Protein AF-0000000074016621 (afdb_homodimer)

InterPro domains:
  IPR016024 Armadillo-type fold [SSF48371] (10-163)
  IPR046455 Sec7/BIG1-like, C-terminal domain [PF20252] (247-457)

Sequence (940 aa):
MNVPEEDRVWVRGWFPVLFELSCVINRCKLDVRTRGLTVMFEIMKTYGESFQPHWWRDLFRIIFRIFDNMKLPEQMSEKAEWMTTTCNHALYAIVDVFSQYYEVLNPVLLDDLYQMLKWCVQQDNEQLARSGTNCMENLVISNGTKFSSSVWDKTCSCMLGIFKCTIPHDLLTWHPDLGDSHLTVQSSNDENVSSEGQGDSPQRQRTESIHSTASTISRESRDHCIPKAKVQLSDHQLFQGLLIRCVVQLELIQTIDNIVFFPATSRREDAENLAVAQGNVDESHLLDPSHDQQQEDQGMYQFLSSPQLFMFTDCLLQSHRFAKQFNANHEQRNILWKAGFKGKAKPNLLKQETQSLACLFRILFRMYNDEARMDAWPQVERLLLDVCHEALEYFLSLQSDSHREAWSSLLLLIITRMLKMSEDRFRVHAAFYYPLLCETIMFDLKVEMRSILRKFFARVGSAFGVTAKAMNVPEEDRVWVRGWFPVLFELSCVINRCKLDVRTRGLTVMFEIMKTYGESFQPHWWRDLFRIIFRIFDNMKLPEQMSEKAEWMTTTCNHALYAIVDVFSQYYEVLNPVLLDDLYQMLKWCVQQDNEQLARSGTNCMENLVISNGTKFSSSVWDKTCSCMLGIFKCTIPHDLLTWHPDLGDSHLTVQSSNDENVSSEGQGDSPQRQRTESIHSTASTISRESRDHCIPKAKVQLSDHQLFQGLLIRCVVQLELIQTIDNIVFFPATSRREDAENLAVAQGNVDESHLLDPSHDQQQEDQGMYQFLSSPQLFMFTDCLLQSHRFAKQFNANHEQRNILWKAGFKGKAKPNLLKQETQSLACLFRILFRMYNDEARMDAWPQVERLLLDVCHEALEYFLSLQSDSHREAWSSLLLLIITRMLKMSEDRFRVHAAFYYPLLCETIMFDLKVEMRSILRKFFARVGSAFGVTAKA

Nearest PDB structures (foldseek):
  5h2v-assembly1_A  TM=1.963E-01  e=4.946E-03  Saccharomyces cerevisiae S288C
  3w3w-assembly1_A  TM=2.052E-01  e=8.058E-03  Saccharomyces cerevisiae S288C
  3w3x-assembly1_A  TM=2.076E-01  e=2.305E-02  Saccharomyces cerevisiae
  4a0c-assembly1_A  TM=1.826E-01  e=2.305E-02  Homo sapiens
  3w3w-assembly1_A  TM=1.999E-01  e=5.899E-03  Saccharomyces cerevisiae S288C

Organism: Pomacea canaliculata (NCBI:txid400727)

Structure (mmCIF, N/CA/C/O backbone):
data_AF-0000000074016621-model_v1
#
loop_
_entity.id
_entity.type
_entity.pdbx_description
1 polymer 'Sec7/BIG1-like C-terminal domain-containing protein'
#
loop_
_atom_site.group_PDB
_atom_site.id
_atom_site.type_symbol
_atom_site.label_atom_id
_atom_site.label_alt_id
_atom_site.label_comp_id
_atom_site.label_asym_id
_atom_site.label_entity_id
_atom_site.label_seq_id
_atom_site.pdbx_PDB_ins_code
_atom_site.Cartn_x
_atom_site.Cartn_y
_atom_site.Cartn_z
_atom_site.occupancy
_atom_site.B_iso_or_equiv
_atom_site.auth_seq_id
_atom_site.auth_comp_id
_atom_site.auth_asym_id
_atom_site.auth_atom_id
_atom_site.pdbx_PDB_model_num
ATOM 1 N N . MET A 1 1 ? 4.344 -75.875 -38.438 1 39.28 1 MET A N 1
ATOM 2 C CA . MET A 1 1 ? 5.41 -74.938 -38.062 1 39.28 1 MET A CA 1
ATOM 3 C C . MET A 1 1 ? 6.023 -75.312 -36.719 1 39.28 1 MET A C 1
ATOM 5 O O . MET A 1 1 ? 5.301 -75.5 -35.75 1 39.28 1 MET A O 1
ATOM 9 N N . ASN A 1 2 ? 7.094 -75.75 -36.656 1 56.41 2 ASN A N 1
ATOM 10 C CA . ASN A 1 2 ? 7.816 -76.188 -35.469 1 56.41 2 ASN A CA 1
ATOM 11 C C . ASN A 1 2 ? 7.965 -75.062 -34.469 1 56.41 2 ASN A C 1
ATOM 13 O O . ASN A 1 2 ? 8.703 -74.125 -34.688 1 56.41 2 ASN A O 1
ATOM 17 N N . VAL A 1 3 ? 7.078 -74.875 -33.656 1 69.94 3 VAL A N 1
ATOM 18 C CA . VAL A 1 3 ? 7.137 -73.812 -32.594 1 69.94 3 VAL A CA 1
ATOM 19 C C . VAL A 1 3 ? 8.273 -74.188 -31.641 1 69.94 3 VAL A C 1
ATOM 21 O O . VAL A 1 3 ? 8.352 -75.312 -31.109 1 69.94 3 VAL A O 1
ATOM 24 N N . PRO A 1 4 ? 9.359 -73.375 -31.719 1 72.69 4 PRO A N 1
ATOM 25 C CA . PRO A 1 4 ? 10.422 -73.625 -30.75 1 72.69 4 PRO A CA 1
ATOM 26 C C . PRO A 1 4 ? 9.875 -74 -29.359 1 72.69 4 PRO A C 1
ATOM 28 O O . PRO A 1 4 ? 8.781 -73.562 -29 1 72.69 4 PRO A O 1
ATOM 31 N N . GLU A 1 5 ? 10.602 -74.938 -28.703 1 73.94 5 GLU A N 1
ATOM 32 C CA . GLU A 1 5 ? 10.18 -75.5 -27.422 1 73.94 5 GLU A CA 1
ATOM 33 C C . GLU A 1 5 ? 9.844 -74.375 -26.422 1 73.94 5 GLU A C 1
ATOM 35 O O . GLU A 1 5 ? 8.883 -74.5 -25.656 1 73.94 5 GLU A O 1
ATOM 40 N N . GLU A 1 6 ? 10.578 -73.25 -26.547 1 78.12 6 GLU A N 1
ATOM 41 C CA . GLU A 1 6 ? 10.398 -72.188 -25.578 1 78.12 6 GLU A CA 1
ATOM 42 C C . GLU A 1 6 ? 9.094 -71.438 -25.828 1 78.12 6 GLU A C 1
ATOM 44 O O . GLU A 1 6 ? 8.516 -70.875 -24.906 1 78.12 6 GLU A O 1
ATOM 49 N N . ASP A 1 7 ? 8.594 -71.562 -26.969 1 85.5 7 ASP A N 1
ATOM 50 C CA . ASP A 1 7 ? 7.402 -70.812 -27.359 1 85.5 7 ASP A CA 1
ATOM 51 C C . ASP A 1 7 ? 6.148 -71.688 -27.266 1 85.5 7 ASP A C 1
ATOM 53 O O . ASP A 1 7 ? 5.035 -71.188 -27.469 1 85.5 7 ASP A O 1
ATOM 57 N N . ARG A 1 8 ? 6.348 -72.875 -26.922 1 84.19 8 ARG A N 1
ATOM 58 C CA . ARG A 1 8 ? 5.211 -73.75 -26.859 1 84.19 8 ARG A CA 1
ATOM 59 C C . ARG A 1 8 ? 4.195 -73.312 -25.828 1 84.19 8 ARG A C 1
ATOM 61 O O . ARG A 1 8 ? 2.988 -73.375 -26.062 1 84.19 8 ARG A O 1
ATOM 68 N N . VAL A 1 9 ? 4.762 -72.938 -24.688 1 86 9 VAL A N 1
ATOM 69 C CA . VAL A 1 9 ? 3.889 -72.438 -23.609 1 86 9 VAL A CA 1
ATOM 70 C C . VAL A 1 9 ? 3.1 -71.25 -24.062 1 86 9 VAL A C 1
ATOM 72 O O . VAL A 1 9 ? 1.931 -71.062 -23.703 1 86 9 VAL A O 1
ATOM 75 N N . TRP A 1 10 ? 3.656 -70.438 -24.875 1 88.75 10 TRP A N 1
ATOM 76 C CA . TRP A 1 10 ? 3.01 -69.25 -25.375 1 88.75 10 TRP A CA 1
ATOM 77 C C . TRP A 1 10 ? 1.926 -69.562 -26.391 1 88.75 10 TRP A C 1
ATOM 79 O O . TRP A 1 10 ? 0.766 -69.188 -26.219 1 88.75 10 TRP A O 1
ATOM 89 N N . VAL A 1 11 ? 2.211 -70.375 -27.391 1 87.88 11 VAL A N 1
ATOM 90 C CA . VAL A 1 11 ? 1.339 -70.625 -28.531 1 87.88 11 VAL A CA 1
ATOM 91 C C . VAL A 1 11 ? 0.181 -71.562 -28.109 1 87.88 11 VAL A C 1
ATOM 93 O O . VAL A 1 11 ? -0.947 -71.375 -28.578 1 87.88 11 VAL A O 1
ATOM 96 N N . ARG A 1 12 ? 0.467 -72.375 -27.172 1 87.25 12 ARG A N 1
ATOM 97 C CA . ARG A 1 12 ? -0.559 -73.312 -26.812 1 87.25 12 ARG A CA 1
ATOM 98 C C . ARG A 1 12 ? -1.24 -72.938 -25.516 1 87.25 12 ARG A C 1
ATOM 100 O O . ARG A 1 12 ? -2.338 -73.438 -25.219 1 87.25 12 ARG A O 1
ATOM 107 N N . GLY A 1 13 ? -0.633 -72.125 -24.812 1 88.44 13 GLY A N 1
ATOM 108 C CA . GLY A 1 13 ? -1.159 -71.812 -23.5 1 88.44 13 GLY A CA 1
ATOM 109 C C . GLY A 1 13 ? -1.664 -70.375 -23.406 1 88.44 13 GLY A C 1
ATOM 110 O O . GLY A 1 13 ? -2.855 -70.125 -23.594 1 88.44 13 GLY A O 1
ATOM 111 N N . TRP A 1 14 ? -0.728 -69.5 -23.328 1 88.44 14 TRP A N 1
ATOM 112 C CA . TRP A 1 14 ? -1.076 -68.188 -22.969 1 88.44 14 TRP A CA 1
ATOM 113 C C . TRP A 1 14 ? -1.768 -67.438 -24.125 1 88.44 14 TRP A C 1
ATOM 115 O O . TRP A 1 14 ? -2.768 -66.75 -23.922 1 88.44 14 TRP A O 1
ATOM 125 N N . PHE A 1 15 ? -1.304 -67.562 -25.297 1 88.88 15 PHE A N 1
ATOM 126 C CA . PHE A 1 15 ? -1.797 -66.812 -26.422 1 88.88 15 PHE A CA 1
ATOM 127 C C . PHE A 1 15 ? -3.268 -67.125 -26.688 1 88.88 15 PHE A C 1
ATOM 129 O O . PHE A 1 15 ? -4.082 -66.188 -26.812 1 88.88 15 PHE A O 1
ATOM 136 N N . PRO A 1 16 ? -3.67 -68.312 -26.703 1 90.19 16 PRO A N 1
ATOM 137 C CA . PRO A 1 16 ? -5.09 -68.625 -26.922 1 90.19 16 PRO A CA 1
ATOM 138 C C . PRO A 1 16 ? -5.984 -68 -25.844 1 90.19 16 PRO A C 1
ATOM 140 O O . PRO A 1 16 ? -7.07 -67.5 -26.125 1 90.19 16 PRO A O 1
ATOM 143 N N . VAL A 1 17 ? -5.562 -68.125 -24.672 1 89.81 17 VAL A N 1
ATOM 144 C CA . VAL A 1 17 ? -6.34 -67.625 -23.547 1 89.81 17 VAL A CA 1
ATOM 145 C C . VAL A 1 17 ? -6.488 -66.125 -23.672 1 89.81 17 VAL A C 1
ATOM 147 O O . VAL A 1 17 ? -7.598 -65.562 -23.578 1 89.81 17 VAL A O 1
ATOM 150 N N . LEU A 1 18 ? -5.445 -65.438 -23.938 1 89.19 18 LEU A N 1
ATOM 151 C CA . LEU A 1 18 ? -5.434 -64 -24.016 1 89.19 18 LEU A CA 1
ATOM 152 C C . LEU A 1 18 ? -6.156 -63.5 -25.266 1 89.19 18 LEU A C 1
ATOM 154 O O . LEU A 1 18 ? -6.828 -62.469 -25.234 1 89.19 18 LEU A O 1
ATOM 158 N N . PHE A 1 19 ? -6.074 -64.25 -26.25 1 88.62 19 PHE A N 1
ATOM 159 C CA . PHE A 1 19 ? -6.801 -63.938 -27.469 1 88.62 19 PHE A CA 1
ATOM 160 C C . PHE A 1 19 ? -8.305 -64.062 -27.25 1 88.62 19 PHE A C 1
ATOM 162 O O . PHE A 1 19 ? -9.078 -63.188 -27.703 1 88.62 19 PHE A O 1
ATOM 169 N N . GLU A 1 20 ? -8.664 -65.125 -26.594 1 90 20 GLU A N 1
ATOM 170 C CA . GLU A 1 20 ? -10.078 -65.312 -26.312 1 90 20 GLU A CA 1
ATOM 171 C C . GLU A 1 20 ? -10.609 -64.188 -25.406 1 90 20 GLU A C 1
ATOM 173 O O . GLU A 1 20 ? -11.75 -63.75 -25.562 1 90 20 GLU A O 1
ATOM 178 N N . LEU A 1 21 ? -9.828 -63.875 -24.5 1 90.5 21 LEU A N 1
ATOM 179 C CA . LEU A 1 21 ? -10.219 -62.781 -23.625 1 90.5 21 LEU A CA 1
ATOM 180 C C . LEU A 1 21 ? -10.375 -61.469 -24.406 1 90.5 21 LEU A C 1
ATOM 182 O O . LEU A 1 21 ? -11.305 -60.688 -24.172 1 90.5 21 LEU A O 1
ATOM 186 N N . SER A 1 22 ? -9.492 -61.219 -25.344 1 87.75 22 SER A N 1
ATOM 187 C CA . SER A 1 22 ? -9.594 -60.031 -26.203 1 87.75 22 SER A CA 1
ATOM 188 C C . SER A 1 22 ? -10.898 -60.062 -27 1 87.75 22 SER A C 1
ATOM 190 O O . SER A 1 22 ? -11.508 -59 -27.219 1 87.75 22 SER A O 1
ATOM 192 N N . CYS A 1 23 ? -11.297 -61.156 -27.391 1 87.94 23 CYS A N 1
ATOM 193 C CA . CYS A 1 23 ? -12.555 -61.312 -28.109 1 87.94 23 CYS A CA 1
ATOM 194 C C . CYS A 1 23 ? -13.742 -61 -27.203 1 87.94 23 CYS A C 1
ATOM 196 O O . CYS A 1 23 ? -14.688 -60.312 -27.625 1 87.94 23 CYS A O 1
ATOM 198 N N . VAL A 1 24 ? -13.672 -61.5 -26.047 1 88.5 24 VAL A N 1
ATOM 199 C CA . VAL A 1 24 ? -14.719 -61.25 -25.078 1 88.5 24 VAL A CA 1
ATOM 200 C C . VAL A 1 24 ? -14.836 -59.75 -24.828 1 88.5 24 VAL A C 1
ATOM 202 O O . VAL A 1 24 ? -15.938 -59.188 -24.781 1 88.5 24 VAL A O 1
ATOM 205 N N . ILE A 1 25 ? -13.789 -59.062 -24.703 1 88.19 25 ILE A N 1
ATOM 206 C CA . ILE A 1 25 ? -13.742 -57.625 -24.438 1 88.19 25 ILE A CA 1
ATOM 207 C C . ILE A 1 25 ? -14.328 -56.844 -25.609 1 88.19 25 ILE A C 1
ATOM 209 O O . ILE A 1 25 ? -15.086 -55.875 -25.422 1 88.19 25 ILE A O 1
ATOM 213 N N . ASN A 1 26 ? -14.117 -57.281 -26.828 1 84.62 26 ASN A N 1
ATOM 214 C CA . ASN A 1 26 ? -14.531 -56.562 -28.016 1 84.62 26 ASN A CA 1
ATOM 215 C C . ASN A 1 26 ? -15.984 -56.844 -28.375 1 84.62 26 ASN A C 1
ATOM 217 O O . ASN A 1 26 ? -16.641 -56.031 -29.016 1 84.62 26 ASN A O 1
ATOM 221 N N . ARG A 1 27 ? -16.5 -57.938 -27.906 1 82.62 27 ARG A N 1
ATOM 222 C CA . ARG A 1 27 ? -17.781 -58.375 -28.453 1 82.62 27 ARG A CA 1
ATOM 223 C C . ARG A 1 27 ? -18.859 -58.375 -27.375 1 82.62 27 ARG A C 1
ATOM 225 O O . ARG A 1 27 ? -20.047 -58.344 -27.703 1 82.62 27 ARG A O 1
ATOM 232 N N . CYS A 1 28 ? -18.453 -58.375 -26.188 1 83.19 28 CYS A N 1
ATOM 233 C CA . CYS A 1 28 ? -19.438 -58.594 -25.141 1 83.19 28 CYS A CA 1
ATOM 234 C C . CYS A 1 28 ? -19.922 -57.281 -24.547 1 83.19 28 CYS A C 1
ATOM 236 O O . CYS A 1 28 ? -19.484 -56.188 -24.969 1 83.19 28 CYS A O 1
ATOM 238 N N . LYS A 1 29 ? -20.891 -57.438 -23.625 1 85.69 29 LYS A N 1
ATOM 239 C CA . LYS A 1 29 ? -21.484 -56.312 -22.922 1 85.69 29 LYS A CA 1
ATOM 240 C C . LYS A 1 29 ? -20.531 -55.719 -21.891 1 85.69 29 LYS A C 1
ATOM 242 O O . LYS A 1 29 ? -19.5 -56.344 -21.578 1 85.69 29 LYS A O 1
ATOM 247 N N . LEU A 1 30 ? -20.984 -54.688 -21.328 1 86.38 30 LEU A N 1
ATOM 248 C CA . LEU A 1 30 ? -20.109 -53.844 -20.5 1 86.38 30 LEU A CA 1
ATOM 249 C C . LEU A 1 30 ? -19.625 -54.625 -19.281 1 86.38 30 LEU A C 1
ATOM 251 O O . LEU A 1 30 ? -18.453 -54.594 -18.938 1 86.38 30 LEU A O 1
ATOM 255 N N . ASP A 1 31 ? -20.469 -55.312 -18.625 1 87.56 31 ASP A N 1
ATOM 256 C CA . ASP A 1 31 ? -20.109 -56.031 -17.406 1 87.56 31 ASP A CA 1
ATOM 257 C C . ASP A 1 31 ? -19.109 -57.125 -17.688 1 87.56 31 ASP A C 1
ATOM 259 O O . ASP A 1 31 ? -18.125 -57.281 -16.953 1 87.56 31 ASP A O 1
ATOM 263 N N . VAL A 1 32 ? -19.328 -57.875 -18.734 1 90.44 32 VAL A N 1
ATOM 264 C CA . VAL A 1 32 ? -18.453 -59 -19.109 1 90.44 32 VAL A CA 1
ATOM 265 C C . VAL A 1 32 ? -17.125 -58.438 -19.641 1 90.44 32 VAL A C 1
ATOM 267 O O . VAL A 1 32 ? -16.062 -59 -19.359 1 90.44 32 VAL A O 1
ATOM 270 N N . ARG A 1 33 ? -17.234 -57.344 -20.312 1 89.5 33 ARG A N 1
ATOM 271 C CA . ARG A 1 33 ? -16.031 -56.656 -20.844 1 89.5 33 ARG A CA 1
ATOM 272 C C . ARG A 1 33 ? -15.102 -56.25 -19.719 1 89.5 33 ARG A C 1
ATOM 274 O O . ARG A 1 33 ? -13.891 -56.469 -19.781 1 89.5 33 ARG A O 1
ATOM 281 N N . THR A 1 34 ? -15.68 -55.656 -18.719 1 90.88 34 THR A N 1
ATOM 282 C CA . THR A 1 34 ? -14.891 -55.156 -17.594 1 90.88 34 THR A CA 1
ATOM 283 C C . THR A 1 34 ? -14.219 -56.312 -16.859 1 90.88 34 THR A C 1
ATOM 285 O O . THR A 1 34 ? -13.055 -56.219 -16.453 1 90.88 34 THR A O 1
ATOM 288 N N . ARG A 1 35 ? -14.969 -57.375 -16.75 1 92.38 35 ARG A N 1
ATOM 289 C CA . ARG A 1 35 ? -14.398 -58.562 -16.094 1 92.38 35 ARG A CA 1
ATOM 290 C C . ARG A 1 35 ? -13.297 -59.188 -16.938 1 92.38 35 ARG A C 1
ATOM 292 O O . ARG A 1 35 ? -12.273 -59.625 -16.406 1 92.38 35 ARG A O 1
ATOM 299 N N . GLY A 1 36 ? -13.617 -59.25 -18.203 1 92.88 36 GLY A N 1
ATOM 300 C CA . GLY A 1 36 ? -12.609 -59.781 -19.109 1 92.88 36 GLY A CA 1
ATOM 301 C C . GLY A 1 36 ? -11.305 -59 -19.078 1 92.88 36 GLY A C 1
ATOM 302 O O . GLY A 1 36 ? -10.227 -59.594 -19.047 1 92.88 36 GLY A O 1
ATOM 303 N N . LEU A 1 37 ? -11.375 -57.688 -19.016 1 93.56 37 LEU A N 1
ATOM 304 C CA . LEU A 1 37 ? -10.211 -56.812 -18.906 1 93.56 37 LEU A CA 1
ATOM 305 C C . LEU A 1 37 ? -9.461 -57.062 -17.594 1 93.56 37 LEU A C 1
ATOM 307 O O . LEU A 1 37 ? -8.234 -57.188 -17.594 1 93.56 37 LEU A O 1
ATOM 311 N N . THR A 1 38 ? -10.172 -57.156 -16.547 1 94.94 38 THR A N 1
ATOM 312 C CA . THR A 1 38 ? -9.57 -57.375 -15.242 1 94.94 38 THR A CA 1
ATOM 313 C C . THR A 1 38 ? -8.789 -58.688 -15.211 1 94.94 38 THR A C 1
ATOM 315 O O . THR A 1 38 ? -7.656 -58.719 -14.719 1 94.94 38 THR A O 1
ATOM 318 N N . VAL A 1 39 ? -9.438 -59.656 -15.75 1 94.75 39 VAL A N 1
ATOM 319 C CA . VAL A 1 39 ? -8.812 -61 -15.75 1 94.75 39 VAL A CA 1
ATOM 320 C C . VAL A 1 39 ? -7.562 -60.969 -16.625 1 94.75 39 VAL A C 1
ATOM 322 O O . VAL A 1 39 ? -6.523 -61.531 -16.25 1 94.75 39 VAL A O 1
ATOM 325 N N . MET A 1 40 ? -7.656 -60.406 -17.766 1 94.94 40 MET A N 1
ATOM 326 C CA . MET A 1 40 ? -6.535 -60.344 -18.703 1 94.94 40 MET A CA 1
ATOM 327 C C . MET A 1 40 ? -5.328 -59.656 -18.047 1 94.94 40 MET A C 1
ATOM 329 O O . MET A 1 40 ? -4.215 -60.188 -18.094 1 94.94 40 MET A O 1
ATOM 333 N N . PHE A 1 41 ? -5.477 -58.562 -17.375 1 95.69 41 PHE A N 1
ATOM 334 C CA . PHE A 1 41 ? -4.371 -57.812 -16.812 1 95.69 41 PHE A CA 1
ATOM 335 C C . PHE A 1 41 ? -3.885 -58.438 -15.508 1 95.69 41 PHE A C 1
ATOM 337 O O . PHE A 1 41 ? -2.703 -58.344 -15.164 1 95.69 41 PHE A O 1
ATOM 344 N N . GLU A 1 42 ? -4.816 -59.125 -14.828 1 95.81 42 GLU A N 1
ATOM 345 C CA . GLU A 1 42 ? -4.371 -59.875 -13.664 1 95.81 42 GLU A CA 1
ATOM 346 C C . GLU A 1 42 ? -3.402 -61 -14.062 1 95.81 42 GLU A C 1
ATOM 348 O O . GLU A 1 42 ? -2.439 -61.281 -13.344 1 95.81 42 GLU A O 1
ATOM 353 N N . ILE A 1 43 ? -3.691 -61.594 -15.164 1 94.88 43 ILE A N 1
ATOM 354 C CA . ILE A 1 43 ? -2.812 -62.625 -15.688 1 94.88 43 ILE A CA 1
ATOM 355 C C . ILE A 1 43 ? -1.44 -62.031 -16 1 94.88 43 ILE A C 1
ATOM 357 O O . ILE A 1 43 ? -0.411 -62.594 -15.633 1 94.88 43 ILE A O 1
ATOM 361 N N . MET A 1 44 ? -1.394 -60.969 -16.656 1 95.25 44 MET A N 1
ATOM 362 C CA . MET A 1 44 ? -0.139 -60.312 -17 1 95.25 44 MET A CA 1
ATOM 363 C C . MET A 1 44 ? 0.635 -59.906 -15.758 1 95.25 44 MET A C 1
ATOM 365 O O . MET A 1 44 ? 1.855 -60.062 -15.695 1 95.25 44 MET A O 1
ATOM 369 N N . LYS A 1 45 ? -0.091 -59.406 -14.719 1 96 45 LYS A N 1
ATOM 370 C CA . LYS A 1 45 ? 0.545 -58.938 -13.484 1 96 45 LYS A CA 1
ATOM 371 C C . LYS A 1 45 ? 1.142 -60.125 -12.719 1 96 45 LYS A C 1
ATOM 373 O O . LYS A 1 45 ? 2.225 -60 -12.141 1 96 45 LYS A O 1
ATOM 378 N N . THR A 1 46 ? 0.455 -61.188 -12.773 1 96 46 THR A N 1
ATOM 379 C CA . THR A 1 46 ? 0.835 -62.312 -11.969 1 96 46 THR A CA 1
ATOM 380 C C . THR A 1 46 ? 1.902 -63.156 -12.672 1 96 46 THR A C 1
ATOM 382 O O . THR A 1 46 ? 2.854 -63.625 -12.039 1 96 46 THR A O 1
ATOM 385 N N . TYR A 1 47 ? 1.805 -63.312 -13.984 1 93.81 47 TYR A N 1
ATOM 386 C CA . TYR A 1 47 ? 2.646 -64.312 -14.672 1 93.81 47 TYR A CA 1
ATOM 387 C C . TYR A 1 47 ? 3.59 -63.594 -15.648 1 93.81 47 TYR A C 1
ATOM 389 O O . TYR A 1 47 ? 4.359 -64.25 -16.359 1 93.81 47 TYR A O 1
ATOM 397 N N . GLY A 1 48 ? 3.656 -62.344 -15.719 1 93.75 48 GLY A N 1
ATOM 398 C CA . GLY A 1 48 ? 4.422 -61.594 -16.703 1 93.75 48 GLY A CA 1
ATOM 399 C C . GLY A 1 48 ? 5.918 -61.781 -16.578 1 93.75 48 GLY A C 1
ATOM 400 O O . GLY A 1 48 ? 6.66 -61.562 -17.547 1 93.75 48 GLY A O 1
ATOM 401 N N . GLU A 1 49 ? 6.281 -62.188 -15.398 1 93.44 49 GLU A N 1
ATOM 402 C CA . GLU A 1 49 ? 7.703 -62.406 -15.164 1 93.44 49 GLU A CA 1
ATOM 403 C C . GLU A 1 49 ? 8.258 -63.5 -16.078 1 93.44 49 GLU A C 1
ATOM 405 O O . GLU A 1 49 ? 9.438 -63.469 -16.438 1 93.44 49 GLU A O 1
ATOM 410 N N . SER A 1 50 ? 7.348 -64.312 -16.469 1 91.5 50 SER A N 1
ATOM 411 C CA . SER A 1 50 ? 7.77 -65.5 -17.281 1 91.5 50 SER A CA 1
ATOM 412 C C . SER A 1 50 ? 7.637 -65.188 -18.766 1 91.5 50 SER A C 1
ATOM 414 O O . SER A 1 50 ? 7.996 -66 -19.609 1 91.5 50 SER A O 1
ATOM 416 N N . PHE A 1 51 ? 7.188 -64.062 -19.078 1 93.69 51 PHE A N 1
ATOM 417 C CA . PHE A 1 51 ? 6.938 -63.719 -20.484 1 93.69 51 PHE A CA 1
ATOM 418 C C . PHE A 1 51 ? 8.219 -63.25 -21.172 1 93.69 51 PHE A C 1
ATOM 420 O O . PHE A 1 51 ? 9.016 -62.531 -20.578 1 93.69 51 PHE A O 1
ATOM 427 N N . GLN A 1 52 ? 8.344 -63.688 -22.375 1 92.88 52 GLN A N 1
ATOM 428 C CA . GLN A 1 52 ? 9.453 -63.219 -23.203 1 92.88 52 GLN A CA 1
ATOM 429 C C . GLN A 1 52 ? 9.102 -61.938 -23.922 1 92.88 52 GLN A C 1
ATOM 431 O O . GLN A 1 52 ? 7.93 -61.625 -24.156 1 92.88 52 GLN A O 1
ATOM 436 N N . PRO A 1 53 ? 10.102 -61.188 -24.328 1 93.56 53 PRO A N 1
ATOM 437 C CA . PRO A 1 53 ? 9.875 -59.906 -24.969 1 93.56 53 PRO A CA 1
ATOM 438 C C . PRO A 1 53 ? 8.977 -60 -26.203 1 93.56 53 PRO A C 1
ATOM 440 O O . PRO A 1 53 ? 8.094 -59.156 -26.391 1 93.56 53 PRO A O 1
ATOM 443 N N . HIS A 1 54 ? 9.156 -60.938 -26.969 1 92.12 54 HIS A N 1
ATOM 444 C CA . HIS A 1 54 ? 8.367 -61.062 -28.188 1 92.12 54 HIS A CA 1
ATOM 445 C C . HIS A 1 54 ? 6.938 -61.469 -27.875 1 92.12 54 HIS A C 1
ATOM 447 O O . HIS A 1 54 ? 6.023 -61.188 -28.656 1 92.12 54 HIS A O 1
ATOM 453 N N . TRP A 1 55 ? 6.727 -62.25 -26.766 1 93.88 55 TRP A N 1
ATOM 454 C CA . TRP A 1 55 ? 5.371 -62.562 -26.312 1 93.88 55 TRP A CA 1
ATOM 455 C C . TRP A 1 55 ? 4.625 -61.312 -25.906 1 93.88 55 TRP A C 1
ATOM 457 O O . TRP A 1 55 ? 3.451 -61.125 -26.25 1 93.88 55 TRP A O 1
ATOM 467 N N . TRP A 1 56 ? 5.367 -60.406 -25.219 1 95 56 TRP A N 1
ATOM 468 C CA . TRP A 1 56 ? 4.805 -59.125 -24.828 1 95 56 TRP A CA 1
ATOM 469 C C . TRP A 1 56 ? 4.375 -58.312 -26.031 1 95 56 TRP A C 1
ATOM 471 O O . TRP A 1 56 ? 3.287 -57.719 -26.047 1 95 56 TRP A O 1
ATOM 481 N N . ARG A 1 57 ? 5.133 -58.281 -27.031 1 94 57 ARG A N 1
ATOM 482 C CA . ARG A 1 57 ? 4.844 -57.531 -28.25 1 94 57 ARG A CA 1
ATOM 483 C C . ARG A 1 57 ? 3.559 -58 -28.906 1 94 57 ARG A C 1
ATOM 485 O O . ARG A 1 57 ? 2.709 -57.219 -29.297 1 94 57 ARG A O 1
ATOM 492 N N . ASP A 1 58 ? 3.471 -59.312 -28.984 1 91.56 58 ASP A N 1
ATOM 493 C CA . ASP A 1 58 ? 2.275 -59.906 -29.578 1 91.56 58 ASP A CA 1
ATOM 494 C C . ASP A 1 58 ? 1.034 -59.562 -28.75 1 91.56 58 ASP A C 1
ATOM 496 O O . ASP A 1 58 ? -0.022 -59.25 -29.312 1 91.56 58 ASP A O 1
ATOM 500 N N . LEU A 1 59 ? 1.218 -59.75 -27.516 1 92.69 59 LEU A N 1
ATOM 501 C CA . LEU A 1 59 ? 0.112 -59.5 -26.594 1 92.69 59 LEU A CA 1
ATOM 502 C C . LEU A 1 59 ? -0.372 -58.062 -26.672 1 92.69 59 LEU A C 1
ATOM 504 O O . LEU A 1 59 ? -1.575 -57.812 -26.766 1 92.69 59 LEU A O 1
ATOM 508 N N . PHE A 1 60 ? 0.499 -57.094 -26.703 1 93.19 60 PHE A N 1
ATOM 509 C CA . PHE A 1 60 ? 0.115 -55.688 -26.672 1 93.19 60 PHE A CA 1
ATOM 510 C C . PHE A 1 60 ? -0.367 -55.219 -28.03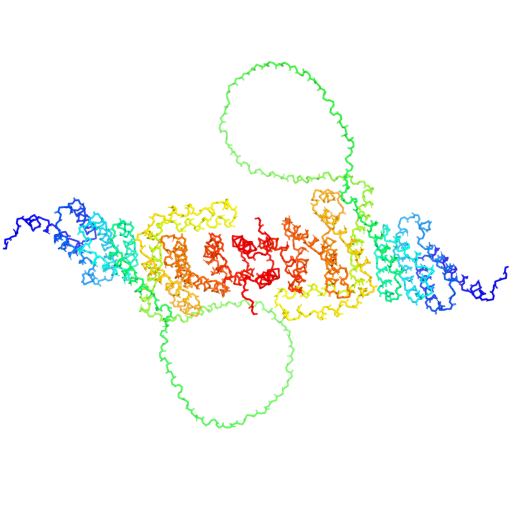1 1 93.19 60 PHE A C 1
ATOM 512 O O . PHE A 1 60 ? -1.096 -54.219 -28.141 1 93.19 60 PHE A O 1
ATOM 519 N N . ARG A 1 61 ? -0.01 -55.938 -29.031 1 89.75 61 ARG A N 1
ATOM 520 C CA . ARG A 1 61 ? -0.625 -55.688 -30.328 1 89.75 61 ARG A CA 1
ATOM 521 C C . ARG A 1 61 ? -2.131 -55.938 -30.281 1 89.75 61 ARG A C 1
ATOM 523 O O . ARG A 1 61 ? -2.898 -55.219 -30.922 1 89.75 61 ARG A O 1
ATOM 530 N N . ILE A 1 62 ? -2.496 -56.875 -29.531 1 88 62 ILE A N 1
ATOM 531 C CA . ILE A 1 62 ? -3.906 -57.219 -29.359 1 88 62 ILE A CA 1
ATOM 532 C C . ILE A 1 62 ? -4.566 -56.188 -28.438 1 88 62 ILE A C 1
ATOM 534 O O . ILE A 1 62 ? -5.672 -55.719 -28.719 1 88 62 ILE A O 1
ATOM 538 N N . ILE A 1 63 ? -3.938 -55.906 -27.422 1 90.75 63 ILE A N 1
ATOM 539 C CA . ILE A 1 63 ? -4.488 -55 -26.422 1 90.75 63 ILE A CA 1
ATOM 540 C C . ILE A 1 63 ? -4.691 -53.625 -27.016 1 90.75 63 ILE A C 1
ATOM 542 O O . ILE A 1 63 ? -5.719 -52.969 -26.781 1 90.75 63 ILE A O 1
ATOM 546 N N . PHE A 1 64 ? -3.793 -53.094 -27.844 1 89.5 64 PHE A N 1
ATOM 547 C CA . PHE A 1 64 ? -3.852 -51.75 -28.406 1 89.5 64 PHE A CA 1
ATOM 548 C C . PHE A 1 64 ? -4.984 -51.625 -29.422 1 89.5 64 PHE A C 1
ATOM 550 O O . PHE A 1 64 ? -5.406 -50.531 -29.766 1 89.5 64 PHE A O 1
ATOM 557 N N . ARG A 1 65 ? -5.492 -52.719 -29.781 1 84.75 65 ARG A N 1
ATOM 558 C CA . ARG A 1 65 ? -6.652 -52.719 -30.672 1 84.75 65 ARG A CA 1
ATOM 559 C C . ARG A 1 65 ? -7.883 -52.156 -29.953 1 84.75 65 ARG A C 1
ATOM 561 O O . ARG A 1 65 ? -8.812 -51.688 -30.609 1 84.75 65 ARG A O 1
ATOM 568 N N . ILE A 1 66 ? -7.891 -52.312 -28.672 1 84.5 66 ILE A N 1
ATOM 569 C CA . ILE A 1 66 ? -8.969 -51.75 -27.859 1 84.5 66 ILE A CA 1
ATOM 570 C C . ILE A 1 66 ? -9.109 -50.25 -28.141 1 84.5 66 ILE A C 1
ATOM 572 O O . ILE A 1 66 ? -10.211 -49.719 -28.062 1 84.5 66 ILE A O 1
ATOM 576 N N . PHE A 1 67 ? -8.047 -49.594 -28.5 1 84.56 67 PHE A N 1
ATOM 577 C CA . PHE A 1 67 ? -8.023 -48.156 -28.703 1 84.56 67 PHE A CA 1
ATOM 578 C C . PHE A 1 67 ? -8.148 -47.844 -30.188 1 84.56 67 PHE A C 1
ATOM 580 O O . PHE A 1 67 ? -8.039 -46.656 -30.578 1 84.56 67 PHE A O 1
ATOM 587 N N . ASP A 1 68 ? -8.312 -48.75 -30.969 1 76.69 68 ASP A N 1
ATOM 588 C CA . ASP A 1 68 ? -8.438 -48.562 -32.406 1 76.69 68 ASP A CA 1
ATOM 589 C C . ASP A 1 68 ? -9.82 -48.031 -32.781 1 76.69 68 ASP A C 1
ATOM 591 O O . ASP A 1 68 ? -10.836 -48.656 -32.438 1 76.69 68 ASP A O 1
ATOM 595 N N . ASN A 1 69 ? -9.883 -46.844 -33.375 1 65.06 69 ASN A N 1
ATOM 596 C CA . ASN A 1 69 ? -11.062 -46.094 -33.812 1 65.06 69 ASN A CA 1
ATOM 597 C C . ASN A 1 69 ? -11.977 -46.969 -34.688 1 65.06 69 ASN A C 1
ATOM 599 O O . ASN A 1 69 ? -13.203 -46.844 -34.594 1 65.06 69 ASN A O 1
ATOM 603 N N . MET A 1 70 ? -11.234 -47.594 -35.531 1 54.44 70 MET A N 1
ATOM 604 C CA . MET A 1 70 ? -11.984 -48.375 -36.531 1 54.44 70 MET A CA 1
ATOM 605 C C . MET A 1 70 ? -12.828 -49.438 -35.812 1 54.44 70 MET A C 1
ATOM 607 O O . MET A 1 70 ? -13.812 -49.906 -36.375 1 54.44 70 MET A O 1
ATOM 611 N N . LYS A 1 71 ? -12.531 -49.625 -34.625 1 58.41 71 LYS A N 1
ATOM 612 C CA . LYS A 1 71 ? -13.219 -50.688 -33.875 1 58.41 71 LYS A CA 1
ATOM 613 C C . LYS A 1 71 ? -14.203 -50.125 -32.875 1 58.41 71 LYS A C 1
ATOM 615 O O . LYS A 1 71 ? -14.938 -50.875 -32.219 1 58.41 71 LYS A O 1
ATOM 620 N N . LEU A 1 72 ? -14.219 -48.719 -32.906 1 62.44 72 LEU A N 1
ATOM 621 C CA . LEU A 1 72 ? -15.156 -48.094 -31.984 1 62.44 72 LEU A CA 1
ATOM 622 C C . LEU A 1 72 ? -16.578 -48.156 -32.531 1 62.44 72 LEU A C 1
ATOM 624 O O . LEU A 1 72 ? -16.797 -48.156 -33.75 1 62.44 72 LEU A O 1
ATOM 628 N N . PRO A 1 73 ? -17.453 -48.406 -31.641 1 62.62 73 PRO A N 1
ATOM 629 C CA . PRO A 1 73 ? -18.844 -48.469 -32.094 1 62.62 73 PRO A CA 1
ATOM 630 C C . PRO A 1 73 ? -19.234 -47.281 -32.938 1 62.62 73 PRO A C 1
ATOM 632 O O . PRO A 1 73 ? -18.703 -46.156 -32.75 1 62.62 73 PRO A O 1
ATOM 635 N N . GLU A 1 74 ? -20 -47.469 -34 1 67 74 GLU A N 1
ATOM 636 C CA . GLU A 1 74 ? -20.438 -46.438 -34.938 1 67 74 GLU A CA 1
ATOM 637 C C . GLU A 1 74 ? -21.344 -45.406 -34.25 1 67 74 GLU A C 1
ATOM 639 O O . GLU A 1 74 ? -21.25 -44.219 -34.5 1 67 74 GLU A O 1
ATOM 644 N N . GLN A 1 75 ? -22.078 -46 -33.281 1 75.19 75 GLN A N 1
ATOM 645 C CA . GLN A 1 75 ? -22.984 -45.125 -32.562 1 75.19 75 GLN A CA 1
ATOM 646 C C . GLN A 1 75 ? -22.25 -44.25 -31.547 1 75.19 75 GLN A C 1
ATOM 648 O O . GLN A 1 75 ? -21.469 -44.781 -30.75 1 75.19 75 GLN A O 1
ATOM 653 N N . MET A 1 76 ? -22.516 -43.031 -31.594 1 77.12 76 MET A N 1
ATOM 654 C CA . MET A 1 76 ? -21.812 -42.062 -30.797 1 77.12 76 MET A CA 1
ATOM 655 C C . MET A 1 76 ? -21.938 -42.375 -29.312 1 77.12 76 MET A C 1
ATOM 657 O O . MET A 1 76 ? -20.969 -42.219 -28.562 1 77.12 76 MET A O 1
ATOM 661 N N . SER A 1 77 ? -23.062 -42.781 -28.938 1 80.69 77 SER A N 1
ATOM 662 C CA . SER A 1 77 ? -23.297 -43.094 -27.531 1 80.69 77 SER A CA 1
ATOM 663 C C . SER A 1 77 ? -22.484 -44.281 -27.094 1 80.69 77 SER A C 1
ATOM 665 O O . SER A 1 77 ? -21.922 -44.312 -25.984 1 80.69 77 SER A O 1
ATOM 667 N N . GLU A 1 78 ? -22.453 -45.281 -27.969 1 82.69 78 GLU A N 1
ATOM 668 C CA . GLU A 1 78 ? -21.703 -46.469 -27.641 1 82.69 78 GLU A CA 1
ATOM 669 C C . GLU A 1 78 ? -20.188 -46.219 -27.641 1 82.69 78 GLU A C 1
ATOM 671 O O . GLU A 1 78 ? -19.453 -46.781 -26.828 1 82.69 78 GLU A O 1
ATOM 676 N N . LYS A 1 79 ? -19.859 -45.375 -28.516 1 84.62 79 LYS A N 1
ATOM 677 C CA . LYS A 1 79 ? -18.453 -45 -28.578 1 84.62 79 LYS A CA 1
ATOM 678 C C . LYS A 1 79 ? -18.016 -44.281 -27.297 1 84.62 79 LYS A C 1
ATOM 680 O O . LYS A 1 79 ? -16.953 -44.562 -26.75 1 84.62 79 LYS A O 1
ATOM 685 N N . ALA A 1 80 ? -18.844 -43.469 -26.875 1 86.31 80 ALA A N 1
ATOM 686 C CA . ALA A 1 80 ? -18.562 -42.688 -25.656 1 86.31 80 ALA A CA 1
ATOM 687 C C . ALA A 1 80 ? -18.469 -43.625 -24.453 1 86.31 80 ALA A C 1
ATOM 689 O O . ALA A 1 80 ? -17.609 -43.438 -23.578 1 86.31 80 ALA A O 1
ATOM 690 N N . GLU A 1 81 ? -19.328 -44.531 -24.438 1 86.88 81 GLU A N 1
ATOM 691 C CA . GLU A 1 81 ? -19.297 -45.5 -23.344 1 86.88 81 GLU A CA 1
ATOM 692 C C . GLU A 1 81 ? -18.031 -46.375 -23.391 1 86.88 81 GLU A C 1
ATOM 694 O O . GLU A 1 81 ? -17.438 -46.656 -22.344 1 86.88 81 GLU A O 1
ATOM 699 N N . TRP A 1 82 ? -17.719 -46.781 -24.547 1 88.19 82 TRP A N 1
ATOM 700 C CA . TRP A 1 82 ? -16.516 -47.562 -24.75 1 88.19 82 TRP A CA 1
ATOM 701 C C . TRP A 1 82 ? -15.281 -46.812 -24.25 1 88.19 82 TRP A C 1
ATOM 703 O O . TRP A 1 82 ? -14.469 -47.344 -23.5 1 88.19 82 TRP A O 1
ATOM 713 N N . MET A 1 83 ? -15.219 -45.625 -24.594 1 87.38 83 MET A N 1
ATOM 714 C CA . MET A 1 83 ? -14.078 -44.781 -24.25 1 87.38 83 MET A CA 1
ATOM 715 C C . MET A 1 83 ? -14.039 -44.531 -22.734 1 87.38 83 MET A C 1
ATOM 717 O O . MET A 1 83 ? -12.984 -44.656 -22.109 1 87.38 83 MET A O 1
ATOM 721 N N . THR A 1 84 ? -15.133 -44.281 -22.156 1 89.69 84 THR A N 1
ATOM 722 C CA . THR A 1 84 ? -15.242 -43.875 -20.75 1 89.69 84 THR A CA 1
ATOM 723 C C . THR A 1 84 ? -14.969 -45.094 -19.844 1 89.69 84 THR A C 1
ATOM 725 O O . THR A 1 84 ? -14.391 -44.938 -18.766 1 89.69 84 THR A O 1
ATOM 728 N N . THR A 1 85 ? -15.281 -46.125 -20.281 1 89.69 85 THR A N 1
ATOM 729 C CA . THR A 1 85 ? -15.188 -47.25 -19.375 1 89.69 85 THR A CA 1
ATOM 730 C C . THR A 1 85 ? -14.078 -48.219 -19.828 1 89.69 85 THR A C 1
ATOM 732 O O . THR A 1 85 ? -13.031 -48.281 -19.172 1 89.69 85 THR A O 1
ATOM 735 N N . THR A 1 86 ? -14.227 -48.812 -21.031 1 90.19 86 THR A N 1
ATOM 736 C CA . THR A 1 86 ? -13.312 -49.844 -21.5 1 90.19 86 THR A CA 1
ATOM 737 C C . THR A 1 86 ? -11.914 -49.281 -21.719 1 90.19 86 THR A C 1
ATOM 739 O O . THR A 1 86 ? -10.938 -49.781 -21.172 1 90.19 86 THR A O 1
ATOM 742 N N . CYS A 1 87 ? -11.883 -48.25 -22.5 1 90.31 87 CYS A N 1
ATOM 743 C CA . CYS A 1 87 ? -10.586 -47.656 -22.797 1 90.31 87 CYS A CA 1
ATOM 744 C C . CYS A 1 87 ? -9.93 -47.125 -21.516 1 90.31 87 CYS A C 1
ATOM 746 O O . CYS A 1 87 ? -8.727 -47.312 -21.328 1 90.31 87 CYS A O 1
ATOM 748 N N . ASN A 1 88 ? -10.656 -46.469 -20.719 1 92.94 88 ASN A N 1
ATOM 749 C CA . ASN A 1 88 ? -10.148 -45.938 -19.469 1 92.94 88 ASN A CA 1
ATOM 750 C C . ASN A 1 88 ? -9.555 -47 -18.562 1 92.94 88 ASN A C 1
ATOM 752 O O . ASN A 1 88 ? -8.438 -46.875 -18.062 1 92.94 88 ASN A O 1
ATOM 756 N N . HIS A 1 89 ? -10.305 -48 -18.422 1 93.38 89 HIS A N 1
ATOM 757 C CA . HIS A 1 89 ? -9.844 -49.125 -17.594 1 93.38 89 HIS A CA 1
ATOM 758 C C . HIS A 1 89 ? -8.594 -49.781 -18.172 1 93.38 89 HIS A C 1
ATOM 760 O O . HIS A 1 89 ? -7.645 -50.062 -17.438 1 93.38 89 HIS A O 1
ATOM 766 N N . ALA A 1 90 ? -8.641 -50.031 -19.422 1 93.88 90 ALA A N 1
ATOM 767 C CA . ALA A 1 90 ? -7.5 -50.625 -20.109 1 93.88 90 ALA A CA 1
ATOM 768 C C . ALA A 1 90 ? -6.258 -49.75 -19.984 1 93.88 90 ALA A C 1
ATOM 770 O O . ALA A 1 90 ? -5.156 -50.25 -19.734 1 93.88 90 ALA A O 1
ATOM 771 N N . LEU A 1 91 ? -6.438 -48.5 -20.141 1 95.38 91 LEU A N 1
ATOM 772 C CA . LEU A 1 91 ? -5.328 -47.562 -20.109 1 95.38 91 LEU A CA 1
ATOM 773 C C . LEU A 1 91 ? -4.605 -47.625 -18.766 1 95.38 91 LEU A C 1
ATOM 775 O O . LEU A 1 91 ? -3.383 -47.781 -18.719 1 95.38 91 LEU A O 1
ATOM 779 N N . TYR A 1 92 ? -5.281 -47.562 -17.672 1 96.06 92 TYR A N 1
ATOM 780 C CA . TYR A 1 92 ? -4.688 -47.625 -16.344 1 96.06 92 TYR A CA 1
ATOM 781 C C . TYR A 1 92 ? -4.004 -48.969 -16.094 1 96.06 92 TYR A C 1
ATOM 783 O O . TYR A 1 92 ? -2.92 -49 -15.508 1 96.06 92 TYR A O 1
ATOM 791 N N . ALA A 1 93 ? -4.652 -49.969 -16.5 1 95.81 93 ALA A N 1
ATOM 792 C CA . ALA A 1 93 ? -4.094 -51.312 -16.312 1 95.81 93 ALA A CA 1
ATOM 793 C C . ALA A 1 93 ? -2.803 -51.5 -17.109 1 95.81 93 ALA A C 1
ATOM 795 O O . ALA A 1 93 ? -1.858 -52.125 -16.641 1 95.81 93 ALA A O 1
ATOM 796 N N . ILE A 1 94 ? -2.805 -50.969 -18.297 1 96.25 94 ILE A N 1
ATOM 797 C CA . ILE A 1 94 ? -1.621 -51.031 -19.156 1 96.25 94 ILE A CA 1
ATOM 798 C C . ILE A 1 94 ? -0.451 -50.344 -18.453 1 96.25 94 ILE A C 1
ATOM 800 O O . ILE A 1 94 ? 0.655 -50.906 -18.406 1 96.25 94 ILE A O 1
ATOM 804 N N . VAL A 1 95 ? -0.653 -49.125 -17.906 1 96.75 95 VAL A N 1
ATOM 805 C CA . VAL A 1 95 ? 0.39 -48.344 -17.25 1 96.75 95 VAL A CA 1
ATOM 806 C C . VAL A 1 95 ? 0.886 -49.094 -16.016 1 96.75 95 VAL A C 1
ATOM 808 O O . VAL A 1 95 ? 2.088 -49.125 -15.734 1 96.75 95 VAL A O 1
ATOM 811 N N . ASP A 1 96 ? 0.019 -49.75 -15.305 1 96.62 96 ASP A N 1
ATOM 812 C CA . ASP A 1 96 ? 0.389 -50.5 -14.125 1 96.62 96 ASP A CA 1
ATOM 813 C C . ASP A 1 96 ? 1.306 -51.688 -14.492 1 96.62 96 ASP A C 1
ATOM 815 O O . ASP A 1 96 ? 2.332 -51.906 -13.852 1 96.62 96 ASP A O 1
ATOM 819 N N . VAL A 1 97 ? 0.896 -52.438 -15.516 1 97.06 97 VAL A N 1
ATOM 820 C CA . VAL A 1 97 ? 1.683 -53.562 -15.953 1 97.06 97 VAL A CA 1
ATOM 821 C C . VAL A 1 97 ? 3.037 -53.094 -16.484 1 97.06 97 VAL A C 1
ATOM 823 O O . VAL A 1 97 ? 4.066 -53.719 -16.203 1 97.06 97 VAL A O 1
ATOM 826 N N . PHE A 1 98 ? 2.986 -52.062 -17.25 1 97.12 98 PHE A N 1
ATOM 827 C CA . PHE A 1 98 ? 4.223 -51.5 -17.781 1 97.12 98 PHE A CA 1
ATOM 828 C C . PHE A 1 98 ? 5.18 -51.125 -16.656 1 97.12 98 PHE A C 1
ATOM 830 O O . PHE A 1 98 ? 6.375 -51.406 -16.734 1 97.12 98 PHE A O 1
ATOM 837 N N . SER A 1 99 ? 4.676 -50.469 -15.625 1 97.12 99 SER A N 1
ATOM 838 C CA . SER A 1 99 ? 5.5 -50.062 -14.492 1 97.12 99 SER A CA 1
ATOM 839 C C . SER A 1 99 ? 6.07 -51.25 -13.75 1 97.12 99 SER A C 1
ATOM 841 O O . SER A 1 99 ? 7.234 -51.25 -13.344 1 97.12 99 SER A O 1
ATOM 843 N N . GLN A 1 100 ? 5.25 -52.25 -13.586 1 96.88 100 GLN A N 1
ATOM 844 C CA . GLN A 1 100 ? 5.688 -53.438 -12.875 1 96.88 100 GLN A CA 1
ATOM 845 C C . GLN A 1 100 ? 6.809 -54.156 -13.633 1 96.88 100 GLN A C 1
ATOM 847 O O . GLN A 1 100 ? 7.738 -54.688 -13.023 1 96.88 100 GLN A O 1
ATOM 852 N N . TYR A 1 101 ? 6.773 -54.25 -14.922 1 97.12 101 TYR A N 1
ATOM 853 C CA . TYR A 1 101 ? 7.758 -54.938 -15.742 1 97.12 101 TYR A CA 1
ATOM 854 C C . TYR A 1 101 ? 8.516 -53.969 -16.641 1 97.12 101 TYR A C 1
ATOM 856 O O . TYR A 1 101 ? 8.758 -54.25 -17.812 1 97.12 101 TYR A O 1
ATOM 864 N N . TYR A 1 102 ? 8.906 -52.812 -16.125 1 96.75 102 TYR A N 1
ATOM 865 C CA . TYR A 1 102 ? 9.508 -51.688 -16.844 1 96.75 102 TYR A CA 1
ATOM 866 C C . TYR A 1 102 ? 10.758 -52.156 -17.594 1 96.75 102 TYR A C 1
ATOM 868 O O . TYR A 1 102 ? 10.945 -51.812 -18.766 1 96.75 102 TYR A O 1
ATOM 876 N N . GLU A 1 103 ? 11.555 -52.969 -16.969 1 94.75 103 GLU A N 1
ATOM 877 C CA . GLU A 1 103 ? 12.852 -53.344 -17.516 1 94.75 103 GLU A CA 1
ATOM 878 C C . GLU A 1 103 ? 12.695 -54.094 -18.828 1 94.75 103 GLU A C 1
ATOM 880 O O . GLU A 1 103 ? 13.461 -53.906 -19.781 1 94.75 103 GLU A O 1
ATOM 885 N N . VAL A 1 104 ? 11.664 -54.906 -18.844 1 95.38 104 VAL A N 1
ATOM 886 C CA . VAL A 1 104 ? 11.477 -55.75 -20.031 1 95.38 104 VAL A CA 1
ATOM 887 C C . VAL A 1 104 ? 10.648 -55 -21.078 1 95.38 104 VAL A C 1
ATOM 889 O O . VAL A 1 104 ? 10.852 -55.188 -22.281 1 95.38 104 VAL A O 1
ATOM 892 N N . LEU A 1 105 ? 9.758 -54.219 -20.625 1 96.06 105 LEU A N 1
ATOM 893 C CA . LEU A 1 105 ? 8.766 -53.656 -21.516 1 96.06 105 LEU A CA 1
ATOM 894 C C . LEU A 1 105 ? 9.266 -52.344 -22.141 1 96.06 105 LEU A C 1
ATOM 896 O O . LEU A 1 105 ? 8.844 -51.969 -23.234 1 96.06 105 LEU A O 1
ATOM 900 N N . ASN A 1 106 ? 10.125 -51.594 -21.516 1 95.19 106 ASN A N 1
ATOM 901 C CA . ASN A 1 106 ? 10.594 -50.281 -21.953 1 95.19 106 ASN A CA 1
ATOM 902 C C . ASN A 1 106 ? 11.148 -50.344 -23.375 1 95.19 106 ASN A C 1
ATOM 904 O O . ASN A 1 106 ? 10.734 -49.562 -24.25 1 95.19 106 ASN A O 1
ATOM 908 N N . PRO A 1 107 ? 12.039 -51.25 -23.641 1 94.06 107 PRO A N 1
ATOM 909 C CA . PRO A 1 107 ? 12.609 -51.312 -24.984 1 94.06 107 PRO A CA 1
ATOM 910 C C . PRO A 1 107 ? 11.609 -51.781 -26.031 1 94.06 107 PRO A C 1
ATOM 912 O O . PRO A 1 107 ? 11.758 -51.438 -27.219 1 94.06 107 PRO A O 1
ATOM 915 N N . VAL A 1 108 ? 10.508 -52.438 -25.609 1 93.75 108 VAL A N 1
ATOM 916 C CA . VAL A 1 108 ? 9.602 -53.094 -26.547 1 93.75 108 VAL A CA 1
ATOM 917 C C . VAL A 1 108 ? 8.391 -52.219 -26.812 1 93.75 108 VAL A C 1
ATOM 919 O O . VAL A 1 108 ? 7.902 -52.156 -27.953 1 93.75 108 VAL A O 1
ATOM 922 N N . LEU A 1 109 ? 7.965 -51.562 -25.812 1 95.12 109 LEU A N 1
ATOM 923 C CA . LEU A 1 109 ? 6.598 -51.062 -25.906 1 95.12 109 LEU A CA 1
ATOM 924 C C . LEU A 1 109 ? 6.547 -49.562 -25.609 1 95.12 109 LEU A C 1
ATOM 926 O O . LEU A 1 109 ? 5.496 -48.938 -25.766 1 95.12 109 LEU A O 1
ATOM 930 N N . LEU A 1 110 ? 7.602 -48.875 -25.25 1 96.12 110 LEU A N 1
ATOM 931 C CA . LEU A 1 110 ? 7.555 -47.531 -24.75 1 96.12 110 LEU A CA 1
ATOM 932 C C . LEU A 1 110 ? 6.984 -46.594 -25.812 1 96.12 110 LEU A C 1
ATOM 934 O O . LEU A 1 110 ? 6.078 -45.781 -25.531 1 96.12 110 LEU A O 1
ATOM 938 N N . ASP A 1 111 ? 7.469 -46.656 -26.969 1 95.75 111 ASP A N 1
ATOM 939 C CA . ASP A 1 111 ? 7.027 -45.781 -28.047 1 95.75 111 ASP A CA 1
ATOM 940 C C . ASP A 1 111 ? 5.543 -45.969 -28.344 1 95.75 111 ASP A C 1
ATOM 942 O O . ASP A 1 111 ? 4.812 -45 -28.547 1 95.75 111 ASP A O 1
ATOM 946 N N . ASP A 1 112 ? 5.121 -47.188 -28.391 1 94.81 112 ASP A N 1
ATOM 947 C CA . ASP A 1 112 ? 3.715 -47.5 -28.625 1 94.81 112 ASP A CA 1
ATOM 948 C C . ASP A 1 112 ? 2.834 -46.938 -27.516 1 94.81 112 ASP A C 1
ATOM 950 O O . ASP A 1 112 ? 1.733 -46.438 -27.766 1 94.81 112 ASP A O 1
ATOM 954 N N . LEU A 1 113 ? 3.342 -47.125 -26.344 1 95.88 113 LEU A N 1
ATOM 955 C CA . LEU A 1 113 ? 2.611 -46.625 -25.188 1 95.88 113 LEU A CA 1
ATOM 956 C C . LEU A 1 113 ? 2.445 -45.094 -25.281 1 95.88 113 LEU A C 1
ATOM 958 O O . LEU A 1 113 ? 1.352 -44.594 -25.062 1 95.88 113 LEU A O 1
ATOM 962 N N . TYR A 1 114 ? 3.549 -44.344 -25.656 1 96.75 114 TYR A N 1
ATOM 963 C CA . TYR A 1 114 ? 3.502 -42.906 -25.797 1 96.75 114 TYR A CA 1
ATOM 964 C C . TYR A 1 114 ? 2.539 -42.5 -26.906 1 96.75 114 TYR A C 1
ATOM 966 O O . TYR A 1 114 ? 1.797 -41.5 -26.75 1 96.75 114 TYR A O 1
ATOM 974 N N . GLN A 1 115 ? 2.494 -43.219 -27.906 1 94.38 115 GLN A N 1
ATOM 975 C CA . GLN A 1 115 ? 1.563 -42.938 -29 1 94.38 115 GLN A CA 1
ATOM 976 C C . GLN A 1 115 ? 0.118 -43.125 -28.547 1 94.38 115 GLN A C 1
ATOM 978 O O . GLN A 1 115 ? -0.764 -42.375 -28.922 1 94.38 115 GLN A O 1
ATOM 983 N N . MET A 1 116 ? -0.085 -44.125 -27.844 1 93.5 116 MET A N 1
ATOM 984 C CA . MET A 1 116 ? -1.418 -44.406 -27.312 1 93.5 116 MET A CA 1
ATOM 985 C C . MET A 1 116 ? -1.866 -43.312 -26.359 1 93.5 116 MET A C 1
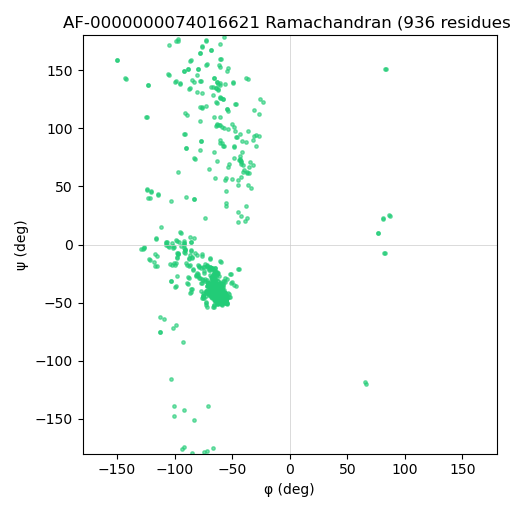ATOM 987 O O . MET A 1 116 ? -3.014 -42.844 -26.422 1 93.5 116 MET A O 1
ATOM 991 N N . LEU A 1 117 ? -0.965 -42.906 -25.5 1 95.5 117 LEU A N 1
ATOM 992 C CA . LEU A 1 117 ? -1.283 -41.844 -24.578 1 95.5 117 LEU A CA 1
ATOM 993 C C . LEU A 1 117 ? -1.625 -40.562 -25.344 1 95.5 117 LEU A C 1
ATOM 995 O O . LEU A 1 117 ? -2.596 -39.875 -25 1 95.5 117 LEU A O 1
ATOM 999 N N . LYS A 1 118 ? -0.842 -40.219 -26.328 1 95.25 118 LYS A N 1
ATOM 1000 C CA . LYS A 1 118 ? -1.108 -39.062 -27.172 1 95.25 118 LYS A CA 1
ATOM 1001 C C . LYS A 1 118 ? -2.482 -39.156 -27.812 1 95.25 118 LYS A C 1
ATOM 1003 O O . LYS A 1 118 ? -3.221 -38.156 -27.875 1 95.25 118 LYS A O 1
ATOM 1008 N N . TRP A 1 119 ? -2.803 -40.312 -28.25 1 93.25 119 TRP A N 1
ATOM 1009 C CA . TRP A 1 119 ? -4.105 -40.531 -28.875 1 93.25 119 TRP A CA 1
ATOM 1010 C C . TRP A 1 119 ? -5.227 -40.281 -27.859 1 93.25 119 TRP A C 1
ATOM 1012 O O . TRP A 1 119 ? -6.227 -39.625 -28.172 1 93.25 119 TRP A O 1
ATOM 1022 N N . CYS A 1 120 ? -5.098 -40.844 -26.719 1 94.44 120 CYS A N 1
ATOM 1023 C CA . CYS A 1 120 ? -6.121 -40.75 -25.672 1 94.44 120 CYS A CA 1
ATOM 1024 C C . CYS A 1 120 ? -6.395 -39.281 -25.344 1 94.44 120 CYS A C 1
ATOM 1026 O O . CYS A 1 120 ? -7.551 -38.875 -25.219 1 94.44 120 CYS A O 1
ATOM 1028 N N . VAL A 1 121 ? -5.379 -38.469 -25.234 1 95.62 121 VAL A N 1
ATOM 1029 C CA . VAL A 1 121 ? -5.496 -37.062 -24.797 1 95.62 121 VAL A CA 1
ATOM 1030 C C . VAL A 1 121 ? -6.191 -36.25 -25.891 1 95.62 121 VAL A C 1
ATOM 1032 O O . VAL A 1 121 ? -6.82 -35.219 -25.594 1 95.62 121 VAL A O 1
ATOM 1035 N N . GLN A 1 122 ? -6.16 -36.719 -27.078 1 92.5 122 GLN A N 1
ATOM 1036 C CA . GLN A 1 122 ? -6.695 -35.969 -28.219 1 92.5 122 GLN A CA 1
ATOM 1037 C C . GLN A 1 122 ? -8.156 -36.312 -28.484 1 92.5 122 GLN A C 1
ATOM 1039 O O . GLN A 1 122 ? -8.797 -35.719 -29.344 1 92.5 122 GLN A O 1
ATOM 1044 N N . GLN A 1 123 ? -8.711 -37.156 -27.703 1 90.62 123 GLN A N 1
ATOM 1045 C CA . GLN A 1 123 ? -10.086 -37.594 -27.938 1 90.62 123 GLN A CA 1
ATOM 1046 C C . GLN A 1 123 ? -11.078 -36.562 -27.422 1 90.62 123 GLN A C 1
ATOM 1048 O O . GLN A 1 123 ? -10.805 -35.875 -26.453 1 90.62 123 GLN A O 1
ATOM 1053 N N . ASP A 1 124 ? -12.25 -36.594 -28.141 1 88.94 124 ASP A N 1
ATOM 1054 C CA . ASP A 1 124 ? -13.344 -35.719 -27.688 1 88.94 124 ASP A CA 1
ATOM 1055 C C . ASP A 1 124 ? -14.133 -36.375 -26.562 1 88.94 124 ASP A C 1
ATOM 1057 O O . ASP A 1 124 ? -15.359 -36.469 -26.625 1 88.94 124 ASP A O 1
ATOM 1061 N N . ASN A 1 125 ? -13.523 -37 -25.719 1 92.19 125 ASN A N 1
ATOM 1062 C CA . ASN A 1 125 ? -14.031 -37.562 -24.469 1 92.19 125 ASN A CA 1
ATOM 1063 C C . ASN A 1 125 ? -13.234 -37.062 -23.266 1 92.19 125 ASN A C 1
ATOM 1065 O O . ASN A 1 125 ? -12.078 -37.438 -23.078 1 92.19 125 ASN A O 1
ATOM 1069 N N . GLU A 1 126 ? -13.836 -36.281 -22.531 1 94 126 GLU A N 1
ATOM 1070 C CA . GLU A 1 126 ? -13.148 -35.562 -21.453 1 94 126 GLU A CA 1
ATOM 1071 C C . GLU A 1 126 ? -12.5 -36.562 -20.484 1 94 126 GLU A C 1
ATOM 1073 O O . GLU A 1 126 ? -11.344 -36.375 -20.094 1 94 126 GLU A O 1
ATOM 1078 N N . GLN A 1 127 ? -13.203 -37.531 -20.141 1 95.06 127 GLN A N 1
ATOM 1079 C CA . GLN A 1 127 ? -12.703 -38.469 -19.172 1 95.06 127 GLN A CA 1
ATOM 1080 C C . GLN A 1 127 ? -11.477 -39.219 -19.688 1 95.06 127 GLN A C 1
ATOM 1082 O O . GLN A 1 127 ? -10.484 -39.375 -18.969 1 95.06 127 GLN A O 1
ATOM 1087 N N . LEU A 1 128 ? -11.586 -39.719 -20.859 1 94.31 128 LEU A N 1
ATOM 1088 C CA . LEU A 1 128 ? -10.461 -40.438 -21.453 1 94.31 128 LEU A CA 1
ATOM 1089 C C . LEU A 1 128 ? -9.25 -39.5 -21.609 1 94.31 128 LEU A C 1
ATOM 1091 O O . LEU A 1 128 ? -8.125 -39.906 -21.328 1 94.31 128 LEU A O 1
ATOM 1095 N N . ALA A 1 129 ? -9.461 -38.312 -22.078 1 95.44 129 ALA A N 1
ATOM 1096 C CA . ALA A 1 129 ? -8.391 -37.344 -22.25 1 95.44 129 ALA A CA 1
ATOM 1097 C C . ALA A 1 129 ? -7.695 -37.062 -20.922 1 95.44 129 ALA A C 1
ATOM 1099 O O . ALA A 1 129 ? -6.465 -37.031 -20.844 1 95.44 129 ALA A O 1
ATOM 1100 N N . ARG A 1 130 ? -8.469 -36.906 -19.891 1 96.38 130 ARG A N 1
ATOM 1101 C CA . ARG A 1 130 ? -7.93 -36.688 -18.547 1 96.38 130 ARG A CA 1
ATOM 1102 C C . ARG A 1 130 ? -7.141 -37.875 -18.062 1 96.38 130 ARG A C 1
ATOM 1104 O O . ARG A 1 130 ? -6.07 -37.75 -17.469 1 96.38 130 ARG A O 1
ATOM 1111 N N . SER A 1 131 ? -7.703 -38.969 -18.344 1 96.5 131 SER A N 1
ATOM 1112 C CA . SER A 1 131 ? -7.027 -40.219 -17.938 1 96.5 131 SER A CA 1
ATOM 1113 C C . SER A 1 131 ? -5.688 -40.375 -18.656 1 96.5 131 SER A C 1
ATOM 1115 O O . SER A 1 131 ? -4.73 -40.906 -18.078 1 96.5 131 SER A O 1
ATOM 1117 N N . GLY A 1 132 ? -5.676 -39.969 -19.906 1 96.56 132 GLY A N 1
ATOM 1118 C CA . GLY A 1 132 ? -4.418 -39.969 -20.641 1 96.56 132 GLY A CA 1
ATOM 1119 C C . GLY A 1 132 ? -3.322 -39.188 -19.953 1 96.56 132 GLY A C 1
ATOM 1120 O O . GLY A 1 132 ? -2.201 -39.656 -19.797 1 96.56 132 GLY A O 1
ATOM 1121 N N . THR A 1 133 ? -3.625 -38 -19.5 1 96.44 133 THR A N 1
ATOM 1122 C CA . THR A 1 133 ? -2.666 -37.156 -18.812 1 96.44 133 THR A CA 1
ATOM 1123 C C . THR A 1 133 ? -2.281 -37.75 -17.453 1 96.44 133 THR A C 1
ATOM 1125 O O . THR A 1 133 ? -1.108 -37.75 -17.078 1 96.44 133 THR A O 1
ATOM 1128 N N . ASN A 1 134 ? -3.291 -38.25 -16.766 1 96.62 134 ASN A N 1
ATOM 1129 C CA . ASN A 1 134 ? -3.049 -38.844 -15.469 1 96.62 134 ASN A CA 1
ATOM 1130 C C . ASN A 1 134 ? -2.121 -40.062 -15.586 1 96.62 134 ASN A C 1
ATOM 1132 O O . ASN A 1 134 ? -1.249 -40.25 -14.734 1 96.62 134 ASN A O 1
ATOM 1136 N N . CYS A 1 135 ? -2.375 -40.875 -16.547 1 97.12 135 CYS A N 1
ATOM 1137 C CA . CYS A 1 135 ? -1.559 -42.062 -16.75 1 97.12 135 CYS A CA 1
ATOM 1138 C C . CYS A 1 135 ? -0.13 -41.688 -17.125 1 97.12 135 CYS A C 1
ATOM 1140 O O . CYS A 1 135 ? 0.82 -42.344 -16.719 1 97.12 135 CYS A O 1
ATOM 1142 N N . MET A 1 136 ? 0.008 -40.656 -17.969 1 96.62 136 MET A N 1
ATOM 1143 C CA . MET A 1 136 ? 1.342 -40.125 -18.266 1 96.62 136 MET A CA 1
ATOM 1144 C C . MET A 1 136 ? 2.072 -39.75 -16.984 1 96.62 136 MET A C 1
ATOM 1146 O O . MET A 1 136 ? 3.236 -40.094 -16.797 1 96.62 136 MET A O 1
ATOM 1150 N N . GLU A 1 137 ? 1.439 -39 -16.141 1 96.75 137 GLU A N 1
ATOM 1151 C CA . GLU A 1 137 ? 1.988 -38.594 -14.852 1 96.75 137 GLU A CA 1
ATOM 1152 C C . GLU A 1 137 ? 2.412 -39.781 -14.016 1 96.75 137 GLU A C 1
ATOM 1154 O O . GLU A 1 137 ? 3.537 -39.812 -13.508 1 96.75 137 GLU A O 1
ATOM 1159 N N . ASN A 1 138 ? 1.494 -40.719 -13.898 1 96.44 138 ASN A N 1
ATOM 1160 C CA . ASN A 1 138 ? 1.75 -41.906 -13.078 1 96.44 138 ASN A CA 1
ATOM 1161 C C . ASN A 1 138 ? 2.914 -42.75 -13.633 1 96.44 138 ASN A C 1
ATOM 1163 O O . ASN A 1 138 ? 3.717 -43.281 -12.867 1 96.44 138 ASN A O 1
ATOM 1167 N N . LEU A 1 139 ? 2.939 -42.844 -14.906 1 97.12 139 LEU A N 1
ATOM 1168 C CA . LEU A 1 139 ? 4.016 -43.594 -15.562 1 97.12 139 LEU A CA 1
ATOM 1169 C C . LEU A 1 139 ? 5.375 -43 -15.203 1 97.12 139 LEU A C 1
ATOM 1171 O O . LEU A 1 139 ? 6.305 -43.719 -14.844 1 97.12 139 LEU A O 1
ATOM 1175 N N . VAL A 1 140 ? 5.492 -41.688 -15.242 1 96.75 140 VAL A N 1
ATOM 1176 C CA . VAL A 1 140 ? 6.762 -41 -15.023 1 96.75 140 VAL A CA 1
ATOM 1177 C C . VAL A 1 140 ? 7.113 -41.031 -13.539 1 96.75 140 VAL A C 1
ATOM 1179 O O . VAL A 1 140 ? 8.25 -41.312 -13.164 1 96.75 140 VAL A O 1
ATOM 1182 N N . ILE A 1 141 ? 6.148 -40.719 -12.688 1 95.19 141 ILE A N 1
ATOM 1183 C CA . ILE A 1 141 ? 6.402 -40.656 -11.25 1 95.19 141 ILE A CA 1
ATOM 1184 C C . ILE A 1 141 ? 6.84 -42.031 -10.75 1 95.19 141 ILE A C 1
ATOM 1186 O O . ILE A 1 141 ? 7.727 -42.156 -9.906 1 95.19 141 ILE A O 1
ATOM 1190 N N . SER A 1 142 ? 6.281 -43.125 -11.344 1 95.25 142 SER A N 1
ATOM 1191 C CA . SER A 1 142 ? 6.547 -44.5 -10.883 1 95.25 142 SER A CA 1
ATOM 1192 C C . SER A 1 142 ? 7.863 -45.031 -11.438 1 95.25 142 SER A C 1
ATOM 1194 O O . SER A 1 142 ? 8.516 -45.875 -10.812 1 95.25 142 SER A O 1
ATOM 1196 N N . ASN A 1 143 ? 8.273 -44.531 -12.57 1 96.31 143 ASN A N 1
ATOM 1197 C CA . ASN A 1 143 ? 9.398 -45.188 -13.242 1 96.31 143 ASN A CA 1
ATOM 1198 C C . ASN A 1 143 ? 10.508 -44.188 -13.547 1 96.31 143 ASN A C 1
ATOM 1200 O O . ASN A 1 143 ? 11.578 -44.562 -14.039 1 96.31 143 ASN A O 1
ATOM 1204 N N . GLY A 1 144 ? 10.344 -42.938 -13.258 1 95.19 144 GLY A N 1
ATOM 1205 C CA . GLY A 1 144 ? 11.273 -41.875 -13.648 1 95.19 144 GLY A CA 1
ATOM 1206 C C . GLY A 1 144 ? 12.68 -42.094 -13.125 1 95.19 144 GLY A C 1
ATOM 1207 O O . GLY A 1 144 ? 13.656 -41.719 -13.781 1 95.19 144 GLY A O 1
ATOM 1208 N N . THR A 1 145 ? 12.797 -42.688 -11.945 1 94.5 145 THR A N 1
ATOM 1209 C CA . THR A 1 145 ? 14.102 -42.938 -11.352 1 94.5 145 THR A CA 1
ATOM 1210 C C . THR A 1 145 ? 14.883 -43.969 -12.148 1 94.5 145 THR A C 1
ATOM 1212 O O . THR A 1 145 ? 16.109 -44.031 -12.062 1 94.5 145 THR A O 1
ATOM 1215 N N . LYS A 1 146 ? 14.148 -44.75 -12.938 1 96.19 146 LYS A N 1
ATOM 1216 C CA . LYS A 1 146 ? 14.773 -45.812 -13.711 1 96.19 146 LYS A CA 1
ATOM 1217 C C . LYS A 1 146 ? 15.055 -45.375 -15.141 1 96.19 146 LYS A C 1
ATOM 1219 O O . LYS A 1 146 ? 15.711 -46.094 -15.898 1 96.19 146 LYS A O 1
ATOM 1224 N N . PHE A 1 147 ? 14.578 -44.25 -15.508 1 96.75 147 PHE A N 1
ATOM 1225 C CA . PHE A 1 147 ? 14.695 -43.781 -16.891 1 96.75 147 PHE A CA 1
ATOM 1226 C C . PHE A 1 147 ? 16.141 -43.5 -17.25 1 96.75 147 PHE A C 1
ATOM 1228 O O . PHE A 1 147 ? 16.875 -42.906 -16.453 1 96.75 147 PHE A O 1
ATOM 1235 N N . SER A 1 148 ? 16.547 -43.938 -18.406 1 95.19 148 SER A N 1
ATOM 1236 C CA . SER A 1 148 ? 17.797 -43.469 -19 1 95.19 148 SER A CA 1
ATOM 1237 C C . SER A 1 148 ? 17.641 -42.062 -19.594 1 95.19 148 SER A C 1
ATOM 1239 O O . SER A 1 148 ? 16.516 -41.562 -19.734 1 95.19 148 SER A O 1
ATOM 1241 N N . SER A 1 149 ? 18.672 -41.438 -19.984 1 94.44 149 SER A N 1
ATOM 1242 C CA . SER A 1 149 ? 18.625 -40.094 -20.578 1 94.44 149 SER A CA 1
ATOM 1243 C C . SER A 1 149 ? 17.828 -40.125 -21.875 1 94.44 149 SER A C 1
ATOM 1245 O O . SER A 1 149 ? 17.078 -39.156 -22.172 1 94.44 149 SER A O 1
ATOM 1247 N N . SER A 1 150 ? 17.984 -41.188 -22.531 1 95.19 150 SER A N 1
ATOM 1248 C CA . SER A 1 150 ? 17.266 -41.312 -23.797 1 95.19 150 SER A CA 1
ATOM 1249 C C . SER A 1 150 ? 15.773 -41.438 -23.562 1 95.19 150 SER A C 1
ATOM 1251 O O . SER A 1 150 ? 14.969 -40.875 -24.312 1 95.19 150 SER A O 1
ATOM 1253 N N . VAL A 1 151 ? 15.414 -42.219 -22.578 1 96.62 151 VAL A N 1
ATOM 1254 C CA . VAL A 1 151 ? 14 -42.406 -22.25 1 96.62 151 VAL A CA 1
ATOM 1255 C C . VAL A 1 151 ? 13.422 -41.062 -21.781 1 96.62 151 VAL A C 1
ATOM 1257 O O . VAL A 1 151 ? 12.289 -40.719 -22.125 1 96.62 151 VAL A O 1
ATOM 1260 N N . TRP A 1 152 ? 14.203 -40.344 -21.016 1 96.88 152 TRP A N 1
ATOM 1261 C CA . TRP A 1 152 ? 13.766 -39 -20.594 1 96.88 152 TRP A CA 1
ATOM 1262 C C . TRP A 1 152 ? 13.539 -38.094 -21.797 1 96.88 152 TRP A C 1
ATOM 1264 O O . TRP A 1 152 ? 12.555 -37.344 -21.844 1 96.88 152 TRP A O 1
ATOM 1274 N N . ASP A 1 153 ? 14.383 -38.156 -22.734 1 96.56 153 ASP A N 1
ATOM 1275 C CA . ASP A 1 153 ? 14.219 -37.344 -23.938 1 96.56 153 ASP A CA 1
ATOM 1276 C C . ASP A 1 153 ? 12.914 -37.688 -24.656 1 96.56 153 ASP A C 1
ATOM 1278 O O . ASP A 1 153 ? 12.18 -36.812 -25.078 1 96.56 153 ASP A O 1
ATOM 1282 N N . LYS A 1 154 ? 12.641 -38.969 -24.734 1 96.31 154 LYS A N 1
ATOM 1283 C CA . LYS A 1 154 ? 11.414 -39.438 -25.375 1 96.31 154 LYS A CA 1
ATOM 1284 C C . LYS A 1 154 ? 10.188 -38.969 -24.594 1 96.31 154 LYS A C 1
ATOM 1286 O O . LYS A 1 154 ? 9.188 -38.562 -25.188 1 96.31 154 LYS A O 1
ATOM 1291 N N . THR A 1 155 ? 10.359 -39.156 -23.328 1 96.56 155 THR A N 1
ATOM 1292 C CA . THR A 1 155 ? 9.258 -38.781 -22.453 1 96.56 155 THR A CA 1
ATOM 1293 C C . THR A 1 155 ? 8.961 -37.281 -22.578 1 96.56 155 THR A C 1
ATOM 1295 O O . THR A 1 155 ? 7.805 -36.875 -22.75 1 96.56 155 THR A O 1
ATOM 1298 N N . CYS A 1 156 ? 10 -36.438 -22.531 1 95.81 156 CYS A N 1
ATOM 1299 C CA . CYS A 1 156 ? 9.836 -35 -22.641 1 95.81 156 CYS A CA 1
ATOM 1300 C C . CYS A 1 156 ? 9.273 -34.625 -24 1 95.81 156 CYS A C 1
ATOM 1302 O O . CYS A 1 156 ? 8.406 -33.75 -24.094 1 95.81 156 CYS A O 1
ATOM 1304 N N . SER A 1 157 ? 9.719 -35.25 -24.953 1 95.56 157 SER A N 1
ATOM 1305 C CA . SER A 1 157 ? 9.227 -35 -26.297 1 95.56 157 SER A CA 1
ATOM 1306 C C . SER A 1 157 ? 7.754 -35.375 -26.422 1 95.56 157 SER A C 1
ATOM 1308 O O . SER A 1 157 ? 6.988 -34.656 -27.094 1 95.56 157 SER A O 1
ATOM 1310 N N . CYS A 1 158 ? 7.41 -36.469 -25.844 1 95.5 158 CYS A N 1
ATOM 1311 C CA . CYS A 1 158 ? 6.012 -36.875 -25.844 1 95.5 158 CYS A CA 1
ATOM 1312 C C . CYS A 1 158 ? 5.137 -35.844 -25.141 1 95.5 158 CYS A C 1
ATOM 1314 O O . CYS A 1 158 ? 4.09 -35.438 -25.656 1 95.5 158 CYS A O 1
ATOM 1316 N N . MET A 1 159 ? 5.609 -35.406 -24.031 1 94.81 159 MET A N 1
ATOM 1317 C CA . MET A 1 159 ? 4.859 -34.438 -23.25 1 94.81 159 MET A CA 1
ATOM 1318 C C . MET A 1 159 ? 4.73 -33.125 -24.031 1 94.81 159 MET A C 1
ATOM 1320 O O . MET A 1 159 ? 3.666 -32.5 -24.031 1 94.81 159 MET A O 1
ATOM 1324 N N . LEU A 1 160 ? 5.793 -32.75 -24.641 1 93.81 160 LEU A N 1
ATOM 1325 C CA . LEU A 1 160 ? 5.77 -31.547 -25.469 1 93.81 160 LEU A CA 1
ATOM 1326 C C . LEU A 1 160 ? 4.777 -31.688 -26.625 1 93.81 160 LEU A C 1
ATOM 1328 O O . LEU A 1 160 ? 4.027 -30.75 -26.922 1 93.81 160 LEU A O 1
ATOM 1332 N N . GLY A 1 161 ? 4.84 -32.812 -27.188 1 93.94 161 GLY A N 1
ATOM 1333 C CA . GLY A 1 161 ? 3.902 -33.094 -28.266 1 93.94 161 GLY A CA 1
ATOM 1334 C C . GLY A 1 161 ? 2.451 -33 -27.828 1 93.94 161 GLY A C 1
ATOM 1335 O O . GLY A 1 161 ? 1.619 -32.406 -28.531 1 93.94 161 GLY A O 1
ATOM 1336 N N . ILE A 1 162 ? 2.168 -33.625 -26.719 1 94.5 162 ILE A N 1
ATOM 1337 C CA . ILE A 1 162 ? 0.817 -33.594 -26.172 1 94.5 162 ILE A CA 1
ATOM 1338 C C . ILE A 1 162 ? 0.409 -32.156 -25.875 1 94.5 162 ILE A C 1
ATOM 1340 O O . ILE A 1 162 ? -0.712 -31.75 -26.188 1 94.5 162 ILE A O 1
ATOM 1344 N N . PHE A 1 163 ? 1.275 -31.422 -25.344 1 93.5 163 PHE A N 1
ATOM 1345 C CA . PHE A 1 163 ? 1.025 -30.031 -25.016 1 93.5 163 PHE A CA 1
ATOM 1346 C C . PHE A 1 163 ? 0.694 -29.219 -26.266 1 93.5 163 PHE A C 1
ATOM 1348 O O . PHE A 1 163 ? -0.305 -28.5 -26.297 1 93.5 163 PHE A O 1
ATOM 1355 N N . LYS A 1 164 ? 1.419 -29.344 -27.266 1 93.12 164 LYS A N 1
ATOM 1356 C CA . LYS A 1 164 ? 1.268 -28.547 -28.5 1 93.12 164 LYS A CA 1
ATOM 1357 C C . LYS A 1 164 ? -0.025 -28.906 -29.219 1 93.12 164 LYS A C 1
ATOM 1359 O O . LYS A 1 164 ? -0.711 -28.031 -29.75 1 93.12 164 LYS A O 1
ATOM 1364 N N . CYS A 1 165 ? -0.356 -30.109 -29.125 1 92.75 165 CYS A N 1
ATOM 1365 C CA . CYS A 1 165 ? -1.506 -30.547 -29.906 1 92.75 165 CYS A CA 1
ATOM 1366 C C . CYS A 1 165 ? -2.809 -30.281 -29.156 1 92.75 165 CYS A C 1
ATOM 1368 O O . CYS A 1 165 ? -3.891 -30.375 -29.734 1 92.75 165 CYS A O 1
ATOM 1370 N N . THR A 1 166 ? -2.744 -29.938 -27.953 1 95 166 THR A N 1
ATOM 1371 C CA . THR A 1 166 ? -3.965 -29.734 -27.188 1 95 166 THR A CA 1
ATOM 1372 C C . THR A 1 166 ? -4.219 -28.25 -26.969 1 95 166 THR A C 1
ATOM 1374 O O . THR A 1 166 ? -5.211 -27.859 -26.328 1 95 166 THR A O 1
ATOM 1377 N N . ILE A 1 167 ? -3.393 -27.344 -27.406 1 94.75 167 ILE A N 1
ATOM 1378 C CA . ILE A 1 167 ? -3.652 -25.906 -27.297 1 94.75 167 ILE A CA 1
ATOM 1379 C C . ILE A 1 167 ? -4.879 -25.547 -28.125 1 94.75 167 ILE A C 1
ATOM 1381 O O . ILE A 1 167 ? -4.926 -25.828 -29.328 1 94.75 167 ILE A O 1
ATOM 1385 N N . PRO A 1 168 ? -5.891 -24.969 -27.516 1 95.38 168 PRO A N 1
ATOM 1386 C CA . PRO A 1 168 ? -7.121 -24.656 -28.234 1 95.38 168 PRO A CA 1
ATOM 1387 C C . PRO A 1 168 ? -7.035 -23.344 -29 1 95.38 168 PRO A C 1
ATOM 1389 O O . PRO A 1 168 ? -7.77 -22.391 -28.703 1 95.38 168 PRO A O 1
ATOM 1392 N N . HIS A 1 169 ? -6.367 -23.25 -30.062 1 94.56 169 HIS A N 1
ATOM 1393 C CA . HIS A 1 169 ? -6.102 -22.031 -30.812 1 94.56 169 HIS A CA 1
ATOM 1394 C C . HIS A 1 169 ? -7.391 -21.422 -31.359 1 94.56 169 HIS A C 1
ATOM 1396 O O . HIS A 1 169 ? -7.496 -20.203 -31.5 1 94.56 169 HIS A O 1
ATOM 1402 N N . ASP A 1 170 ? -8.352 -22.219 -31.531 1 94.25 170 ASP A N 1
ATOM 1403 C CA . ASP A 1 170 ? -9.609 -21.75 -32.125 1 94.25 170 ASP A CA 1
ATOM 1404 C C . ASP A 1 170 ? -10.367 -20.844 -31.156 1 94.25 170 ASP A C 1
ATOM 1406 O O . ASP A 1 170 ? -11.273 -20.125 -31.562 1 94.25 170 ASP A O 1
ATOM 1410 N N . LEU A 1 171 ? -10.039 -20.953 -29.922 1 94.94 171 LEU A N 1
ATOM 1411 C CA . LEU A 1 171 ? -10.648 -20.047 -28.938 1 94.94 171 LEU A CA 1
ATOM 1412 C C . LEU A 1 171 ? -10.391 -18.594 -29.312 1 94.94 171 LEU A C 1
ATOM 1414 O O . LEU A 1 171 ? -11.219 -17.719 -29.031 1 94.94 171 LEU A O 1
ATOM 1418 N N . LEU A 1 172 ? -9.258 -18.344 -29.953 1 95.25 172 LEU A N 1
ATOM 1419 C CA . LEU A 1 172 ? -8.836 -16.984 -30.25 1 95.25 172 LEU A CA 1
ATOM 1420 C C . LEU A 1 172 ? -9.43 -16.516 -31.578 1 95.25 172 LEU A C 1
ATOM 1422 O O . LEU A 1 172 ? -9.516 -15.312 -31.828 1 95.25 172 LEU A O 1
ATOM 1426 N N . THR A 1 173 ? -9.883 -17.5 -32.406 1 93.31 173 THR A N 1
ATOM 1427 C CA . THR A 1 173 ? -10.18 -17.109 -33.781 1 93.31 173 THR A CA 1
ATOM 1428 C C . THR A 1 173 ? -11.633 -17.406 -34.125 1 93.31 173 THR A C 1
ATOM 1430 O O . THR A 1 173 ? -12.148 -16.906 -35.125 1 93.31 173 THR A O 1
ATOM 1433 N N . TRP A 1 174 ? -12.359 -18.172 -33.344 1 93.69 174 TRP A N 1
ATOM 1434 C CA . TRP A 1 174 ? -13.719 -18.562 -33.688 1 93.69 174 TRP A CA 1
ATOM 1435 C C . TRP A 1 174 ? -14.648 -17.359 -33.75 1 93.69 174 TRP A C 1
ATOM 1437 O O . TRP A 1 174 ? -14.586 -16.484 -32.875 1 93.69 174 TRP A O 1
ATOM 1447 N N . HIS A 1 175 ? -15.469 -17.297 -34.781 1 92.12 175 HIS A N 1
ATOM 1448 C CA . HIS A 1 175 ? -16.516 -16.297 -34.969 1 92.12 175 HIS A CA 1
ATOM 1449 C C . HIS A 1 175 ? -17.766 -16.891 -35.594 1 92.12 175 HIS A C 1
ATOM 1451 O O . HIS A 1 175 ? -17.672 -17.812 -36.406 1 92.12 175 HIS A O 1
ATOM 1457 N N . PRO A 1 176 ? -18.953 -16.344 -35.062 1 86.25 176 PRO A N 1
ATOM 1458 C CA . PRO A 1 176 ? -20.188 -16.875 -35.656 1 86.25 176 PRO A CA 1
ATOM 1459 C C . PRO A 1 176 ? -20.312 -16.578 -37.125 1 86.25 176 PRO A C 1
ATOM 1461 O O . PRO A 1 176 ? -19.797 -15.562 -37.625 1 86.25 176 PRO A O 1
ATOM 1464 N N . ASP A 1 177 ? -20.656 -17.516 -37.938 1 73.38 177 ASP A N 1
ATOM 1465 C CA . ASP A 1 177 ? -20.875 -17.328 -39.375 1 73.38 177 ASP A CA 1
ATOM 1466 C C . ASP A 1 177 ? -21.938 -16.266 -39.625 1 73.38 177 ASP A C 1
ATOM 1468 O O . ASP A 1 177 ? -23.062 -16.375 -39.125 1 73.38 177 ASP A O 1
ATOM 1472 N N . LEU A 1 178 ? -21.688 -15.078 -39.656 1 58.66 178 LEU A N 1
ATOM 1473 C CA . LEU A 1 178 ? -22.688 -14.164 -40.188 1 58.66 178 LEU A CA 1
ATOM 1474 C C . LEU A 1 178 ? -23.203 -14.648 -41.562 1 58.66 178 LEU A C 1
ATOM 1476 O O . LEU A 1 178 ? -22.438 -15.117 -42.375 1 58.66 178 LEU A O 1
ATOM 1480 N N . GLY A 1 179 ? -24.328 -15.227 -41.812 1 46.88 179 GLY A N 1
ATOM 1481 C CA . GLY A 1 179 ? -24.891 -15.352 -43.125 1 46.88 179 GLY A CA 1
ATOM 1482 C C . GLY A 1 179 ? -24.422 -14.266 -44.094 1 46.88 179 GLY A C 1
ATOM 1483 O O . GLY A 1 179 ? -24.078 -13.164 -43.656 1 46.88 179 GLY A O 1
ATOM 1484 N N . ASP A 1 180 ? -23.859 -14.617 -45.281 1 40.81 180 ASP A N 1
ATOM 1485 C CA . ASP A 1 180 ? -23.641 -13.805 -46.469 1 40.81 180 ASP A CA 1
ATOM 1486 C C . ASP A 1 180 ? -24.812 -12.867 -46.719 1 40.81 180 ASP A C 1
ATOM 1488 O O . ASP A 1 180 ? -25.641 -13.125 -47.594 1 40.81 180 ASP A O 1
ATOM 1492 N N . SER A 1 181 ? -25.781 -12.398 -45.969 1 37.78 181 SER A N 1
ATOM 1493 C CA . SER A 1 181 ? -26.531 -11.352 -46.625 1 37.78 181 SER A CA 1
ATOM 1494 C C . SER A 1 181 ? -25.625 -10.219 -47.094 1 37.78 181 SER A C 1
ATOM 1496 O O . SER A 1 181 ? -25.297 -9.32 -46.312 1 37.78 181 SER A O 1
ATOM 1498 N N . HIS A 1 182 ? -24.656 -10.516 -47.906 1 34.03 182 HIS A N 1
ATOM 1499 C CA . HIS A 1 182 ? -24.156 -9.516 -48.844 1 34.03 182 HIS A CA 1
ATOM 1500 C C . HIS A 1 182 ? -25.281 -8.875 -49.625 1 34.03 182 HIS A C 1
ATOM 1502 O O . HIS A 1 182 ? -25.797 -9.461 -50.562 1 34.03 182 HIS A O 1
ATOM 1508 N N . LEU A 1 183 ? -26.438 -8.188 -49.156 1 29.19 183 LEU A N 1
ATOM 1509 C CA . LEU A 1 183 ? -27.062 -7.152 -49.969 1 29.19 183 LEU A CA 1
ATOM 1510 C C . LEU A 1 183 ? -26.016 -6.223 -50.594 1 29.19 183 LEU A C 1
ATOM 1512 O O . LEU A 1 183 ? -25.203 -5.652 -49.875 1 29.19 183 LEU A O 1
ATOM 1516 N N . THR A 1 184 ? -25.609 -6.473 -51.781 1 27.28 184 THR A N 1
ATOM 1517 C CA . THR A 1 184 ? -25.078 -5.562 -52.781 1 27.28 184 THR A CA 1
ATOM 1518 C C . THR A 1 184 ? -25.891 -4.273 -52.844 1 27.28 184 THR A C 1
ATOM 1520 O O . THR A 1 184 ? -27.047 -4.285 -53.25 1 27.28 184 THR A O 1
ATOM 1523 N N . VAL A 1 185 ? -25.797 -3.352 -51.844 1 28.78 185 VAL A N 1
ATOM 1524 C CA . VAL A 1 185 ? -26.234 -1.982 -52.094 1 28.78 185 VAL A CA 1
ATOM 1525 C C . VAL A 1 185 ? -25.75 -1.521 -53.469 1 28.78 185 VAL A C 1
ATOM 1527 O O . VAL A 1 185 ? -24.547 -1.369 -53.688 1 28.78 185 VAL A O 1
ATOM 1530 N N . GLN A 1 186 ? -26.359 -2.008 -54.625 1 23.28 186 GLN A N 1
ATOM 1531 C CA . GLN A 1 186 ? -26.312 -1.311 -55.906 1 23.28 186 GLN A CA 1
ATOM 1532 C C . GLN A 1 186 ? -26.641 0.17 -55.719 1 23.28 186 GLN A C 1
ATOM 1534 O O . GLN A 1 186 ? -27.703 0.52 -55.219 1 23.28 186 GLN A O 1
ATOM 1539 N N . SER A 1 187 ? -25.594 1.012 -55.531 1 26.28 187 SER A N 1
ATOM 1540 C CA . SER A 1 187 ? -25.578 2.469 -55.656 1 26.28 187 SER A CA 1
ATOM 1541 C C . SER A 1 187 ? -26.344 2.949 -56.875 1 26.28 187 SER A C 1
ATOM 1543 O O . SER A 1 187 ? -25.859 2.812 -58 1 26.28 187 SER A O 1
ATOM 1545 N N . SER A 1 188 ? -27.656 2.596 -56.969 1 23.06 188 SER A N 1
ATOM 1546 C CA . SER A 1 188 ? -28.359 3.324 -58.031 1 23.06 188 SER A CA 1
ATOM 1547 C C . SER A 1 188 ? -28.188 4.832 -57.875 1 23.06 188 SER A C 1
ATOM 1549 O O . SER A 1 188 ? -28.391 5.371 -56.781 1 23.06 188 SER A O 1
ATOM 1551 N N . ASN A 1 189 ? -27.312 5.453 -58.594 1 23.28 189 ASN A N 1
ATOM 1552 C CA . ASN A 1 189 ? -26.984 6.844 -58.906 1 23.28 189 ASN A CA 1
ATOM 1553 C C . ASN A 1 189 ? -28.25 7.656 -59.219 1 23.28 189 ASN A C 1
ATOM 1555 O O . ASN A 1 189 ? -28.328 8.312 -60.25 1 23.28 189 ASN A O 1
ATOM 1559 N N . ASP A 1 190 ? -29.453 7.215 -58.594 1 21.92 190 ASP A N 1
ATOM 1560 C CA . ASP A 1 190 ? -30.516 8.047 -59.156 1 21.92 190 ASP A CA 1
ATOM 1561 C C . ASP A 1 190 ? -30.266 9.523 -58.844 1 21.92 190 ASP A C 1
ATOM 1563 O O . ASP A 1 190 ? -29.656 9.859 -57.844 1 21.92 190 ASP A O 1
ATOM 1567 N N . GLU A 1 191 ? -30.531 10.367 -59.844 1 21.91 191 GLU A N 1
ATOM 1568 C CA . GLU A 1 191 ? -30.609 11.781 -60.219 1 21.91 191 GLU A CA 1
ATOM 1569 C C . GLU A 1 191 ? -31.516 12.547 -59.25 1 21.91 191 GLU A C 1
ATOM 1571 O O . GLU A 1 191 ? -32.75 12.359 -59.25 1 21.91 191 GLU A O 1
ATOM 1576 N N . ASN A 1 192 ? -31 12.641 -57.906 1 21.11 192 ASN A N 1
ATOM 1577 C CA . ASN A 1 192 ? -31.688 13.461 -56.906 1 21.11 192 ASN A CA 1
ATOM 1578 C C . ASN A 1 192 ? -31.922 14.883 -57.406 1 21.11 192 ASN A C 1
ATOM 1580 O O . ASN A 1 192 ? -30.984 15.68 -57.5 1 21.11 192 ASN A O 1
ATOM 1584 N N . VAL A 1 193 ? -32.812 15 -58.375 1 20.78 193 VAL A N 1
ATOM 1585 C CA . VAL A 1 193 ? -33.125 16.359 -58.812 1 20.78 193 VAL A CA 1
ATOM 1586 C C . VAL A 1 193 ? -33.531 17.203 -57.594 1 20.78 193 VAL A C 1
ATOM 1588 O O . VAL A 1 193 ? -34.031 16.672 -56.594 1 20.78 193 VAL A O 1
ATOM 1591 N N . SER A 1 194 ? -33.344 18.469 -57.562 1 20.41 194 SER A N 1
ATOM 1592 C CA . SER A 1 194 ? -33.125 19.734 -56.875 1 20.41 194 SER A CA 1
ATOM 1593 C C . SER A 1 194 ? -34.375 20.25 -56.188 1 20.41 194 SER A C 1
ATOM 1595 O O . SER A 1 194 ? -34.406 21.391 -55.75 1 20.41 194 SER A O 1
ATOM 1597 N N . SER A 1 195 ? -35.375 19.203 -55.875 1 18.3 195 SER A N 1
ATOM 1598 C CA . SER A 1 195 ? -36.562 20.078 -55.812 1 18.3 195 SER A CA 1
ATOM 1599 C C . SER A 1 195 ? -36.469 21.031 -54.625 1 18.3 195 SER A C 1
ATOM 1601 O O . SER A 1 195 ? -35.719 20.797 -53.688 1 18.3 195 SER A O 1
ATOM 1603 N N . GLU A 1 196 ? -37.562 21.797 -54.438 1 18.64 196 GLU A N 1
ATOM 1604 C CA . GLU A 1 196 ? -38 23.141 -54.094 1 18.64 196 GLU A CA 1
ATOM 1605 C C . GLU A 1 196 ? -38.344 23.25 -52.625 1 18.64 196 GLU A C 1
ATOM 1607 O O . GLU A 1 196 ? -39.375 22.734 -52.156 1 18.64 196 GLU A O 1
ATOM 1612 N N . GLY A 1 197 ? -37.281 23.016 -51.688 1 18.98 197 GLY A N 1
ATOM 1613 C CA . GLY A 1 197 ? -37.531 23.016 -50.25 1 18.98 197 GLY A CA 1
ATOM 1614 C C . GLY A 1 197 ? -38.062 24.328 -49.75 1 18.98 197 GLY A C 1
ATOM 1615 O O . GLY A 1 197 ? -37.375 25.344 -49.781 1 18.98 197 GLY A O 1
ATOM 1616 N N . GLN A 1 198 ? -39.344 24.359 -49.781 1 17.25 198 GLN A N 1
ATOM 1617 C CA . GLN A 1 198 ? -40.094 25.547 -49.406 1 17.25 198 GLN A CA 1
ATOM 1618 C C . GLN A 1 198 ? -39.812 25.922 -47.938 1 17.25 198 GLN A C 1
ATOM 1620 O O . GLN A 1 198 ? -39.469 25.062 -47.125 1 17.25 198 GLN A O 1
ATOM 1625 N N . GLY A 1 199 ? -40.312 27.094 -47.469 1 17.31 199 GLY A N 1
ATOM 1626 C CA . GLY A 1 199 ? -40.031 28.328 -46.719 1 17.31 199 GLY A CA 1
ATOM 1627 C C . GLY A 1 199 ? -40.469 28.25 -45.25 1 17.31 199 GLY A C 1
ATOM 1628 O O . GLY A 1 199 ? -39.969 29.016 -44.438 1 17.31 199 GLY A O 1
ATOM 1629 N N . ASP A 1 200 ? -41.531 27.406 -44.875 1 17.31 200 ASP A N 1
ATOM 1630 C CA . ASP A 1 200 ? -42.375 28.312 -44.094 1 17.31 200 ASP A CA 1
ATOM 1631 C C . ASP A 1 200 ? -41.875 28.422 -42.656 1 17.31 200 ASP A C 1
ATOM 1633 O O . ASP A 1 200 ? -41.094 27.578 -42.188 1 17.31 200 ASP A O 1
ATOM 1637 N N . SER A 1 201 ? -42.875 28.688 -41.75 1 18.02 201 SER A N 1
ATOM 1638 C CA . SER A 1 201 ? -43.094 29.75 -40.781 1 18.02 201 SER A CA 1
ATOM 1639 C C . SER A 1 201 ? -42.656 29.344 -39.406 1 18.02 201 SER A C 1
ATOM 1641 O O . SER A 1 201 ? -42.594 28.156 -39.094 1 18.02 201 SER A O 1
ATOM 1643 N N . PRO A 1 202 ? -42.688 30.203 -38.438 1 18 202 PRO A N 1
ATOM 1644 C CA . PRO A 1 202 ? -41.875 30.719 -37.375 1 18 202 PRO A CA 1
ATOM 1645 C C . PRO A 1 202 ? -42.094 29.969 -36.062 1 18 202 PRO A C 1
ATOM 1647 O O . PRO A 1 202 ? -41.125 29.5 -35.438 1 18 202 PRO A O 1
ATOM 1650 N N . GLN A 1 203 ? -43.125 30.281 -35.219 1 16.72 203 GLN A N 1
ATOM 1651 C CA . GLN A 1 203 ? -42.812 31.031 -34 1 16.72 203 GLN A CA 1
ATOM 1652 C C . GLN A 1 203 ? -42.812 30.109 -32.781 1 16.72 203 GLN A C 1
ATOM 1654 O O . GLN A 1 203 ? -41.844 30.094 -32.031 1 16.72 203 GLN A O 1
ATOM 1659 N N . ARG A 1 204 ? -43.75 30.219 -31.688 1 17.47 204 ARG A N 1
ATOM 1660 C CA . ARG A 1 204 ? -43.594 30.75 -30.344 1 17.47 204 ARG A CA 1
ATOM 1661 C C . ARG A 1 204 ? -43.688 29.641 -29.297 1 17.47 204 ARG A C 1
ATOM 1663 O O . ARG A 1 204 ? -43.781 29.922 -28.094 1 17.47 204 ARG A O 1
ATOM 1670 N N . GLN A 1 205 ? -43.594 28.219 -29.547 1 16.73 205 GLN A N 1
ATOM 1671 C CA . GLN A 1 205 ? -44.344 27.312 -28.672 1 16.73 205 GLN A CA 1
ATOM 1672 C C . GLN A 1 205 ? -43.688 27.234 -27.297 1 16.73 205 GLN A C 1
ATOM 1674 O O . GLN A 1 205 ? -42.5 26.859 -27.188 1 16.73 205 GLN A O 1
ATOM 1679 N N . ARG A 1 206 ? -44.438 27.625 -26.266 1 17.19 206 ARG A N 1
ATOM 1680 C CA . ARG A 1 206 ? -44.156 28 -24.875 1 17.19 206 ARG A CA 1
ATOM 1681 C C . ARG A 1 206 ? -43.75 26.797 -24.062 1 17.19 206 ARG A C 1
ATOM 1683 O O . ARG A 1 206 ? -43.938 25.641 -24.484 1 17.19 206 ARG A O 1
ATOM 1690 N N . THR A 1 207 ? -44.25 26.625 -22.703 1 18.67 207 THR A N 1
ATOM 1691 C CA . THR A 1 207 ? -43.75 26.547 -21.328 1 18.67 207 THR A CA 1
ATOM 1692 C C . THR A 1 207 ? -43.781 25.109 -20.812 1 18.67 207 THR A C 1
ATOM 1694 O O . THR A 1 207 ? -44.625 24.312 -21.266 1 18.67 207 THR A O 1
ATOM 1697 N N . GLU A 1 208 ? -43.156 24.594 -19.469 1 17.77 208 GLU A N 1
ATOM 1698 C CA . GLU A 1 208 ? -42.156 23.703 -18.922 1 17.77 208 GLU A CA 1
ATOM 1699 C C . GLU A 1 208 ? -42.781 22.609 -18.062 1 17.77 208 GLU A C 1
ATOM 1701 O O . GLU A 1 208 ? -42.094 21.656 -17.656 1 17.77 208 GLU A O 1
ATOM 1706 N N . SER A 1 209 ? -44.031 22.578 -17.562 1 22.48 209 SER A N 1
ATOM 1707 C CA . SER A 1 209 ? -44.219 22.031 -16.219 1 22.48 209 SER A CA 1
ATOM 1708 C C . SER A 1 209 ? -44.188 20.516 -16.234 1 22.48 209 SER A C 1
ATOM 1710 O O . SER A 1 209 ? -44.875 19.891 -17.047 1 22.48 209 SER A O 1
ATOM 1712 N N . ILE A 1 210 ? -43.156 19.828 -15.492 1 20.33 210 ILE A N 1
ATOM 1713 C CA . ILE A 1 210 ? -42.625 18.469 -15.461 1 20.33 210 ILE A CA 1
ATOM 1714 C C . ILE A 1 210 ? -43.562 17.562 -14.68 1 20.33 210 ILE A C 1
ATOM 1716 O O . ILE A 1 210 ? -43.781 17.75 -13.477 1 20.33 210 ILE A O 1
ATOM 1720 N N . HIS A 1 211 ? -44.656 17.047 -15.281 1 18.2 211 HIS A N 1
ATOM 1721 C CA . HIS A 1 211 ? -45.75 16.172 -14.977 1 18.2 211 HIS A CA 1
ATOM 1722 C C . HIS A 1 211 ? -45.281 14.758 -14.656 1 18.2 211 HIS A C 1
ATOM 1724 O O . HIS A 1 211 ? -44.938 13.984 -15.555 1 18.2 211 HIS A O 1
ATOM 1730 N N . SER A 1 212 ? -44.625 14.508 -13.461 1 21.69 212 SER A N 1
ATOM 1731 C CA . SER A 1 212 ? -44.125 13.188 -13.125 1 21.69 212 SER A CA 1
ATOM 1732 C C . SER A 1 212 ? -45.25 12.18 -12.961 1 21.69 212 SER A C 1
ATOM 1734 O O . SER A 1 212 ? -46 12.242 -11.992 1 21.69 212 SER A O 1
ATOM 1736 N N . THR A 1 213 ? -46.031 11.961 -13.836 1 19.69 213 THR A N 1
ATOM 1737 C CA . THR A 1 213 ? -47.031 10.898 -13.695 1 19.69 213 THR A CA 1
ATOM 1738 C C . THR A 1 213 ? -46.344 9.547 -13.508 1 19.69 213 THR A C 1
ATOM 1740 O O . THR A 1 213 ? -45.406 9.211 -14.25 1 19.69 213 THR A O 1
ATOM 1743 N N . ALA A 1 214 ? -46.625 8.688 -12.43 1 24.7 214 ALA A N 1
ATOM 1744 C CA . ALA A 1 214 ? -46.344 7.391 -11.82 1 24.7 214 ALA A CA 1
ATOM 1745 C C . ALA A 1 214 ? -46.594 6.254 -12.797 1 24.7 214 ALA A C 1
ATOM 1747 O O . ALA A 1 214 ? -47.5 5.422 -12.57 1 24.7 214 ALA A O 1
ATOM 1748 N N . SER A 1 215 ? -46.344 6.34 -14.102 1 20.12 215 SER A N 1
ATOM 1749 C CA . SER A 1 215 ? -46.875 5.387 -15.07 1 20.12 215 SER A CA 1
ATOM 1750 C C . SER A 1 215 ? -46.375 3.971 -14.773 1 20.12 215 SER A C 1
ATOM 1752 O O . SER A 1 215 ? -45.219 3.766 -14.469 1 20.12 215 SER A O 1
ATOM 1754 N N . THR A 1 216 ? -47.25 3.076 -14.312 1 25.56 216 THR A N 1
ATOM 1755 C CA . THR A 1 216 ? -47.344 1.632 -14.133 1 25.56 216 THR A CA 1
ATOM 1756 C C . THR A 1 216 ? -46.844 0.9 -15.375 1 25.56 216 THR A C 1
ATOM 1758 O O . THR A 1 216 ? -47.625 0.296 -16.094 1 25.56 216 THR A O 1
ATOM 1761 N N . ILE A 1 217 ? -46.062 1.479 -16.266 1 24.39 217 ILE A N 1
ATOM 1762 C CA . ILE A 1 217 ? -45.844 0.796 -17.531 1 24.39 217 ILE A CA 1
ATOM 1763 C C . ILE A 1 217 ? -45.188 -0.558 -17.297 1 24.39 217 ILE A C 1
ATOM 1765 O O . ILE A 1 217 ? -44.156 -0.636 -16.625 1 24.39 217 ILE A O 1
ATOM 1769 N N . SER A 1 218 ? -46 -1.631 -17.391 1 24.14 218 SER A N 1
ATOM 1770 C CA . SER A 1 218 ? -45.719 -3.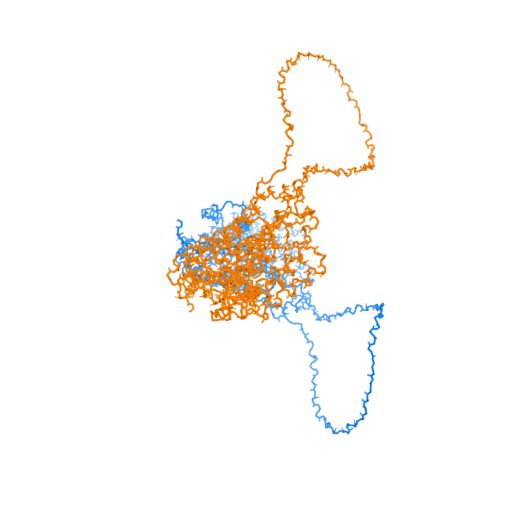055 -17.516 1 24.14 218 SER A CA 1
ATOM 1771 C C . SER A 1 218 ? -44.594 -3.297 -18.5 1 24.14 218 SER A C 1
ATOM 1773 O O . SER A 1 218 ? -44.719 -3.018 -19.703 1 24.14 218 SER A O 1
ATOM 1775 N N . ARG A 1 219 ? -43.438 -2.934 -18.172 1 23.44 219 ARG A N 1
ATOM 1776 C CA . ARG A 1 219 ? -42.25 -3.047 -19.031 1 23.44 219 ARG A CA 1
ATOM 1777 C C . ARG A 1 219 ? -42.156 -4.441 -19.641 1 23.44 219 ARG A C 1
ATOM 1779 O O . ARG A 1 219 ? -42.094 -5.438 -18.922 1 23.44 219 ARG A O 1
ATOM 1786 N N . GLU A 1 220 ? -42.906 -4.586 -20.781 1 25.41 220 GLU A N 1
ATOM 1787 C CA . GLU A 1 220 ? -42.594 -5.746 -21.609 1 25.41 220 GLU A CA 1
ATOM 1788 C C . GLU A 1 220 ? -41.094 -6.004 -21.641 1 25.41 220 GLU A C 1
ATOM 1790 O O . GLU A 1 220 ? -40.312 -5.102 -21.922 1 25.41 220 GLU A O 1
ATOM 1795 N N . SER A 1 221 ? -40.594 -6.77 -20.688 1 28.61 221 SER A N 1
ATOM 1796 C CA . SER A 1 221 ? -39.219 -7.32 -20.625 1 28.61 221 SER A CA 1
ATOM 1797 C C . SER A 1 221 ? -38.719 -7.707 -22 1 28.61 221 SER A C 1
ATOM 1799 O O . SER A 1 221 ? -39.219 -8.672 -22.609 1 28.61 221 SER A O 1
ATOM 1801 N N . ARG A 1 222 ? -38.625 -6.715 -22.906 1 27.75 222 ARG A N 1
ATOM 1802 C CA . ARG A 1 222 ? -37.938 -7.016 -24.156 1 27.75 222 ARG A CA 1
ATOM 1803 C C . ARG A 1 222 ? -36.719 -7.879 -23.922 1 27.75 222 ARG A C 1
ATOM 1805 O O . ARG A 1 222 ? -35.688 -7.391 -23.422 1 27.75 222 ARG A O 1
ATOM 1812 N N . ASP A 1 223 ? -36.969 -9.031 -23.453 1 31.25 223 ASP A N 1
ATOM 1813 C CA . ASP A 1 223 ? -36 -10.125 -23.609 1 31.25 223 ASP A CA 1
ATOM 1814 C C . ASP A 1 223 ? -35.25 -10.016 -24.938 1 31.25 223 ASP A C 1
ATOM 1816 O O . ASP A 1 223 ? -35.812 -10.25 -26 1 31.25 223 ASP A O 1
ATOM 1820 N N . HIS A 1 224 ? -34.75 -8.781 -25.188 1 31.66 224 HIS A N 1
ATOM 1821 C CA . HIS A 1 224 ? -33.812 -8.68 -26.312 1 31.66 224 HIS A CA 1
ATOM 1822 C C . HIS A 1 224 ? -33 -9.961 -26.469 1 31.66 224 HIS A C 1
ATOM 1824 O O . HIS A 1 224 ? -32.094 -10.211 -25.688 1 31.66 224 HIS A O 1
ATOM 1830 N N . CYS A 1 225 ? -33.719 -10.977 -26.859 1 33.62 225 CYS A N 1
ATOM 1831 C CA . CYS A 1 225 ? -33.062 -12.164 -27.391 1 33.62 225 CYS A CA 1
ATOM 1832 C C . CYS A 1 225 ? -31.906 -11.789 -28.297 1 33.62 225 CYS A C 1
ATOM 1834 O O . CYS A 1 225 ? -32.094 -11.18 -29.359 1 33.62 225 CYS A O 1
ATOM 1836 N N . ILE A 1 226 ? -30.844 -11.234 -27.781 1 36.28 226 ILE A N 1
ATOM 1837 C CA . ILE A 1 226 ? -29.656 -11.227 -28.625 1 36.28 226 ILE A CA 1
ATOM 1838 C C . ILE A 1 226 ? -29.703 -12.398 -29.594 1 36.28 226 ILE A C 1
ATOM 1840 O O . ILE A 1 226 ? -29.875 -13.547 -29.172 1 36.28 226 ILE A O 1
ATOM 1844 N N . PRO A 1 227 ? -30.312 -11.992 -30.891 1 37.62 227 PRO A N 1
ATOM 1845 C CA . PRO A 1 227 ? -30.25 -13.188 -31.734 1 37.62 227 PRO A CA 1
ATOM 1846 C C . PRO A 1 227 ? -29.078 -14.102 -31.391 1 37.62 227 PRO A C 1
ATOM 1848 O O . PRO A 1 227 ? -27.938 -13.625 -31.281 1 37.62 227 PRO A O 1
ATOM 1851 N N . LYS A 1 228 ? -29.234 -14.922 -30.484 1 44.06 228 LYS A N 1
ATOM 1852 C CA . LYS A 1 228 ? -28.234 -15.969 -30.328 1 44.06 228 LYS A CA 1
ATOM 1853 C C . LYS A 1 228 ? -27.609 -16.344 -31.656 1 44.06 228 LYS A C 1
ATOM 1855 O O . LYS A 1 228 ? -28.328 -16.703 -32.594 1 44.06 228 LYS A O 1
ATOM 1860 N N . ALA A 1 229 ? -26.516 -15.703 -31.922 1 48.69 229 ALA A N 1
ATOM 1861 C CA . ALA A 1 229 ? -25.891 -16.203 -33.125 1 48.69 229 ALA A CA 1
ATOM 1862 C C . ALA A 1 229 ? -26.25 -17.672 -33.375 1 48.69 229 ALA A C 1
ATOM 1864 O O . ALA A 1 229 ? -26.312 -18.469 -32.438 1 48.69 229 ALA A O 1
ATOM 1865 N N . LYS A 1 230 ? -26.953 -17.969 -34.344 1 56.88 230 LYS A N 1
ATOM 1866 C CA . LYS A 1 230 ? -27.328 -19.312 -34.75 1 56.88 230 LYS A CA 1
ATOM 1867 C C . LYS A 1 230 ? -26.125 -20.266 -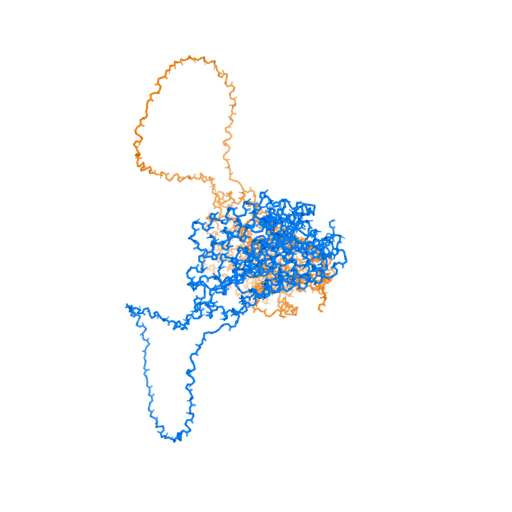34.688 1 56.88 230 LYS A C 1
ATOM 1869 O O . LYS A 1 230 ? -25.25 -20.219 -35.562 1 56.88 230 LYS A O 1
ATOM 1874 N N . VAL A 1 231 ? -25.781 -20.562 -33.469 1 70.19 231 VAL A N 1
ATOM 1875 C CA . VAL A 1 231 ? -24.734 -21.547 -33.281 1 70.19 231 VAL A CA 1
ATOM 1876 C C . VAL A 1 231 ? -25.156 -22.891 -33.875 1 70.19 231 VAL A C 1
ATOM 1878 O O . VAL A 1 231 ? -26.234 -23.406 -33.531 1 70.19 231 VAL A O 1
ATOM 1881 N N . GLN A 1 232 ? -24.594 -23.156 -35.031 1 74.69 232 GLN A N 1
ATOM 1882 C CA . GLN A 1 232 ? -24.844 -24.406 -35.719 1 74.69 232 GLN A CA 1
ATOM 1883 C C . GLN A 1 232 ? -24.391 -25.594 -34.875 1 74.69 232 GLN A C 1
ATOM 1885 O O . GLN A 1 232 ? -23.641 -25.422 -33.906 1 74.69 232 GLN A O 1
ATOM 1890 N N . LEU A 1 233 ? -25.016 -26.672 -35.094 1 69.38 233 LEU A N 1
ATOM 1891 C CA . LEU A 1 233 ? -24.672 -27.922 -34.438 1 69.38 233 LEU A CA 1
ATOM 1892 C C . LEU A 1 233 ? -23.172 -28.172 -34.469 1 69.38 233 LEU A C 1
ATOM 1894 O O . LEU A 1 233 ? -22.594 -28.625 -33.469 1 69.38 233 LEU A O 1
ATOM 1898 N N . SER A 1 234 ? -22.609 -27.766 -35.531 1 77.06 234 SER A N 1
ATOM 1899 C CA . SER A 1 234 ? -21.172 -27.922 -35.688 1 77.06 234 SER A CA 1
ATOM 1900 C C . SER A 1 234 ? -20.406 -27.062 -34.688 1 77.06 234 SER A C 1
ATOM 1902 O O . SER A 1 234 ? -19.359 -27.469 -34.188 1 77.06 234 SER A O 1
ATOM 1904 N N . ASP A 1 235 ? -21.094 -26.125 -34.344 1 85.81 235 ASP A N 1
ATOM 1905 C CA . ASP A 1 235 ? -20.438 -25.219 -33.375 1 85.81 235 ASP A CA 1
ATOM 1906 C C . ASP A 1 235 ? -20.453 -25.812 -31.969 1 85.81 235 ASP A C 1
ATOM 1908 O O . ASP A 1 235 ? -19.484 -25.672 -31.219 1 85.81 235 ASP A O 1
ATOM 1912 N N . HIS A 1 236 ? -21.391 -26.547 -31.766 1 86.31 236 HIS A N 1
ATOM 1913 C CA . HIS A 1 236 ? -21.5 -27.141 -30.453 1 86.31 236 HIS A CA 1
ATOM 1914 C C . HIS A 1 236 ? -20.422 -28.219 -30.25 1 86.31 236 HIS A C 1
ATOM 1916 O O . HIS A 1 236 ? -19.844 -28.312 -29.156 1 86.31 236 HIS A O 1
ATOM 1922 N N . GLN A 1 237 ? -20.25 -28.969 -31.281 1 87.88 237 GLN A N 1
ATOM 1923 C CA . GLN A 1 237 ? -19.219 -30 -31.203 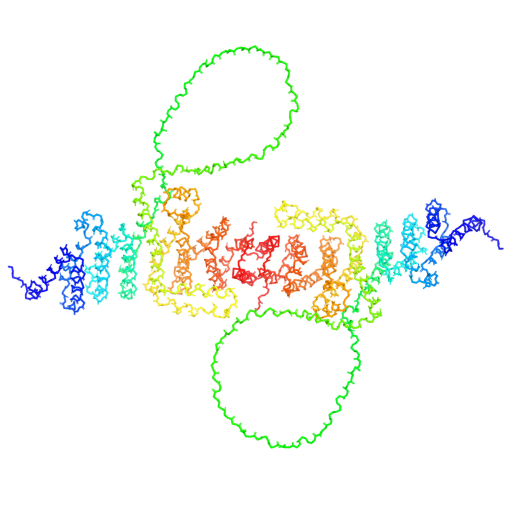1 87.88 237 GLN A CA 1
ATOM 1924 C C . GLN A 1 237 ? -17.828 -29.359 -31.062 1 87.88 237 GLN A C 1
ATOM 1926 O O . GLN A 1 237 ? -17 -29.844 -30.297 1 87.88 237 GLN A O 1
ATOM 1931 N N . LEU A 1 238 ? -17.672 -28.344 -31.75 1 91.38 238 LEU A N 1
ATOM 1932 C CA . LEU A 1 238 ? -16.406 -27.625 -31.672 1 91.38 238 LEU A CA 1
ATOM 1933 C C . LEU A 1 238 ? -16.188 -27.062 -30.266 1 91.38 238 LEU A C 1
ATOM 1935 O O . LEU A 1 238 ? -15.094 -27.188 -29.703 1 91.38 238 LEU A O 1
ATOM 1939 N N . PHE A 1 239 ? -17.219 -26.516 -29.734 1 93.44 239 PHE A N 1
ATOM 1940 C CA . PHE A 1 239 ? -17.141 -25.922 -28.406 1 93.44 239 PHE A CA 1
ATOM 1941 C C . PHE A 1 239 ? -16.812 -26.969 -27.344 1 93.44 239 PHE A C 1
ATOM 1943 O O . PHE A 1 239 ? -16.016 -26.734 -26.453 1 93.44 239 PHE A O 1
ATOM 1950 N N . GLN A 1 240 ? -17.375 -28.062 -27.578 1 91.94 240 GLN A N 1
ATOM 1951 C CA . GLN A 1 240 ? -17.094 -29.156 -26.641 1 91.94 240 GLN A CA 1
ATOM 1952 C C . GLN A 1 240 ? -15.633 -29.578 -26.719 1 91.94 240 GLN A C 1
ATOM 1954 O O . GLN A 1 240 ? -14.992 -29.812 -25.688 1 91.94 240 GLN A O 1
ATOM 1959 N N . GLY A 1 241 ? -15.18 -29.719 -27.906 1 93.62 241 GLY A N 1
ATOM 1960 C CA . GLY A 1 241 ? -13.781 -30.047 -28.094 1 93.62 241 GLY A CA 1
ATOM 1961 C C . GLY A 1 241 ? -12.836 -29.016 -27.5 1 93.62 241 GLY A C 1
ATOM 1962 O O . GLY A 1 241 ? -11.828 -29.375 -26.891 1 93.62 241 GLY A O 1
ATOM 1963 N N . LEU A 1 242 ? -13.211 -27.781 -27.672 1 95.12 242 LEU A N 1
ATOM 1964 C CA . LEU A 1 242 ? -12.383 -26.703 -27.156 1 95.12 242 LEU A CA 1
ATOM 1965 C C . LEU A 1 242 ? -12.375 -26.703 -25.641 1 95.12 242 LEU A C 1
ATOM 1967 O O . LEU A 1 242 ? -11.336 -26.484 -25.016 1 95.12 242 LEU A O 1
ATOM 1971 N N . LEU A 1 243 ? -13.477 -26.953 -25.094 1 95.31 243 LEU A N 1
ATOM 1972 C CA . LEU A 1 243 ? -13.578 -27.016 -23.641 1 95.31 243 LEU A CA 1
ATOM 1973 C C . LEU A 1 243 ? -12.695 -28.141 -23.078 1 95.31 243 LEU A C 1
ATOM 1975 O O . LEU A 1 243 ? -12.008 -27.938 -22.078 1 95.31 243 LEU A O 1
ATOM 1979 N N . ILE A 1 244 ? -12.75 -29.281 -23.719 1 95.75 244 ILE A N 1
ATOM 1980 C CA . ILE A 1 244 ? -11.945 -30.422 -23.297 1 95.75 244 ILE A CA 1
ATOM 1981 C C . ILE A 1 244 ? -10.461 -30.062 -23.375 1 95.75 244 ILE A C 1
ATOM 1983 O O . ILE A 1 244 ? -9.695 -30.359 -22.453 1 95.75 244 ILE A O 1
ATOM 1987 N N . ARG A 1 245 ? -10.062 -29.438 -24.422 1 96.44 245 ARG A N 1
ATOM 1988 C CA . ARG A 1 245 ? -8.664 -29.062 -24.609 1 96.44 245 ARG A CA 1
ATOM 1989 C C . ARG A 1 245 ? -8.219 -28.094 -23.516 1 96.44 245 ARG A C 1
ATOM 1991 O O . ARG A 1 245 ? -7.078 -28.156 -23.047 1 96.44 245 ARG A O 1
ATOM 1998 N N . CYS A 1 246 ? -9.102 -27.172 -23.141 1 96.62 246 CYS A N 1
ATOM 1999 C CA . CYS A 1 246 ? -8.789 -26.25 -22.047 1 96.62 246 CYS A CA 1
ATOM 2000 C C . CYS A 1 246 ? -8.531 -27.016 -20.75 1 96.62 246 CYS A C 1
ATOM 2002 O O . CYS A 1 246 ? -7.57 -26.719 -20.031 1 96.62 246 CYS A O 1
ATOM 2004 N N . VAL A 1 247 ? -9.336 -27.969 -20.484 1 96.44 247 VAL A N 1
ATOM 2005 C CA . VAL A 1 247 ? -9.203 -28.766 -19.281 1 96.44 247 VAL A CA 1
ATOM 2006 C C . VAL A 1 247 ? -7.91 -29.578 -19.344 1 96.44 247 VAL A C 1
ATOM 2008 O O . VAL A 1 247 ? -7.18 -29.656 -18.344 1 96.44 247 VAL A O 1
ATOM 2011 N N . VAL A 1 248 ? -7.625 -30.172 -20.453 1 96.56 248 VAL A N 1
ATOM 2012 C CA . VAL A 1 248 ? -6.441 -31 -20.641 1 96.56 248 VAL A CA 1
ATOM 2013 C C . VAL A 1 248 ? -5.18 -30.156 -20.453 1 96.56 248 VAL A C 1
ATOM 2015 O O . VAL A 1 248 ? -4.215 -30.609 -19.828 1 96.56 248 VAL A O 1
ATOM 2018 N N . GLN A 1 249 ? -5.16 -28.938 -20.969 1 96.62 249 GLN A N 1
ATOM 2019 C CA . GLN A 1 249 ? -4.035 -28.016 -20.797 1 96.62 249 GLN A CA 1
ATOM 2020 C C . GLN A 1 249 ? -3.742 -27.766 -19.328 1 96.62 249 GLN A C 1
ATOM 2022 O O . GLN A 1 249 ? -2.582 -27.781 -18.906 1 96.62 249 GLN A O 1
ATOM 2027 N N . LEU A 1 250 ? -4.82 -27.562 -18.609 1 97.44 250 LEU A N 1
ATOM 2028 C CA . LEU A 1 250 ? -4.672 -27.328 -17.172 1 97.44 250 LEU A CA 1
ATOM 2029 C C . LEU A 1 250 ? -4.094 -28.562 -16.484 1 97.44 250 LEU A C 1
ATOM 2031 O O . LEU A 1 250 ? -3.201 -28.453 -15.641 1 97.44 250 LEU A O 1
ATOM 2035 N N . GLU A 1 251 ? -4.574 -29.734 -16.875 1 96.62 251 GLU A N 1
ATOM 2036 C CA . GLU A 1 251 ? -4.094 -30.984 -16.312 1 96.62 251 GLU A CA 1
ATOM 2037 C C . GLU A 1 251 ? -2.627 -31.219 -16.656 1 96.62 251 GLU A C 1
ATOM 2039 O O . GLU A 1 251 ? -1.872 -31.766 -15.836 1 96.62 251 GLU A O 1
ATOM 2044 N N . LEU A 1 252 ? -2.295 -30.875 -17.844 1 96.62 252 LEU A N 1
ATOM 2045 C CA . LEU A 1 252 ? -0.914 -31.047 -18.281 1 96.62 252 LEU A CA 1
ATOM 2046 C C . LEU A 1 252 ? 0.028 -30.156 -17.484 1 96.62 252 LEU A C 1
ATOM 2048 O O . LEU A 1 252 ? 1.135 -30.578 -17.125 1 96.62 252 LEU A O 1
ATOM 2052 N N . ILE A 1 253 ? -0.375 -28.922 -17.188 1 97.62 253 ILE A N 1
ATOM 2053 C CA . ILE A 1 253 ? 0.4 -28.031 -16.328 1 97.62 253 ILE A CA 1
ATOM 2054 C C . ILE A 1 253 ? 0.624 -28.672 -14.969 1 97.62 253 ILE A C 1
ATOM 2056 O O . ILE A 1 253 ? 1.753 -28.719 -14.477 1 97.62 253 ILE A O 1
ATOM 2060 N N . GLN A 1 254 ? -0.393 -29.203 -14.438 1 97 254 GLN A N 1
ATOM 2061 C CA . GLN A 1 254 ? -0.31 -29.875 -13.141 1 97 254 GLN A CA 1
ATOM 2062 C C . GLN A 1 254 ? 0.583 -31.109 -13.211 1 97 254 GLN A C 1
ATOM 2064 O O . GLN A 1 254 ? 1.327 -31.391 -12.273 1 97 254 GLN A O 1
ATOM 2069 N N . THR A 1 255 ? 0.448 -31.812 -14.273 1 97 255 THR A N 1
ATOM 2070 C CA . THR A 1 255 ? 1.254 -33 -14.477 1 97 255 THR A CA 1
ATOM 2071 C C . THR A 1 255 ? 2.742 -32.688 -14.453 1 97 255 THR A C 1
ATOM 2073 O O . THR A 1 255 ? 3.525 -33.344 -13.781 1 97 255 THR A O 1
ATOM 2076 N N . ILE A 1 256 ? 3.08 -31.641 -15.164 1 96.88 256 ILE A N 1
ATOM 2077 C CA . ILE A 1 256 ? 4.477 -31.219 -15.164 1 96.88 256 ILE A CA 1
ATOM 2078 C C . ILE A 1 256 ? 4.906 -30.844 -13.75 1 96.88 256 ILE A C 1
ATOM 2080 O O . ILE A 1 256 ? 5.977 -31.25 -13.289 1 96.88 256 ILE A O 1
ATOM 2084 N N . ASP A 1 257 ? 4.09 -30.109 -13.086 1 96.88 257 ASP A N 1
ATOM 2085 C CA . ASP A 1 257 ? 4.375 -29.703 -11.711 1 96.88 257 ASP A CA 1
ATOM 2086 C C . ASP A 1 257 ? 4.559 -30.922 -10.805 1 96.88 257 ASP A C 1
ATOM 2088 O O . ASP A 1 257 ? 5.523 -31 -10.047 1 96.88 257 ASP A O 1
ATOM 2092 N N . ASN A 1 258 ? 3.684 -31.875 -10.922 1 96.31 258 ASN A N 1
ATOM 2093 C CA . ASN A 1 258 ? 3.717 -33.094 -10.102 1 96.31 258 ASN A CA 1
ATOM 2094 C C . ASN A 1 258 ? 4.934 -33.938 -10.43 1 96.31 258 ASN A C 1
ATOM 2096 O O . ASN A 1 258 ? 5.516 -34.562 -9.539 1 96.31 258 ASN A O 1
ATOM 2100 N N . ILE A 1 259 ? 5.266 -34 -11.664 1 96.12 259 ILE A N 1
ATOM 2101 C CA . ILE A 1 259 ? 6.414 -34.812 -12.086 1 96.12 259 ILE A CA 1
ATOM 2102 C C . ILE A 1 259 ? 7.699 -34.188 -11.531 1 96.12 259 ILE A C 1
ATOM 2104 O O . ILE A 1 259 ? 8.523 -34.875 -10.93 1 96.12 259 ILE A O 1
ATOM 2108 N N . VAL A 1 260 ? 7.84 -32.906 -11.656 1 96.25 260 VAL A N 1
ATOM 2109 C CA . VAL A 1 260 ? 9.086 -32.25 -11.312 1 96.25 260 VAL A CA 1
ATOM 2110 C C . VAL A 1 260 ? 9.219 -32.156 -9.789 1 96.25 260 VAL A C 1
ATOM 2112 O O . VAL A 1 260 ? 10.281 -32.406 -9.234 1 96.25 260 VAL A O 1
ATOM 2115 N N . PHE A 1 261 ? 8.141 -31.828 -9.016 1 94.44 261 PHE A N 1
ATOM 2116 C CA . PHE A 1 261 ? 8.258 -31.5 -7.598 1 94.44 261 PHE A CA 1
ATOM 2117 C C . PHE A 1 261 ? 7.527 -32.531 -6.742 1 94.44 261 PHE A C 1
ATOM 2119 O O . PHE A 1 261 ? 7.602 -32.469 -5.512 1 94.44 261 PHE A O 1
ATOM 2126 N N . PHE A 1 262 ? 6.828 -33.344 -7.27 1 89.56 262 PHE A N 1
ATOM 2127 C CA . PHE A 1 262 ? 5.992 -34.344 -6.578 1 89.56 262 PHE A CA 1
ATOM 2128 C C . PHE A 1 262 ? 4.656 -33.719 -6.18 1 89.56 262 PHE A C 1
ATOM 2130 O O . PHE A 1 262 ? 4.59 -32.531 -5.84 1 89.56 262 PHE A O 1
ATOM 2137 N N . PRO A 1 263 ? 3.648 -34.438 -6.105 1 86.38 263 PRO A N 1
ATOM 2138 C CA . PRO A 1 263 ? 2.303 -33.938 -5.855 1 86.38 263 PRO A CA 1
ATOM 2139 C C . PRO A 1 263 ? 2.18 -33.219 -4.508 1 86.38 263 PRO A C 1
ATOM 2141 O O . PRO A 1 263 ? 2.775 -33.656 -3.521 1 86.38 263 PRO A O 1
ATOM 2144 N N . ALA A 1 264 ? 1.508 -32.125 -4.477 1 84.69 264 ALA A N 1
ATOM 2145 C CA . ALA A 1 264 ? 1.115 -31.391 -3.283 1 84.69 264 ALA A CA 1
ATOM 2146 C C . ALA A 1 264 ? 2.254 -30.5 -2.793 1 84.69 264 ALA A C 1
ATOM 2148 O O . ALA A 1 264 ? 2.057 -29.656 -1.915 1 84.69 264 ALA A O 1
ATOM 2149 N N . THR A 1 265 ? 3.432 -30.625 -3.393 1 84.06 265 THR A N 1
ATOM 2150 C CA . THR A 1 265 ? 4.57 -29.844 -2.934 1 84.06 265 THR A CA 1
ATOM 2151 C C . THR A 1 265 ? 4.367 -28.359 -3.24 1 84.06 265 THR A C 1
ATOM 2153 O O . THR A 1 265 ? 4.535 -27.516 -2.363 1 84.06 265 THR A O 1
ATOM 2156 N N . SER A 1 266 ? 3.91 -28.125 -4.426 1 87.19 266 SER A N 1
ATOM 2157 C CA . SER A 1 266 ? 3.729 -26.734 -4.852 1 87.19 266 SER A CA 1
ATOM 2158 C C . SER A 1 266 ? 2.596 -26.062 -4.086 1 87.19 266 SER A C 1
ATOM 2160 O O . SER A 1 266 ? 2.697 -24.891 -3.719 1 87.19 266 SER A O 1
ATOM 2162 N N . ARG A 1 267 ? 1.572 -26.781 -3.84 1 89.12 267 ARG A N 1
ATOM 2163 C CA . ARG A 1 267 ? 0.45 -26.25 -3.074 1 89.12 267 ARG A CA 1
ATOM 2164 C C . ARG A 1 267 ? 0.865 -25.938 -1.642 1 89.12 267 ARG A C 1
ATOM 2166 O O . ARG A 1 267 ? 0.452 -24.922 -1.079 1 89.12 267 ARG A O 1
ATOM 2173 N N . ARG A 1 268 ? 1.641 -26.781 -1.074 1 89.25 268 ARG A N 1
ATOM 2174 C CA . ARG A 1 268 ? 2.158 -26.578 0.273 1 89.25 268 ARG A CA 1
ATOM 2175 C C . ARG A 1 268 ? 3.066 -25.359 0.326 1 89.25 268 ARG A C 1
ATOM 2177 O O . ARG A 1 268 ? 3.002 -24.562 1.273 1 89.25 268 ARG A O 1
ATOM 2184 N N . GLU A 1 269 ? 3.818 -25.25 -0.646 1 88.81 269 GLU A N 1
ATOM 2185 C CA . GLU A 1 269 ? 4.715 -24.094 -0.735 1 88.81 269 GLU A CA 1
ATOM 2186 C C . GLU A 1 269 ? 3.928 -22.797 -0.832 1 88.81 269 GLU A C 1
ATOM 2188 O O . GLU A 1 269 ? 4.293 -21.797 -0.207 1 88.81 269 GLU A O 1
ATOM 2193 N N . ASP A 1 270 ? 2.936 -22.812 -1.61 1 90.94 270 ASP A N 1
ATOM 2194 C CA . ASP A 1 270 ? 2.088 -21.625 -1.746 1 90.94 270 ASP A CA 1
ATOM 2195 C C . ASP A 1 270 ? 1.461 -21.25 -0.407 1 90.94 270 ASP A C 1
ATOM 2197 O O . ASP A 1 270 ? 1.405 -20.062 -0.057 1 90.94 270 ASP A O 1
ATOM 2201 N N . ALA A 1 271 ? 1.019 -22.25 0.246 1 89.12 271 ALA A N 1
ATOM 2202 C CA . ALA A 1 271 ? 0.414 -22.031 1.558 1 89.12 271 ALA A CA 1
ATOM 2203 C C . ALA A 1 271 ? 1.436 -21.469 2.545 1 89.12 271 ALA A C 1
ATOM 2205 O O . ALA A 1 271 ? 1.113 -20.609 3.354 1 89.12 271 ALA A O 1
ATOM 2206 N N . GLU A 1 272 ? 2.598 -21.969 2.445 1 88.19 272 GLU A N 1
ATOM 2207 C CA . GLU A 1 272 ? 3.67 -21.484 3.312 1 88.19 272 GLU A CA 1
ATOM 2208 C C . GLU A 1 272 ? 4.031 -20.031 2.996 1 88.19 272 GLU A C 1
ATOM 2210 O O . GLU A 1 272 ? 4.223 -19.219 3.906 1 88.19 272 GLU A O 1
ATOM 2215 N N . ASN A 1 273 ? 4.145 -19.766 1.728 1 89.12 273 ASN A N 1
ATOM 2216 C CA . ASN A 1 273 ? 4.422 -18.391 1.316 1 89.12 273 ASN A CA 1
ATOM 2217 C C . ASN A 1 273 ? 3.354 -17.422 1.828 1 89.12 273 ASN A C 1
ATOM 2219 O O . ASN A 1 273 ? 3.674 -16.328 2.295 1 89.12 273 ASN A O 1
ATOM 2223 N N . LEU A 1 274 ? 2.15 -17.891 1.776 1 89.44 274 LEU A N 1
ATOM 2224 C CA . LEU A 1 274 ? 1.029 -17.078 2.24 1 89.44 274 LEU A CA 1
ATOM 2225 C C . LEU A 1 274 ? 1.084 -16.891 3.752 1 89.44 274 LEU A C 1
ATOM 2227 O O . LEU A 1 274 ? 0.884 -15.773 4.25 1 89.44 274 LEU A O 1
ATOM 2231 N N . ALA A 1 275 ? 1.423 -17.891 4.426 1 87.5 275 ALA A N 1
ATOM 2232 C CA . ALA A 1 275 ? 1.481 -17.859 5.887 1 87.5 275 ALA A CA 1
ATOM 2233 C C . ALA A 1 275 ? 2.59 -16.938 6.371 1 87.5 275 ALA A C 1
ATOM 2235 O O . ALA A 1 275 ? 2.402 -16.172 7.328 1 87.5 275 ALA A O 1
ATOM 2236 N N . VAL A 1 276 ? 3.631 -17.016 5.715 1 84.19 276 VAL A N 1
ATOM 2237 C CA . VAL A 1 276 ? 4.77 -16.172 6.074 1 84.19 276 VAL A CA 1
ATOM 2238 C C . VAL A 1 276 ? 4.434 -14.703 5.805 1 84.19 276 VAL A C 1
ATOM 2240 O O . VAL A 1 276 ? 4.73 -13.828 6.625 1 84.19 276 VAL A O 1
ATOM 2243 N N . ALA A 1 277 ? 3.797 -14.508 4.723 1 87.12 277 ALA A N 1
ATOM 2244 C CA . ALA A 1 277 ? 3.439 -13.148 4.344 1 87.12 277 ALA A CA 1
ATOM 2245 C C . ALA A 1 277 ? 2.41 -12.562 5.305 1 87.12 277 ALA A C 1
ATOM 2247 O O . ALA A 1 277 ? 2.402 -11.352 5.555 1 87.12 277 ALA A O 1
ATOM 2248 N N . GLN A 1 278 ? 1.592 -13.406 5.879 1 86.31 278 GLN A N 1
ATOM 2249 C CA . GLN A 1 278 ? 0.551 -12.953 6.797 1 86.31 278 GLN A CA 1
ATOM 2250 C C . GLN A 1 278 ? 1.091 -12.82 8.219 1 86.31 278 GLN A C 1
ATOM 2252 O O . GLN A 1 278 ? 0.399 -12.312 9.109 1 86.31 278 GLN A O 1
ATOM 2257 N N . GLY A 1 279 ? 2.328 -13.055 8.445 1 76.5 279 GLY A N 1
ATOM 2258 C CA . GLY A 1 279 ? 2.951 -12.922 9.758 1 76.5 279 GLY A CA 1
ATOM 2259 C C . GLY A 1 279 ? 2.631 -14.07 10.688 1 76.5 279 GLY A C 1
ATOM 2260 O O . GLY A 1 279 ? 2.85 -13.977 11.898 1 76.5 279 GLY A O 1
ATOM 2261 N N . ASN A 1 280 ? 2.064 -15.055 10.242 1 66.25 280 ASN A N 1
ATOM 2262 C CA . ASN A 1 280 ? 1.622 -16.172 11.062 1 66.25 280 ASN A CA 1
ATOM 2263 C C . ASN A 1 280 ? 2.775 -17.125 11.391 1 66.25 280 ASN A C 1
ATOM 2265 O O . ASN A 1 280 ? 2.666 -17.953 12.297 1 66.25 280 ASN A O 1
ATOM 2269 N N . VAL A 1 281 ? 3.758 -17.141 10.602 1 65 281 VAL A N 1
ATOM 2270 C CA . VAL A 1 281 ? 4.859 -18.078 10.805 1 65 281 VAL A CA 1
ATOM 2271 C C . VAL A 1 281 ? 6.172 -17.312 10.922 1 65 281 VAL A C 1
ATOM 2273 O O . VAL A 1 281 ? 6.328 -16.25 10.328 1 65 281 VAL A O 1
ATOM 2276 N N . ASP A 1 282 ? 6.969 -17.781 11.906 1 60.47 282 ASP A N 1
ATOM 2277 C CA . ASP A 1 282 ? 8.289 -17.203 12.156 1 60.47 282 ASP A CA 1
ATOM 2278 C C . ASP A 1 282 ? 9.141 -17.203 10.891 1 60.47 282 ASP A C 1
ATOM 2280 O O . ASP A 1 282 ? 9.133 -18.172 10.133 1 60.47 282 ASP A O 1
ATOM 2284 N N . GLU A 1 283 ? 9.508 -16.016 10.406 1 61.34 283 GLU A N 1
ATOM 2285 C CA . GLU A 1 283 ? 10.312 -15.734 9.219 1 61.34 283 GLU A CA 1
ATOM 2286 C C . GLU A 1 283 ? 11.523 -16.656 9.148 1 61.34 283 GLU A C 1
ATOM 2288 O O . GLU A 1 283 ? 12.133 -16.812 8.086 1 61.34 283 GLU A O 1
ATOM 2293 N N . SER A 1 284 ? 11.898 -17.203 10.273 1 54.25 284 SER A N 1
ATOM 2294 C CA . SER A 1 284 ? 13.117 -18 10.312 1 54.25 284 SER A CA 1
ATOM 2295 C C . SER A 1 284 ? 13.031 -19.188 9.352 1 54.25 284 SER A C 1
ATOM 2297 O O . SER A 1 284 ? 14.039 -19.641 8.82 1 54.25 284 SER A O 1
ATOM 2299 N N . HIS A 1 285 ? 11.922 -19.656 9.234 1 52.91 285 HIS A N 1
ATOM 2300 C CA . HIS A 1 285 ? 11.773 -20.828 8.375 1 52.91 285 HIS A CA 1
ATOM 2301 C C . HIS A 1 285 ? 11.922 -20.453 6.906 1 52.91 285 HIS A C 1
ATOM 2303 O O . HIS A 1 285 ? 12.32 -21.281 6.086 1 52.91 285 HIS A O 1
ATOM 2309 N N . LEU A 1 286 ? 11.477 -19.328 6.473 1 54.41 286 LEU A N 1
ATOM 2310 C CA . LEU A 1 286 ? 11.508 -18.828 5.098 1 54.41 286 LEU A CA 1
ATOM 2311 C C . LEU A 1 286 ? 12.938 -18.766 4.578 1 54.41 286 LEU A C 1
ATOM 2313 O O . LEU A 1 286 ? 13.18 -18.906 3.377 1 54.41 286 LEU A O 1
ATOM 2317 N N . LEU A 1 287 ? 13.836 -18.5 5.57 1 53.44 287 LEU A N 1
ATOM 2318 C CA . LEU A 1 287 ? 15.203 -18.234 5.129 1 53.44 287 LEU A CA 1
ATOM 2319 C C . LEU A 1 287 ? 16.062 -19.5 5.199 1 53.44 287 LEU A C 1
ATOM 2321 O O . LEU A 1 287 ? 17.25 -19.453 4.918 1 53.44 287 LEU A O 1
ATOM 2325 N N . ASP A 1 288 ? 15.258 -20.547 5.613 1 53.38 288 ASP A N 1
ATOM 2326 C CA . ASP A 1 288 ? 16.078 -21.75 5.66 1 53.38 288 ASP A CA 1
ATOM 2327 C C . ASP A 1 288 ? 16.031 -22.5 4.332 1 53.38 288 ASP A C 1
ATOM 2329 O O . ASP A 1 288 ? 15.031 -23.141 4.012 1 53.38 288 ASP A O 1
ATOM 2333 N N . PRO A 1 289 ? 16.953 -22.25 3.535 1 55.81 289 PRO A N 1
ATOM 2334 C CA . PRO A 1 289 ? 17.047 -22.922 2.238 1 55.81 289 PRO A CA 1
ATOM 2335 C C . PRO A 1 289 ? 16.984 -24.438 2.359 1 55.81 289 PRO A C 1
ATOM 2337 O O . PRO A 1 289 ? 16.578 -25.125 1.417 1 55.81 289 PRO A O 1
ATOM 2340 N N . SER A 1 290 ? 17.375 -24.938 3.525 1 53.72 290 SER A N 1
ATOM 2341 C CA . SER A 1 290 ? 17.469 -26.391 3.682 1 53.72 290 SER A CA 1
ATOM 2342 C C . SER A 1 290 ? 16.094 -27.047 3.676 1 53.72 290 SER A C 1
ATOM 2344 O O . SER A 1 290 ? 15.93 -28.156 3.148 1 53.72 290 SER A O 1
ATOM 2346 N N . HIS A 1 291 ? 15.18 -26.422 4.219 1 55.28 291 HIS A N 1
ATOM 2347 C CA . HIS A 1 291 ? 13.844 -27 4.297 1 55.28 291 HIS A CA 1
ATOM 2348 C C . HIS A 1 291 ? 13.195 -27.078 2.916 1 55.28 291 HIS A C 1
ATOM 2350 O O . HIS A 1 291 ? 12.562 -28.078 2.582 1 55.28 291 HIS A O 1
ATOM 2356 N N . ASP A 1 292 ? 13.5 -26.109 2.137 1 58.12 292 ASP A N 1
ATOM 2357 C CA . ASP A 1 292 ? 12.93 -26.062 0.795 1 58.12 292 ASP A CA 1
ATOM 2358 C C . ASP A 1 292 ? 13.523 -27.156 -0.091 1 58.12 292 ASP A C 1
ATOM 2360 O O . ASP A 1 292 ? 12.805 -27.797 -0.864 1 58.12 292 ASP A O 1
ATOM 2364 N N . GLN A 1 293 ? 14.75 -27.422 0.189 1 56.28 293 GLN A N 1
ATOM 2365 C CA . GLN A 1 293 ? 15.445 -28.391 -0.647 1 56.28 293 GLN A CA 1
ATOM 2366 C C . GLN A 1 293 ? 14.945 -29.812 -0.365 1 56.28 293 GLN A C 1
ATOM 2368 O O . GLN A 1 293 ? 14.781 -30.609 -1.287 1 56.28 293 GLN A O 1
ATOM 2373 N N . GLN A 1 294 ? 14.711 -30.109 0.852 1 51.69 294 GLN A N 1
ATOM 2374 C CA . GLN A 1 294 ? 14.297 -31.469 1.209 1 51.69 294 GLN A CA 1
ATOM 2375 C C . GLN A 1 294 ? 12.953 -31.812 0.585 1 51.69 294 GLN A C 1
ATOM 2377 O O . GLN A 1 294 ? 12.766 -32.938 0.083 1 51.69 294 GLN A O 1
ATOM 2382 N N . GLN A 1 295 ? 12.141 -30.906 0.584 1 57.16 295 GLN A N 1
ATOM 2383 C CA . GLN A 1 295 ? 10.812 -31.172 0.049 1 57.16 295 GLN A CA 1
ATOM 2384 C C . GLN A 1 295 ? 10.836 -31.25 -1.475 1 57.16 295 GLN A C 1
ATOM 2386 O O . GLN A 1 295 ? 10.117 -32.062 -2.074 1 57.16 295 GLN A O 1
ATOM 2391 N N . GLU A 1 296 ? 11.883 -30.594 -1.971 1 60.81 296 GLU A N 1
ATOM 2392 C CA . GLU A 1 296 ? 11.938 -30.516 -3.428 1 60.81 296 GLU A CA 1
ATOM 2393 C C . GLU A 1 296 ? 12.609 -31.75 -4.023 1 60.81 296 GLU A C 1
ATOM 2395 O O . GLU A 1 296 ? 12.406 -32.062 -5.199 1 60.81 296 GLU A O 1
ATOM 2400 N N . ASP A 1 297 ? 13.109 -32.594 -3.121 1 70.62 297 ASP A N 1
ATOM 2401 C CA . ASP A 1 297 ? 13.898 -33.688 -3.666 1 70.62 297 ASP A CA 1
ATOM 2402 C C . ASP A 1 297 ? 13.047 -34.938 -3.857 1 70.62 297 ASP A C 1
ATOM 2404 O O . ASP A 1 297 ? 13.547 -35.969 -4.297 1 70.62 297 ASP A O 1
ATOM 2408 N N . GLN A 1 298 ? 11.805 -34.781 -3.719 1 80.19 298 GLN A N 1
ATOM 2409 C CA . GLN A 1 298 ? 10.938 -35.938 -3.893 1 80.19 298 GLN A CA 1
ATOM 2410 C C . GLN A 1 298 ? 10.508 -36.094 -5.348 1 80.19 298 GLN A C 1
ATOM 2412 O O . GLN A 1 298 ? 10.18 -37.219 -5.793 1 80.19 298 GLN A O 1
ATOM 2417 N N . GLY A 1 299 ? 10.633 -35.125 -6.109 1 90.94 299 GLY A N 1
ATOM 2418 C CA . GLY A 1 299 ? 10.18 -35.156 -7.492 1 90.94 299 GLY A CA 1
ATOM 2419 C C . GLY A 1 299 ? 11.266 -35.594 -8.461 1 90.94 299 GLY A C 1
ATOM 2420 O O . GLY A 1 299 ? 12.312 -36.094 -8.047 1 90.94 299 GLY A O 1
ATOM 2421 N N . MET A 1 300 ? 10.984 -35.531 -9.672 1 95.38 300 MET A N 1
ATOM 2422 C CA . MET A 1 300 ? 11.883 -36.031 -10.711 1 95.38 300 MET A CA 1
ATOM 2423 C C . MET A 1 300 ? 12.891 -34.969 -11.109 1 95.38 300 MET A C 1
ATOM 2425 O O . MET A 1 300 ? 13.711 -35.188 -12 1 95.38 300 MET A O 1
ATOM 2429 N N . TYR A 1 301 ? 12.93 -33.844 -10.43 1 95.69 301 TYR A N 1
ATOM 2430 C CA . TYR A 1 301 ? 13.797 -32.719 -10.781 1 95.69 301 TYR A CA 1
ATOM 2431 C C . TYR A 1 301 ? 15.25 -33.156 -10.898 1 95.69 301 TYR A C 1
ATOM 2433 O O . TYR A 1 301 ? 15.93 -32.844 -11.875 1 95.69 301 TYR A O 1
ATOM 2441 N N . GLN A 1 302 ? 15.688 -34 -9.984 1 93.88 302 GLN A N 1
ATOM 2442 C CA . GLN A 1 302 ? 17.094 -34.375 -9.914 1 93.88 302 GLN A CA 1
ATOM 2443 C C . GLN A 1 302 ? 17.469 -35.312 -11.055 1 93.88 302 GLN A C 1
ATOM 2445 O O . GLN A 1 302 ? 18.656 -35.5 -11.359 1 93.88 302 GLN A O 1
ATOM 2450 N N . PHE A 1 303 ? 16.453 -35.906 -11.688 1 94.88 303 PHE A N 1
ATOM 2451 C CA . PHE A 1 303 ? 16.734 -36.906 -12.734 1 94.88 303 PHE A CA 1
ATOM 2452 C C . PHE A 1 303 ? 16.641 -36.25 -14.109 1 94.88 303 PHE A C 1
ATOM 2454 O O . PHE A 1 303 ? 16.953 -36.875 -15.117 1 94.88 303 PHE A O 1
ATOM 2461 N N . LEU A 1 304 ? 16.203 -35.031 -14.133 1 96.19 304 LEU A N 1
ATOM 2462 C CA . LEU A 1 304 ? 16.062 -34.312 -15.391 1 96.19 304 LEU A CA 1
ATOM 2463 C C . LEU A 1 304 ? 17.297 -33.469 -15.664 1 96.19 304 LEU A C 1
ATOM 2465 O O . LEU A 1 304 ? 17.875 -32.875 -14.742 1 96.19 304 LEU A O 1
ATOM 2469 N N . SER A 1 305 ? 17.75 -33.469 -16.938 1 96.5 305 SER A N 1
ATOM 2470 C CA . SER A 1 305 ? 18.859 -32.594 -17.344 1 96.5 305 SER A CA 1
ATOM 2471 C C . SER A 1 305 ? 18.375 -31.141 -17.547 1 96.5 305 SER A C 1
ATOM 2473 O O . SER A 1 305 ? 17.172 -30.891 -17.609 1 96.5 305 SER A O 1
ATOM 2475 N N . SER A 1 306 ? 19.281 -30.172 -17.609 1 97.31 306 SER A N 1
ATOM 2476 C CA . SER A 1 306 ? 18.938 -28.766 -17.797 1 97.31 306 SER A CA 1
ATOM 2477 C C . SER A 1 306 ? 18.172 -28.547 -19.094 1 97.31 306 SER A C 1
ATOM 2479 O O . SER A 1 306 ? 17.125 -27.875 -19.094 1 97.31 306 SER A O 1
ATOM 2481 N N . PRO A 1 307 ? 18.609 -29.141 -20.188 1 96.94 307 PRO A N 1
ATOM 2482 C CA . PRO A 1 307 ? 17.844 -28.953 -21.422 1 96.94 307 PRO A CA 1
ATOM 2483 C C . PRO A 1 307 ? 16.422 -29.484 -21.328 1 96.94 307 PRO A C 1
ATOM 2485 O O . PRO A 1 307 ? 15.5 -28.891 -21.891 1 96.94 307 PRO A O 1
ATOM 2488 N N . GLN A 1 308 ? 16.297 -30.609 -20.656 1 96.75 308 GLN A N 1
ATOM 2489 C CA . GLN A 1 308 ? 14.961 -31.188 -20.5 1 96.75 308 GLN A CA 1
ATOM 2490 C C . GLN A 1 308 ? 14.07 -30.281 -19.641 1 96.75 308 GLN A C 1
ATOM 2492 O O . GLN A 1 308 ? 12.891 -30.094 -19.953 1 96.75 308 GLN A O 1
ATOM 2497 N N . LEU A 1 309 ? 14.641 -29.703 -18.625 1 97.75 309 LEU A N 1
ATOM 2498 C CA . LEU A 1 309 ? 13.898 -28.75 -17.812 1 97.75 309 LEU A CA 1
ATOM 2499 C C . LEU A 1 309 ? 13.516 -27.516 -18.609 1 97.75 309 LEU A C 1
ATOM 2501 O O . LEU A 1 309 ? 12.406 -27 -18.484 1 97.75 309 LEU A O 1
ATOM 2505 N N . PHE A 1 310 ? 14.406 -27.047 -19.484 1 97.81 310 PHE A N 1
ATOM 2506 C CA . PHE A 1 310 ? 14.117 -25.891 -20.344 1 97.81 310 PHE A CA 1
ATOM 2507 C C . PHE A 1 310 ? 12.984 -26.219 -21.312 1 97.81 310 PHE A C 1
ATOM 2509 O O . PHE A 1 310 ? 12.188 -25.344 -21.656 1 97.81 310 PHE A O 1
ATOM 2516 N N . MET A 1 311 ? 12.859 -27.469 -21.703 1 96.56 311 MET A N 1
ATOM 2517 C CA . MET A 1 311 ? 11.758 -27.875 -22.562 1 96.56 311 MET A CA 1
ATOM 2518 C C . MET A 1 311 ? 10.422 -27.719 -21.844 1 96.56 311 MET A C 1
ATOM 2520 O O . MET A 1 311 ? 9.453 -27.203 -22.406 1 96.56 311 MET A O 1
ATOM 2524 N N . PHE A 1 312 ? 10.43 -28.172 -20.609 1 97.19 312 PHE A N 1
ATOM 2525 C CA . PHE A 1 312 ? 9.219 -28.016 -19.812 1 97.19 312 PHE A CA 1
ATOM 2526 C C . PHE A 1 312 ? 8.867 -26.547 -19.609 1 97.19 312 PHE A C 1
ATOM 2528 O O . PHE A 1 312 ? 7.707 -26.156 -19.75 1 97.19 312 PHE A O 1
ATOM 2535 N N . THR A 1 313 ? 9.875 -25.703 -19.281 1 97.75 313 THR A N 1
ATOM 2536 C CA . THR A 1 313 ? 9.617 -24.281 -19.047 1 97.75 313 THR A CA 1
ATOM 2537 C C . THR A 1 313 ? 9.117 -23.609 -20.328 1 97.75 313 THR A C 1
ATOM 2539 O O . THR A 1 313 ? 8.281 -22.719 -20.266 1 97.75 313 THR A O 1
ATOM 2542 N N . ASP A 1 314 ? 9.586 -24.047 -21.422 1 95.94 314 ASP A N 1
ATOM 2543 C CA . ASP A 1 314 ? 9.125 -23.516 -22.703 1 95.94 314 ASP A CA 1
ATOM 2544 C C . ASP A 1 314 ? 7.656 -23.859 -22.938 1 95.94 314 ASP A C 1
ATOM 2546 O O . ASP A 1 314 ? 6.879 -23.016 -23.391 1 95.94 314 ASP A O 1
ATOM 2550 N N . CYS A 1 315 ? 7.277 -25.109 -22.672 1 95.31 315 CYS A N 1
ATOM 2551 C CA . CYS A 1 315 ? 5.887 -25.547 -22.797 1 95.31 315 CYS A CA 1
ATOM 2552 C C . CYS A 1 315 ? 4.984 -24.719 -21.891 1 95.31 315 CYS A C 1
ATOM 2554 O O . CYS A 1 315 ? 3.93 -24.234 -22.312 1 95.31 315 CYS A O 1
ATOM 2556 N N . LEU A 1 316 ? 5.43 -24.562 -20.719 1 98 316 LEU A N 1
ATOM 2557 C CA . LEU A 1 316 ? 4.652 -23.828 -19.719 1 98 316 LEU A CA 1
ATOM 2558 C C . LEU A 1 316 ? 4.5 -22.359 -20.141 1 98 316 LEU A C 1
ATOM 2560 O O . LEU A 1 316 ? 3.422 -21.781 -19.984 1 98 316 LEU A O 1
ATOM 2564 N N . LEU A 1 317 ? 5.555 -21.766 -20.656 1 97.56 317 LEU A N 1
ATOM 2565 C CA . LEU A 1 317 ? 5.516 -20.375 -21.109 1 97.56 317 LEU A CA 1
ATOM 2566 C C . LEU A 1 317 ? 4.539 -20.203 -22.266 1 97.56 317 LEU A C 1
ATOM 2568 O O . LEU A 1 317 ? 3.789 -19.234 -22.312 1 97.56 317 LEU A O 1
ATOM 2572 N N . GLN A 1 318 ? 4.527 -21.172 -23.141 1 95.31 318 GLN A N 1
ATOM 2573 C CA . GLN A 1 318 ? 3.596 -21.125 -24.266 1 95.31 318 GLN A CA 1
ATOM 2574 C C . GLN A 1 318 ? 2.15 -21.219 -23.781 1 95.31 318 GLN A C 1
ATOM 2576 O O . GLN A 1 318 ? 1.281 -20.5 -24.281 1 95.31 318 GLN A O 1
ATOM 2581 N N . SER A 1 319 ? 1.966 -22.125 -22.891 1 96.25 319 SER A N 1
ATOM 2582 C CA . SER A 1 319 ? 0.631 -22.234 -22.312 1 96.25 319 SER A CA 1
ATOM 2583 C C . SER A 1 319 ? 0.199 -20.938 -21.656 1 96.25 319 SER A C 1
ATOM 2585 O O . SER A 1 319 ? -0.938 -20.484 -21.828 1 96.25 319 SER A O 1
ATOM 2587 N N . HIS A 1 320 ? 1.087 -20.328 -20.922 1 97.56 320 HIS A N 1
ATOM 2588 C CA . HIS A 1 320 ? 0.815 -19.062 -20.25 1 97.56 320 HIS A CA 1
ATOM 2589 C C . HIS A 1 320 ? 0.492 -17.969 -21.266 1 97.56 320 HIS A C 1
ATOM 2591 O O . HIS A 1 320 ? -0.497 -17.25 -21.125 1 97.56 320 HIS A O 1
ATOM 2597 N N . ARG A 1 321 ? 1.298 -17.859 -22.234 1 97.19 321 ARG A N 1
ATOM 2598 C CA . ARG A 1 321 ? 1.118 -16.797 -23.234 1 97.19 321 ARG A CA 1
ATOM 2599 C C . ARG A 1 321 ? -0.198 -16.969 -23.984 1 97.19 321 ARG A C 1
ATOM 2601 O O . ARG A 1 321 ? -0.875 -15.992 -24.281 1 97.19 321 ARG A O 1
ATOM 2608 N N . PHE A 1 322 ? -0.556 -18.172 -24.266 1 97.12 322 PHE A N 1
ATOM 2609 C CA . PHE A 1 322 ? -1.839 -18.438 -24.906 1 97.12 322 PHE A CA 1
ATOM 2610 C C . PHE A 1 322 ? -2.992 -18 -24.016 1 97.12 322 PHE A C 1
ATOM 2612 O O . PHE A 1 322 ? -3.904 -17.297 -24.453 1 97.12 322 PHE A O 1
ATOM 2619 N N . ALA A 1 323 ? -2.924 -18.484 -22.766 1 97.69 323 ALA A N 1
ATOM 2620 C CA . ALA A 1 323 ? -3.98 -18.156 -21.812 1 97.69 323 ALA A CA 1
ATOM 2621 C C . ALA A 1 323 ? -4.07 -16.656 -21.594 1 97.69 323 ALA A C 1
ATOM 2623 O O . ALA A 1 323 ? -5.164 -16.094 -21.516 1 97.69 323 ALA A O 1
ATOM 2624 N N . LYS A 1 324 ? -2.936 -16.047 -21.469 1 97.56 324 LYS A N 1
ATOM 2625 C CA . LYS A 1 324 ? -2.859 -14.594 -21.312 1 97.56 324 LYS A CA 1
ATOM 2626 C C . LYS A 1 324 ? -3.52 -13.875 -22.484 1 97.56 324 LYS A C 1
ATOM 2628 O O . LYS A 1 324 ? -4.309 -12.953 -22.281 1 97.56 324 LYS A O 1
ATOM 2633 N N . GLN A 1 325 ? -3.201 -14.305 -23.656 1 97.31 325 GLN A N 1
ATOM 2634 C CA . GLN A 1 325 ? -3.771 -13.711 -24.859 1 97.31 325 GLN A CA 1
ATOM 2635 C C . GLN A 1 325 ? -5.293 -13.859 -24.875 1 97.31 325 GLN A C 1
ATOM 2637 O O . GLN A 1 325 ? -6.004 -12.914 -25.234 1 97.31 325 GLN A O 1
ATOM 2642 N N . PHE A 1 326 ? -5.75 -14.969 -24.531 1 97.31 326 PHE A N 1
ATOM 2643 C CA . PHE A 1 326 ? -7.188 -15.211 -24.5 1 97.31 326 PHE A CA 1
ATOM 2644 C C . PHE A 1 326 ? -7.863 -14.336 -23.438 1 97.31 326 PHE A C 1
ATOM 2646 O O . PHE A 1 326 ? -8.875 -13.695 -23.719 1 97.31 326 PHE A O 1
ATOM 2653 N N . ASN A 1 327 ? -7.289 -14.305 -22.234 1 96.88 327 ASN A N 1
ATOM 2654 C CA . ASN A 1 327 ? -7.883 -13.555 -21.141 1 96.88 327 ASN A CA 1
ATOM 2655 C C . ASN A 1 327 ? -7.863 -12.055 -21.422 1 96.88 327 ASN A C 1
ATOM 2657 O O . ASN A 1 327 ? -8.75 -11.32 -20.953 1 96.88 327 ASN A O 1
ATOM 2661 N N . ALA A 1 328 ? -6.891 -11.578 -22.125 1 95.69 328 ALA A N 1
ATOM 2662 C CA . ALA A 1 328 ? -6.746 -10.156 -22.422 1 95.69 328 ALA A CA 1
ATOM 2663 C C . ALA A 1 328 ? -7.688 -9.727 -23.547 1 95.69 328 ALA A C 1
ATOM 2665 O O . ALA A 1 328 ? -7.949 -8.531 -23.719 1 95.69 328 ALA A O 1
ATOM 2666 N N . ASN A 1 329 ? -8.18 -10.672 -24.312 1 95.25 329 ASN A N 1
ATOM 2667 C CA . ASN A 1 329 ? -9.07 -10.383 -25.438 1 95.25 329 ASN A CA 1
ATOM 2668 C C . ASN A 1 329 ? -10.531 -10.391 -25 1 95.25 329 ASN A C 1
ATOM 2670 O O . ASN A 1 329 ? -11.25 -11.367 -25.234 1 95.25 329 ASN A O 1
ATOM 2674 N N . HIS A 1 330 ? -10.953 -9.328 -24.484 1 94.56 330 HIS A N 1
ATOM 2675 C CA . HIS A 1 330 ? -12.305 -9.219 -23.953 1 94.56 330 HIS A CA 1
ATOM 2676 C C . HIS A 1 330 ? -13.352 -9.367 -25.062 1 94.56 330 HIS A C 1
ATOM 2678 O O . HIS A 1 330 ? -14.398 -9.977 -24.844 1 94.56 330 HIS A O 1
ATOM 2684 N N . GLU A 1 331 ? -13.023 -8.844 -26.188 1 95.38 331 GLU A N 1
ATOM 2685 C CA . GLU A 1 331 ? -13.945 -8.938 -27.312 1 95.38 331 GLU A CA 1
ATOM 2686 C C . GLU A 1 331 ? -14.203 -10.391 -27.703 1 95.38 331 GLU A C 1
ATOM 2688 O O . GLU A 1 331 ? -15.352 -10.82 -27.828 1 95.38 331 GLU A O 1
ATOM 2693 N N . GLN A 1 332 ? -13.141 -11.109 -27.875 1 95.88 332 GLN A N 1
ATOM 2694 C CA . GLN A 1 332 ? -13.234 -12.516 -28.25 1 95.88 332 GLN A CA 1
ATOM 2695 C C . GLN A 1 332 ? -13.969 -13.32 -27.172 1 95.88 332 GLN A C 1
ATOM 2697 O O . GLN A 1 332 ? -14.781 -14.188 -27.484 1 95.88 332 GLN A O 1
ATOM 2702 N N . ARG A 1 333 ? -13.727 -13.094 -25.938 1 96 333 ARG A N 1
ATOM 2703 C CA . ARG A 1 333 ? -14.383 -13.797 -24.828 1 96 333 ARG A CA 1
ATOM 2704 C C . ARG A 1 333 ? -15.875 -13.5 -24.812 1 96 333 ARG A C 1
ATOM 2706 O O . ARG A 1 333 ? -16.688 -14.391 -24.531 1 96 333 ARG A O 1
ATOM 2713 N N . ASN A 1 334 ? -16.219 -12.281 -25.125 1 95.25 334 ASN A N 1
ATOM 2714 C CA . ASN A 1 334 ? -17.625 -11.914 -25.188 1 95.25 334 ASN A CA 1
ATOM 2715 C C . ASN A 1 334 ? -18.344 -12.641 -26.328 1 95.25 334 ASN A C 1
ATOM 2717 O O . ASN A 1 334 ? -19.5 -13.078 -26.156 1 95.25 334 ASN A O 1
ATOM 2721 N N . ILE A 1 335 ? -17.688 -12.68 -27.422 1 94.94 335 ILE A N 1
ATOM 2722 C CA . ILE A 1 335 ? -18.25 -13.375 -28.578 1 94.94 335 ILE A CA 1
ATOM 2723 C C . ILE A 1 335 ? -18.547 -14.828 -28.203 1 94.94 335 ILE A C 1
ATOM 2725 O O . ILE A 1 335 ? -19.625 -15.344 -28.484 1 94.94 335 ILE A O 1
ATOM 2729 N N . LEU A 1 336 ? -17.672 -15.461 -27.562 1 95 336 LEU A N 1
ATOM 2730 C CA . LEU A 1 336 ? -17.828 -16.844 -27.156 1 95 336 LEU A CA 1
ATOM 2731 C C . LEU A 1 336 ? -18.906 -16.984 -26.078 1 95 336 LEU A C 1
ATOM 2733 O O . LEU A 1 336 ? -19.703 -17.938 -26.094 1 95 336 LEU A O 1
ATOM 2737 N N . TRP A 1 337 ? -18.938 -16 -25.219 1 94.19 337 TRP A N 1
ATOM 2738 C CA . TRP A 1 337 ? -19.922 -15.984 -24.156 1 94.19 337 TRP A CA 1
ATOM 2739 C C . TRP A 1 337 ? -21.344 -15.906 -24.734 1 94.19 337 TRP A C 1
ATOM 2741 O O . TRP A 1 337 ? -22.219 -16.688 -24.344 1 94.19 337 TRP A O 1
ATOM 2751 N N . LYS A 1 338 ? -21.484 -15.055 -25.656 1 92.81 338 LYS A N 1
ATOM 2752 C CA . LYS A 1 338 ? -22.781 -14.867 -26.297 1 92.81 338 LYS A CA 1
ATOM 2753 C C . LYS A 1 338 ? -23.188 -16.094 -27.094 1 92.81 338 LYS A C 1
ATOM 2755 O O . LYS A 1 338 ? -24.375 -16.406 -27.219 1 92.81 338 LYS A O 1
ATOM 2760 N N . ALA A 1 339 ? -22.234 -16.781 -27.562 1 92.12 339 ALA A N 1
ATOM 2761 C CA . ALA A 1 339 ? -22.5 -17.969 -28.344 1 92.12 339 ALA A CA 1
ATOM 2762 C C . ALA A 1 339 ? -22.781 -19.172 -27.453 1 92.12 339 ALA A C 1
ATOM 2764 O O . ALA A 1 339 ? -23.078 -20.266 -27.938 1 92.12 339 ALA A O 1
ATOM 2765 N N . GLY A 1 340 ? -22.594 -19 -26.141 1 90.69 340 GLY A N 1
ATOM 2766 C CA . GLY A 1 340 ? -22.922 -20.047 -25.188 1 90.69 340 GLY A CA 1
ATOM 2767 C C . GLY A 1 340 ? -21.781 -21.031 -24.984 1 90.69 340 GLY A C 1
ATOM 2768 O O . GLY A 1 340 ? -22.031 -22.203 -24.672 1 90.69 340 GLY A O 1
ATOM 2769 N N . PHE A 1 341 ? -20.609 -20.734 -25.172 1 90.94 341 PHE A N 1
ATOM 2770 C CA . PHE A 1 341 ? -19.438 -21.594 -25.062 1 90.94 341 PHE A CA 1
ATOM 2771 C C . PHE A 1 341 ? -19.344 -22.234 -23.688 1 90.94 341 PHE A C 1
ATOM 2773 O O . PHE A 1 341 ? -19.109 -23.438 -23.562 1 90.94 341 PHE A O 1
ATOM 2780 N N . LYS A 1 342 ? -19.453 -21.484 -22.609 1 85.56 342 LYS A N 1
ATOM 2781 C CA . LYS A 1 342 ? -19.312 -21.984 -21.25 1 85.56 342 LYS A CA 1
ATOM 2782 C C . LYS A 1 342 ? -20.547 -21.672 -20.422 1 85.56 342 LYS A C 1
ATOM 2784 O O . LYS A 1 342 ? -20.453 -21.172 -19.297 1 85.56 342 LYS A O 1
ATOM 2789 N N . GLY A 1 343 ? -21.594 -21.938 -20.984 1 82.62 343 GLY A N 1
ATOM 2790 C CA . GLY A 1 343 ? -22.828 -21.703 -20.25 1 82.62 343 GLY A CA 1
ATOM 2791 C C . GLY A 1 343 ? -23.094 -20.25 -19.953 1 82.62 343 GLY A C 1
ATOM 2792 O O . GLY A 1 343 ? -23.062 -19.406 -20.859 1 82.62 343 GLY A O 1
ATOM 2793 N N . LYS A 1 344 ? -23.156 -19.953 -18.547 1 86.94 344 LYS A N 1
ATOM 2794 C CA . LYS A 1 344 ? -23.641 -18.625 -18.156 1 86.94 344 LYS A CA 1
ATOM 2795 C C . LYS A 1 344 ? -22.469 -17.703 -17.812 1 86.94 344 LYS A C 1
ATOM 2797 O O . LYS A 1 344 ? -22.609 -16.484 -17.844 1 86.94 344 LYS A O 1
ATOM 2802 N N . ALA A 1 345 ? -21.344 -18.266 -17.609 1 90.12 345 ALA A N 1
ATOM 2803 C CA . ALA A 1 345 ? -20.219 -17.438 -17.172 1 90.12 345 ALA A CA 1
ATOM 2804 C C . ALA A 1 345 ? -19.312 -17.094 -18.344 1 90.12 345 ALA A C 1
ATOM 2806 O O . ALA A 1 345 ? -19.156 -17.891 -19.281 1 90.12 345 ALA A O 1
ATOM 2807 N N . LYS A 1 346 ? -18.859 -15.922 -18.359 1 93.81 346 LYS A N 1
ATOM 2808 C CA . LYS A 1 346 ? -17.859 -15.531 -19.359 1 93.81 346 LYS A CA 1
ATOM 2809 C C . LYS A 1 346 ? -16.625 -16.406 -19.266 1 93.81 346 LYS A C 1
ATOM 2811 O O . LYS A 1 346 ? -16.047 -16.578 -18.188 1 93.81 346 LYS A O 1
ATOM 2816 N N . PRO A 1 347 ? -16.219 -17.047 -20.375 1 95.62 347 PRO A N 1
ATOM 2817 C CA . PRO A 1 347 ? -15.102 -17.984 -20.344 1 95.62 347 PRO A CA 1
ATOM 2818 C C . PRO A 1 347 ? -13.773 -17.312 -20.031 1 95.62 347 PRO A C 1
ATOM 2820 O O . PRO A 1 347 ? -13.547 -16.172 -20.438 1 95.62 347 PRO A O 1
ATOM 2823 N N . ASN A 1 348 ? -12.93 -17.953 -19.297 1 96.06 348 ASN A N 1
ATOM 2824 C CA . ASN A 1 348 ? -11.594 -17.469 -18.969 1 96.06 348 ASN A CA 1
ATOM 2825 C C . ASN A 1 348 ? -10.617 -18.625 -18.75 1 96.06 348 ASN A C 1
ATOM 2827 O O . ASN A 1 348 ? -11.031 -19.766 -18.641 1 96.06 348 ASN A O 1
ATOM 2831 N N . LEU A 1 349 ? -9.359 -18.359 -18.875 1 97.12 349 LEU A N 1
ATOM 2832 C CA . LEU A 1 349 ? -8.273 -19.312 -18.641 1 97.12 349 LEU A CA 1
ATOM 2833 C C . LEU A 1 349 ? -7.336 -18.828 -17.547 1 97.12 349 LEU A C 1
ATOM 2835 O O . LEU A 1 349 ? -6.113 -18.875 -17.719 1 97.12 349 LEU A O 1
ATOM 2839 N N . LEU A 1 350 ? -7.914 -18.328 -16.406 1 97.19 350 LEU A N 1
ATOM 2840 C CA . LEU A 1 350 ? -7.133 -17.703 -15.344 1 97.19 350 LEU A CA 1
ATOM 2841 C C . LEU A 1 350 ? -6.242 -18.734 -14.664 1 97.19 350 LEU A C 1
ATOM 2843 O O . LEU A 1 350 ? -5.086 -18.453 -14.344 1 97.19 350 LEU A O 1
ATOM 2847 N N . LYS A 1 351 ? -6.781 -19.922 -14.461 1 97.38 351 LYS A N 1
ATOM 2848 C CA . LYS A 1 351 ? -5.996 -20.969 -13.812 1 97.38 351 LYS A CA 1
ATOM 2849 C C . LYS A 1 351 ? -4.801 -21.359 -14.664 1 97.38 351 LYS A C 1
ATOM 2851 O O . LYS A 1 351 ? -3.68 -21.469 -14.164 1 97.38 351 LYS A O 1
ATOM 2856 N N . GLN A 1 352 ? -5.023 -21.594 -15.977 1 97.69 352 GLN A N 1
ATOM 2857 C CA . GLN A 1 352 ? -3.943 -21.938 -16.906 1 97.69 352 GLN A CA 1
ATOM 2858 C C . GLN A 1 352 ? -2.893 -20.828 -16.938 1 97.69 352 GLN A C 1
ATOM 2860 O O . GLN A 1 352 ? -1.691 -21.109 -16.922 1 97.69 352 GLN A O 1
ATOM 2865 N N . GLU A 1 353 ? -3.395 -19.609 -16.922 1 98 353 GLU A N 1
ATOM 2866 C CA . GLU A 1 353 ? -2.535 -18.438 -17 1 98 353 GLU A CA 1
ATOM 2867 C C . GLU A 1 353 ? -1.602 -18.344 -15.797 1 98 353 GLU A C 1
ATOM 2869 O O . GLU A 1 353 ? -0.392 -18.172 -15.953 1 98 353 GLU A O 1
ATOM 2874 N N . THR A 1 354 ? -2.121 -18.547 -14.641 1 98 354 THR A N 1
ATOM 2875 C CA . THR A 1 354 ? -1.354 -18.328 -13.422 1 98 354 THR A CA 1
ATOM 2876 C C . THR A 1 354 ? -0.566 -19.578 -13.047 1 98 354 THR A C 1
ATOM 2878 O O . THR A 1 354 ? 0.6 -19.484 -12.656 1 98 354 THR A O 1
ATOM 2881 N N . GLN A 1 355 ? -1.154 -20.781 -13.172 1 97.75 355 GLN A N 1
ATOM 2882 C CA . GLN A 1 355 ? -0.508 -22.016 -12.719 1 97.75 355 GLN A CA 1
ATOM 2883 C C . GLN A 1 355 ? 0.664 -22.391 -13.625 1 97.75 355 GLN A C 1
ATOM 2885 O O . GLN A 1 355 ? 1.664 -22.938 -13.164 1 97.75 355 GLN A O 1
ATOM 2890 N N . SER A 1 356 ? 0.521 -22.125 -14.914 1 98.12 356 SER A N 1
ATOM 2891 C CA . SER A 1 356 ? 1.631 -22.391 -15.82 1 98.12 356 SER A CA 1
ATOM 2892 C C . SER A 1 356 ? 2.848 -21.547 -15.477 1 98.12 356 SER A C 1
ATOM 2894 O O . SER A 1 356 ? 3.965 -22.062 -15.383 1 98.12 356 SER A O 1
ATOM 2896 N N . LEU A 1 357 ? 2.564 -20.281 -15.219 1 98.19 357 LEU A N 1
ATOM 2897 C CA . LEU A 1 357 ? 3.648 -19.359 -14.883 1 98.19 357 LEU A CA 1
ATOM 2898 C C . LEU A 1 357 ? 4.242 -19.703 -13.516 1 98.19 357 LEU A C 1
ATOM 2900 O O . LEU A 1 357 ? 5.457 -19.609 -13.328 1 98.19 357 LEU A O 1
ATOM 2904 N N . ALA A 1 358 ? 3.414 -20.047 -12.578 1 98 358 ALA A N 1
ATOM 2905 C CA . ALA A 1 358 ? 3.891 -20.438 -11.25 1 98 358 ALA A CA 1
ATOM 2906 C C . ALA A 1 358 ? 4.828 -21.641 -11.336 1 98 358 ALA A C 1
ATOM 2908 O O . ALA A 1 358 ? 5.902 -21.641 -10.734 1 98 358 ALA A O 1
ATOM 2909 N N . CYS A 1 359 ? 4.383 -22.656 -12.055 1 97.88 359 CYS A N 1
ATOM 2910 C CA . CYS A 1 359 ? 5.207 -23.844 -12.227 1 97.88 359 CYS A CA 1
ATOM 2911 C C . CYS A 1 359 ? 6.523 -23.5 -12.914 1 97.88 359 CYS A C 1
ATOM 2913 O O . CYS A 1 359 ? 7.582 -24 -12.516 1 97.88 359 CYS A O 1
ATOM 2915 N N . LEU A 1 360 ? 6.438 -22.688 -13.945 1 98.38 360 LEU A N 1
ATOM 2916 C CA . LEU A 1 360 ? 7.629 -22.234 -14.664 1 98.38 360 LEU A CA 1
ATOM 2917 C C . LEU A 1 360 ? 8.617 -21.578 -13.711 1 98.38 360 LEU A C 1
ATOM 2919 O O . LEU A 1 360 ? 9.805 -21.922 -13.703 1 98.38 360 LEU A O 1
ATOM 2923 N N . PHE A 1 361 ? 8.148 -20.688 -12.898 1 98.12 361 PHE A N 1
ATOM 2924 C CA . PHE A 1 361 ? 9 -19.969 -11.961 1 98.12 361 PHE A CA 1
ATOM 2925 C C . PHE A 1 361 ? 9.609 -20.922 -10.938 1 98.12 361 PHE A C 1
ATOM 2927 O O . PHE A 1 361 ? 10.781 -20.797 -10.586 1 98.12 361 PHE A O 1
ATOM 2934 N N . ARG A 1 362 ? 8.844 -21.844 -10.445 1 96.94 362 ARG A N 1
ATOM 2935 C CA . ARG A 1 362 ? 9.367 -22.797 -9.469 1 96.94 362 ARG A CA 1
ATOM 2936 C C . ARG A 1 362 ? 10.547 -23.578 -10.047 1 96.94 362 ARG A C 1
ATOM 2938 O O . ARG A 1 362 ? 11.547 -23.781 -9.367 1 96.94 362 ARG A O 1
ATOM 2945 N N . ILE A 1 363 ? 10.398 -23.984 -11.273 1 97.56 363 ILE A N 1
ATOM 2946 C CA . ILE A 1 363 ? 11.469 -24.734 -11.922 1 97.56 363 ILE A CA 1
ATOM 2947 C C . ILE A 1 363 ? 12.695 -23.844 -12.078 1 97.56 363 ILE A C 1
ATOM 2949 O O . ILE A 1 363 ? 13.805 -24.219 -11.695 1 97.56 363 ILE A O 1
ATOM 2953 N N . LEU A 1 364 ? 12.508 -22.625 -12.578 1 98.25 364 LEU A N 1
ATOM 2954 C CA . LEU A 1 364 ? 13.625 -21.719 -12.852 1 98.25 364 LEU A CA 1
ATOM 2955 C C . LEU A 1 364 ? 14.32 -21.312 -11.555 1 98.25 364 LEU A C 1
ATOM 2957 O O . LEU A 1 364 ? 15.547 -21.281 -11.484 1 98.25 364 LEU A O 1
ATOM 2961 N N . PHE A 1 365 ? 13.57 -20.984 -10.555 1 97.12 365 PHE A N 1
ATOM 2962 C CA . PHE A 1 365 ? 14.172 -20.594 -9.289 1 97.12 365 PHE A CA 1
ATOM 2963 C C . PHE A 1 365 ? 14.938 -21.75 -8.664 1 97.12 365 PHE A C 1
ATOM 2965 O O . PHE A 1 365 ? 15.992 -21.547 -8.055 1 97.12 365 PHE A O 1
ATOM 2972 N N . ARG A 1 366 ? 14.406 -22.938 -8.773 1 95.56 366 ARG A N 1
ATOM 2973 C CA . ARG A 1 366 ? 15.133 -24.109 -8.258 1 95.56 366 ARG A CA 1
ATOM 2974 C C . ARG A 1 366 ? 16.438 -24.297 -9.008 1 95.56 366 ARG A C 1
ATOM 2976 O O . ARG A 1 366 ? 17.484 -24.562 -8.398 1 95.56 366 ARG A O 1
ATOM 2983 N N . MET A 1 367 ? 16.406 -24.203 -10.312 1 97.25 367 MET A N 1
ATOM 2984 C CA . MET A 1 367 ? 17.609 -24.312 -11.125 1 97.25 367 MET A CA 1
ATOM 2985 C C . MET A 1 367 ? 18.625 -23.25 -10.742 1 97.25 367 MET A C 1
ATOM 2987 O O . MET A 1 367 ? 19.828 -23.516 -10.711 1 97.25 367 MET A O 1
ATOM 2991 N N . TYR A 1 368 ? 18.125 -22.047 -10.484 1 96.62 368 TYR A N 1
ATOM 2992 C CA . TYR A 1 368 ? 18.969 -20.891 -10.18 1 96.62 368 TYR A CA 1
ATOM 2993 C C . TYR A 1 368 ? 19.719 -21.078 -8.867 1 96.62 368 TYR A C 1
ATOM 2995 O O . TYR A 1 368 ? 20.781 -20.516 -8.656 1 96.62 368 TYR A O 1
ATOM 3003 N N . ASN A 1 369 ? 19.172 -21.906 -7.98 1 93.75 369 ASN A N 1
ATOM 3004 C CA . ASN A 1 369 ? 19.766 -22.172 -6.672 1 93.75 369 ASN A CA 1
ATOM 3005 C C . ASN A 1 369 ? 20.5 -23.5 -6.641 1 93.75 369 ASN A C 1
ATOM 3007 O O . ASN A 1 369 ? 21.047 -23.891 -5.609 1 93.75 369 ASN A O 1
ATOM 3011 N N . ASP A 1 370 ? 20.484 -24.188 -7.695 1 94.25 370 ASP A N 1
ATOM 3012 C CA . ASP A 1 370 ? 21.094 -25.516 -7.77 1 94.25 370 ASP A CA 1
ATOM 3013 C C . ASP A 1 370 ? 22.562 -25.422 -8.188 1 94.25 370 ASP A C 1
ATOM 3015 O O . ASP A 1 370 ? 22.875 -25.172 -9.352 1 94.25 370 ASP A O 1
ATOM 3019 N N . GLU A 1 371 ? 23.484 -25.734 -7.316 1 94.25 371 GLU A N 1
ATOM 3020 C CA . GLU A 1 371 ? 24.906 -25.641 -7.566 1 94.25 371 GLU A CA 1
ATOM 3021 C C . GLU A 1 371 ? 25.375 -26.688 -8.586 1 94.25 371 GLU A C 1
ATOM 3023 O O . GLU A 1 371 ? 26.406 -26.516 -9.219 1 94.25 371 GLU A O 1
ATOM 3028 N N . ALA A 1 372 ? 24.562 -27.656 -8.711 1 93.69 372 ALA A N 1
ATOM 3029 C CA . ALA A 1 372 ? 24.906 -28.703 -9.672 1 93.69 372 ALA A CA 1
ATOM 3030 C C . ALA A 1 372 ? 24.641 -28.234 -11.102 1 93.69 372 ALA A C 1
ATOM 3032 O O . ALA A 1 372 ? 25.078 -28.875 -12.062 1 93.69 372 ALA A O 1
ATOM 3033 N N . ARG A 1 373 ? 24 -27.125 -11.242 1 96.06 373 ARG A N 1
ATOM 3034 C CA . ARG A 1 373 ? 23.641 -26.641 -12.57 1 96.06 373 ARG A CA 1
ATOM 3035 C C . ARG A 1 373 ? 24.219 -25.266 -12.844 1 96.06 373 ARG A C 1
ATOM 3037 O O . ARG A 1 373 ? 23.562 -24.406 -13.43 1 96.06 373 ARG A O 1
ATOM 3044 N N . MET A 1 374 ? 25.359 -24.969 -12.484 1 96 374 MET A N 1
ATOM 3045 C CA . MET A 1 374 ? 26.031 -23.672 -12.625 1 96 374 MET A CA 1
ATOM 3046 C C . MET A 1 374 ? 26.188 -23.297 -14.094 1 96 374 MET A C 1
ATOM 3048 O O . MET A 1 374 ? 26.125 -22.125 -14.453 1 96 374 MET A O 1
ATOM 3052 N N . ASP A 1 375 ? 26.328 -24.266 -14.883 1 96.19 375 ASP A N 1
ATOM 3053 C CA . ASP A 1 375 ? 26.5 -24.031 -16.312 1 96.19 375 ASP A CA 1
ATOM 3054 C C . ASP A 1 375 ? 25.234 -23.438 -16.938 1 96.19 375 ASP A C 1
ATOM 3056 O O . ASP A 1 375 ? 25.312 -22.734 -17.953 1 96.19 375 ASP A O 1
ATOM 3060 N N . ALA A 1 376 ? 24.094 -23.734 -16.359 1 97.62 376 ALA A N 1
ATOM 3061 C CA . ALA A 1 376 ? 22.812 -23.281 -16.906 1 97.62 376 ALA A CA 1
ATOM 3062 C C . ALA A 1 376 ? 22.406 -21.938 -16.312 1 97.62 376 ALA A C 1
ATOM 3064 O O . ALA A 1 376 ? 21.422 -21.328 -16.75 1 97.62 376 ALA A O 1
ATOM 3065 N N . TRP A 1 377 ? 23.141 -21.406 -15.375 1 97.56 377 TRP A N 1
ATOM 3066 C CA . TRP A 1 377 ? 22.75 -20.25 -14.586 1 97.56 377 TRP A CA 1
ATOM 3067 C C . TRP A 1 377 ? 22.562 -19.016 -15.469 1 97.56 377 TRP A C 1
ATOM 3069 O O . TRP A 1 377 ? 21.578 -18.281 -15.328 1 97.56 377 TRP A O 1
ATOM 3079 N N . PRO A 1 378 ? 23.469 -18.75 -16.344 1 97.88 378 PRO A N 1
ATOM 3080 C CA . PRO A 1 378 ? 23.281 -17.562 -17.172 1 97.88 378 PRO A CA 1
ATOM 3081 C C . PRO A 1 378 ? 21.984 -17.578 -17.969 1 97.88 378 PRO A C 1
ATOM 3083 O O . PRO A 1 378 ? 21.281 -16.562 -18.047 1 97.88 378 PRO A O 1
ATOM 3086 N N . GLN A 1 379 ? 21.656 -18.719 -18.5 1 97.88 379 GLN A N 1
ATOM 3087 C CA . GLN A 1 379 ? 20.422 -18.828 -19.266 1 97.88 379 GLN A CA 1
ATOM 3088 C C . GLN A 1 379 ? 19.203 -18.719 -18.328 1 97.88 379 GLN A C 1
ATOM 3090 O O . GLN A 1 379 ? 18.203 -18.109 -18.688 1 97.88 379 GLN A O 1
ATOM 3095 N N . VAL A 1 380 ? 19.312 -19.375 -17.203 1 98.44 380 VAL A N 1
ATOM 3096 C CA . VAL A 1 380 ? 18.234 -19.328 -16.219 1 98.44 380 VAL A CA 1
ATOM 3097 C C . VAL A 1 380 ? 18 -17.875 -15.773 1 98.44 380 VAL A C 1
ATOM 3099 O O . VAL A 1 380 ? 16.859 -17.422 -15.703 1 98.44 380 VAL A O 1
ATOM 3102 N N . GLU A 1 381 ? 19.047 -17.188 -15.484 1 98.19 381 GLU A N 1
ATOM 3103 C CA . GLU A 1 381 ? 18.953 -15.789 -15.039 1 98.19 381 GLU A CA 1
ATOM 3104 C C . GLU A 1 381 ? 18.297 -14.922 -16.109 1 98.19 381 GLU A C 1
ATOM 3106 O O . GLU A 1 381 ? 17.422 -14.109 -15.789 1 98.19 381 GLU A O 1
ATOM 3111 N N . ARG A 1 382 ? 18.703 -15.086 -17.281 1 98.12 382 ARG A N 1
ATOM 3112 C CA . ARG A 1 382 ? 18.125 -14.312 -18.375 1 98.12 382 ARG A CA 1
ATOM 3113 C C . ARG A 1 382 ? 16.641 -14.586 -18.5 1 98.12 382 ARG A C 1
ATOM 3115 O O . ARG A 1 382 ? 15.836 -13.656 -18.672 1 98.12 382 ARG A O 1
ATOM 3122 N N . LEU A 1 383 ? 16.266 -15.844 -18.469 1 98.06 383 LEU A N 1
ATOM 3123 C CA . LEU A 1 383 ? 14.859 -16.219 -18.578 1 98.06 383 LEU A CA 1
ATOM 3124 C C . LEU A 1 383 ? 14.055 -15.656 -17.422 1 98.06 383 LEU A C 1
ATOM 3126 O O . LEU A 1 383 ? 12.953 -15.133 -17.609 1 98.06 383 LEU A O 1
ATOM 3130 N N . LEU A 1 384 ? 14.648 -15.766 -16.266 1 98.38 384 LEU A N 1
ATOM 3131 C CA . LEU A 1 384 ? 13.977 -15.242 -15.078 1 98.38 384 LEU A CA 1
ATOM 3132 C C . LEU A 1 384 ? 13.742 -13.734 -15.211 1 98.38 384 LEU A C 1
ATOM 3134 O O . LEU A 1 384 ? 12.633 -13.258 -14.969 1 98.38 384 LEU A O 1
ATOM 3138 N N . LEU A 1 385 ? 14.766 -13.031 -15.578 1 98.19 385 LEU A N 1
ATOM 3139 C CA . LEU A 1 385 ? 14.664 -11.578 -15.711 1 98.19 385 LEU A CA 1
ATOM 3140 C C . LEU A 1 385 ? 13.594 -11.195 -16.734 1 98.19 385 LEU A C 1
ATOM 3142 O O . LEU A 1 385 ? 12.734 -10.359 -16.438 1 98.19 385 LEU A O 1
ATOM 3146 N N . ASP A 1 386 ? 13.562 -11.867 -17.781 1 97.94 386 ASP A N 1
ATOM 3147 C CA . ASP A 1 386 ? 12.641 -11.539 -18.875 1 97.94 386 ASP A CA 1
ATOM 3148 C C . ASP A 1 386 ? 11.203 -11.891 -18.5 1 97.94 386 ASP A C 1
ATOM 3150 O O . ASP A 1 386 ? 10.305 -11.062 -18.625 1 97.94 386 ASP A O 1
ATOM 3154 N N . VAL A 1 387 ? 10.984 -13.102 -18.094 1 98.25 387 VAL A N 1
ATOM 3155 C CA . VAL A 1 387 ? 9.633 -13.594 -17.844 1 98.25 387 VAL A CA 1
ATOM 3156 C C . VAL A 1 387 ? 9.039 -12.883 -16.625 1 98.25 387 VAL A C 1
ATOM 3158 O O . VAL A 1 387 ? 7.855 -12.539 -16.609 1 98.25 387 VAL A O 1
ATOM 3161 N N . CYS A 1 388 ? 9.867 -12.672 -15.586 1 97.88 388 CYS A N 1
ATOM 3162 C CA . CYS A 1 388 ? 9.383 -11.953 -14.414 1 97.88 388 CYS A CA 1
ATOM 3163 C C . CYS A 1 388 ? 9 -10.523 -14.766 1 97.88 388 CYS A C 1
ATOM 3165 O O . CYS A 1 388 ? 7.961 -10.023 -14.32 1 97.88 388 CYS A O 1
ATOM 3167 N N . HIS A 1 389 ? 9.867 -9.883 -15.484 1 97.69 389 HIS A N 1
ATOM 3168 C CA . HIS A 1 389 ? 9.578 -8.523 -15.906 1 97.69 389 HIS A CA 1
ATOM 3169 C C . HIS A 1 389 ? 8.266 -8.453 -16.688 1 97.69 389 HIS A C 1
ATOM 3171 O O . HIS A 1 389 ? 7.426 -7.586 -16.422 1 97.69 389 HIS A O 1
ATOM 3177 N N . GLU A 1 390 ? 8.125 -9.375 -17.594 1 97.5 390 GLU A N 1
ATOM 3178 C CA . GLU A 1 390 ? 6.895 -9.438 -18.375 1 97.5 390 GLU A CA 1
ATOM 3179 C C . GLU A 1 390 ? 5.68 -9.68 -17.484 1 97.5 390 GLU A C 1
ATOM 3181 O O . GLU A 1 390 ? 4.621 -9.086 -17.703 1 97.5 390 GLU A O 1
ATOM 3186 N N . ALA A 1 391 ? 5.816 -10.547 -16.594 1 97.88 391 ALA A N 1
ATOM 3187 C CA . ALA A 1 391 ? 4.734 -10.891 -15.68 1 97.88 391 ALA A CA 1
ATOM 3188 C C . ALA A 1 391 ? 4.324 -9.68 -14.844 1 97.88 391 ALA A C 1
ATOM 3190 O O . ALA A 1 391 ? 3.131 -9.398 -14.688 1 97.88 391 ALA A O 1
ATOM 3191 N N . LEU A 1 392 ? 5.312 -8.961 -14.305 1 97.69 392 LEU A N 1
ATOM 3192 C CA . LEU A 1 392 ? 5.035 -7.793 -13.477 1 97.69 392 LEU A CA 1
ATOM 3193 C C . LEU A 1 392 ? 4.375 -6.688 -14.297 1 97.69 392 LEU A C 1
ATOM 3195 O O . LEU A 1 392 ? 3.432 -6.047 -13.836 1 97.69 392 LEU A O 1
ATOM 3199 N N . GLU A 1 393 ? 4.824 -6.488 -15.469 1 97.75 393 GLU A N 1
ATOM 3200 C CA . GLU A 1 393 ? 4.207 -5.508 -16.359 1 97.75 393 GLU A CA 1
ATOM 3201 C C . GLU A 1 393 ? 2.748 -5.859 -16.641 1 97.75 393 GLU A C 1
ATOM 3203 O O . GLU A 1 393 ? 1.884 -4.98 -16.656 1 97.75 393 GLU A O 1
ATOM 3208 N N . TYR A 1 394 ? 2.51 -7.094 -16.906 1 97.5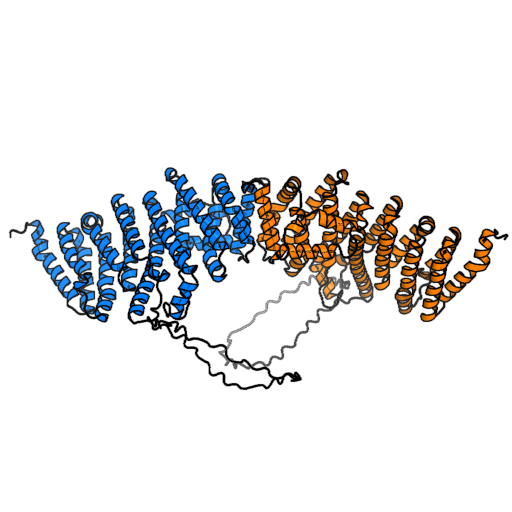6 394 TYR A N 1
ATOM 3209 C CA . TYR A 1 394 ? 1.151 -7.555 -17.172 1 97.56 394 TYR A CA 1
ATOM 3210 C C . TYR A 1 394 ? 0.26 -7.348 -15.953 1 97.56 394 TYR A C 1
ATOM 3212 O O . TYR A 1 394 ? -0.856 -6.836 -16.078 1 97.56 394 TYR A O 1
ATOM 3220 N N . PHE A 1 395 ? 0.739 -7.672 -14.812 1 96.94 395 PHE A N 1
ATOM 3221 C CA . PHE A 1 395 ? -0.006 -7.484 -13.57 1 96.94 395 PHE A CA 1
ATOM 3222 C C . PHE A 1 395 ? -0.446 -6.031 -13.422 1 96.94 395 PHE A C 1
ATOM 3224 O O . PHE A 1 395 ? -1.603 -5.762 -13.094 1 96.94 395 PHE A O 1
ATOM 3231 N N . LEU A 1 396 ? 0.488 -5.145 -13.664 1 96.75 396 LEU A N 1
ATOM 3232 C CA . LEU A 1 396 ? 0.235 -3.715 -13.508 1 96.75 396 LEU A CA 1
ATOM 3233 C C . LEU A 1 396 ? -0.796 -3.234 -14.523 1 96.75 396 LEU A C 1
ATOM 3235 O O . LEU A 1 396 ? -1.511 -2.26 -14.273 1 96.75 396 LEU A O 1
ATOM 3239 N N . SER A 1 397 ? -0.908 -3.875 -15.641 1 96.38 397 SER A N 1
ATOM 3240 C CA . SER A 1 397 ? -1.788 -3.439 -16.719 1 96.38 397 SER A CA 1
ATOM 3241 C C . SER A 1 397 ? -3.195 -4.004 -16.547 1 96.38 397 SER A C 1
ATOM 3243 O O . SER A 1 397 ? -4.121 -3.604 -17.25 1 96.38 397 SER A O 1
ATOM 3245 N N . LEU A 1 398 ? -3.359 -4.98 -15.625 1 94.88 398 LEU A N 1
ATOM 3246 C CA . LEU A 1 398 ? -4.656 -5.621 -15.43 1 94.88 398 LEU A CA 1
ATOM 3247 C C . LEU A 1 398 ? -5.688 -4.613 -14.938 1 94.88 398 LEU A C 1
ATOM 3249 O O . LEU A 1 398 ? -5.391 -3.779 -14.078 1 94.88 398 LEU A O 1
ATOM 3253 N N . GLN A 1 399 ? -6.895 -4.656 -15.398 1 90.38 399 GLN A N 1
ATOM 3254 C CA . GLN A 1 399 ? -7.934 -3.693 -15.062 1 90.38 399 GLN A CA 1
ATOM 3255 C C . GLN A 1 399 ? -8.914 -4.27 -14.047 1 90.38 399 GLN A C 1
ATOM 3257 O O . GLN A 1 399 ? -9.477 -3.535 -13.234 1 90.38 399 GLN A O 1
ATOM 3262 N N . SER A 1 400 ? -9.102 -5.555 -14.117 1 90.94 400 SER A N 1
ATOM 3263 C CA . SER A 1 400 ? -10.062 -6.215 -13.234 1 90.94 400 SER A CA 1
ATOM 3264 C C . SER A 1 400 ? -9.422 -6.594 -11.906 1 90.94 400 SER A C 1
ATOM 3266 O O . SER A 1 400 ? -8.344 -7.184 -11.875 1 90.94 400 SER A O 1
ATOM 3268 N N . ASP A 1 401 ? -10.141 -6.305 -10.805 1 90.19 401 ASP A N 1
ATOM 3269 C CA . ASP A 1 401 ? -9.648 -6.66 -9.477 1 90.19 401 ASP A CA 1
ATOM 3270 C C . ASP A 1 401 ? -9.641 -8.172 -9.281 1 90.19 401 ASP A C 1
ATOM 3272 O O . ASP A 1 401 ? -8.758 -8.711 -8.609 1 90.19 401 ASP A O 1
ATOM 3276 N N . SER A 1 402 ? -10.602 -8.781 -9.828 1 92.19 402 SER A N 1
ATOM 3277 C CA . SER A 1 402 ? -10.672 -10.234 -9.711 1 92.19 402 SER A CA 1
ATOM 3278 C C . SER A 1 402 ? -9.484 -10.906 -10.406 1 92.19 402 SER A C 1
ATOM 3280 O O . SER A 1 402 ? -8.938 -11.891 -9.906 1 92.19 402 SER A O 1
ATOM 3282 N N . HIS A 1 403 ? -9.141 -10.375 -11.594 1 94.94 403 HIS A N 1
ATOM 3283 C CA . HIS A 1 403 ? -7.977 -10.867 -12.32 1 94.94 403 HIS A CA 1
ATOM 3284 C C . HIS A 1 403 ? -6.691 -10.656 -11.523 1 94.94 403 HIS A C 1
ATOM 3286 O O . HIS A 1 403 ? -5.859 -11.555 -11.422 1 94.94 403 HIS A O 1
ATOM 3292 N N . ARG A 1 404 ? -6.586 -9.508 -10.883 1 94.25 404 ARG A N 1
ATOM 3293 C CA . ARG A 1 404 ? -5.414 -9.211 -10.062 1 94.25 404 ARG A CA 1
ATOM 3294 C C . ARG A 1 404 ? -5.344 -10.125 -8.852 1 94.25 404 ARG A C 1
ATOM 3296 O O . ARG A 1 404 ? -4.258 -10.57 -8.461 1 94.25 404 ARG A O 1
ATOM 3303 N N . GLU A 1 405 ? -6.43 -10.375 -8.32 1 93.81 405 GLU A N 1
ATOM 3304 C CA . GLU A 1 405 ? -6.48 -11.273 -7.176 1 93.81 405 GLU A CA 1
ATOM 3305 C C . GLU A 1 405 ? -5.984 -12.672 -7.547 1 93.81 405 GLU A C 1
ATOM 3307 O O . GLU A 1 405 ? -5.301 -13.32 -6.754 1 93.81 405 GLU A O 1
ATOM 3312 N N . ALA A 1 406 ? -6.332 -13.117 -8.75 1 95 406 ALA A N 1
ATOM 3313 C CA . ALA A 1 406 ? -5.891 -14.43 -9.227 1 95 406 ALA A CA 1
ATOM 3314 C C . ALA A 1 406 ? -4.371 -14.477 -9.359 1 95 406 ALA A C 1
ATOM 3316 O O . ALA A 1 406 ? -3.77 -15.547 -9.266 1 95 406 ALA A O 1
ATOM 3317 N N . TRP A 1 407 ? -3.732 -13.312 -9.547 1 96.44 407 TRP A N 1
ATOM 3318 C CA . TRP A 1 407 ? -2.293 -13.219 -9.758 1 96.44 407 TRP A CA 1
ATOM 3319 C C . TRP A 1 407 ? -1.554 -13.047 -8.438 1 96.44 407 TRP A C 1
ATOM 3321 O O . TRP A 1 407 ? -0.322 -13.094 -8.398 1 96.44 407 TRP A O 1
ATOM 3331 N N . SER A 1 408 ? -2.256 -12.852 -7.285 1 93.69 408 SER A N 1
ATOM 3332 C CA . SER A 1 408 ? -1.649 -12.531 -5.996 1 93.69 408 SER A CA 1
ATOM 3333 C C . SER A 1 408 ? -0.652 -13.609 -5.574 1 93.69 408 SER A C 1
ATOM 3335 O O . SER A 1 408 ? 0.444 -13.289 -5.105 1 93.69 408 SER A O 1
ATOM 3337 N N . SER A 1 409 ? -1.065 -14.852 -5.762 1 94.25 409 SER A N 1
ATOM 3338 C CA . SER A 1 409 ? -0.204 -15.961 -5.355 1 94.25 409 SER A CA 1
ATOM 3339 C C . SER A 1 409 ? 1.087 -15.984 -6.168 1 94.25 409 SER A C 1
ATOM 3341 O O . SER A 1 409 ? 2.141 -16.375 -5.656 1 94.25 409 SER A O 1
ATOM 3343 N N . LEU A 1 410 ? 0.971 -15.609 -7.41 1 96.19 410 LEU A N 1
ATOM 3344 C CA . LEU A 1 410 ? 2.133 -15.578 -8.297 1 96.19 410 LEU A CA 1
ATOM 3345 C C . LEU A 1 410 ? 3.117 -14.5 -7.855 1 96.19 410 LEU A C 1
ATOM 3347 O O . LEU A 1 410 ? 4.328 -14.734 -7.82 1 96.19 410 LEU A O 1
ATOM 3351 N N . LEU A 1 411 ? 2.598 -13.352 -7.496 1 95.94 411 LEU A N 1
ATOM 3352 C CA . LEU A 1 411 ? 3.453 -12.273 -7.023 1 95.94 411 LEU A CA 1
ATOM 3353 C C . LEU A 1 411 ? 4.133 -12.648 -5.711 1 95.94 411 LEU A C 1
ATOM 3355 O O . LEU A 1 411 ? 5.312 -12.352 -5.512 1 95.94 411 LEU A O 1
ATOM 3359 N N . LEU A 1 412 ? 3.367 -13.266 -4.848 1 96.06 412 LEU A N 1
ATOM 3360 C CA . LEU A 1 412 ? 3.936 -13.734 -3.588 1 96.06 412 LEU A CA 1
ATOM 3361 C C . LEU A 1 412 ? 5.098 -14.695 -3.838 1 96.06 412 LEU A C 1
ATOM 3363 O O . LEU A 1 412 ? 6.133 -14.602 -3.18 1 96.06 412 LEU A O 1
ATOM 3367 N N . LEU A 1 413 ? 4.914 -15.578 -4.789 1 96.38 413 LEU A N 1
ATOM 3368 C CA . LEU A 1 413 ? 5.949 -16.547 -5.145 1 96.38 413 LEU A CA 1
ATOM 3369 C C . LEU A 1 413 ? 7.199 -15.836 -5.656 1 96.38 413 LEU A C 1
ATOM 3371 O O . LEU A 1 413 ? 8.305 -16.094 -5.184 1 96.38 413 LEU A O 1
ATOM 3375 N N . ILE A 1 414 ? 7.051 -14.875 -6.594 1 97.25 414 ILE A N 1
ATOM 3376 C CA . ILE A 1 414 ? 8.156 -14.172 -7.234 1 97.25 414 ILE A CA 1
ATOM 3377 C C . ILE A 1 414 ? 8.953 -13.398 -6.188 1 97.25 414 ILE A C 1
ATOM 3379 O O . ILE A 1 414 ? 10.172 -13.523 -6.105 1 97.25 414 ILE A O 1
ATOM 3383 N N . ILE A 1 415 ? 8.242 -12.648 -5.371 1 97.25 415 ILE A N 1
ATOM 3384 C CA . ILE A 1 415 ? 8.906 -11.766 -4.426 1 97.25 415 ILE A CA 1
ATOM 3385 C C . ILE A 1 415 ? 9.547 -12.586 -3.309 1 97.25 415 ILE A C 1
ATOM 3387 O O . ILE A 1 415 ? 10.656 -12.297 -2.873 1 97.25 415 ILE A O 1
ATOM 3391 N N . THR A 1 416 ? 8.883 -13.617 -2.834 1 95.88 416 THR A N 1
ATOM 3392 C CA . THR A 1 416 ? 9.445 -14.477 -1.804 1 95.88 416 THR A CA 1
ATOM 3393 C C . THR A 1 416 ? 10.742 -15.125 -2.283 1 95.88 416 THR A C 1
ATOM 3395 O O . THR A 1 416 ? 11.727 -15.172 -1.543 1 95.88 416 THR A O 1
ATOM 3398 N N . ARG A 1 417 ? 10.719 -15.617 -3.5 1 96.12 417 ARG A N 1
ATOM 3399 C CA . ARG A 1 417 ? 11.914 -16.25 -4.047 1 96.12 417 ARG A CA 1
ATOM 3400 C C . ARG A 1 417 ? 13.031 -15.234 -4.246 1 96.12 417 ARG A C 1
ATOM 3402 O O . ARG A 1 417 ? 14.211 -15.555 -4.066 1 96.12 417 ARG A O 1
ATOM 3409 N N . MET A 1 418 ? 12.727 -14.008 -4.609 1 96.25 418 MET A N 1
ATOM 3410 C CA . MET A 1 418 ? 13.719 -12.945 -4.719 1 96.25 418 MET A CA 1
ATOM 3411 C C . MET A 1 418 ? 14.383 -12.68 -3.373 1 96.25 418 MET A C 1
ATOM 3413 O O . MET A 1 418 ? 15.594 -12.492 -3.299 1 96.25 418 MET A O 1
ATOM 3417 N N . LEU A 1 419 ? 13.555 -12.688 -2.316 1 95.44 419 LEU A N 1
ATOM 3418 C CA . LEU A 1 419 ? 14.039 -12.383 -0.974 1 95.44 419 LEU A CA 1
ATOM 3419 C C . LEU A 1 419 ? 14.992 -13.461 -0.477 1 95.44 419 LEU A C 1
ATOM 3421 O O . LEU A 1 419 ? 15.828 -13.203 0.39 1 95.44 419 LEU A O 1
ATOM 3425 N N . LYS A 1 420 ? 14.906 -14.641 -1.072 1 93.62 420 LYS A N 1
ATOM 3426 C CA . LYS A 1 420 ? 15.742 -15.758 -0.654 1 93.62 420 LYS A CA 1
ATOM 3427 C C . LYS A 1 420 ? 17.047 -15.797 -1.451 1 93.62 420 LYS A C 1
ATOM 3429 O O . LYS A 1 420 ? 17.938 -16.594 -1.148 1 93.62 420 LYS A O 1
ATOM 3434 N N . MET A 1 421 ? 17.25 -14.961 -2.41 1 95.5 421 MET A N 1
ATOM 3435 C CA . MET A 1 421 ? 18.438 -14.93 -3.262 1 95.5 421 MET A CA 1
ATOM 3436 C C . MET A 1 421 ? 19.656 -14.406 -2.49 1 95.5 421 MET A C 1
ATOM 3438 O O . MET A 1 421 ? 19.5 -13.719 -1.48 1 95.5 421 MET A O 1
ATOM 3442 N N . SER A 1 422 ? 20.812 -14.82 -2.986 1 95.38 422 SER A N 1
ATOM 3443 C CA . SER A 1 422 ? 22.031 -14.188 -2.496 1 95.38 422 SER A CA 1
ATOM 3444 C C . SER A 1 422 ? 22.031 -12.688 -2.785 1 95.38 422 SER A C 1
ATOM 3446 O O . SER A 1 422 ? 21.281 -12.219 -3.646 1 95.38 422 SER A O 1
ATOM 3448 N N . GLU A 1 423 ? 22.812 -11.984 -2.074 1 95.38 423 GLU A N 1
ATOM 3449 C CA . GLU A 1 423 ? 22.812 -10.531 -2.201 1 95.38 423 GLU A CA 1
ATOM 3450 C C . GLU A 1 423 ? 23.141 -10.094 -3.629 1 95.38 423 GLU A C 1
ATOM 3452 O O . GLU A 1 423 ? 22.484 -9.195 -4.172 1 95.38 423 GLU A O 1
ATOM 3457 N N . ASP A 1 424 ? 24.109 -10.727 -4.211 1 95.94 424 ASP A N 1
ATOM 3458 C CA . ASP A 1 424 ? 24.516 -10.359 -5.57 1 95.94 424 ASP A CA 1
ATOM 3459 C C . ASP A 1 424 ? 23.375 -10.617 -6.559 1 95.94 424 ASP A C 1
ATOM 3461 O O . ASP A 1 424 ? 23.094 -9.773 -7.414 1 95.94 424 ASP A O 1
ATOM 3465 N N . ARG A 1 425 ? 22.75 -11.781 -6.477 1 96.5 425 ARG A N 1
ATOM 3466 C CA . ARG A 1 425 ? 21.641 -12.117 -7.375 1 96.5 425 ARG A CA 1
ATOM 3467 C C . ARG A 1 425 ? 20.438 -11.219 -7.113 1 96.5 425 ARG A C 1
ATOM 3469 O O . ARG A 1 425 ? 19.766 -10.789 -8.055 1 96.5 425 ARG A O 1
ATOM 3476 N N . PHE A 1 426 ? 20.25 -10.984 -5.836 1 97.19 426 PHE A N 1
ATOM 3477 C CA . PHE A 1 426 ? 19.141 -10.109 -5.469 1 97.19 426 PHE A CA 1
ATOM 3478 C C . PHE A 1 426 ? 19.312 -8.734 -6.098 1 97.19 426 PHE A C 1
ATOM 3480 O O . PHE A 1 426 ? 18.344 -8.156 -6.609 1 97.19 426 PHE A O 1
ATOM 3487 N N . ARG A 1 427 ? 20.484 -8.164 -6.051 1 96.75 427 ARG A N 1
ATOM 3488 C CA . ARG A 1 427 ? 20.75 -6.84 -6.59 1 96.75 427 ARG A CA 1
ATOM 3489 C C . ARG A 1 427 ? 20.438 -6.777 -8.078 1 96.75 427 ARG A C 1
ATOM 3491 O O . ARG A 1 427 ? 19.859 -5.801 -8.562 1 96.75 427 ARG A O 1
ATOM 3498 N N . VAL A 1 428 ? 20.781 -7.832 -8.773 1 96.69 428 VAL A N 1
ATOM 3499 C CA . VAL A 1 428 ? 20.547 -7.883 -10.211 1 96.69 428 VAL A CA 1
ATOM 3500 C C . VAL A 1 428 ? 19.047 -7.879 -10.492 1 96.69 428 VAL A C 1
ATOM 3502 O O . VAL A 1 428 ? 18.547 -7.07 -11.289 1 96.69 428 VAL A O 1
ATOM 3505 N N . HIS A 1 429 ? 18.344 -8.766 -9.859 1 97.38 429 HIS A N 1
ATOM 3506 C CA . HIS A 1 429 ? 16.922 -8.914 -10.102 1 97.38 429 HIS A CA 1
ATOM 3507 C C . HIS A 1 429 ? 16.141 -7.723 -9.555 1 97.38 429 HIS A C 1
ATOM 3509 O O . HIS A 1 429 ? 15.25 -7.199 -10.227 1 97.38 429 HIS A O 1
ATOM 3515 N N . ALA A 1 430 ? 16.5 -7.27 -8.336 1 96.88 430 ALA A N 1
ATOM 3516 C CA . ALA A 1 430 ? 15.805 -6.152 -7.703 1 96.88 430 ALA A CA 1
ATOM 3517 C C . ALA A 1 430 ? 15.938 -4.883 -8.531 1 96.88 430 ALA A C 1
ATOM 3519 O O . ALA A 1 430 ? 14.969 -4.133 -8.695 1 96.88 430 ALA A O 1
ATOM 3520 N N . ALA A 1 431 ? 17.109 -4.645 -8.992 1 96.81 431 ALA A N 1
ATOM 3521 C CA . ALA A 1 431 ? 17.359 -3.453 -9.805 1 96.81 431 ALA A CA 1
ATOM 3522 C C . ALA A 1 431 ? 16.469 -3.445 -11.039 1 96.81 431 ALA A C 1
ATOM 3524 O O . ALA A 1 431 ? 15.945 -2.396 -11.438 1 96.81 431 ALA A O 1
ATOM 3525 N N . PHE A 1 432 ? 16.281 -4.617 -11.578 1 96.31 432 PHE A N 1
ATOM 3526 C CA . PHE A 1 432 ? 15.531 -4.734 -12.828 1 96.31 432 PHE A CA 1
ATOM 3527 C C . PHE A 1 432 ? 14.031 -4.598 -12.578 1 96.31 432 PHE A C 1
ATOM 3529 O O . PHE A 1 432 ? 13.305 -4.062 -13.414 1 96.31 432 PHE A O 1
ATOM 3536 N N . TYR A 1 433 ? 13.555 -5.047 -11.469 1 97.56 433 TYR A N 1
ATOM 3537 C CA . TYR A 1 433 ? 12.125 -5.102 -11.188 1 97.56 433 TYR A CA 1
ATOM 3538 C C . TYR A 1 433 ? 11.68 -3.906 -10.352 1 97.56 433 TYR A C 1
ATOM 3540 O O . TYR A 1 433 ? 10.484 -3.637 -10.219 1 97.56 433 TYR A O 1
ATOM 3548 N N . TYR A 1 434 ? 12.594 -3.113 -9.797 1 97.62 434 TYR A N 1
ATOM 3549 C CA . TYR A 1 434 ? 12.336 -2.105 -8.773 1 97.62 434 TYR A CA 1
ATOM 3550 C C . TYR A 1 434 ? 11.312 -1.088 -9.258 1 97.62 434 TYR A C 1
ATOM 3552 O O . TYR A 1 434 ? 10.328 -0.815 -8.57 1 97.62 434 TYR A O 1
ATOM 3560 N N . PRO A 1 435 ? 11.453 -0.532 -10.453 1 97.06 435 PRO A N 1
ATOM 3561 C CA . PRO A 1 435 ? 10.461 0.453 -10.891 1 97.06 435 PRO A CA 1
ATOM 3562 C C . PRO A 1 435 ? 9.047 -0.12 -10.953 1 97.06 435 PRO A C 1
ATOM 3564 O O . PRO A 1 435 ? 8.078 0.572 -10.625 1 97.06 435 PRO A O 1
ATOM 3567 N N . LEU A 1 436 ? 8.945 -1.312 -11.398 1 97.62 436 LEU A N 1
ATOM 3568 C CA . LEU A 1 436 ? 7.637 -1.95 -11.516 1 97.62 436 LEU A CA 1
ATOM 3569 C C . LEU A 1 436 ? 7.039 -2.221 -10.141 1 97.62 436 LEU A C 1
ATOM 3571 O O . LEU A 1 436 ? 5.836 -2.053 -9.938 1 97.62 436 LEU A O 1
ATOM 3575 N N . LEU A 1 437 ? 7.918 -2.674 -9.242 1 97.62 437 LEU A N 1
ATOM 3576 C CA . LEU A 1 437 ? 7.438 -2.963 -7.898 1 97.62 437 LEU A CA 1
ATOM 3577 C C . LEU A 1 437 ? 7.008 -1.686 -7.188 1 97.62 437 LEU A C 1
ATOM 3579 O O . LEU A 1 437 ? 6.09 -1.707 -6.359 1 97.62 437 LEU A O 1
ATOM 3583 N N . CYS A 1 438 ? 7.633 -0.528 -7.457 1 97.12 438 CYS A N 1
ATOM 3584 C CA . CYS A 1 438 ? 7.176 0.758 -6.941 1 97.12 438 CYS A CA 1
ATOM 3585 C C . CYS A 1 438 ? 5.75 1.054 -7.398 1 97.12 438 CYS A C 1
ATOM 3587 O O . CYS A 1 438 ? 4.93 1.525 -6.613 1 97.12 438 CYS A O 1
ATOM 3589 N N . GLU A 1 439 ? 5.445 0.718 -8.625 1 96.5 439 GLU A N 1
ATOM 3590 C CA . GLU A 1 439 ? 4.117 0.976 -9.172 1 96.5 439 GLU A CA 1
ATOM 3591 C C . GLU A 1 439 ? 3.059 0.116 -8.492 1 96.5 439 GLU A C 1
ATOM 3593 O O . GLU A 1 439 ? 1.89 0.499 -8.422 1 96.5 439 GLU A O 1
ATOM 3598 N N . THR A 1 440 ? 3.469 -1.025 -8 1 95.56 440 THR A N 1
ATOM 3599 C CA . THR A 1 440 ? 2.527 -1.938 -7.363 1 95.56 440 THR A CA 1
ATOM 3600 C C . THR A 1 440 ? 1.945 -1.316 -6.098 1 95.56 440 THR A C 1
ATOM 3602 O O . THR A 1 440 ? 0.859 -1.695 -5.656 1 95.56 440 THR A O 1
ATOM 3605 N N . ILE A 1 441 ? 2.621 -0.32 -5.551 1 94.31 441 ILE A N 1
ATOM 3606 C CA . ILE A 1 441 ? 2.201 0.338 -4.32 1 94.31 441 ILE A CA 1
ATOM 3607 C C . ILE A 1 441 ? 0.874 1.06 -4.547 1 94.31 441 ILE A C 1
ATOM 3609 O O . ILE A 1 441 ? 0.103 1.266 -3.607 1 94.31 441 ILE A O 1
ATOM 3613 N N . MET A 1 442 ? 0.535 1.389 -5.727 1 92.88 442 MET A N 1
ATOM 3614 C CA . MET A 1 442 ? -0.651 2.168 -6.07 1 92.88 442 MET A CA 1
ATOM 3615 C C . MET A 1 442 ? -1.918 1.338 -5.891 1 92.88 442 MET A C 1
ATOM 3617 O O . MET A 1 442 ? -3.018 1.887 -5.801 1 92.88 442 MET A O 1
ATOM 3621 N N . PHE A 1 443 ? -1.751 0.091 -5.848 1 92.62 443 PHE A N 1
ATOM 3622 C CA . PHE A 1 443 ? -2.924 -0.773 -5.797 1 92.62 443 PHE A CA 1
ATOM 3623 C C . PHE A 1 443 ? -3.363 -1.008 -4.355 1 92.62 443 PHE A C 1
ATOM 3625 O O . PHE A 1 443 ? -2.557 -0.899 -3.432 1 92.62 443 PHE A O 1
ATOM 3632 N N . ASP A 1 444 ? -4.66 -1.223 -4.219 1 90.75 444 ASP A N 1
ATOM 3633 C CA . ASP A 1 444 ? -5.188 -1.641 -2.926 1 90.75 444 ASP A CA 1
ATOM 3634 C C . ASP A 1 444 ? -4.906 -3.119 -2.668 1 90.75 444 ASP A C 1
ATOM 3636 O O . ASP A 1 444 ? -5.738 -3.979 -2.965 1 90.75 444 ASP A O 1
ATOM 3640 N N . LEU A 1 445 ? -3.807 -3.4 -2.092 1 90.81 445 LEU A N 1
ATOM 3641 C CA . LEU A 1 445 ? -3.305 -4.758 -1.924 1 90.81 445 LEU A CA 1
ATOM 3642 C C . LEU A 1 445 ? -3.764 -5.348 -0.593 1 90.81 445 LEU A C 1
ATOM 3644 O O . LEU A 1 445 ? -3.977 -4.613 0.374 1 90.81 445 LEU A O 1
ATOM 3648 N N . LYS A 1 446 ? -3.938 -6.605 -0.565 1 92.44 446 LYS A N 1
ATOM 3649 C CA . LYS A 1 446 ? -4.207 -7.312 0.685 1 92.44 446 LYS A CA 1
ATOM 3650 C C . LYS A 1 446 ? -2.98 -7.309 1.593 1 92.44 446 LYS A C 1
ATOM 3652 O O . LYS A 1 446 ? -1.88 -6.965 1.157 1 92.44 446 LYS A O 1
ATOM 3657 N N . VAL A 1 447 ? -3.176 -7.68 2.807 1 92.62 447 VAL A N 1
ATOM 3658 C CA . VAL A 1 447 ? -2.158 -7.551 3.844 1 92.62 447 VAL A CA 1
ATOM 3659 C C . VAL A 1 447 ? -0.947 -8.406 3.488 1 92.62 447 VAL A C 1
ATOM 3661 O O . VAL A 1 447 ? 0.195 -8.016 3.738 1 92.62 447 VAL A O 1
ATOM 3664 N N . GLU A 1 448 ? -1.151 -9.594 2.912 1 93.69 448 GLU A N 1
ATOM 3665 C CA . GLU A 1 448 ? -0.046 -10.492 2.586 1 93.69 448 GLU A CA 1
ATOM 3666 C C . GLU A 1 448 ? 0.869 -9.883 1.529 1 93.69 448 GLU A C 1
ATOM 3668 O O . GLU A 1 448 ? 2.092 -10.016 1.607 1 93.69 448 GLU A O 1
ATOM 3673 N N . MET A 1 449 ? 0.243 -9.242 0.583 1 94.06 449 MET A N 1
ATOM 3674 C CA . MET A 1 449 ? 1.016 -8.594 -0.474 1 94.06 449 MET A CA 1
ATOM 3675 C C . MET A 1 449 ? 1.779 -7.391 0.069 1 94.06 449 MET A C 1
ATOM 3677 O O . MET A 1 449 ? 2.938 -7.172 -0.289 1 94.06 449 MET A O 1
ATOM 3681 N N . ARG A 1 450 ? 1.173 -6.59 0.917 1 95 450 ARG A N 1
ATOM 3682 C CA . ARG A 1 450 ? 1.838 -5.441 1.527 1 95 450 ARG A CA 1
ATOM 3683 C C . ARG A 1 450 ? 3.039 -5.883 2.355 1 95 450 ARG A C 1
ATOM 3685 O O . ARG A 1 450 ? 4.105 -5.262 2.295 1 95 450 ARG A O 1
ATOM 3692 N N . SER A 1 451 ? 2.855 -6.926 3.068 1 95.44 451 SER A N 1
ATOM 3693 C CA . SER A 1 451 ? 3.908 -7.453 3.93 1 95.44 451 SER A CA 1
ATOM 3694 C C . SER A 1 451 ? 5.137 -7.855 3.119 1 95.44 451 SER A C 1
ATOM 3696 O O . SER A 1 451 ? 6.262 -7.5 3.471 1 95.44 451 SER A O 1
ATOM 3698 N N . ILE A 1 452 ? 4.891 -8.617 2.08 1 95.25 452 ILE A N 1
ATOM 3699 C CA . ILE A 1 452 ? 6.016 -9.109 1.294 1 95.25 452 ILE A CA 1
ATOM 3700 C C . ILE A 1 452 ? 6.68 -7.953 0.551 1 95.25 452 ILE A C 1
ATOM 3702 O O . ILE A 1 452 ? 7.898 -7.945 0.359 1 95.25 452 ILE A O 1
ATOM 3706 N N . LEU A 1 453 ? 5.906 -6.973 0.058 1 96.31 453 LEU A N 1
ATOM 3707 C CA . LEU A 1 453 ? 6.465 -5.785 -0.582 1 96.31 453 LEU A CA 1
ATOM 3708 C C . LEU A 1 453 ? 7.332 -5 0.395 1 96.31 453 LEU A C 1
ATOM 3710 O O . LEU A 1 453 ? 8.406 -4.52 0.028 1 96.31 453 LEU A O 1
ATOM 3714 N N . ARG A 1 454 ? 6.828 -4.82 1.614 1 96.5 454 ARG A N 1
ATOM 3715 C CA . ARG A 1 454 ? 7.602 -4.152 2.656 1 96.5 454 ARG A CA 1
ATOM 3716 C C . ARG A 1 454 ? 8.961 -4.82 2.844 1 96.5 454 ARG A C 1
ATOM 3718 O O . ARG A 1 454 ? 9.984 -4.141 2.928 1 96.5 454 ARG A O 1
ATOM 3725 N N . LYS A 1 455 ? 8.977 -6.117 2.918 1 96 455 LYS A N 1
ATOM 3726 C CA . LYS A 1 455 ? 10.211 -6.871 3.086 1 96 455 LYS A CA 1
ATOM 3727 C C . LYS A 1 455 ? 11.148 -6.664 1.896 1 96 455 LYS A C 1
ATOM 3729 O O . LYS A 1 455 ? 12.367 -6.559 2.066 1 96 455 LYS A O 1
ATOM 3734 N N . PHE A 1 456 ? 10.539 -6.668 0.738 1 97.31 456 PHE A N 1
ATOM 3735 C CA . PHE A 1 456 ? 11.32 -6.43 -0.47 1 97.31 456 PHE A CA 1
ATOM 3736 C C . PHE A 1 456 ? 12.016 -5.074 -0.41 1 97.31 456 PHE A C 1
ATOM 3738 O O . PHE A 1 456 ? 13.227 -4.98 -0.627 1 97.31 456 PHE A O 1
ATOM 3745 N N . PHE A 1 457 ? 11.273 -4.023 -0.127 1 97.56 457 PHE A N 1
ATOM 3746 C CA . PHE A 1 457 ? 11.836 -2.68 -0.089 1 97.56 457 PHE A CA 1
ATOM 3747 C C . PHE A 1 457 ? 12.852 -2.549 1.038 1 97.56 457 PHE A C 1
ATOM 3749 O O . PHE A 1 457 ? 13.867 -1.87 0.889 1 97.56 457 PHE A O 1
ATOM 3756 N N . ALA A 1 458 ? 12.57 -3.148 2.168 1 96.56 458 ALA A N 1
ATOM 3757 C CA . ALA A 1 458 ? 13.523 -3.137 3.273 1 96.56 458 ALA A CA 1
ATOM 3758 C C . ALA A 1 458 ? 14.859 -3.748 2.854 1 96.56 458 ALA A C 1
ATOM 3760 O O . ALA A 1 458 ? 15.922 -3.209 3.164 1 96.56 458 ALA A O 1
ATOM 3761 N N . ARG A 1 459 ? 14.766 -4.852 2.127 1 96.44 459 ARG A N 1
ATOM 3762 C CA . ARG A 1 459 ? 15.984 -5.516 1.679 1 96.44 459 ARG A CA 1
ATOM 3763 C C . ARG A 1 459 ? 16.719 -4.676 0.638 1 96.44 459 ARG A C 1
ATOM 3765 O O . ARG A 1 459 ? 17.953 -4.676 0.587 1 96.44 459 ARG A O 1
ATOM 3772 N N . VAL A 1 460 ? 16 -4.047 -0.237 1 97 460 VAL A N 1
ATOM 3773 C CA . VAL A 1 460 ? 16.609 -3.152 -1.216 1 97 460 VAL A CA 1
ATOM 3774 C C . VAL A 1 460 ? 17.438 -2.082 -0.498 1 97 460 VAL A C 1
ATOM 3776 O O . VAL A 1 460 ? 18.531 -1.75 -0.925 1 97 460 VAL A O 1
ATOM 3779 N N . GLY A 1 461 ? 16.875 -1.503 0.599 1 95.94 461 GLY A N 1
ATOM 3780 C CA . GLY A 1 461 ? 17.594 -0.502 1.373 1 95.94 461 GLY A CA 1
ATOM 3781 C C . GLY A 1 461 ? 18.938 -0.98 1.857 1 95.94 461 GLY A C 1
ATOM 3782 O O . GLY A 1 461 ? 19.938 -0.259 1.746 1 95.94 461 GLY A O 1
ATOM 3783 N N . SER A 1 462 ? 19 -2.193 2.34 1 94.56 462 SER A N 1
ATOM 3784 C CA . SER A 1 462 ? 20.234 -2.77 2.855 1 94.56 462 SER A CA 1
ATOM 3785 C C . SER A 1 462 ? 21.172 -3.16 1.721 1 94.56 462 SER A C 1
ATOM 3787 O O . SER A 1 462 ? 22.375 -2.879 1.777 1 94.56 462 SER A O 1
ATOM 3789 N N . ALA A 1 463 ? 20.641 -3.781 0.686 1 94.94 463 ALA A N 1
ATOM 3790 C CA . ALA A 1 463 ? 21.438 -4.328 -0.407 1 94.94 463 ALA A CA 1
ATOM 3791 C C . ALA A 1 463 ? 22.094 -3.211 -1.22 1 94.94 463 ALA A C 1
ATOM 3793 O O . ALA A 1 463 ? 23.188 -3.379 -1.744 1 94.94 463 ALA A O 1
ATOM 3794 N N . PHE A 1 464 ? 21.453 -2.105 -1.312 1 94.62 464 PHE A N 1
ATOM 3795 C CA . PHE A 1 464 ? 21.953 -1.033 -2.16 1 94.62 464 PHE A CA 1
ATOM 3796 C C . PHE A 1 464 ? 22.531 0.101 -1.317 1 94.62 464 PHE A C 1
ATOM 3798 O O . PHE A 1 464 ? 22.859 1.165 -1.843 1 94.62 464 PHE A O 1
ATOM 3805 N N . GLY A 1 465 ? 22.562 -0 -0.029 1 92.44 465 GLY A N 1
ATOM 3806 C CA . GLY A 1 465 ? 23.219 0.935 0.864 1 92.44 465 GLY A CA 1
ATOM 3807 C C . GLY A 1 465 ? 22.406 2.178 1.148 1 92.44 465 GLY A C 1
ATOM 3808 O O . GLY A 1 465 ? 22.953 3.27 1.301 1 92.44 465 GLY A O 1
ATOM 3809 N N . VAL A 1 466 ? 21.141 2.086 0.982 1 92.81 466 VAL A N 1
ATOM 3810 C CA . VAL A 1 466 ? 20.281 3.184 1.408 1 92.81 466 VAL A CA 1
ATOM 3811 C C . VAL A 1 466 ? 20.328 3.324 2.928 1 92.81 466 VAL A C 1
ATOM 3813 O O . VAL A 1 466 ? 20.469 4.434 3.451 1 92.81 466 VAL A O 1
ATOM 3816 N N . THR A 1 467 ? 20.188 2.238 3.578 1 89.12 467 THR A N 1
ATOM 3817 C CA . THR A 1 467 ? 20.297 2.18 5.031 1 89.12 467 THR A CA 1
ATOM 3818 C C . THR A 1 467 ? 21.625 1.53 5.441 1 89.12 467 THR A C 1
ATOM 3820 O O . THR A 1 467 ? 22.188 0.746 4.684 1 89.12 467 THR A O 1
ATOM 3823 N N . ALA A 1 468 ? 22.141 2.006 6.543 1 75.75 468 ALA A N 1
ATOM 3824 C CA . ALA A 1 468 ? 23.359 1.369 7.047 1 75.75 468 ALA A CA 1
ATOM 3825 C C . ALA A 1 468 ? 23.109 -0.104 7.359 1 75.75 468 ALA A C 1
ATOM 3827 O O . ALA A 1 468 ? 22.016 -0.483 7.781 1 75.75 468 ALA A O 1
ATOM 3828 N N . LYS A 1 469 ? 24.031 -0.908 6.73 1 60.81 469 LYS A N 1
ATOM 3829 C CA . LYS A 1 469 ? 23.953 -2.334 7.031 1 60.81 469 LYS A CA 1
ATOM 3830 C C . LYS A 1 469 ? 23.844 -2.574 8.531 1 60.81 469 LYS A C 1
ATOM 3832 O O . LYS A 1 469 ? 24.547 -1.944 9.32 1 60.81 469 LYS A O 1
ATOM 3837 N N . ALA A 1 470 ? 22.812 -3.182 8.836 1 41.97 470 ALA A N 1
ATOM 3838 C CA . ALA A 1 470 ? 22.797 -3.611 10.234 1 41.97 470 ALA A CA 1
ATOM 3839 C C . ALA A 1 470 ? 24.062 -4.41 10.57 1 41.97 470 ALA A C 1
ATOM 3841 O O . ALA A 1 470 ? 24.453 -5.297 9.805 1 41.97 470 ALA A O 1
ATOM 3842 N N . MET B 1 1 ? -0.272 76 38.062 1 39.34 1 MET B N 1
ATOM 3843 C CA . MET B 1 1 ? 0.806 75.312 37.344 1 39.34 1 MET B CA 1
ATOM 3844 C C . MET B 1 1 ? 0.891 75.812 35.906 1 39.34 1 MET B C 1
ATOM 3846 O O . MET B 1 1 ? -0.116 75.812 35.188 1 39.34 1 MET B O 1
ATOM 3850 N N . ASN B 1 2 ? 1.766 76.438 35.5 1 56.19 2 ASN B N 1
ATOM 3851 C CA . ASN B 1 2 ? 1.992 77 34.188 1 56.19 2 ASN B CA 1
ATOM 3852 C C . ASN B 1 2 ? 2.061 75.875 33.125 1 56.19 2 ASN B C 1
ATOM 3854 O O . ASN B 1 2 ? 3.018 75.125 33.094 1 56.19 2 ASN B O 1
ATOM 3858 N N . VAL B 1 3 ? 1.036 75.5 32.625 1 69.88 3 VAL B N 1
ATOM 3859 C CA . VAL B 1 3 ? 0.978 74.5 31.547 1 69.88 3 VAL B CA 1
ATOM 3860 C C . VAL B 1 3 ? 1.668 75 30.297 1 69.88 3 VAL B C 1
ATOM 3862 O O . VAL B 1 3 ? 1.333 76.125 29.812 1 69.88 3 VAL B O 1
ATOM 3865 N N . PRO B 1 4 ? 2.875 74.5 30.031 1 72.62 4 PRO B N 1
ATOM 3866 C CA . PRO B 1 4 ? 3.504 74.938 28.781 1 72.62 4 PRO B CA 1
ATOM 3867 C C . PRO B 1 4 ? 2.496 75.125 27.656 1 72.62 4 PRO B C 1
ATOM 3869 O O . PRO B 1 4 ? 1.458 74.5 27.609 1 72.62 4 PRO B O 1
ATOM 3872 N N . GLU B 1 5 ? 2.756 76.188 26.844 1 74 5 GLU B N 1
ATOM 3873 C CA . GLU B 1 5 ? 1.853 76.562 25.766 1 74 5 GLU B CA 1
ATOM 3874 C C . GLU B 1 5 ? 1.476 75.438 24.875 1 74 5 GLU B C 1
ATOM 3876 O O . GLU B 1 5 ? 0.328 75.312 24.438 1 74 5 GLU B O 1
ATOM 3881 N N . GLU B 1 6 ? 2.432 74.5 24.719 1 78.06 6 GLU B N 1
ATOM 3882 C CA . GLU B 1 6 ? 2.205 73.375 23.812 1 78.06 6 GLU B CA 1
ATOM 3883 C C . GLU B 1 6 ? 1.229 72.375 24.422 1 78.06 6 GLU B C 1
ATOM 3885 O O . GLU B 1 6 ? 0.531 71.625 23.688 1 78.06 6 GLU B O 1
ATOM 3890 N N . ASP B 1 7 ? 1.074 72.438 25.656 1 85.44 7 ASP B N 1
ATOM 3891 C CA . ASP B 1 7 ? 0.239 71.438 26.359 1 85.44 7 ASP B CA 1
ATOM 3892 C C . ASP B 1 7 ? -1.137 72 26.672 1 85.44 7 ASP B C 1
ATOM 3894 O O . ASP B 1 7 ? -2.01 71.312 27.188 1 85.44 7 ASP B O 1
ATOM 3898 N N . ARG B 1 8 ? -1.308 73.188 26.344 1 84.12 8 ARG B N 1
ATOM 3899 C CA . ARG B 1 8 ? -2.572 73.875 26.656 1 84.12 8 ARG B CA 1
ATOM 3900 C C . ARG B 1 8 ? -3.738 73.188 25.969 1 84.12 8 ARG B C 1
ATOM 3902 O O . ARG B 1 8 ? -4.793 72.938 26.562 1 84.12 8 ARG B O 1
ATOM 3909 N N . VAL B 1 9 ? -3.467 72.875 24.703 1 86.06 9 VAL B N 1
ATOM 3910 C CA . VAL B 1 9 ? -4.516 72.188 23.922 1 86.06 9 VAL B CA 1
ATOM 3911 C C . VAL B 1 9 ? -4.852 70.875 24.547 1 86.06 9 VAL B C 1
ATOM 3913 O O . VAL B 1 9 ? -6.012 70.438 24.547 1 86.06 9 VAL B O 1
ATOM 3916 N N . TRP B 1 10 ? -3.926 70.25 25.094 1 88.69 10 TRP B N 1
ATOM 3917 C CA . TRP B 1 10 ? -4.121 68.938 25.719 1 88.69 10 TRP B CA 1
ATOM 3918 C C . TRP B 1 10 ? -4.895 69.062 27.031 1 88.69 10 TRP B C 1
ATOM 3920 O O . TRP B 1 10 ? -5.938 68.438 27.219 1 88.69 10 TRP B O 1
ATOM 3930 N N . VAL B 1 11 ? -4.496 69.938 27.938 1 87.81 11 VAL B N 1
ATOM 3931 C CA . VAL B 1 11 ? -5.016 70 29.297 1 87.81 11 VAL B CA 1
ATOM 3932 C C . VAL B 1 11 ? -6.406 70.625 29.281 1 87.81 11 VAL B C 1
ATOM 3934 O O . VAL B 1 11 ? -7.281 70.25 30.062 1 87.81 11 VAL B O 1
ATOM 3937 N N . ARG B 1 12 ? -6.605 71.5 28.328 1 87.19 12 ARG B N 1
ATOM 3938 C CA . ARG B 1 12 ? -7.875 72.188 28.328 1 87.19 12 ARG B CA 1
ATOM 3939 C C . ARG B 1 12 ? -8.82 71.625 27.281 1 87.19 12 ARG B C 1
ATOM 3941 O O . ARG B 1 12 ? -10.039 71.875 27.359 1 87.19 12 ARG B O 1
ATOM 3948 N N . GLY B 1 13 ? -8.281 70.938 26.391 1 88.31 13 GLY B N 1
ATOM 3949 C CA . GLY B 1 13 ? -9.102 70.5 25.297 1 88.31 13 GLY B CA 1
ATOM 3950 C C . GLY B 1 13 ? -9.297 69 25.297 1 88.31 13 GLY B C 1
ATOM 3951 O O . GLY B 1 13 ? -10.297 68.5 25.828 1 88.31 13 GLY B O 1
ATOM 3952 N N . TRP B 1 14 ? -8.273 68.375 24.906 1 88.38 14 TRP B N 1
ATOM 3953 C CA . TRP B 1 14 ? -8.414 66.938 24.609 1 88.38 14 TRP B CA 1
ATOM 3954 C C . TRP B 1 14 ? -8.562 66.125 25.891 1 88.38 14 TRP B C 1
ATOM 3956 O O . TRP B 1 14 ? -9.398 65.188 25.984 1 88.38 14 TRP B O 1
ATOM 3966 N N . PHE B 1 15 ? -7.805 66.375 26.891 1 88.75 15 PHE B N 1
ATOM 3967 C CA . PHE B 1 15 ? -7.762 65.562 28.094 1 88.75 15 PHE B CA 1
ATOM 3968 C C . PHE B 1 15 ? -9.117 65.562 28.797 1 88.75 15 PHE B C 1
ATOM 3970 O O . PHE B 1 15 ? -9.641 64.5 29.125 1 88.75 15 PHE B O 1
ATOM 3977 N N . PRO B 1 16 ? -9.742 66.625 28.969 1 90.25 16 PRO B N 1
ATOM 3978 C CA . PRO B 1 16 ? -11.062 66.625 29.609 1 90.25 16 PRO B CA 1
ATOM 3979 C C . PRO B 1 16 ? -12.094 65.812 28.828 1 90.25 16 PRO B C 1
ATOM 3981 O O . PRO B 1 16 ? -12.906 65.125 29.406 1 90.25 16 PRO B O 1
ATOM 3984 N N . VAL B 1 17 ? -12.062 66 27.594 1 89.75 17 VAL B N 1
ATOM 3985 C CA . VAL B 1 17 ? -13.016 65.312 26.734 1 89.75 17 VAL B CA 1
ATOM 3986 C C . VAL B 1 17 ? -12.797 63.781 26.828 1 89.75 17 VAL B C 1
ATOM 3988 O O . VAL B 1 17 ? -13.75 63.031 27.047 1 89.75 17 VAL B O 1
ATOM 3991 N N . LEU B 1 18 ? -11.625 63.375 26.734 1 89.12 18 LEU B N 1
ATOM 3992 C CA . LEU B 1 18 ? -11.281 61.969 26.75 1 89.12 18 LEU B CA 1
ATOM 3993 C C . LEU B 1 18 ? -11.477 61.375 28.141 1 89.12 18 LEU B C 1
ATOM 3995 O O . LEU B 1 18 ? -11.883 60.219 28.281 1 89.12 18 LEU B O 1
ATOM 3999 N N . PHE B 1 19 ? -11.242 62.125 29.094 1 88.5 19 PHE B N 1
ATOM 4000 C CA . PHE B 1 19 ? -11.477 61.688 30.453 1 88.5 19 PHE B CA 1
ATOM 4001 C C . PHE B 1 19 ? -12.969 61.5 30.719 1 88.5 19 PHE B C 1
ATOM 4003 O O . PHE B 1 19 ? -13.367 60.5 31.344 1 88.5 19 PHE B O 1
ATOM 4010 N N . GLU B 1 20 ? -13.734 62.438 30.234 1 90 20 GLU B N 1
ATOM 4011 C CA . GLU B 1 20 ? -15.172 62.312 30.406 1 90 20 GLU B CA 1
ATOM 4012 C C . GLU B 1 20 ? -15.711 61.094 29.656 1 90 20 GLU B C 1
ATOM 4014 O O . GLU B 1 20 ? -16.625 60.406 30.125 1 90 20 GLU B O 1
ATOM 4019 N N . LEU B 1 21 ? -15.188 60.906 28.547 1 90.62 21 LEU B N 1
ATOM 4020 C CA . LEU B 1 21 ? -15.586 59.719 27.781 1 90.62 21 LEU B CA 1
ATOM 4021 C C . LEU B 1 21 ? -15.219 58.469 28.531 1 90.62 21 LEU B C 1
ATOM 4023 O O . LEU B 1 21 ? -15.984 57.5 28.547 1 90.62 21 LEU B O 1
ATOM 4027 N N . SER B 1 22 ? -14.062 58.406 29.141 1 87.69 22 SER B N 1
ATOM 4028 C CA . SER B 1 22 ? -13.648 57.281 29.953 1 87.69 22 SER B CA 1
ATOM 4029 C C . SER B 1 22 ? -14.617 57.031 31.094 1 87.69 22 SER B C 1
ATOM 4031 O O . SER B 1 22 ? -14.898 55.875 31.453 1 87.69 22 SER B O 1
ATOM 4033 N N . CYS B 1 23 ? -15.117 58.062 31.625 1 87.81 23 CYS B N 1
ATOM 4034 C CA . CYS B 1 23 ? -16.094 57.938 32.688 1 87.81 23 CYS B CA 1
ATOM 4035 C C . CYS B 1 23 ? -17.406 57.344 32.188 1 87.81 23 CYS B C 1
ATOM 4037 O O . CYS B 1 23 ? -18.016 56.5 32.844 1 87.81 23 CYS B O 1
ATOM 4039 N N . VAL B 1 24 ? -17.797 57.844 31.078 1 88.5 24 VAL B N 1
ATOM 4040 C CA . VAL B 1 24 ? -19.016 57.312 30.469 1 88.5 24 VAL B CA 1
ATOM 4041 C C . VAL B 1 24 ? -18.875 55.844 30.203 1 88.5 24 VAL B C 1
ATOM 4043 O O . VAL B 1 24 ? -19.797 55.062 30.484 1 88.5 24 VAL B O 1
ATOM 4046 N N . ILE B 1 25 ? -17.797 55.375 29.75 1 88.19 25 ILE B N 1
ATOM 4047 C CA . ILE B 1 25 ? -17.531 53.969 29.422 1 88.19 25 ILE B CA 1
ATOM 4048 C C . ILE B 1 25 ? -17.562 53.125 30.688 1 88.19 25 ILE B C 1
ATOM 4050 O O . ILE B 1 25 ? -18.125 52.031 30.688 1 88.19 25 ILE B O 1
ATOM 4054 N N . ASN B 1 26 ? -17.078 53.656 31.812 1 84.56 26 ASN B N 1
ATOM 4055 C CA . ASN B 1 26 ? -16.953 52.875 33.031 1 84.56 26 ASN B CA 1
ATOM 4056 C C . ASN B 1 26 ? -18.25 52.844 33.812 1 84.56 26 ASN B C 1
ATOM 4058 O O . ASN B 1 26 ? -18.5 51.938 34.594 1 84.56 26 ASN B O 1
ATOM 4062 N N . ARG B 1 27 ? -19.109 53.812 33.562 1 82.69 27 ARG B N 1
ATOM 4063 C CA . ARG B 1 27 ? -20.219 54 34.5 1 82.69 27 ARG B CA 1
ATOM 4064 C C . ARG B 1 27 ? -21.562 53.719 33.812 1 82.69 27 ARG B C 1
ATOM 4066 O O . ARG B 1 27 ? -22.562 53.438 34.469 1 82.69 27 ARG B O 1
ATOM 4073 N N . CYS B 1 28 ? -21.547 53.75 32.562 1 83.12 28 CYS B N 1
ATOM 4074 C CA . CYS B 1 28 ? -22.828 53.75 31.859 1 83.12 28 CYS B CA 1
ATOM 4075 C C . CYS B 1 28 ? -23.188 52.344 31.375 1 83.12 28 CYS B C 1
ATOM 4077 O O . CYS B 1 28 ? -22.422 51.406 31.594 1 83.12 28 CYS B O 1
ATOM 4079 N N . LYS B 1 29 ? -24.406 52.281 30.812 1 85.62 29 LYS B N 1
ATOM 4080 C CA . LYS B 1 29 ? -24.938 51.031 30.281 1 85.62 29 LYS B CA 1
ATOM 4081 C C . LYS B 1 29 ? -24.219 50.656 28.984 1 85.62 29 LYS B C 1
ATOM 4083 O O . LYS B 1 29 ? -23.5 51.438 28.406 1 85.62 29 LYS B O 1
ATOM 4088 N N . LEU B 1 30 ? -24.594 49.5 28.547 1 86.25 30 LEU B N 1
ATOM 4089 C CA . LEU B 1 30 ? -23.859 48.844 27.453 1 86.25 30 LEU B CA 1
ATOM 4090 C C . LEU B 1 30 ? -23.953 49.688 26.172 1 86.25 30 LEU B C 1
ATOM 4092 O O . LEU B 1 30 ? -22.938 49.875 25.484 1 86.25 30 LEU B O 1
ATOM 4096 N N . ASP B 1 31 ? -25.062 50.156 25.828 1 87.56 31 ASP B N 1
ATOM 4097 C CA . ASP B 1 31 ? -25.266 50.875 24.578 1 87.56 31 ASP B CA 1
ATOM 4098 C C . ASP B 1 31 ? -24.469 52.188 24.594 1 87.56 31 ASP B C 1
ATOM 4100 O O . ASP B 1 31 ? -23.812 52.531 23.609 1 87.56 31 ASP B O 1
ATOM 4104 N N . VAL B 1 32 ? -24.516 52.906 25.688 1 90.44 32 VAL B N 1
ATOM 4105 C CA . VAL B 1 32 ? -23.812 54.156 25.828 1 90.44 32 VAL B CA 1
ATOM 4106 C C . VAL B 1 32 ? -22.312 53.938 25.906 1 90.44 32 VAL B C 1
ATOM 4108 O O . VAL B 1 32 ? -21.531 54.688 25.344 1 90.44 32 VAL B O 1
ATOM 4111 N N . ARG B 1 33 ? -21.953 52.844 26.531 1 89.44 33 ARG B N 1
ATOM 4112 C CA . ARG B 1 33 ? -20.547 52.469 26.656 1 89.44 33 ARG B CA 1
ATOM 4113 C C . ARG B 1 33 ? -19.938 52.219 25.281 1 89.44 33 ARG B C 1
ATOM 4115 O O . ARG B 1 33 ? -18.844 52.688 24.984 1 89.44 33 ARG B O 1
ATOM 4122 N N . THR B 1 34 ? -20.656 51.5 24.484 1 90.81 34 THR B N 1
ATOM 4123 C CA . THR B 1 34 ? -20.172 51.156 23.156 1 90.81 34 THR B CA 1
ATOM 4124 C C . THR B 1 34 ? -20.016 52.406 22.297 1 90.81 34 THR B C 1
ATOM 4126 O O . THR B 1 34 ? -19.031 52.531 21.547 1 90.81 34 THR B O 1
ATOM 4129 N N . ARG B 1 35 ? -20.969 53.281 22.453 1 92.38 35 ARG B N 1
ATOM 4130 C CA . ARG B 1 35 ? -20.875 54.531 21.703 1 92.38 35 ARG B CA 1
ATOM 4131 C C . ARG B 1 35 ? -19.719 55.406 22.188 1 92.38 35 ARG B C 1
ATOM 4133 O O . ARG B 1 35 ? -19.031 56.031 21.391 1 92.38 35 ARG B O 1
ATOM 4140 N N . GLY B 1 36 ? -19.656 55.438 23.5 1 92.94 36 GLY B N 1
ATOM 4141 C CA . GLY B 1 36 ? -18.547 56.156 24.078 1 92.94 36 GLY B CA 1
ATOM 4142 C C . GLY B 1 36 ? -17.188 55.688 23.625 1 92.94 36 GLY B C 1
ATOM 4143 O O . GLY B 1 36 ? -16.312 56.469 23.297 1 92.94 36 GLY B O 1
ATOM 4144 N N . LEU B 1 37 ? -17 54.406 23.531 1 93.5 37 LEU B N 1
ATOM 4145 C CA . LEU B 1 37 ? -15.766 53.781 23.047 1 93.5 37 LEU B CA 1
ATOM 4146 C C . LEU B 1 37 ? -15.516 54.156 21.594 1 93.5 37 LEU B C 1
ATOM 4148 O O . LEU B 1 37 ? -14.398 54.531 21.219 1 93.5 37 LEU B O 1
ATOM 4152 N N . THR B 1 38 ? -16.516 54.062 20.797 1 94.88 38 THR B N 1
ATOM 4153 C CA . THR B 1 38 ? -16.391 54.344 19.375 1 94.88 38 THR B CA 1
ATOM 4154 C C . THR B 1 38 ? -15.945 55.812 19.156 1 94.88 38 THR B C 1
ATOM 4156 O O . THR B 1 38 ? -15.055 56.062 18.359 1 94.88 38 THR B O 1
ATOM 4159 N N . VAL B 1 39 ? -16.594 56.656 19.922 1 94.69 39 VAL B N 1
ATOM 4160 C CA . VAL B 1 39 ? -16.281 58.062 19.781 1 94.69 39 VAL B CA 1
ATOM 4161 C C . VAL B 1 39 ? -14.852 58.344 20.25 1 94.69 39 VAL B C 1
ATOM 4163 O O . VAL B 1 39 ? -14.117 59.094 19.594 1 94.69 39 VAL B O 1
ATOM 4166 N N . MET B 1 40 ? -14.492 57.781 21.328 1 94.94 40 MET B N 1
ATOM 4167 C CA . MET B 1 40 ? -13.148 58 21.875 1 94.94 40 MET B CA 1
ATOM 4168 C C . MET B 1 40 ? -12.078 57.562 20.875 1 94.94 40 MET B C 1
ATOM 4170 O O . MET B 1 40 ? -11.148 58.344 20.609 1 94.94 40 MET B O 1
ATOM 4174 N N . PHE B 1 41 ? -12.195 56.438 20.234 1 95.69 41 PHE B N 1
ATOM 4175 C CA . PHE B 1 41 ? -11.18 55.938 19.328 1 95.69 41 PHE B CA 1
ATOM 4176 C C . PHE B 1 41 ? -11.258 56.594 17.969 1 95.69 41 PHE B C 1
ATOM 4178 O O . PHE B 1 41 ? -10.242 56.75 17.281 1 95.69 41 PHE B O 1
ATOM 4185 N N . GLU B 1 42 ? -12.469 57.062 17.625 1 95.81 42 GLU B N 1
ATOM 4186 C CA . GLU B 1 42 ? -12.57 57.844 16.406 1 95.81 42 GLU B CA 1
ATOM 4187 C C . GLU B 1 42 ? -11.781 59.156 16.531 1 95.81 42 GLU B C 1
ATOM 4189 O O . GLU B 1 42 ? -11.164 59.625 15.57 1 95.81 42 GLU B O 1
ATOM 4194 N N . ILE B 1 43 ? -11.836 59.719 17.703 1 94.88 43 ILE B N 1
ATOM 4195 C CA . ILE B 1 43 ? -11.078 60.938 17.969 1 94.88 43 ILE B CA 1
ATOM 4196 C C . ILE B 1 43 ? -9.586 60.656 17.828 1 94.88 43 ILE B C 1
ATOM 4198 O O . ILE B 1 43 ? -8.859 61.406 17.188 1 94.88 43 ILE B O 1
ATOM 4202 N N . MET B 1 44 ? -9.117 59.656 18.406 1 95.19 44 MET B N 1
ATOM 4203 C CA . MET B 1 44 ? -7.707 59.281 18.344 1 95.19 44 MET B CA 1
ATOM 4204 C C . MET B 1 44 ? -7.281 59 16.906 1 95.19 44 MET B C 1
ATOM 4206 O O . MET B 1 44 ? -6.195 59.406 16.484 1 95.19 44 MET B O 1
ATOM 4210 N N . LYS B 1 45 ? -8.164 58.312 16.109 1 95.94 45 LYS B N 1
ATOM 4211 C CA . LYS B 1 45 ? -7.852 57.969 14.719 1 95.94 45 LYS B CA 1
ATOM 4212 C C . LYS B 1 45 ? -7.773 59.219 13.852 1 95.94 45 LYS B C 1
ATOM 4214 O O . LYS B 1 45 ? -6.918 59.312 12.969 1 95.94 45 LYS B O 1
ATOM 4219 N N . THR B 1 46 ? -8.617 60.125 14.156 1 95.94 46 THR B N 1
ATOM 4220 C CA . THR B 1 46 ? -8.75 61.281 13.312 1 95.94 46 THR B CA 1
ATOM 4221 C C . THR B 1 46 ? -7.719 62.344 13.695 1 95.94 46 THR B C 1
ATOM 4223 O O . THR B 1 46 ? -7.117 63 12.82 1 95.94 46 THR B O 1
ATOM 4226 N N . TYR B 1 47 ? -7.445 62.531 14.977 1 93.69 47 TYR B N 1
ATOM 4227 C CA . TYR B 1 47 ? -6.66 63.688 15.414 1 93.69 47 TYR B CA 1
ATOM 4228 C C . TYR B 1 47 ? -5.344 63.25 16.047 1 93.69 47 TYR B C 1
ATOM 4230 O O . TYR B 1 47 ? -4.559 64.062 16.5 1 93.69 47 TYR B O 1
ATOM 4238 N N . GLY B 1 48 ? -5 62.031 16.047 1 93.62 48 GLY B N 1
ATOM 4239 C CA . GLY B 1 48 ? -3.834 61.469 16.719 1 93.62 48 GLY B CA 1
ATOM 4240 C C . GLY B 1 48 ? -2.523 62 16.172 1 93.62 48 GLY B C 1
ATOM 4241 O O . GLY B 1 48 ? -1.5 61.969 16.844 1 93.62 48 GLY B O 1
ATOM 4242 N N . GLU B 1 49 ? -2.627 62.438 14.938 1 93.44 49 GLU B N 1
ATOM 4243 C CA . GLU B 1 49 ? -1.421 62.938 14.289 1 93.44 49 GLU B CA 1
ATOM 4244 C C . GLU B 1 49 ? -0.865 64.125 15.039 1 93.44 49 GLU B C 1
ATOM 4246 O O . GLU B 1 49 ? 0.343 64.375 15.023 1 93.44 49 GLU B O 1
ATOM 4251 N N . SER B 1 50 ? -1.761 64.812 15.703 1 91.44 50 SER B N 1
ATOM 4252 C CA . SER B 1 50 ? -1.363 66 16.391 1 91.44 50 SER B CA 1
ATOM 4253 C C . SER B 1 50 ? -0.976 65.75 17.844 1 91.44 50 SER B C 1
ATOM 4255 O O . SER B 1 50 ? -0.559 66.625 18.562 1 91.44 50 SER B O 1
ATOM 4257 N N . PHE B 1 51 ? -1.062 64.562 18.234 1 93.56 51 PHE B N 1
ATOM 4258 C CA . PHE B 1 51 ? -0.801 64.25 19.641 1 93.56 51 PHE B CA 1
ATOM 4259 C C . PHE B 1 51 ? 0.694 64.062 19.891 1 93.56 51 PHE B C 1
ATOM 4261 O O . PHE B 1 51 ? 1.413 63.531 19.047 1 93.56 51 PHE B O 1
ATOM 4268 N N . GLN B 1 52 ? 1.087 64.562 21.031 1 92.88 52 GLN B N 1
ATOM 4269 C CA . GLN B 1 52 ? 2.465 64.375 21.469 1 92.88 52 GLN B CA 1
ATOM 4270 C C . GLN B 1 52 ? 2.635 63.031 22.203 1 92.88 52 GLN B C 1
ATOM 4272 O O . GLN B 1 52 ? 1.674 62.5 22.766 1 92.88 52 GLN B O 1
ATOM 4277 N N . PRO B 1 53 ? 3.844 62.531 22.266 1 93.44 53 PRO B N 1
ATOM 4278 C CA . PRO B 1 53 ? 4.094 61.25 22.891 1 93.44 53 PRO B CA 1
ATOM 4279 C C . PRO B 1 53 ? 3.615 61.188 24.344 1 93.44 53 PRO B C 1
ATOM 4281 O O . PRO B 1 53 ? 3.033 60.156 24.75 1 93.44 53 PRO B O 1
ATOM 4284 N N . HIS B 1 54 ? 3.814 62.188 25.047 1 92.06 54 HIS B N 1
ATOM 4285 C CA . HIS B 1 54 ? 3.428 62.156 26.453 1 92.06 54 HIS B CA 1
ATOM 4286 C C . HIS B 1 54 ? 1.915 62.25 26.609 1 92.06 54 HIS B C 1
ATOM 4288 O O . HIS B 1 54 ? 1.362 61.781 27.609 1 92.06 54 HIS B O 1
ATOM 4294 N N . TRP B 1 55 ? 1.22 62.938 25.641 1 93.75 55 TRP B N 1
ATOM 4295 C CA . TRP B 1 55 ? -0.239 62.938 25.641 1 93.75 55 TRP B CA 1
ATOM 4296 C C . TRP B 1 55 ? -0.787 61.531 25.422 1 93.75 55 TRP B C 1
ATOM 4298 O O . TRP B 1 55 ? -1.741 61.125 26.094 1 93.75 55 TRP B O 1
ATOM 4308 N N . TRP B 1 56 ? -0.125 60.781 24.516 1 94.94 56 TRP B N 1
ATOM 4309 C CA . TRP B 1 56 ? -0.497 59.406 24.25 1 94.94 56 TRP B CA 1
ATOM 4310 C C . TRP B 1 56 ? -0.358 58.562 25.5 1 94.94 56 TRP B C 1
ATOM 4312 O O . TRP B 1 56 ? -1.241 57.75 25.812 1 94.94 56 TRP B O 1
ATOM 4322 N N . ARG B 1 57 ? 0.653 58.688 26.219 1 93.94 57 ARG B N 1
ATOM 4323 C CA . ARG B 1 57 ? 0.909 57.938 27.438 1 93.94 57 ARG B CA 1
ATOM 4324 C C . ARG B 1 57 ? -0.191 58.156 28.469 1 93.94 57 ARG B C 1
ATOM 4326 O O . ARG B 1 57 ? -0.691 57.219 29.078 1 93.94 57 ARG B O 1
ATOM 4333 N N . ASP B 1 58 ? -0.517 59.406 28.625 1 91.44 58 ASP B N 1
ATOM 4334 C CA . ASP B 1 58 ? -1.573 59.75 29.578 1 91.44 58 ASP B CA 1
ATOM 4335 C C . ASP B 1 58 ? -2.908 59.156 29.156 1 91.44 58 ASP B C 1
ATOM 4337 O O . ASP B 1 58 ? -3.658 58.625 29.984 1 91.44 58 ASP B O 1
ATOM 4341 N N . LEU B 1 59 ? -3.141 59.312 27.922 1 92.5 59 LEU B N 1
ATOM 4342 C CA . LEU B 1 59 ? -4.398 58.812 27.375 1 92.5 59 LEU B CA 1
ATOM 4343 C C . LEU B 1 59 ? -4.516 57.312 27.547 1 92.5 59 LEU B C 1
ATOM 4345 O O . LEU B 1 59 ? -5.555 56.812 27.984 1 92.5 59 LEU B O 1
ATOM 4349 N N . PHE B 1 60 ? -3.51 56.562 27.25 1 93.06 60 PHE B N 1
ATOM 4350 C CA . PHE B 1 60 ? -3.58 55.094 27.281 1 93.06 60 PHE B CA 1
ATOM 4351 C C . PHE B 1 60 ? -3.514 54.594 28.719 1 93.06 60 PHE B C 1
ATOM 4353 O O . PHE B 1 60 ? -3.945 53.469 29.016 1 93.06 60 PHE B O 1
ATOM 4360 N N . ARG B 1 61 ? -3.021 55.406 29.594 1 89.56 61 ARG B N 1
ATOM 4361 C CA . ARG B 1 61 ? -3.146 55.062 31 1 89.56 61 ARG B CA 1
ATOM 4362 C C . ARG B 1 61 ? -4.609 54.969 31.422 1 89.56 61 ARG B C 1
ATOM 4364 O O . ARG B 1 61 ? -4.977 54.125 32.25 1 89.56 61 ARG B O 1
ATOM 4371 N N . ILE B 1 62 ? -5.391 55.812 30.859 1 87.94 62 ILE B N 1
ATOM 4372 C CA . ILE B 1 62 ? -6.824 55.812 31.125 1 87.94 62 ILE B CA 1
ATOM 4373 C C . ILE B 1 62 ? -7.5 54.656 30.406 1 87.94 62 ILE B C 1
ATOM 4375 O O . ILE B 1 62 ? -8.344 53.969 30.984 1 87.94 62 ILE B O 1
ATOM 4379 N N . ILE B 1 63 ? -7.156 54.469 29.25 1 90.62 63 ILE B N 1
ATOM 4380 C CA . ILE B 1 63 ? -7.785 53.438 28.422 1 90.62 63 ILE B CA 1
ATOM 4381 C C . ILE B 1 63 ? -7.496 52.062 29 1 90.62 63 ILE B C 1
ATOM 4383 O O . ILE B 1 63 ? -8.391 51.219 29.062 1 90.62 63 ILE B O 1
ATOM 4387 N N . PHE B 1 64 ? -6.312 51.781 29.484 1 89.5 64 PHE B N 1
ATOM 4388 C CA . PHE B 1 64 ? -5.914 50.469 29.984 1 89.5 64 PHE B CA 1
ATOM 4389 C C . PHE B 1 64 ? -6.633 50.125 31.297 1 89.5 64 PHE B C 1
ATOM 4391 O O . PHE B 1 64 ? -6.68 48.969 31.719 1 89.5 64 PHE B O 1
ATOM 4398 N N . ARG B 1 65 ? -7.234 51.094 31.828 1 84.69 65 ARG B N 1
ATOM 4399 C CA . ARG B 1 65 ? -8.039 50.875 33.031 1 84.69 65 ARG B CA 1
ATOM 4400 C C . ARG B 1 65 ? -9.281 50.062 32.688 1 84.69 65 ARG B C 1
ATOM 4402 O O . ARG B 1 65 ? -9.859 49.406 33.594 1 84.69 65 ARG B O 1
ATOM 4409 N N . ILE B 1 66 ? -9.688 50.156 31.484 1 84.5 66 ILE B N 1
ATOM 4410 C CA . ILE B 1 66 ? -10.82 49.375 31.016 1 84.5 66 ILE B CA 1
ATOM 4411 C C . ILE B 1 66 ? -10.562 47.875 31.266 1 84.5 66 ILE B C 1
ATOM 4413 O O . ILE B 1 66 ? -11.492 47.094 31.5 1 84.5 66 ILE B O 1
ATOM 4417 N N . PHE B 1 67 ? -9.344 47.469 31.266 1 84.38 67 PHE B N 1
ATOM 4418 C CA . PHE B 1 67 ? -8.953 46.094 31.406 1 84.38 67 PHE B CA 1
ATOM 4419 C C . PHE B 1 67 ? -8.555 45.781 32.844 1 84.38 67 PHE B C 1
ATOM 4421 O O . PHE B 1 67 ? -8.086 44.688 33.156 1 84.38 67 PHE B O 1
ATOM 4428 N N . ASP B 1 68 ? -8.656 46.656 33.688 1 76.38 68 ASP B N 1
ATOM 4429 C CA . ASP B 1 68 ? -8.297 46.5 35.094 1 76.38 68 ASP B CA 1
ATOM 4430 C C . ASP B 1 68 ? -9.367 45.688 35.844 1 76.38 68 ASP B C 1
ATOM 4432 O O . ASP B 1 68 ? -10.539 46.094 35.844 1 76.38 68 ASP B O 1
ATOM 4436 N N . ASN B 1 69 ? -8.992 44.531 36.375 1 64.81 69 ASN B N 1
ATOM 4437 C CA . ASN B 1 69 ? -9.812 43.562 37.094 1 64.81 69 ASN B CA 1
ATOM 4438 C C . ASN B 1 69 ? -10.57 44.25 38.25 1 64.81 69 ASN B C 1
ATOM 4440 O O . ASN B 1 69 ? -11.711 43.875 38.562 1 64.81 69 ASN B O 1
ATOM 4444 N N . MET B 1 70 ? -9.75 45.031 38.875 1 54.59 70 MET B N 1
ATOM 4445 C CA . MET B 1 70 ? -10.305 45.656 40.062 1 54.59 70 MET B CA 1
ATOM 4446 C C . MET B 1 70 ? -11.531 46.5 39.719 1 54.59 70 MET B C 1
ATOM 4448 O O . MET B 1 70 ? -12.359 46.781 40.562 1 54.59 70 MET B O 1
ATOM 4452 N N . LYS B 1 71 ? -11.672 46.75 38.469 1 58.28 71 LYS B N 1
ATOM 4453 C CA . LYS B 1 71 ? -12.766 47.625 38.062 1 58.28 71 LYS B CA 1
ATOM 4454 C C . LYS B 1 71 ? -13.867 46.812 37.375 1 58.28 71 LYS B C 1
ATOM 4456 O O . LYS B 1 71 ? -14.898 47.375 37 1 58.28 71 LYS B O 1
ATOM 4461 N N . LEU B 1 72 ? -13.57 45.438 37.344 1 62.31 72 LEU B N 1
ATOM 4462 C CA . LEU B 1 72 ? -14.594 44.594 36.719 1 62.31 72 LEU B CA 1
ATOM 4463 C C . LEU B 1 72 ? -15.773 44.375 37.656 1 62.31 72 LEU B C 1
ATOM 4465 O O . LEU B 1 72 ? -15.602 44.375 38.875 1 62.31 72 LEU B O 1
ATOM 4469 N N . PRO B 1 73 ? -16.875 44.406 37.062 1 62.34 73 PRO B N 1
ATOM 4470 C CA . PRO B 1 73 ? -18.047 44.188 37.906 1 62.34 73 PRO B CA 1
ATOM 4471 C C . PRO B 1 73 ? -17.906 42.938 38.812 1 62.34 73 PRO B C 1
ATOM 4473 O O . PRO B 1 73 ? -17.25 42 38.406 1 62.34 73 PRO B O 1
ATOM 4476 N N . GLU B 1 74 ? -18.344 43.031 40.062 1 66.75 74 GLU B N 1
ATOM 4477 C CA . GLU B 1 74 ? -18.25 41.938 41.031 1 66.75 74 GLU B CA 1
ATOM 4478 C C . GLU B 1 74 ? -19.094 40.719 40.625 1 66.75 74 GLU B C 1
ATOM 4480 O O . GLU B 1 74 ? -18.672 39.594 40.781 1 66.75 74 GLU B O 1
ATOM 4485 N N . GLN B 1 75 ? -20.172 41.094 39.906 1 75.56 75 GLN B N 1
ATOM 4486 C CA . GLN B 1 75 ? -21.047 40.031 39.5 1 75.56 75 GLN B CA 1
ATOM 4487 C C . GLN B 1 75 ? -20.484 39.312 38.25 1 75.56 75 GLN B C 1
ATOM 4489 O O . GLN B 1 75 ? -20.109 39.969 37.281 1 75.56 75 GLN B O 1
ATOM 4494 N N . MET B 1 76 ? -20.469 38.094 38.344 1 77.19 76 MET B N 1
ATOM 4495 C CA . MET B 1 76 ? -19.844 37.25 37.312 1 77.19 76 MET B CA 1
ATOM 4496 C C . MET B 1 76 ? -20.469 37.469 35.938 1 77.19 76 MET B C 1
ATOM 4498 O O . MET B 1 76 ? -19.781 37.531 34.938 1 77.19 76 MET B O 1
ATOM 4502 N N . SER B 1 77 ? -21.734 37.625 35.969 1 80.75 77 SER B N 1
ATOM 4503 C CA . SER B 1 77 ? -22.438 37.844 34.688 1 80.75 77 SER B CA 1
ATOM 4504 C C . SER B 1 77 ? -22.062 39.188 34.062 1 80.75 77 SER B C 1
ATOM 4506 O O . SER B 1 77 ? -21.891 39.281 32.844 1 80.75 77 SER B O 1
ATOM 4508 N N . GLU B 1 78 ? -21.969 40.156 34.938 1 82.75 78 GLU B N 1
ATOM 4509 C CA . GLU B 1 78 ? -21.625 41.5 34.438 1 82.75 78 GLU B CA 1
ATOM 4510 C C . GLU B 1 78 ? -20.172 41.562 33.969 1 82.75 78 GLU B C 1
ATOM 4512 O O . GLU B 1 78 ? -19.859 42.25 33 1 82.75 78 GLU B O 1
ATOM 4517 N N . LYS B 1 79 ? -19.422 40.844 34.688 1 84.69 79 LYS B N 1
ATOM 4518 C CA . LYS B 1 79 ? -18.016 40.781 34.312 1 84.69 79 LYS B CA 1
ATOM 4519 C C . LYS B 1 79 ? -17.844 40.125 32.938 1 84.69 79 LYS B C 1
ATOM 4521 O O . LYS B 1 79 ? -17.078 40.625 32.094 1 84.69 79 LYS B O 1
ATOM 4526 N N . ALA B 1 80 ? -18.578 39.125 32.75 1 86.38 80 ALA B N 1
ATOM 4527 C CA . ALA B 1 80 ? -18.531 38.406 31.469 1 86.38 80 ALA B CA 1
ATOM 4528 C C . ALA B 1 80 ? -18.984 39.312 30.312 1 86.38 80 ALA B C 1
ATOM 4530 O O . ALA B 1 80 ? -18.422 39.281 29.219 1 86.38 80 ALA B O 1
ATOM 4531 N N . GLU B 1 81 ? -19.984 40 30.594 1 86.88 81 GLU B N 1
ATOM 4532 C CA . GLU B 1 81 ? -20.484 40.938 29.594 1 86.88 81 GLU B CA 1
ATOM 4533 C C . GLU B 1 81 ? -19.484 42.031 29.281 1 86.88 81 GLU B C 1
ATOM 4535 O O . GLU B 1 81 ? -19.297 42.406 28.125 1 86.88 81 GLU B O 1
ATOM 4540 N N . TRP B 1 82 ? -18.922 42.531 30.312 1 88.19 82 TRP B N 1
ATOM 4541 C CA . TRP B 1 82 ? -17.906 43.562 30.156 1 88.19 82 TRP B CA 1
ATOM 4542 C C . TRP B 1 82 ? -16.75 43.062 29.297 1 88.19 82 TRP B C 1
ATOM 4544 O O . TRP B 1 82 ? -16.328 43.75 28.359 1 88.19 82 TRP B O 1
ATOM 4554 N N . MET B 1 83 ? -16.344 41.969 29.562 1 87.56 83 MET B N 1
ATOM 4555 C CA . MET B 1 83 ? -15.211 41.375 28.844 1 87.56 83 MET B CA 1
ATOM 4556 C C . MET B 1 83 ? -15.57 41.094 27.391 1 87.56 83 MET B C 1
ATOM 4558 O O . MET B 1 83 ? -14.805 41.406 26.484 1 87.56 83 MET B O 1
ATOM 4562 N N . THR B 1 84 ? -16.703 40.562 27.156 1 89.81 84 THR B N 1
ATOM 4563 C CA . THR B 1 84 ? -17.156 40.125 25.844 1 89.81 84 THR B CA 1
ATOM 4564 C C . THR B 1 84 ? -17.422 41.344 24.938 1 89.81 84 THR B C 1
ATOM 4566 O O . THR B 1 84 ? -17.188 41.281 23.719 1 89.81 84 THR B O 1
ATOM 4569 N N . THR B 1 85 ? -17.812 42.281 25.484 1 89.75 85 THR B N 1
ATOM 4570 C CA . THR B 1 85 ? -18.234 43.406 24.641 1 89.75 85 THR B CA 1
ATOM 4571 C C . THR B 1 85 ? -17.266 44.562 24.75 1 89.75 85 THR B C 1
ATOM 4573 O O . THR B 1 85 ? -16.516 44.844 23.828 1 89.75 85 THR B O 1
ATOM 4576 N N . THR B 1 86 ? -17.172 45.156 25.984 1 90.25 86 THR B N 1
ATOM 4577 C CA . THR B 1 86 ? -16.406 46.375 26.172 1 90.25 86 THR B CA 1
ATOM 4578 C C . THR B 1 86 ? -14.906 46.125 25.953 1 90.25 86 THR B C 1
ATOM 4580 O O . THR B 1 86 ? -14.273 46.812 25.141 1 90.25 86 THR B O 1
ATOM 4583 N N . CYS B 1 87 ? -14.43 45.188 26.656 1 90.31 87 CYS B N 1
ATOM 4584 C CA . CYS B 1 87 ? -13.008 44.875 26.516 1 90.31 87 CYS B CA 1
ATOM 4585 C C . CYS B 1 87 ? -12.672 44.469 25.094 1 90.31 87 CYS B C 1
ATOM 4587 O O . CYS B 1 87 ? -11.648 44.906 24.547 1 90.31 87 CYS B O 1
ATOM 4589 N N . ASN B 1 88 ? -13.461 43.656 24.516 1 93 88 ASN B N 1
ATOM 4590 C CA . ASN B 1 88 ? -13.242 43.188 23.141 1 93 88 ASN B CA 1
ATOM 4591 C C . ASN B 1 88 ? -13.195 44.344 22.156 1 93 88 ASN B C 1
ATOM 4593 O O . ASN B 1 88 ? -12.281 44.406 21.328 1 93 88 ASN B O 1
ATOM 4597 N N . HIS B 1 89 ? -14.156 45.156 22.266 1 93.44 89 HIS B N 1
ATOM 4598 C CA . HIS B 1 89 ? -14.219 46.312 21.391 1 93.44 89 HIS B CA 1
ATOM 4599 C C . HIS B 1 89 ? -13.016 47.219 21.594 1 93.44 89 HIS B C 1
ATOM 4601 O O . HIS B 1 89 ? -12.414 47.688 20.609 1 93.44 89 HIS B O 1
ATOM 4607 N N . ALA B 1 90 ? -12.727 47.5 22.812 1 93.88 90 ALA B N 1
ATOM 4608 C CA . ALA B 1 90 ? -11.594 48.344 23.141 1 93.88 90 ALA B CA 1
ATOM 4609 C C . ALA B 1 90 ? -10.289 47.75 22.609 1 93.88 90 ALA B C 1
ATOM 4611 O O . ALA B 1 90 ? -9.445 48.469 22.078 1 93.88 90 ALA B O 1
ATOM 4612 N N . LEU B 1 91 ? -10.148 46.5 22.766 1 95.44 91 LEU B N 1
ATOM 4613 C CA . LEU B 1 91 ? -8.93 45.812 22.359 1 95.44 91 LEU B CA 1
ATOM 4614 C C . LEU B 1 91 ? -8.672 46 20.875 1 95.44 91 LEU B C 1
ATOM 4616 O O . LEU B 1 91 ? -7.578 46.406 20.469 1 95.44 91 LEU B O 1
ATOM 4620 N N . TYR B 1 92 ? -9.617 45.75 20.031 1 96.06 92 TYR B N 1
ATOM 4621 C CA . TYR B 1 92 ? -9.477 45.875 18.578 1 96.06 92 TYR B CA 1
ATOM 4622 C C . TYR B 1 92 ? -9.203 47.344 18.188 1 96.06 92 TYR B C 1
ATOM 4624 O O . TYR B 1 92 ? -8.383 47.594 17.312 1 96.06 92 TYR B O 1
ATOM 4632 N N . ALA B 1 93 ? -9.883 48.219 18.812 1 95.81 93 ALA B N 1
ATOM 4633 C CA . ALA B 1 93 ? -9.703 49.625 18.516 1 95.81 93 ALA B CA 1
ATOM 4634 C C . ALA B 1 93 ? -8.297 50.094 18.891 1 95.81 93 ALA B C 1
ATOM 4636 O O . ALA B 1 93 ? -7.699 50.906 18.172 1 95.81 93 ALA B O 1
ATOM 4637 N N . ILE B 1 94 ? -7.84 49.625 20.016 1 96.19 94 ILE B N 1
ATOM 4638 C CA . ILE B 1 94 ? -6.496 49.969 20.469 1 96.19 94 ILE B CA 1
ATOM 4639 C C . ILE B 1 94 ? -5.473 49.531 19.422 1 96.19 94 ILE B C 1
ATOM 4641 O O . ILE B 1 94 ? -4.574 50.281 19.062 1 96.19 94 ILE B O 1
ATOM 4645 N N . VAL B 1 95 ? -5.574 48.281 18.922 1 96.69 95 VAL B N 1
ATOM 4646 C CA . VAL B 1 95 ? -4.641 47.719 17.938 1 96.69 95 VAL B CA 1
ATOM 4647 C C . VAL B 1 95 ? -4.715 48.531 16.641 1 96.69 95 VAL B C 1
ATOM 4649 O O . VAL B 1 95 ? -3.688 48.781 16.016 1 96.69 95 VAL B O 1
ATOM 4652 N N . ASP B 1 96 ? -5.863 48.938 16.25 1 96.56 96 ASP B N 1
ATOM 4653 C CA . ASP B 1 96 ? -6.039 49.719 15.047 1 96.56 96 ASP B CA 1
ATOM 4654 C C . ASP B 1 96 ? -5.32 51.062 15.172 1 96.56 96 ASP B C 1
ATOM 4656 O O . ASP B 1 96 ? -4.609 51.469 14.25 1 96.56 96 ASP B O 1
ATOM 4660 N N . VAL B 1 97 ? -5.551 51.75 16.297 1 97 97 VAL B N 1
ATOM 4661 C CA . VAL B 1 97 ? -4.926 53.062 16.516 1 97 97 VAL B CA 1
ATOM 4662 C C . VAL B 1 97 ? -3.408 52.906 16.594 1 97 97 VAL B C 1
ATOM 4664 O O . VAL B 1 97 ? -2.664 53.719 16.031 1 97 97 VAL B O 1
ATOM 4667 N N . PHE B 1 98 ? -2.996 51.875 17.297 1 97.06 98 PHE B N 1
ATOM 4668 C CA . PHE B 1 98 ? -1.566 51.625 17.422 1 97.06 98 PHE B CA 1
ATOM 4669 C C . PHE B 1 98 ? -0.938 51.406 16.047 1 97.06 98 PHE B C 1
ATOM 4671 O O . PHE B 1 98 ? 0.135 51.969 15.758 1 97.06 98 PHE B O 1
ATOM 4678 N N . SER B 1 99 ? -1.587 50.656 15.18 1 97.06 99 SER B N 1
ATOM 4679 C CA . SER B 1 99 ? -1.078 50.375 13.836 1 97.06 99 SER B CA 1
ATOM 4680 C C . SER B 1 99 ? -1.023 51.656 13.008 1 97.06 99 SER B C 1
ATOM 4682 O O . SER B 1 99 ? -0.065 51.875 12.266 1 97.06 99 SER B O 1
ATOM 4684 N N . GLN B 1 100 ? -2.035 52.438 13.125 1 96.88 100 GLN B N 1
ATOM 4685 C CA . GLN B 1 100 ? -2.096 53.688 12.367 1 96.88 100 GLN B CA 1
ATOM 4686 C C . GLN B 1 100 ? -0.973 54.625 12.773 1 96.88 100 GLN B C 1
ATOM 4688 O O . GLN B 1 100 ? -0.403 55.312 11.938 1 96.88 100 GLN B O 1
ATOM 4693 N N . TYR B 1 101 ? -0.648 54.75 14.023 1 97.06 101 TYR B N 1
ATOM 4694 C CA . TYR B 1 101 ? 0.37 55.688 14.531 1 97.06 101 TYR B CA 1
ATOM 4695 C C . TYR B 1 101 ? 1.547 54.906 15.117 1 97.06 101 TYR B C 1
ATOM 4697 O O . TYR B 1 101 ? 2.064 55.281 16.172 1 97.06 101 TYR B O 1
ATOM 4705 N N . TYR B 1 102 ? 2.008 53.844 14.453 1 96.75 102 TYR B N 1
ATOM 4706 C CA . TYR B 1 102 ? 3.023 52.906 14.93 1 96.75 102 TYR B CA 1
ATOM 4707 C C . TYR B 1 102 ? 4.316 53.656 15.281 1 96.75 102 TYR B C 1
ATOM 4709 O O . TYR B 1 102 ? 4.922 53.375 16.328 1 96.75 102 TYR B O 1
ATOM 4717 N N . GLU B 1 103 ? 4.703 54.594 14.477 1 94.62 103 GLU B N 1
ATOM 4718 C CA . GLU B 1 103 ? 5.996 55.25 14.625 1 94.62 103 GLU B CA 1
ATOM 4719 C C . GLU B 1 103 ? 6.086 56 15.945 1 94.62 103 GLU B C 1
ATOM 4721 O O . GLU B 1 103 ? 7.121 55.969 16.609 1 94.62 103 GLU B O 1
ATOM 4726 N N . VAL B 1 104 ? 4.961 56.562 16.312 1 95.31 104 VAL B N 1
ATOM 4727 C CA . VAL B 1 104 ? 4.969 57.375 17.531 1 95.31 104 VAL B CA 1
ATOM 4728 C C . VAL B 1 104 ? 4.672 56.5 18.75 1 95.31 104 VAL B C 1
ATOM 4730 O O . VAL B 1 104 ? 5.191 56.75 19.828 1 95.31 104 VAL B O 1
ATOM 4733 N N . LEU B 1 105 ? 3.877 55.531 18.547 1 96 105 LEU B N 1
ATOM 4734 C CA . LEU B 1 105 ? 3.346 54.781 19.688 1 96 105 LEU B CA 1
ATOM 4735 C C . LEU B 1 105 ? 4.273 53.656 20.078 1 96 105 LEU B C 1
ATOM 4737 O O . LEU B 1 105 ? 4.293 53.219 21.219 1 96 105 LEU B O 1
ATOM 4741 N N . ASN B 1 106 ? 5.039 53.094 19.188 1 95.12 106 ASN B N 1
ATOM 4742 C CA . ASN B 1 106 ? 5.887 51.906 19.422 1 95.12 106 ASN B CA 1
ATOM 4743 C C . ASN B 1 106 ? 6.82 52.125 20.609 1 95.12 106 ASN B C 1
ATOM 4745 O O . ASN B 1 106 ? 6.863 51.312 21.516 1 95.12 106 ASN B O 1
ATOM 4749 N N . PRO B 1 107 ? 7.531 53.219 20.625 1 93.94 107 PRO B N 1
ATOM 4750 C CA . PRO B 1 107 ? 8.461 53.438 21.734 1 93.94 107 PRO B CA 1
ATOM 4751 C C . PRO B 1 107 ? 7.75 53.688 23.062 1 93.94 107 PRO B C 1
ATOM 4753 O O . PRO B 1 107 ? 8.312 53.438 24.141 1 93.94 107 PRO B O 1
ATOM 4756 N N . VAL B 1 108 ? 6.449 54.094 23.016 1 93.62 108 VAL B N 1
ATOM 4757 C CA . VAL B 1 108 ? 5.754 54.562 24.203 1 93.62 108 VAL B CA 1
ATOM 4758 C C . VAL B 1 108 ? 4.895 53.469 24.797 1 93.62 108 VAL B C 1
ATOM 4760 O O . VAL B 1 108 ? 4.789 53.344 26.016 1 93.62 108 VAL B O 1
ATOM 4763 N N . LEU B 1 109 ? 4.34 52.688 23.938 1 95 109 LEU B N 1
ATOM 4764 C CA . LEU B 1 109 ? 3.203 51.906 24.422 1 95 109 LEU B CA 1
ATOM 4765 C C . LEU B 1 109 ? 3.381 50.438 24.094 1 95 109 LEU B C 1
ATOM 4767 O O . LEU B 1 109 ? 2.578 49.594 24.531 1 95 109 LEU B O 1
ATOM 4771 N N . LEU B 1 110 ? 4.383 50 23.406 1 96.12 110 LEU B N 1
ATOM 4772 C CA . LEU B 1 110 ? 4.477 48.625 22.891 1 96.12 110 LEU B CA 1
ATOM 4773 C C . LEU B 1 110 ? 4.461 47.625 24.047 1 96.12 110 LEU B C 1
ATOM 4775 O O . LEU B 1 110 ? 3.697 46.656 24.016 1 96.12 110 LEU B O 1
ATOM 4779 N N . ASP B 1 111 ? 5.242 47.844 25 1 95.69 111 ASP B N 1
ATOM 4780 C CA . ASP B 1 111 ? 5.344 46.938 26.125 1 95.69 111 ASP B CA 1
ATOM 4781 C C . ASP B 1 111 ? 4.012 46.812 26.859 1 95.69 111 ASP B C 1
ATOM 4783 O O . ASP B 1 111 ? 3.604 45.719 27.25 1 95.69 111 ASP B O 1
ATOM 4787 N N . ASP B 1 112 ? 3.377 47.906 27.078 1 94.69 112 ASP B N 1
ATOM 4788 C CA . ASP B 1 112 ? 2.078 47.906 27.75 1 94.69 112 ASP B CA 1
ATOM 4789 C C . ASP B 1 112 ? 1.039 47.156 26.922 1 94.69 112 ASP B C 1
ATOM 4791 O O . ASP B 1 112 ? 0.195 46.438 27.484 1 94.69 112 ASP B O 1
ATOM 4795 N N . LEU B 1 113 ? 1.127 47.406 25.672 1 95.81 113 LEU B N 1
ATOM 4796 C CA . LEU B 1 113 ? 0.207 46.719 24.781 1 95.81 113 LEU B CA 1
ATOM 4797 C C . LEU B 1 113 ? 0.402 45.219 24.859 1 95.81 113 LEU B C 1
ATOM 4799 O O . LEU B 1 113 ? -0.571 44.469 24.953 1 95.81 113 LEU B O 1
ATOM 4803 N N . TYR B 1 114 ? 1.683 44.75 24.844 1 96.75 114 TYR B N 1
ATOM 4804 C CA . TYR B 1 114 ? 1.984 43.312 24.938 1 96.75 114 TYR B CA 1
ATOM 4805 C C . TYR B 1 114 ? 1.508 42.75 26.266 1 96.75 114 TYR B C 1
ATOM 4807 O O . TYR B 1 114 ? 0.979 41.625 26.312 1 96.75 114 TYR B O 1
ATOM 4815 N N . GLN B 1 115 ? 1.623 43.469 27.266 1 94.31 115 GLN B N 1
ATOM 4816 C CA . GLN B 1 115 ? 1.147 43.031 28.578 1 94.31 115 GLN B CA 1
ATOM 4817 C C . GLN B 1 115 ? -0.373 42.906 28.594 1 94.31 115 GLN B C 1
ATOM 4819 O O . GLN B 1 115 ? -0.916 41.969 29.188 1 94.31 115 GLN B O 1
ATOM 4824 N N . MET B 1 116 ? -0.992 43.812 28.016 1 93.44 116 MET B N 1
ATOM 4825 C CA . MET B 1 116 ? -2.447 43.781 27.922 1 93.44 116 MET B CA 1
ATOM 4826 C C . MET B 1 116 ? -2.914 42.562 27.109 1 93.44 116 MET B C 1
ATOM 4828 O O . MET B 1 116 ? -3.867 41.906 27.5 1 93.44 116 MET B O 1
ATOM 4832 N N . LEU B 1 117 ? -2.25 42.344 26 1 95.5 117 LEU B N 1
ATOM 4833 C CA . LEU B 1 117 ? -2.594 41.219 25.172 1 95.5 117 LEU B CA 1
ATOM 4834 C C . LEU B 1 117 ? -2.412 39.906 25.953 1 95.5 117 LEU B C 1
ATOM 4836 O O . LEU B 1 117 ? -3.27 39.031 25.906 1 95.5 117 LEU B O 1
ATOM 4840 N N . LYS B 1 118 ? -1.32 39.781 26.656 1 95.25 118 LYS B N 1
ATOM 4841 C CA . LYS B 1 118 ? -1.067 38.594 27.5 1 95.25 118 LYS B CA 1
ATOM 4842 C C . LYS B 1 118 ? -2.168 38.438 28.531 1 95.25 118 LYS B C 1
ATOM 4844 O O . LYS B 1 118 ? -2.629 37.312 28.781 1 95.25 118 LYS B O 1
ATOM 4849 N N . TRP B 1 119 ? -2.574 39.5 29.094 1 93.25 119 TRP B N 1
ATOM 4850 C CA . TRP B 1 119 ? -3.65 39.469 30.078 1 93.25 119 TRP B CA 1
ATOM 4851 C C . TRP B 1 119 ? -4.949 38.969 29.438 1 93.25 119 TRP B C 1
ATOM 4853 O O . TRP B 1 119 ? -5.645 38.125 30.031 1 93.25 119 TRP B O 1
ATOM 4863 N N . CYS B 1 120 ? -5.293 39.5 28.328 1 94.38 120 CYS B N 1
ATOM 4864 C CA . CYS B 1 120 ? -6.531 39.156 27.656 1 94.38 120 CYS B CA 1
ATOM 4865 C C . CYS B 1 120 ? -6.578 37.656 27.359 1 94.38 120 CYS B C 1
ATOM 4867 O O . CYS B 1 120 ? -7.602 37 27.578 1 94.38 120 CYS B O 1
ATOM 4869 N N . VAL B 1 121 ? -5.496 37.062 26.906 1 95.56 121 VAL B N 1
ATOM 4870 C CA . VAL B 1 121 ? -5.441 35.656 26.484 1 95.56 121 VAL B CA 1
ATOM 4871 C C . VAL B 1 121 ? -5.59 34.75 27.703 1 95.56 121 VAL B C 1
ATOM 4873 O O . VAL B 1 121 ? -6.035 33.594 27.578 1 95.56 121 VAL B O 1
ATOM 4876 N N . GLN B 1 122 ? -5.301 35.25 28.859 1 92.44 122 GLN B N 1
ATOM 4877 C CA . GLN B 1 122 ? -5.297 34.438 30.062 1 92.44 122 GLN B CA 1
ATOM 4878 C C . GLN B 1 122 ? -6.652 34.469 30.766 1 92.44 122 GLN B C 1
ATOM 4880 O O . GLN B 1 122 ? -6.863 33.781 31.766 1 92.44 122 GLN B O 1
ATOM 4885 N N . GLN B 1 123 ? -7.574 35.156 30.219 1 90.56 123 GLN B N 1
ATOM 4886 C CA . GLN B 1 123 ? -8.875 35.312 30.875 1 90.56 123 GLN B CA 1
ATOM 4887 C C . GLN B 1 123 ? -9.734 34.062 30.641 1 90.56 123 GLN B C 1
ATOM 4889 O O . GLN B 1 123 ? -9.625 33.406 29.609 1 90.56 123 GLN B O 1
ATOM 4894 N N . ASP B 1 124 ? -10.609 33.875 31.688 1 89 124 ASP B N 1
ATOM 4895 C CA . ASP B 1 124 ? -11.578 32.781 31.562 1 89 124 ASP B CA 1
ATOM 4896 C C . ASP B 1 124 ? -12.797 33.219 30.75 1 89 124 ASP B C 1
ATOM 4898 O O . ASP B 1 124 ? -13.938 33.031 31.188 1 89 124 ASP B O 1
ATOM 4902 N N . ASN B 1 125 ? -12.609 33.938 29.781 1 92.12 125 ASN B N 1
ATOM 4903 C CA . ASN B 1 125 ? -13.578 34.344 28.766 1 92.12 125 ASN B CA 1
ATOM 4904 C C . ASN B 1 125 ? -13.086 33.969 27.359 1 92.12 125 ASN B C 1
ATOM 4906 O O . ASN B 1 125 ? -12.148 34.594 26.859 1 92.12 125 ASN B O 1
ATOM 4910 N N . GLU B 1 126 ? -13.711 33.062 26.828 1 94.06 126 GLU B N 1
ATOM 4911 C CA . GLU B 1 126 ? -13.25 32.5 25.562 1 94.06 126 GLU B CA 1
ATOM 4912 C C . GLU B 1 126 ? -13.148 33.562 24.469 1 94.06 126 GLU B C 1
ATOM 4914 O O . GLU B 1 126 ? -12.164 33.625 23.734 1 94.06 126 GLU B O 1
ATOM 4919 N N . GLN B 1 127 ? -14.117 34.344 24.406 1 95.06 127 GLN B N 1
ATOM 4920 C CA . GLN B 1 127 ? -14.148 35.375 23.359 1 95.06 127 GLN B CA 1
ATOM 4921 C C . GLN B 1 127 ? -13 36.344 23.516 1 95.06 127 GLN B C 1
ATOM 4923 O O . GLN B 1 127 ? -12.328 36.688 22.531 1 95.06 127 GLN B O 1
ATOM 4928 N N . LEU B 1 128 ? -12.852 36.844 24.688 1 94.31 128 LEU B N 1
ATOM 4929 C CA . LEU B 1 128 ? -11.781 37.812 24.922 1 94.31 128 LEU B CA 1
ATOM 4930 C C . LEU B 1 128 ? -10.414 37.156 24.688 1 94.31 128 LEU B C 1
ATOM 4932 O O . LEU B 1 128 ? -9.531 37.781 24.094 1 94.31 128 LEU B O 1
ATOM 4936 N N . ALA B 1 129 ? -10.211 35.969 25.141 1 95.44 129 ALA B N 1
ATOM 4937 C CA . ALA B 1 129 ? -8.961 35.25 24.938 1 95.44 129 ALA B CA 1
ATOM 4938 C C . ALA B 1 129 ? -8.656 35.094 23.453 1 95.44 129 ALA B C 1
ATOM 4940 O O . ALA B 1 129 ? -7.531 35.344 23.016 1 95.44 129 ALA B O 1
ATOM 4941 N N . ARG B 1 130 ? -9.648 34.719 22.703 1 96.38 130 ARG B N 1
ATOM 4942 C CA . ARG B 1 130 ? -9.508 34.594 21.25 1 96.38 130 ARG B CA 1
ATOM 4943 C C . ARG B 1 130 ? -9.18 35.906 20.594 1 96.38 130 ARG B C 1
ATOM 4945 O O . ARG B 1 130 ? -8.328 35.969 19.703 1 96.38 130 ARG B O 1
ATOM 4952 N N . SER B 1 131 ? -9.844 36.875 21.078 1 96.5 131 SER B N 1
ATOM 4953 C CA . SER B 1 131 ? -9.594 38.219 20.531 1 96.5 131 SER B CA 1
ATOM 4954 C C . SER B 1 131 ? -8.172 38.656 20.812 1 96.5 131 SER B C 1
ATOM 4956 O O . SER B 1 131 ? -7.566 39.375 20 1 96.5 131 SER B O 1
ATOM 4958 N N . GLY B 1 132 ? -7.695 38.312 22 1 96.56 132 GLY B N 1
ATOM 4959 C CA . GLY B 1 132 ? -6.309 38.625 22.312 1 96.56 132 GLY B CA 1
ATOM 4960 C C . GLY B 1 132 ? -5.328 38.062 21.297 1 96.56 132 GLY B C 1
ATOM 4961 O O . GLY B 1 132 ? -4.438 38.75 20.828 1 96.56 132 GLY B O 1
ATOM 4962 N N . THR B 1 133 ? -5.508 36.812 20.906 1 96.44 133 THR B N 1
ATOM 4963 C CA . THR B 1 133 ? -4.645 36.156 19.922 1 96.44 133 THR B CA 1
ATOM 4964 C C . THR B 1 133 ? -4.824 36.781 18.547 1 96.44 133 THR B C 1
ATOM 4966 O O . THR B 1 133 ? -3.844 37.031 17.844 1 96.44 133 THR B O 1
ATOM 4969 N N . ASN B 1 134 ? -6.066 37.031 18.203 1 96.62 134 ASN B N 1
ATOM 4970 C CA . ASN B 1 134 ? -6.371 37.656 16.922 1 96.62 134 ASN B CA 1
ATOM 4971 C C . ASN B 1 134 ? -5.727 39.031 16.797 1 96.62 134 ASN B C 1
ATOM 4973 O O . ASN B 1 134 ? -5.215 39.406 15.734 1 96.62 134 ASN B O 1
ATOM 4977 N N . CYS B 1 135 ? -5.84 39.812 17.828 1 97.12 135 CYS B N 1
ATOM 4978 C CA . CYS B 1 135 ? -5.27 41.125 17.828 1 97.12 135 CYS B CA 1
ATOM 4979 C C . CYS B 1 135 ? -3.748 41.094 17.734 1 97.12 135 CYS B C 1
ATOM 4981 O O . CYS B 1 135 ? -3.131 41.938 17.078 1 97.12 135 CYS B O 1
ATOM 4983 N N . MET B 1 136 ? -3.152 40.125 18.453 1 96.62 136 MET B N 1
ATOM 4984 C CA . MET B 1 136 ? -1.715 39.906 18.312 1 96.62 136 MET B CA 1
ATOM 4985 C C . MET B 1 136 ? -1.339 39.656 16.859 1 96.62 136 MET B C 1
ATOM 4987 O O . MET B 1 136 ? -0.39 40.219 16.344 1 96.62 136 MET B O 1
ATOM 4991 N N . GLU B 1 137 ? -2.033 38.781 16.203 1 96.75 137 GLU B N 1
ATOM 4992 C CA . GLU B 1 137 ? -1.82 38.438 14.805 1 96.75 137 GLU B CA 1
ATOM 4993 C C . GLU B 1 137 ? -1.935 39.688 13.914 1 96.75 137 GLU B C 1
ATOM 4995 O O . GLU B 1 137 ? -1.053 39.938 13.094 1 96.75 137 GLU B O 1
ATOM 5000 N N . ASN B 1 138 ? -3.02 40.406 14.117 1 96.38 138 ASN B N 1
ATOM 5001 C CA . ASN B 1 138 ? -3.277 41.594 13.312 1 96.38 138 ASN B CA 1
ATOM 5002 C C . ASN B 1 138 ? -2.201 42.656 13.516 1 96.38 138 ASN B C 1
ATOM 5004 O O . ASN B 1 138 ? -1.801 43.344 12.562 1 96.38 138 ASN B O 1
ATOM 5008 N N . LEU B 1 139 ? -1.813 42.812 14.734 1 97.06 139 LEU B N 1
ATOM 5009 C CA . LEU B 1 139 ? -0.77 43.781 15.055 1 97.06 139 LEU B CA 1
ATOM 5010 C C . LEU B 1 139 ? 0.512 43.469 14.289 1 97.06 139 LEU B C 1
ATOM 5012 O O . LEU B 1 139 ? 1.114 44.375 13.695 1 97.06 139 LEU B O 1
ATOM 5016 N N . VAL B 1 140 ? 0.898 42.219 14.227 1 96.75 140 VAL B N 1
ATOM 5017 C CA . VAL B 1 140 ? 2.156 41.812 13.617 1 96.75 140 VAL B CA 1
ATOM 5018 C C . VAL B 1 140 ? 2.029 41.875 12.094 1 96.75 140 VAL B C 1
ATOM 5020 O O . VAL B 1 140 ? 2.914 42.406 11.406 1 96.75 140 VAL B O 1
ATOM 5023 N N . ILE B 1 141 ? 0.94 41.344 11.555 1 95.19 141 ILE B N 1
ATOM 5024 C CA . ILE B 1 141 ? 0.751 41.312 10.109 1 95.19 141 ILE B CA 1
ATOM 5025 C C . ILE B 1 141 ? 0.717 42.719 9.555 1 95.19 141 ILE B C 1
ATOM 5027 O O . ILE B 1 141 ? 1.264 43 8.477 1 95.19 141 ILE B O 1
ATOM 5031 N N . SER B 1 142 ? 0.145 43.688 10.32 1 95.25 142 SER B N 1
ATOM 5032 C CA . SER B 1 142 ? -0.034 45.062 9.852 1 95.25 142 SER B CA 1
ATOM 5033 C C . SER B 1 142 ? 1.248 45.875 10.008 1 95.25 142 SER B C 1
ATOM 5035 O O . SER B 1 142 ? 1.489 46.812 9.25 1 95.25 142 SER B O 1
ATOM 5037 N N . ASN B 1 143 ? 2.078 45.5 10.945 1 96.25 143 ASN B N 1
ATOM 5038 C CA . ASN B 1 143 ? 3.189 46.406 11.273 1 96.25 143 ASN B CA 1
ATOM 5039 C C . ASN B 1 143 ? 4.531 45.656 11.195 1 96.25 143 ASN B C 1
ATOM 5041 O O . ASN B 1 143 ? 5.586 46.281 11.352 1 96.25 143 ASN B O 1
ATOM 5045 N N . GLY B 1 144 ? 4.555 44.406 10.914 1 95.06 144 GLY B N 1
ATOM 5046 C CA . GLY B 1 144 ? 5.754 43.594 10.977 1 95.06 144 GLY B CA 1
ATOM 5047 C C . GLY B 1 144 ? 6.855 44.094 10.055 1 95.06 144 GLY B C 1
ATOM 5048 O O . GLY B 1 144 ? 8.039 43.938 10.375 1 95.06 144 GLY B O 1
ATOM 5049 N N . THR B 1 145 ? 6.484 44.656 8.922 1 94.44 145 THR B N 1
ATOM 5050 C CA . THR B 1 145 ? 7.469 45.156 7.965 1 94.44 145 THR B CA 1
ATOM 5051 C C . THR B 1 145 ? 8.211 46.344 8.531 1 94.44 145 THR B C 1
ATOM 5053 O O . THR B 1 145 ? 9.312 46.656 8.078 1 94.44 145 THR B O 1
ATOM 5056 N N . LYS B 1 146 ? 7.602 46.969 9.531 1 96.12 146 LYS B N 1
ATOM 5057 C CA . LYS B 1 146 ? 8.188 48.188 10.117 1 96.12 146 LYS B CA 1
ATOM 5058 C C . LYS B 1 146 ? 8.977 47.844 11.375 1 96.12 146 LYS B C 1
ATOM 5060 O O . LYS B 1 146 ? 9.68 48.719 11.922 1 96.12 146 LYS B O 1
ATOM 5065 N N . PHE B 1 147 ? 8.898 46.656 11.836 1 96.69 147 PHE B N 1
ATOM 5066 C CA . PHE B 1 147 ? 9.516 46.281 13.102 1 96.69 147 PHE B CA 1
ATOM 5067 C C . PHE B 1 147 ? 11.031 46.312 13 1 96.69 147 PHE B C 1
ATOM 5069 O O . PHE B 1 147 ? 11.602 45.875 12 1 96.69 147 PHE B O 1
ATOM 5076 N N . SER B 1 148 ? 11.672 46.875 13.984 1 95.12 148 SER B N 1
ATOM 5077 C CA . SER B 1 148 ? 13.109 46.688 14.148 1 95.12 148 SER B CA 1
ATOM 5078 C C . SER B 1 148 ? 13.438 45.312 14.719 1 95.12 148 SER B C 1
ATOM 5080 O O . SER B 1 148 ? 12.539 44.594 15.18 1 95.12 148 SER B O 1
ATOM 5082 N N . SER B 1 149 ? 14.648 44.906 14.75 1 94.31 149 SER B N 1
ATOM 5083 C CA . SER B 1 149 ? 15.07 43.625 15.289 1 94.31 149 SER B CA 1
ATOM 5084 C C . SER B 1 149 ? 14.719 43.5 16.766 1 94.31 149 SER B C 1
ATOM 5086 O O . SER B 1 149 ? 14.328 42.438 17.234 1 94.31 149 SER B O 1
ATOM 5088 N N . SER B 1 150 ? 14.844 44.594 17.375 1 95.12 150 SER B N 1
ATOM 5089 C CA . SER B 1 150 ? 14.531 44.594 18.797 1 95.12 150 SER B CA 1
ATOM 5090 C C . SER B 1 150 ? 13.039 44.406 19.047 1 95.12 150 SER B C 1
ATOM 5092 O O . SER B 1 150 ? 12.641 43.719 19.969 1 95.12 150 SER B O 1
ATOM 5094 N N . VAL B 1 151 ? 12.234 45.094 18.25 1 96.56 151 VAL B N 1
ATOM 5095 C CA . VAL B 1 151 ? 10.789 44.938 18.359 1 96.56 151 VAL B CA 1
ATOM 5096 C C . VAL B 1 151 ? 10.391 43.5 18.047 1 96.56 151 VAL B C 1
ATOM 5098 O O . VAL B 1 151 ? 9.516 42.938 18.703 1 96.56 151 VAL B O 1
ATOM 5101 N N . TRP B 1 152 ? 11.047 42.938 17.047 1 96.75 152 TRP B N 1
ATOM 5102 C CA . TRP B 1 152 ? 10.789 41.531 16.734 1 96.75 152 TRP B CA 1
ATOM 5103 C C . TRP B 1 152 ? 11.133 40.625 17.906 1 96.75 152 TRP B C 1
ATOM 5105 O O . TRP B 1 152 ? 10.383 39.688 18.234 1 96.75 152 TRP B O 1
ATOM 5115 N N . ASP B 1 153 ? 12.195 40.875 18.547 1 96.56 153 ASP B N 1
ATOM 5116 C CA . ASP B 1 153 ? 12.57 40.094 19.719 1 96.56 153 ASP B CA 1
ATOM 5117 C C . ASP B 1 153 ? 11.5 40.188 20.812 1 96.56 153 ASP B C 1
ATOM 5119 O O . ASP B 1 153 ? 11.141 39.156 21.406 1 96.56 153 ASP B O 1
ATOM 5123 N N . LYS B 1 154 ? 11.008 41.375 21.031 1 96.25 154 LYS B N 1
ATOM 5124 C CA . LYS B 1 154 ? 9.961 41.594 22.016 1 96.25 154 LYS B CA 1
ATOM 5125 C C . LYS B 1 154 ? 8.672 40.875 21.625 1 96.25 154 LYS B C 1
ATOM 5127 O O . LYS B 1 154 ? 8.016 40.25 22.469 1 96.25 154 LYS B O 1
ATOM 5132 N N . THR B 1 155 ? 8.414 41.031 20.375 1 96.44 155 THR B N 1
ATOM 5133 C CA . THR B 1 155 ? 7.207 40.375 19.844 1 96.44 155 THR B CA 1
ATOM 5134 C C . THR B 1 155 ? 7.285 38.875 20 1 96.44 155 THR B C 1
ATOM 5136 O O . THR B 1 155 ? 6.348 38.25 20.516 1 96.44 155 THR B O 1
ATOM 5139 N N . CYS B 1 156 ? 8.406 38.281 19.625 1 95.75 156 CYS B N 1
ATOM 5140 C CA . CYS B 1 156 ? 8.594 36.844 19.719 1 95.75 156 CYS B CA 1
ATOM 5141 C C . CYS B 1 156 ? 8.57 36.406 21.172 1 95.75 156 CYS B C 1
ATOM 5143 O O . CYS B 1 156 ? 7.973 35.375 21.5 1 95.75 156 CYS B O 1
ATOM 5145 N N . SER B 1 157 ? 9.133 37.125 21.969 1 95.56 157 SER B N 1
ATOM 5146 C CA . SER B 1 157 ? 9.133 36.812 23.391 1 95.56 157 SER B CA 1
ATOM 5147 C C . SER B 1 157 ? 7.727 36.875 23.969 1 95.56 157 SER B C 1
ATOM 5149 O O . SER B 1 157 ? 7.363 36.031 24.812 1 95.56 157 SER B O 1
ATOM 5151 N N . CYS B 1 158 ? 7 37.844 23.562 1 95.44 158 CYS B N 1
ATOM 5152 C CA . CYS B 1 158 ? 5.613 37.969 24.016 1 95.44 158 CYS B CA 1
ATOM 5153 C C . CYS B 1 158 ? 4.801 36.75 23.562 1 95.44 158 CYS B C 1
ATOM 5155 O O . CYS B 1 158 ? 4.07 36.156 24.359 1 95.44 158 CYS B O 1
ATOM 5157 N N . MET B 1 159 ? 4.996 36.406 22.344 1 94.75 159 MET B N 1
ATOM 5158 C CA . MET B 1 159 ? 4.273 35.25 21.797 1 94.75 159 MET B CA 1
ATOM 5159 C C . MET B 1 159 ? 4.668 33.969 22.516 1 94.75 159 MET B C 1
ATOM 5161 O O . MET B 1 159 ? 3.814 33.125 22.828 1 94.75 159 MET B O 1
ATOM 5165 N N . LEU B 1 160 ? 5.918 33.844 22.766 1 93.75 160 LEU B N 1
ATOM 5166 C CA . LEU B 1 160 ? 6.402 32.688 23.516 1 93.75 160 LEU B CA 1
ATOM 5167 C C . LEU B 1 160 ? 5.797 32.656 24.922 1 93.75 160 LEU B C 1
ATOM 5169 O O . LEU B 1 160 ? 5.391 31.594 25.391 1 93.75 160 LEU B O 1
ATOM 5173 N N . GLY B 1 161 ? 5.785 33.781 25.484 1 93.88 161 GLY B N 1
ATOM 5174 C CA . GLY B 1 161 ? 5.184 33.875 26.812 1 93.88 161 GLY B CA 1
ATOM 5175 C C . GLY B 1 161 ? 3.719 33.5 26.828 1 93.88 161 GLY B C 1
ATOM 5176 O O . GLY B 1 161 ? 3.275 32.75 27.719 1 93.88 161 GLY B O 1
ATOM 5177 N N . ILE B 1 162 ? 2.996 34 25.891 1 94.5 162 ILE B N 1
ATOM 5178 C CA . ILE B 1 162 ? 1.581 33.656 25.766 1 94.5 162 ILE B CA 1
ATOM 5179 C C . ILE B 1 162 ? 1.419 32.156 25.562 1 94.5 162 ILE B C 1
ATOM 5181 O O . ILE B 1 162 ? 0.557 31.531 26.188 1 94.5 162 ILE B O 1
ATOM 5185 N N . PHE B 1 163 ? 2.207 31.594 24.75 1 93.5 163 PHE B N 1
ATOM 5186 C CA . PHE B 1 163 ? 2.166 30.156 24.453 1 93.5 163 PHE B CA 1
ATOM 5187 C C . PHE B 1 163 ? 2.408 29.344 25.719 1 93.5 163 PHE B C 1
ATOM 5189 O O . PHE B 1 163 ? 1.647 28.422 26.031 1 93.5 163 PHE B O 1
ATOM 5196 N N . LYS B 1 164 ? 3.361 29.672 26.469 1 92.94 164 LYS B N 1
ATOM 5197 C CA . LYS B 1 164 ? 3.76 28.906 27.656 1 92.94 164 LYS B CA 1
ATOM 5198 C C . LYS B 1 164 ? 2.703 29 28.75 1 92.94 164 LYS B C 1
ATOM 5200 O O . LYS B 1 164 ? 2.41 28.016 29.422 1 92.94 164 LYS B O 1
ATOM 5205 N N . CYS B 1 165 ? 2.117 30.109 28.797 1 92.69 165 CYS B N 1
ATOM 5206 C CA . CYS B 1 165 ? 1.194 30.312 29.906 1 92.69 165 CYS B CA 1
ATOM 5207 C C . CYS B 1 165 ? -0.187 29.75 29.578 1 92.69 165 CYS B C 1
ATOM 5209 O O . CYS B 1 165 ? -1.038 29.641 30.469 1 92.69 165 CYS B O 1
ATOM 5211 N N . THR B 1 166 ? -0.429 29.406 28.406 1 94.94 166 THR B N 1
ATOM 5212 C CA . THR B 1 166 ? -1.753 28.922 28.031 1 94.94 166 THR B CA 1
ATOM 5213 C C . THR B 1 166 ? -1.74 27.406 27.844 1 94.94 166 THR B C 1
ATOM 5215 O O . THR B 1 166 ? -2.77 26.797 27.531 1 94.94 166 THR B O 1
ATOM 5218 N N . ILE B 1 167 ? -0.651 26.703 27.969 1 94.69 167 ILE B N 1
ATOM 5219 C CA . ILE B 1 167 ? -0.622 25.25 27.906 1 94.69 167 ILE B CA 1
ATOM 5220 C C . ILE B 1 167 ? -1.431 24.656 29.047 1 94.69 167 ILE B C 1
ATOM 5222 O O . ILE B 1 167 ? -1.171 24.953 30.219 1 94.69 167 ILE B O 1
ATOM 5226 N N . PRO B 1 168 ? -2.428 23.859 28.75 1 95.31 168 PRO B N 1
ATOM 5227 C CA . PRO B 1 168 ? -3.287 23.312 29.797 1 95.31 168 PRO B CA 1
ATOM 5228 C C . PRO B 1 168 ? -2.693 22.078 30.469 1 95.31 168 PRO B C 1
ATOM 5230 O O . PRO B 1 168 ? -3.264 20.984 30.359 1 95.31 168 PRO B O 1
ATOM 5233 N N . HIS B 1 169 ? -1.744 22.156 31.266 1 94.5 169 HIS B N 1
ATOM 5234 C CA . HIS B 1 169 ? -1.012 21.047 31.859 1 94.5 169 HIS B CA 1
ATOM 5235 C C . HIS B 1 169 ? -1.92 20.188 32.75 1 94.5 169 HIS B C 1
ATOM 5237 O O . HIS B 1 169 ? -1.715 18.984 32.875 1 94.5 169 HIS B O 1
ATOM 5243 N N . ASP B 1 170 ? -2.916 20.781 33.25 1 94.12 170 ASP B N 1
ATOM 5244 C CA . ASP B 1 170 ? -3.809 20.078 34.156 1 94.12 170 ASP B CA 1
ATOM 5245 C C . ASP B 1 170 ? -4.609 19 33.438 1 94.12 170 ASP B C 1
ATOM 5247 O O . ASP B 1 170 ? -5.18 18.109 34.094 1 94.12 170 ASP B O 1
ATOM 5251 N N . LEU B 1 171 ? -4.707 19.125 32.188 1 94.88 171 LEU B N 1
ATOM 5252 C CA . LEU B 1 171 ? -5.375 18.094 31.391 1 94.88 171 LEU B CA 1
ATOM 5253 C C . LEU B 1 171 ? -4.715 16.734 31.625 1 94.88 171 LEU B C 1
ATOM 5255 O O . LEU B 1 171 ? -5.379 15.695 31.562 1 94.88 171 LEU B O 1
ATOM 5259 N N . LEU B 1 172 ? -3.412 16.766 31.875 1 95.12 172 LEU B N 1
ATOM 5260 C CA . LEU B 1 172 ? -2.637 15.531 31.984 1 95.12 172 LEU B CA 1
ATOM 5261 C C . LEU B 1 172 ? -2.689 14.984 33.406 1 95.12 172 LEU B C 1
ATOM 5263 O O . LEU B 1 172 ? -2.436 13.797 33.625 1 95.12 172 LEU B O 1
ATOM 5267 N N . THR B 1 173 ? -3.088 15.883 34.375 1 93.25 173 THR B N 1
ATOM 5268 C CA . THR B 1 173 ? -2.857 15.477 35.75 1 93.25 173 THR B CA 1
ATOM 5269 C C . THR B 1 173 ? -4.164 15.469 36.531 1 93.25 173 THR B C 1
ATOM 5271 O O . THR B 1 173 ? -4.238 14.898 37.625 1 93.25 173 THR B O 1
ATOM 5274 N N . TRP B 1 174 ? -5.242 16.031 36.031 1 93.56 174 TRP B N 1
ATOM 5275 C CA . TRP B 1 174 ? -6.484 16.141 36.781 1 93.56 174 TRP B CA 1
ATOM 5276 C C . TRP B 1 174 ? -7.078 14.766 37.094 1 93.56 174 TRP B C 1
ATOM 5278 O O . TRP B 1 174 ? -7.105 13.906 36.188 1 93.56 174 TRP B O 1
ATOM 5288 N N . HIS B 1 175 ? -7.512 14.578 38.312 1 92.12 175 HIS B N 1
ATOM 5289 C CA . HIS B 1 175 ? -8.211 13.375 38.75 1 92.12 175 HIS B CA 1
ATOM 5290 C C . HIS B 1 175 ? -9.312 13.719 39.75 1 92.12 175 HIS B C 1
ATOM 5292 O O . HIS B 1 175 ? -9.18 14.664 40.531 1 92.12 175 HIS B O 1
ATOM 5298 N N . PRO B 1 176 ? -10.461 12.922 39.594 1 86.19 176 PRO B N 1
ATOM 5299 C CA . PRO B 1 176 ? -11.539 13.195 40.531 1 86.19 176 PRO B CA 1
ATOM 5300 C C . PRO B 1 176 ? -11.141 12.93 42 1 86.19 176 PRO B C 1
ATOM 5302 O O . PRO B 1 176 ? -10.297 12.062 42.25 1 86.19 176 PRO B O 1
ATOM 5305 N N . ASP B 1 177 ? -11.445 13.812 42.875 1 73.25 177 ASP B N 1
ATOM 5306 C CA . ASP B 1 177 ? -11.172 13.617 44.312 1 73.25 177 ASP B CA 1
ATOM 5307 C C . ASP B 1 177 ? -11.852 12.359 44.812 1 73.25 177 ASP B C 1
ATOM 5309 O O . ASP B 1 177 ? -13.07 12.195 44.688 1 73.25 177 ASP B O 1
ATOM 5313 N N . LEU B 1 178 ? -11.359 11.258 44.719 1 58.28 178 LEU B N 1
ATOM 5314 C CA . LEU B 1 178 ? -11.945 10.164 45.5 1 58.28 178 LEU B CA 1
ATOM 5315 C C . LEU B 1 178 ? -12.141 10.578 46.938 1 58.28 178 LEU B C 1
ATOM 5317 O O . LEU B 1 178 ? -11.273 11.242 47.531 1 58.28 178 LEU B O 1
ATOM 5321 N N . GLY B 1 179 ? -13.219 10.945 47.5 1 46.53 179 GLY B N 1
ATOM 5322 C CA . GLY B 1 179 ? -13.391 10.977 48.938 1 46.53 179 GLY B CA 1
ATOM 5323 C C . GLY B 1 179 ? -12.445 10.047 49.656 1 46.53 179 GLY B C 1
ATOM 5324 O O . GLY B 1 179 ? -12.023 9.023 49.125 1 46.53 179 GLY B O 1
ATOM 5325 N N . ASP B 1 180 ? -11.617 10.562 50.594 1 40.5 180 ASP B N 1
ATOM 5326 C CA . ASP B 1 180 ? -10.914 9.836 51.656 1 40.5 180 ASP B CA 1
ATOM 5327 C C . ASP B 1 180 ? -11.789 8.711 52.219 1 40.5 180 ASP B C 1
ATOM 5329 O O . ASP B 1 180 ? -12.375 8.852 53.281 1 40.5 180 ASP B O 1
ATOM 5333 N N . SER B 1 181 ? -12.805 8.07 51.688 1 37.31 181 SER B N 1
ATOM 5334 C CA . SER B 1 181 ? -13.109 6.898 52.5 1 37.31 181 SER B CA 1
ATOM 5335 C C . SER B 1 181 ? -11.898 5.984 52.656 1 37.31 181 SER B C 1
ATOM 5337 O O . SER B 1 181 ? -11.617 5.176 51.75 1 37.31 181 SER B O 1
ATOM 5339 N N . HIS B 1 182 ? -10.805 6.477 53.125 1 32.97 182 HIS B N 1
ATOM 5340 C CA . HIS B 1 182 ? -9.93 5.602 53.906 1 32.97 182 HIS B CA 1
ATOM 5341 C C . HIS B 1 182 ? -10.711 4.785 54.906 1 32.97 182 HIS B C 1
ATOM 5343 O O . HIS B 1 182 ? -11.055 5.285 56 1 32.97 182 HIS B O 1
ATOM 5349 N N . LEU B 1 183 ? -11.781 3.941 54.656 1 28.16 183 LEU B N 1
ATOM 5350 C CA . LEU B 1 183 ? -11.984 2.793 55.531 1 28.16 183 LEU B CA 1
ATOM 5351 C C . LEU B 1 183 ? -10.68 2.039 55.781 1 28.16 183 LEU B C 1
ATOM 5353 O O . LEU B 1 183 ? -10.016 1.645 54.812 1 28.16 183 LEU B O 1
ATOM 5357 N N . THR B 1 184 ? -9.969 2.326 56.781 1 26.33 184 THR B N 1
ATOM 5358 C CA . THR B 1 184 ? -9.094 1.488 57.625 1 26.33 184 THR B CA 1
ATOM 5359 C C . THR B 1 184 ? -9.703 0.099 57.781 1 26.33 184 THR B C 1
ATOM 5361 O O . THR B 1 184 ? -10.711 -0.057 58.469 1 26.33 184 THR B O 1
ATOM 5364 N N . VAL B 1 185 ? -9.797 -0.719 56.688 1 27.59 185 VAL B N 1
ATOM 5365 C CA . VAL B 1 185 ? -9.922 -2.148 56.969 1 27.59 185 VAL B CA 1
ATOM 5366 C C . VAL B 1 185 ? -8.961 -2.553 58.062 1 27.59 185 VAL B C 1
ATOM 5368 O O . VAL B 1 185 ? -7.742 -2.498 57.906 1 27.59 185 VAL B O 1
ATOM 5371 N N . GLN B 1 186 ? -9.266 -2.221 59.344 1 22.19 186 GLN B N 1
ATOM 5372 C CA . GLN B 1 186 ? -8.781 -2.93 60.5 1 22.19 186 GLN B CA 1
ATOM 5373 C C . GLN B 1 186 ? -8.953 -4.438 60.375 1 22.19 186 GLN B C 1
ATOM 5375 O O . GLN B 1 186 ? -10.07 -4.918 60.156 1 22.19 186 GLN B O 1
ATOM 5380 N N . SER B 1 187 ? -7.941 -5.105 59.688 1 25.47 187 SER B N 1
ATOM 5381 C CA . SER B 1 187 ? -7.699 -6.539 59.75 1 25.47 187 SER B CA 1
ATOM 5382 C C . SER B 1 187 ? -8.008 -7.074 61.156 1 25.47 187 SER B C 1
ATOM 5384 O O . SER B 1 187 ? -7.25 -6.844 62.094 1 25.47 187 SER B O 1
ATOM 5386 N N . SER B 1 188 ? -9.289 -6.918 61.562 1 21.23 188 SER B N 1
ATOM 5387 C CA . SER B 1 188 ? -9.547 -7.703 62.781 1 21.23 188 SER B CA 1
ATOM 5388 C C . SER B 1 188 ? -9.266 -9.188 62.531 1 21.23 188 SER B C 1
ATOM 5390 O O . SER B 1 188 ? -9.672 -9.742 61.5 1 21.23 188 SER B O 1
ATOM 5392 N N . ASN B 1 189 ? -8.125 -9.703 62.969 1 22.02 189 ASN B N 1
ATOM 5393 C CA . ASN B 1 189 ? -7.633 -11.047 63.25 1 22.02 189 ASN B CA 1
ATOM 5394 C C . ASN B 1 189 ? -8.719 -11.922 63.875 1 22.02 189 ASN B C 1
ATOM 5396 O O . ASN B 1 189 ? -8.414 -12.883 64.625 1 22.02 189 ASN B O 1
ATOM 5400 N N . ASP B 1 190 ? -10.07 -11.688 63.469 1 19.73 190 ASP B N 1
ATOM 5401 C CA . ASP B 1 190 ? -10.836 -12.562 64.375 1 19.73 190 ASP B CA 1
ATOM 5402 C C . ASP B 1 190 ? -10.523 -14.031 64.062 1 19.73 190 ASP B C 1
ATOM 5404 O O . ASP B 1 190 ? -10.328 -14.43 62.938 1 19.73 190 ASP B O 1
ATOM 5408 N N . GLU B 1 191 ? -10.172 -14.789 65.062 1 20.98 191 GLU B N 1
ATOM 5409 C CA . GLU B 1 191 ? -9.867 -16.156 65.5 1 20.98 191 GLU B CA 1
ATOM 5410 C C . GLU B 1 191 ? -11.023 -17.094 65.188 1 20.98 191 GLU B C 1
ATOM 5412 O O . GLU B 1 191 ? -11.328 -17.984 66 1 20.98 191 GLU B O 1
ATOM 5417 N N . ASN B 1 192 ? -11.773 -16.797 64 1 19.44 192 ASN B N 1
ATOM 5418 C CA . ASN B 1 192 ? -12.953 -17.656 64.062 1 19.44 192 ASN B CA 1
ATOM 5419 C C . ASN B 1 192 ? -12.562 -19.125 64.188 1 19.44 192 ASN B C 1
ATOM 5421 O O . ASN B 1 192 ? -11.633 -19.578 63.5 1 19.44 192 ASN B O 1
ATOM 5425 N N . VAL B 1 193 ? -13.312 -19.812 65.062 1 19.05 193 VAL B N 1
ATOM 5426 C CA . VAL B 1 193 ? -13.414 -21.062 65.812 1 19.05 193 VAL B CA 1
ATOM 5427 C C . VAL B 1 193 ? -13.742 -22.203 64.875 1 19.05 193 VAL B C 1
ATOM 5429 O O . VAL B 1 193 ? -14.25 -21.984 63.75 1 19.05 193 VAL B O 1
ATOM 5432 N N . SER B 1 194 ? -13.922 -23.391 65.312 1 18.38 194 SER B N 1
ATOM 5433 C CA . SER B 1 194 ? -13.641 -24.828 65.25 1 18.38 194 SER B CA 1
ATOM 5434 C C . SER B 1 194 ? -14.75 -25.578 64.5 1 18.38 194 SER B C 1
ATOM 5436 O O . SER B 1 194 ? -14.547 -26.703 64.062 1 18.38 194 SER B O 1
ATOM 5438 N N . SER B 1 195 ? -16.062 -25.031 64.25 1 17.62 195 SER B N 1
ATOM 5439 C CA . SER B 1 195 ? -16.938 -26.141 64.625 1 17.62 195 SER B CA 1
ATOM 5440 C C . SER B 1 195 ? -17.047 -27.156 63.531 1 17.62 195 SER B C 1
ATOM 5442 O O . SER B 1 195 ? -17.016 -26.812 62.344 1 17.62 195 SER B O 1
ATOM 5444 N N . GLU B 1 196 ? -17.188 -28.516 63.812 1 18.47 196 GLU B N 1
ATOM 5445 C CA . GLU B 1 196 ? -17 -29.906 63.438 1 18.47 196 GLU B CA 1
ATOM 5446 C C . GLU B 1 196 ? -18.172 -30.406 62.594 1 18.47 196 GLU B C 1
ATOM 5448 O O . GLU B 1 196 ? -18.094 -31.484 62 1 18.47 196 GLU B O 1
ATOM 5453 N N . GLY B 1 197 ? -19.344 -29.656 62.406 1 17.02 197 GLY B N 1
ATOM 5454 C CA . GLY B 1 197 ? -20.406 -30.641 62.562 1 17.02 197 GLY B CA 1
ATOM 5455 C C . GLY B 1 197 ? -20.531 -31.562 61.344 1 17.02 197 GLY B C 1
ATOM 5456 O O . GLY B 1 197 ? -20 -31.281 60.281 1 17.02 197 GLY B O 1
ATOM 5457 N N . GLN B 1 198 ? -21.562 -32.531 61.406 1 17.42 198 GLN B N 1
ATOM 5458 C CA . GLN B 1 198 ? -21.812 -33.969 61.219 1 17.42 198 GLN B CA 1
ATOM 5459 C C . GLN B 1 198 ? -22.406 -34.219 59.844 1 17.42 198 GLN B C 1
ATOM 5461 O O . GLN B 1 198 ? -21.953 -35.094 59.094 1 17.42 198 GLN B O 1
ATOM 5466 N N . GLY B 1 199 ? -23.688 -33.812 59.531 1 16.72 199 GLY B N 1
ATOM 5467 C CA . GLY B 1 199 ? -24.609 -34.906 59.344 1 16.72 199 GLY B CA 1
ATOM 5468 C C . GLY B 1 199 ? -24.703 -35.375 57.906 1 16.72 199 GLY B C 1
ATOM 5469 O O . GLY B 1 199 ? -24.141 -34.75 57 1 16.72 199 GLY B O 1
ATOM 5470 N N . ASP B 1 200 ? -25.953 -35.75 57.469 1 17.95 200 ASP B N 1
ATOM 5471 C CA . ASP B 1 200 ? -26.562 -36.969 56.938 1 17.95 200 ASP B CA 1
ATOM 5472 C C . ASP B 1 200 ? -26.672 -36.906 55.438 1 17.95 200 ASP B C 1
ATOM 5474 O O . ASP B 1 200 ? -26.547 -35.844 54.812 1 17.95 200 ASP B O 1
ATOM 5478 N N . SER B 1 201 ? -27.781 -37.562 54.906 1 18.69 201 SER B N 1
ATOM 5479 C CA . SER B 1 201 ? -28 -38.719 54.062 1 18.69 201 SER B CA 1
ATOM 5480 C C . SER B 1 201 ? -28.266 -38.281 52.625 1 18.69 201 SER B C 1
ATOM 5482 O O . SER B 1 201 ? -28.484 -37.094 52.344 1 18.69 201 SER B O 1
ATOM 5484 N N . PRO B 1 202 ? -29.266 -38.969 51.938 1 19.2 202 PRO B N 1
ATOM 5485 C CA . PRO B 1 202 ? -29.234 -39.844 50.75 1 19.2 202 PRO B CA 1
ATOM 5486 C C . PRO B 1 202 ? -29.703 -39.125 49.469 1 19.2 202 PRO B C 1
ATOM 5488 O O . PRO B 1 202 ? -29.031 -39.188 48.438 1 19.2 202 PRO B O 1
ATOM 5491 N N . GLN B 1 203 ? -31.016 -38.812 49.281 1 18.33 203 GLN B N 1
ATOM 5492 C CA . GLN B 1 203 ? -31.938 -39.5 48.375 1 18.33 203 GLN B CA 1
ATOM 5493 C C . GLN B 1 203 ? -32.156 -38.656 47.094 1 18.33 203 GLN B C 1
ATOM 5495 O O . GLN B 1 203 ? -33.25 -38.156 46.906 1 18.33 203 GLN B O 1
ATOM 5500 N N . ARG B 1 204 ? -31.312 -37.938 46.438 1 18.34 204 ARG B N 1
ATOM 5501 C CA . ARG B 1 204 ? -31.812 -36.812 45.656 1 18.34 204 ARG B CA 1
ATOM 5502 C C . ARG B 1 204 ? -32.438 -37.281 44.344 1 18.34 204 ARG B C 1
ATOM 5504 O O . ARG B 1 204 ? -31.766 -37.969 43.531 1 18.34 204 ARG B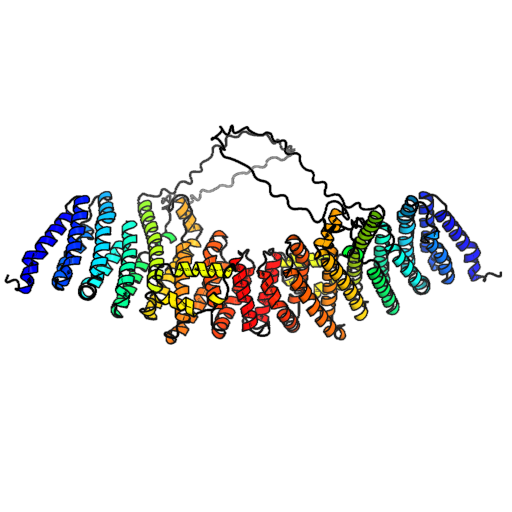 O 1
ATOM 5511 N N . GLN B 1 205 ? -33.75 -37.188 44.406 1 18.27 205 GLN B N 1
ATOM 5512 C CA . GLN B 1 205 ? -34.844 -37.562 43.5 1 18.27 205 GLN B CA 1
ATOM 5513 C C . GLN B 1 205 ? -34.719 -36.906 42.156 1 18.27 205 GLN B C 1
ATOM 5515 O O . GLN B 1 205 ? -34.062 -35.875 42.031 1 18.27 205 GLN B O 1
ATOM 5520 N N . ARG B 1 206 ? -35.719 -37.25 41.219 1 19.14 206 ARG B N 1
ATOM 5521 C CA . ARG B 1 206 ? -35.969 -37.594 39.812 1 19.14 206 ARG B CA 1
ATOM 5522 C C . ARG B 1 206 ? -36.125 -36.344 38.969 1 19.14 206 ARG B C 1
ATOM 5524 O O . ARG B 1 206 ? -36.406 -35.25 39.5 1 19.14 206 ARG B O 1
ATOM 5531 N N . THR B 1 207 ? -36.375 -36.531 37.594 1 20.02 207 THR B N 1
ATOM 5532 C CA . THR B 1 207 ? -36.125 -36.062 36.219 1 20.02 207 THR B CA 1
ATOM 5533 C C . THR B 1 207 ? -37.156 -35.031 35.812 1 20.02 207 THR B C 1
ATOM 5535 O O . THR B 1 207 ? -38.25 -35.375 35.375 1 20.02 207 THR B O 1
ATOM 5538 N N . GLU B 1 208 ? -37.562 -34.062 36.75 1 18.3 208 GLU B N 1
ATOM 5539 C CA . GLU B 1 208 ? -38.719 -33.25 36.469 1 18.3 208 GLU B CA 1
ATOM 5540 C C . GLU B 1 208 ? -38.594 -32.531 35.125 1 18.3 208 GLU B C 1
ATOM 5542 O O . GLU B 1 208 ? -37.5 -32.312 34.625 1 18.3 208 GLU B O 1
ATOM 5547 N N . SER B 1 209 ? -39.781 -32.312 34.5 1 23.06 209 SER B N 1
ATOM 5548 C CA . SER B 1 209 ? -40.562 -31.938 33.312 1 23.06 209 SER B CA 1
ATOM 5549 C C . SER B 1 209 ? -40.312 -30.484 32.938 1 23.06 209 SER B C 1
ATOM 5551 O O . SER B 1 209 ? -40.688 -29.562 33.656 1 23.06 209 SER B O 1
ATOM 5553 N N . ILE B 1 210 ? -39.156 -30.219 32.25 1 21.08 210 ILE B N 1
ATOM 5554 C CA . ILE B 1 210 ? -38.562 -28.891 32.156 1 21.08 210 ILE B CA 1
ATOM 5555 C C . ILE B 1 210 ? -39.438 -27.984 31.281 1 21.08 210 ILE B C 1
ATOM 5557 O O . ILE B 1 210 ? -39.562 -28.219 30.078 1 21.08 210 ILE B O 1
ATOM 5561 N N . HIS B 1 211 ? -40.688 -27.781 31.891 1 20.59 211 HIS B N 1
ATOM 5562 C CA . HIS B 1 211 ? -41.656 -26.875 31.234 1 20.59 211 HIS B CA 1
ATOM 5563 C C . HIS B 1 211 ? -41 -25.578 30.828 1 20.59 211 HIS B C 1
ATOM 5565 O O . HIS B 1 211 ? -40.344 -24.906 31.656 1 20.59 211 HIS B O 1
ATOM 5571 N N . SER B 1 212 ? -40.594 -25.469 29.516 1 22.47 212 SER B N 1
ATOM 5572 C CA . SER B 1 212 ? -39.844 -24.438 28.828 1 22.47 212 SER B CA 1
ATOM 5573 C C . SER B 1 212 ? -40.5 -23.078 28.984 1 22.47 212 SER B C 1
ATOM 5575 O O . SER B 1 212 ? -41.469 -22.781 28.312 1 22.47 212 SER B O 1
ATOM 5577 N N . THR B 1 213 ? -40.906 -22.734 30.219 1 20.8 213 THR B N 1
ATOM 5578 C CA . THR B 1 213 ? -41.625 -21.469 30.375 1 20.8 213 THR B CA 1
ATOM 5579 C C . THR B 1 213 ? -40.812 -20.312 29.781 1 20.8 213 THR B C 1
ATOM 5581 O O . THR B 1 213 ? -39.656 -20.141 30.094 1 20.8 213 THR B O 1
ATOM 5584 N N . ALA B 1 214 ? -41.344 -19.641 28.656 1 24.58 214 ALA B N 1
ATOM 5585 C CA . ALA B 1 214 ? -41.125 -18.484 27.797 1 24.58 214 ALA B CA 1
ATOM 5586 C C . ALA B 1 214 ? -40.812 -17.234 28.625 1 24.58 214 ALA B C 1
ATOM 5588 O O . ALA B 1 214 ? -41.75 -16.625 29.188 1 24.58 214 ALA B O 1
ATOM 5589 N N . SER B 1 215 ? -39.812 -17.281 29.594 1 20.33 215 SER B N 1
ATOM 5590 C CA . SER B 1 215 ? -39.656 -16.25 30.625 1 20.33 215 SER B CA 1
ATOM 5591 C C . SER B 1 215 ? -39.469 -14.867 30 1 20.33 215 SER B C 1
ATOM 5593 O O . SER B 1 215 ? -38.656 -14.711 29.078 1 20.33 215 SER B O 1
ATOM 5595 N N . THR B 1 216 ? -40.531 -14.039 29.938 1 24.62 216 THR B N 1
ATOM 5596 C CA . THR B 1 216 ? -40.75 -12.617 29.734 1 24.62 216 THR B CA 1
ATOM 5597 C C . THR B 1 216 ? -39.75 -11.781 30.516 1 24.62 216 THR B C 1
ATOM 5599 O O . THR B 1 216 ? -40.062 -11.242 31.578 1 24.62 216 THR B O 1
ATOM 5602 N N . ILE B 1 217 ? -38.531 -12.281 30.875 1 24.92 217 ILE B N 1
ATOM 5603 C CA . ILE B 1 217 ? -37.844 -11.461 31.859 1 24.92 217 ILE B CA 1
ATOM 5604 C C . ILE B 1 217 ? -37.531 -10.086 31.266 1 24.92 217 ILE B C 1
ATOM 5606 O O . ILE B 1 217 ? -36.969 -9.984 30.188 1 24.92 217 ILE B O 1
ATOM 5610 N N . SER B 1 218 ? -38.375 -9.102 31.672 1 23.02 218 SER B N 1
ATOM 5611 C CA . SER B 1 218 ? -38.281 -7.652 31.594 1 23.02 218 SER B CA 1
ATOM 5612 C C . SER B 1 218 ? -36.844 -7.18 31.953 1 23.02 218 SER B C 1
ATOM 5614 O O . SER B 1 218 ? -36.406 -7.375 33.062 1 23.02 218 SER B O 1
ATOM 5616 N N . ARG B 1 219 ? -35.938 -7.422 31.078 1 24.25 219 ARG B N 1
ATOM 5617 C CA . ARG B 1 219 ? -34.562 -6.992 31.219 1 24.25 219 ARG B CA 1
ATOM 5618 C C . ARG B 1 219 ? -34.469 -5.574 31.766 1 24.25 219 ARG B C 1
ATOM 5620 O O . ARG B 1 219 ? -34.969 -4.633 31.156 1 24.25 219 ARG B O 1
ATOM 5627 N N . GLU B 1 220 ? -34.625 -5.434 33.125 1 24.67 220 GLU B N 1
ATOM 5628 C CA . GLU B 1 220 ? -34.281 -4.188 33.812 1 24.67 220 GLU B CA 1
ATOM 5629 C C . GLU B 1 220 ? -32.969 -3.609 33.25 1 24.67 220 GLU B C 1
ATOM 5631 O O . GLU B 1 220 ? -31.953 -4.301 33.188 1 24.67 220 GLU B O 1
ATOM 5636 N N . SER B 1 221 ? -33.062 -2.785 32.219 1 28.36 221 SER B N 1
ATOM 5637 C CA . SER B 1 221 ? -32.031 -1.916 31.656 1 28.36 221 SER B CA 1
ATOM 5638 C C . SER B 1 221 ? -31.156 -1.32 32.781 1 28.36 221 SER B C 1
ATOM 5640 O O . SER B 1 221 ? -31.625 -0.484 33.562 1 28.36 221 SER B O 1
ATOM 5642 N N . ARG B 1 222 ? -30.438 -2.15 33.562 1 28.25 222 ARG B N 1
ATOM 5643 C CA . ARG B 1 222 ? -29.453 -1.642 34.5 1 28.25 222 ARG B CA 1
ATOM 5644 C C . ARG B 1 222 ? -28.656 -0.496 33.906 1 28.25 222 ARG B C 1
ATOM 5646 O O . ARG B 1 222 ? -27.781 -0.72 33.031 1 28.25 222 ARG B O 1
ATOM 5653 N N . ASP B 1 223 ? -29.328 0.552 33.594 1 30.77 223 ASP B N 1
ATOM 5654 C CA . ASP B 1 223 ? -28.688 1.853 33.438 1 30.77 223 ASP B CA 1
ATOM 5655 C C . ASP B 1 223 ? -27.547 2.025 34.469 1 30.77 223 ASP B C 1
ATOM 5657 O O . ASP B 1 223 ? -27.797 2.178 35.656 1 30.77 223 ASP B O 1
ATOM 5661 N N . HIS B 1 224 ? -26.656 1.012 34.5 1 32.25 224 HIS B N 1
ATOM 5662 C CA . HIS B 1 224 ? -25.438 1.216 35.281 1 32.25 224 HIS B CA 1
ATOM 5663 C C . HIS B 1 224 ? -24.984 2.67 35.219 1 32.25 224 HIS B C 1
ATOM 5665 O O . HIS B 1 224 ? -24.438 3.115 34.219 1 32.25 224 HIS B O 1
ATOM 5671 N N . CYS B 1 225 ? -25.75 3.521 35.875 1 34.31 225 CYS B N 1
ATOM 5672 C CA . CYS B 1 225 ? -25.281 4.859 36.219 1 34.31 225 CYS B CA 1
ATOM 5673 C C . CYS B 1 225 ? -23.844 4.828 36.719 1 34.31 225 CYS B C 1
ATOM 5675 O O . CYS B 1 225 ? -23.547 4.242 37.75 1 34.31 225 CYS B O 1
ATOM 5677 N N . ILE B 1 226 ? -22.891 4.59 35.906 1 37.19 226 ILE B N 1
ATOM 5678 C CA . ILE B 1 226 ? -21.531 4.883 36.312 1 37.19 226 ILE B CA 1
ATOM 5679 C C . ILE B 1 226 ? -21.531 6.059 37.312 1 37.19 226 ILE B C 1
ATOM 5681 O O . ILE B 1 226 ? -22.109 7.113 37 1 37.19 226 ILE B O 1
ATOM 5685 N N . PRO B 1 227 ? -21.547 5.727 38.656 1 38.22 227 PRO B N 1
ATOM 5686 C CA . PRO B 1 227 ? -21.484 6.91 39.531 1 38.22 227 PRO B CA 1
ATOM 5687 C C . PRO B 1 227 ? -20.672 8.047 38.906 1 38.22 227 PRO B C 1
ATOM 5689 O O . PRO B 1 227 ? -19.562 7.832 38.438 1 38.22 227 PRO B O 1
ATOM 5692 N N . LYS B 1 228 ? -21.25 8.891 38.188 1 44.19 228 LYS B N 1
ATOM 5693 C CA . LYS B 1 228 ? -20.609 10.133 37.75 1 44.19 228 LYS B CA 1
ATOM 5694 C C . LYS B 1 228 ? -19.703 10.68 38.875 1 44.19 228 LYS B C 1
ATOM 5696 O O . LYS B 1 228 ? -20.141 10.883 40 1 44.19 228 LYS B O 1
ATOM 5701 N N . ALA B 1 229 ? -18.453 10.398 38.781 1 49.16 229 ALA B N 1
ATOM 5702 C CA . ALA B 1 229 ? -17.594 11.047 39.75 1 49.16 229 ALA B CA 1
ATOM 5703 C C . ALA B 1 229 ? -18.141 12.406 40.156 1 49.16 229 ALA B C 1
ATOM 5705 O O . ALA B 1 229 ? -18.672 13.148 39.312 1 49.16 229 ALA B O 1
ATOM 5706 N N . LYS B 1 230 ? -18.5 12.641 41.312 1 56.97 230 LYS B N 1
ATOM 5707 C CA . LYS B 1 230 ? -19 13.898 41.875 1 56.97 230 LYS B CA 1
ATOM 5708 C C . LYS B 1 230 ? -18.109 15.07 41.5 1 56.97 230 LYS B C 1
ATOM 5710 O O . LYS B 1 230 ? -17.031 15.242 42.031 1 56.97 230 LYS B O 1
ATOM 5715 N N . VAL B 1 231 ? -18.219 15.453 40.281 1 70.12 231 VAL B N 1
ATOM 5716 C CA . VAL B 1 231 ? -17.516 16.641 39.781 1 70.12 231 VAL B CA 1
ATOM 5717 C C . VAL B 1 231 ? -18.031 17.875 40.531 1 70.12 231 VAL B C 1
ATOM 5719 O O . VAL B 1 231 ? -19.234 18.125 40.562 1 70.12 231 VAL B O 1
ATOM 5722 N N . GLN B 1 232 ? -17.203 18.328 41.5 1 74.94 232 GLN B N 1
ATOM 5723 C CA . GLN B 1 232 ? -17.5 19.531 42.281 1 74.94 232 GLN B CA 1
ATOM 5724 C C . GLN B 1 232 ? -17.578 20.75 41.375 1 74.94 232 GLN B C 1
ATOM 5726 O O . GLN B 1 232 ? -17.141 20.719 40.219 1 74.94 232 GLN B O 1
ATOM 5731 N N . LEU B 1 233 ? -18.297 21.688 41.812 1 69.62 233 LEU B N 1
ATOM 5732 C CA . LEU B 1 233 ? -18.453 22.953 41.125 1 69.62 233 LEU B CA 1
ATOM 5733 C C . LEU B 1 233 ? -17.094 23.516 40.719 1 69.62 233 LEU B C 1
ATOM 5735 O O . LEU B 1 233 ? -16.953 24.062 39.594 1 69.62 233 LEU B O 1
ATOM 5739 N N . SER B 1 234 ? -16.172 23.281 41.531 1 77.06 234 SER B N 1
ATOM 5740 C CA . SER B 1 234 ? -14.805 23.734 41.281 1 77.06 234 SER B CA 1
ATOM 5741 C C . SER B 1 234 ? -14.211 23.031 40.062 1 77.06 234 SER B C 1
ATOM 5743 O O . SER B 1 234 ? -13.477 23.641 39.281 1 77.06 234 SER B O 1
ATOM 5745 N N . ASP B 1 235 ? -14.758 21.969 39.875 1 85.81 235 ASP B N 1
ATOM 5746 C CA . ASP B 1 235 ? -14.25 21.203 38.75 1 85.81 235 ASP B CA 1
ATOM 5747 C C . ASP B 1 235 ? -14.805 21.734 37.438 1 85.81 235 ASP B C 1
ATOM 5749 O O . ASP B 1 235 ? -14.102 21.766 36.406 1 85.81 235 ASP B O 1
ATOM 5753 N N . HIS B 1 236 ? -15.891 22.25 37.562 1 86.31 236 HIS B N 1
ATOM 5754 C CA . HIS B 1 236 ? -16.516 22.766 36.344 1 86.31 236 HIS B CA 1
ATOM 5755 C C . HIS B 1 236 ? -15.812 24.031 35.875 1 86.31 236 HIS B C 1
ATOM 5757 O O . HIS B 1 236 ? -15.625 24.219 34.656 1 86.31 236 HIS B O 1
ATOM 5763 N N . GLN B 1 237 ? -15.484 24.828 36.844 1 87.81 237 GLN B N 1
ATOM 5764 C CA . GLN B 1 237 ? -14.758 26.047 36.469 1 87.81 237 GLN B CA 1
ATOM 5765 C C . GLN B 1 237 ? -13.383 25.734 35.906 1 87.81 237 GLN B C 1
ATOM 5767 O O . GLN B 1 237 ? -12.945 26.359 34.938 1 87.81 237 GLN B O 1
ATOM 5772 N N . LEU B 1 238 ? -12.812 24.781 36.469 1 91.38 238 LEU B N 1
ATOM 5773 C CA . LEU B 1 238 ? -11.508 24.359 36 1 91.38 238 LEU B CA 1
ATOM 5774 C C . LEU B 1 238 ? -11.609 23.812 34.562 1 91.38 238 LEU B C 1
ATOM 5776 O O . LEU B 1 238 ? -10.789 24.141 33.719 1 91.38 238 LEU B O 1
ATOM 5780 N N . PHE B 1 239 ? -12.617 23.047 34.344 1 93.38 239 PHE B N 1
ATOM 5781 C CA . PHE B 1 239 ? -12.812 22.438 33.031 1 93.38 239 PHE B CA 1
ATOM 5782 C C . PHE B 1 239 ? -13.055 23.5 31.969 1 93.38 239 PHE B C 1
ATOM 5784 O O . PHE B 1 239 ? -12.531 23.406 30.859 1 93.38 239 PHE B O 1
ATOM 5791 N N . GLN B 1 240 ? -13.734 24.438 32.406 1 91.94 240 GLN B N 1
ATOM 5792 C CA . GLN B 1 240 ? -13.992 25.531 31.469 1 91.94 240 GLN B CA 1
ATOM 5793 C C . GLN B 1 240 ? -12.695 26.266 31.109 1 91.94 240 GLN B C 1
ATOM 5795 O O . GLN B 1 240 ? -12.469 26.594 29.938 1 91.94 240 GLN B O 1
ATOM 5800 N N . GLY B 1 241 ? -11.945 26.531 32.094 1 93.56 241 GLY B N 1
ATOM 5801 C CA . GLY B 1 241 ? -10.656 27.156 31.875 1 93.56 241 GLY B CA 1
ATOM 5802 C C . GLY B 1 241 ? -9.742 26.328 30.984 1 93.56 241 GLY B C 1
ATOM 5803 O O . GLY B 1 241 ? -9.07 26.875 30.109 1 93.56 241 GLY B O 1
ATOM 5804 N N . LEU B 1 242 ? -9.781 25.062 31.219 1 95.06 242 LEU B N 1
ATOM 5805 C CA . LEU B 1 242 ? -8.945 24.172 30.438 1 95.06 242 LEU B CA 1
ATOM 5806 C C . LEU B 1 242 ? -9.398 24.125 28.984 1 95.06 242 LEU B C 1
ATOM 5808 O O . LEU B 1 242 ? -8.57 24.109 28.062 1 95.06 242 LEU B O 1
ATOM 5812 N N . LEU B 1 243 ? -10.625 24.109 28.797 1 95.25 243 LEU B N 1
ATOM 5813 C CA . LEU B 1 243 ? -11.172 24.109 27.453 1 95.25 243 LEU B CA 1
ATOM 5814 C C . LEU B 1 243 ? -10.766 25.375 26.703 1 95.25 243 LEU B C 1
ATOM 5816 O O . LEU B 1 243 ? -10.383 25.297 25.531 1 95.25 243 LEU B O 1
ATOM 5820 N N . ILE B 1 244 ? -10.867 26.5 27.359 1 95.75 244 ILE B N 1
ATOM 5821 C CA . ILE B 1 244 ? -10.492 27.781 26.766 1 95.75 244 ILE B CA 1
ATOM 5822 C C . ILE B 1 244 ? -9.008 27.75 26.375 1 95.75 244 ILE B C 1
ATOM 5824 O O . ILE B 1 244 ? -8.641 28.156 25.281 1 95.75 244 ILE B O 1
ATOM 5828 N N . ARG B 1 245 ? -8.188 27.25 27.234 1 96.38 245 ARG B N 1
ATOM 5829 C CA . ARG B 1 245 ? -6.758 27.172 26.969 1 96.38 245 ARG B CA 1
ATOM 5830 C C . ARG 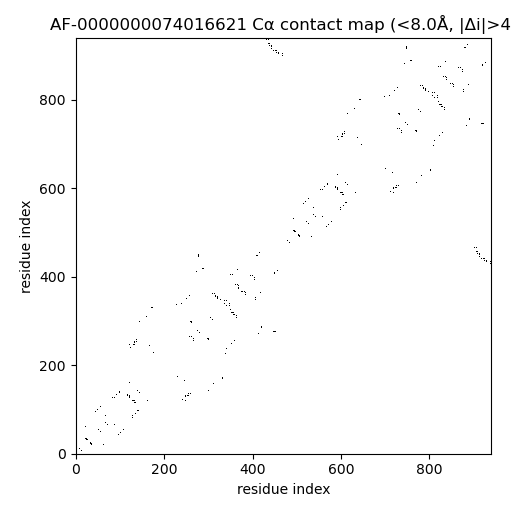B 1 245 ? -6.465 26.297 25.75 1 96.38 245 ARG B C 1
ATOM 5832 O O . ARG B 1 245 ? -5.559 26.594 24.969 1 96.38 245 ARG B O 1
ATOM 5839 N N . CYS B 1 246 ? -7.215 25.203 25.625 1 96.62 246 CYS B N 1
ATOM 5840 C CA . CYS B 1 246 ? -7.059 24.344 24.469 1 96.62 246 CYS B CA 1
ATOM 5841 C C . CYS B 1 246 ? -7.367 25.094 23.172 1 96.62 246 CYS B C 1
ATOM 5843 O O . CYS B 1 246 ? -6.633 24.984 22.188 1 96.62 246 CYS B O 1
ATOM 5845 N N . VAL B 1 247 ? -8.398 25.844 23.203 1 96.44 247 VAL B N 1
ATOM 5846 C CA . VAL B 1 247 ? -8.812 26.625 22.047 1 96.44 247 VAL B CA 1
ATOM 5847 C C . VAL B 1 247 ? -7.762 27.688 21.734 1 96.44 247 VAL B C 1
ATOM 5849 O O . VAL B 1 247 ? -7.398 27.891 20.578 1 96.44 247 VAL B O 1
ATOM 5852 N N . VAL B 1 248 ? -7.277 28.359 22.734 1 96.56 248 VAL B N 1
ATOM 5853 C CA . VAL B 1 248 ? -6.297 29.422 22.594 1 96.56 248 VAL B CA 1
ATOM 5854 C C . VAL B 1 248 ? -5.004 28.859 22 1 96.56 248 VAL B C 1
ATOM 5856 O O . VAL B 1 248 ? -4.387 29.484 21.125 1 96.56 248 VAL B O 1
ATOM 5859 N N . GLN B 1 249 ? -4.574 27.688 22.438 1 96.56 249 GLN B N 1
ATOM 5860 C CA . GLN B 1 249 ? -3.385 27.031 21.906 1 96.56 249 GLN B CA 1
ATOM 5861 C C . GLN B 1 249 ? -3.51 26.812 20.391 1 96.56 249 GLN B C 1
ATOM 5863 O O . GLN B 1 249 ? -2.562 27.047 19.641 1 96.56 249 GLN B O 1
ATOM 5868 N N . LEU B 1 250 ? -4.684 26.359 20.031 1 97.44 250 LEU B N 1
ATOM 5869 C CA . LEU B 1 250 ? -4.934 26.125 18.609 1 97.44 250 LEU B CA 1
ATOM 5870 C C . LEU B 1 250 ? -4.871 27.422 17.828 1 97.44 250 LEU B C 1
ATOM 5872 O O . LEU B 1 250 ? -4.273 27.484 16.75 1 97.44 250 LEU B O 1
ATOM 5876 N N . GLU B 1 251 ? -5.445 28.469 18.391 1 96.69 251 GLU B N 1
ATOM 5877 C CA . GLU B 1 251 ? -5.441 29.781 17.75 1 96.69 251 GLU B CA 1
ATOM 5878 C C . GLU B 1 251 ? -4.023 30.344 17.641 1 96.69 251 GLU B C 1
ATOM 5880 O O . GLU B 1 251 ? -3.684 31 16.656 1 96.69 251 GLU B O 1
ATOM 5885 N N . LEU B 1 252 ? -3.266 30.094 18.672 1 96.62 252 LEU B N 1
ATOM 5886 C CA . LEU B 1 252 ? -1.889 30.578 18.672 1 96.62 252 LEU B CA 1
ATOM 5887 C C . LEU B 1 252 ? -1.068 29.875 17.594 1 96.62 252 LEU B C 1
ATOM 5889 O O . LEU B 1 252 ? -0.235 30.516 16.938 1 96.62 252 LEU B O 1
ATOM 5893 N N . ILE B 1 253 ? -1.283 28.578 17.375 1 97.56 253 ILE B N 1
ATOM 5894 C CA . ILE B 1 253 ? -0.63 27.844 16.297 1 97.56 253 ILE B CA 1
ATOM 5895 C C . ILE B 1 253 ? -0.973 28.484 14.953 1 97.56 253 ILE B C 1
ATOM 5897 O O . ILE B 1 253 ? -0.083 28.75 14.148 1 97.56 253 ILE B O 1
ATOM 5901 N N . GLN B 1 254 ? -2.189 28.766 14.781 1 97 254 GLN B N 1
ATOM 5902 C CA . GLN B 1 254 ? -2.646 29.391 13.547 1 97 254 GLN B CA 1
ATOM 5903 C C . GLN B 1 254 ? -2.055 30.797 13.383 1 97 254 GLN B C 1
ATOM 5905 O O . GLN B 1 254 ? -1.712 31.203 12.273 1 97 254 GLN B O 1
ATOM 5910 N N . THR B 1 255 ? -2.004 31.484 14.461 1 96.94 255 THR B N 1
ATOM 5911 C CA . THR B 1 255 ? -1.445 32.844 14.453 1 96.94 255 THR B CA 1
ATOM 5912 C C . THR B 1 255 ? 0.001 32.812 13.969 1 96.94 255 THR B C 1
ATOM 5914 O O . THR B 1 255 ? 0.385 33.625 13.117 1 96.94 255 THR B O 1
ATOM 5917 N N . ILE B 1 256 ? 0.754 31.906 14.508 1 96.81 256 ILE B N 1
ATOM 5918 C CA . ILE B 1 256 ? 2.143 31.781 14.078 1 96.81 256 ILE B CA 1
ATOM 5919 C C . ILE B 1 256 ? 2.191 31.469 12.578 1 96.81 256 ILE B C 1
ATOM 5921 O O . ILE B 1 256 ? 2.959 32.094 11.836 1 96.81 256 ILE B O 1
ATOM 5925 N N . ASP B 1 257 ? 1.381 30.562 12.172 1 96.81 257 ASP B N 1
ATOM 5926 C CA . ASP B 1 257 ? 1.314 30.188 10.758 1 96.81 257 ASP B CA 1
ATOM 5927 C C . ASP B 1 257 ? 0.954 31.375 9.891 1 96.81 257 ASP B C 1
ATOM 5929 O O . ASP B 1 257 ? 1.604 31.641 8.875 1 96.81 257 ASP B O 1
ATOM 5933 N N . ASN B 1 258 ? -0.026 32.125 10.297 1 96.25 258 ASN B N 1
ATOM 5934 C CA . ASN B 1 258 ? -0.496 33.312 9.547 1 96.25 258 ASN B CA 1
ATOM 5935 C C . ASN B 1 258 ? 0.552 34.406 9.523 1 96.25 258 ASN B C 1
ATOM 5937 O O . ASN B 1 258 ? 0.691 35.125 8.516 1 96.25 258 ASN B O 1
ATOM 5941 N N . ILE B 1 259 ? 1.221 34.562 10.602 1 96.12 259 ILE B N 1
ATOM 5942 C CA . ILE B 1 259 ? 2.246 35.625 10.68 1 96.12 259 ILE B CA 1
ATOM 5943 C C . ILE B 1 259 ? 3.404 35.25 9.75 1 96.12 259 ILE B C 1
ATOM 5945 O O . ILE B 1 259 ? 3.838 36.094 8.953 1 96.12 259 ILE B O 1
ATOM 5949 N N . VAL B 1 260 ? 3.842 34.031 9.773 1 96.19 260 VAL B N 1
ATOM 5950 C CA . VAL B 1 260 ? 5.039 33.656 9.039 1 96.19 260 VAL B CA 1
ATOM 5951 C C . VAL B 1 260 ? 4.715 33.531 7.551 1 96.19 260 VAL B C 1
ATOM 5953 O O . VAL B 1 260 ? 5.477 34 6.703 1 96.19 260 VAL B O 1
ATOM 5956 N N . PHE B 1 261 ? 3.545 32.969 7.125 1 94.31 261 PHE B N 1
ATOM 5957 C CA . PHE B 1 261 ? 3.291 32.625 5.73 1 94.31 261 PHE B CA 1
ATOM 5958 C C . PHE B 1 261 ? 2.133 33.438 5.176 1 94.31 261 PHE B C 1
ATOM 5960 O O . PHE B 1 261 ? 1.832 33.375 3.98 1 94.31 261 PHE B O 1
ATOM 5967 N N . PHE B 1 262 ? 1.473 34.125 5.926 1 89.44 262 PHE B N 1
ATOM 5968 C CA . PHE B 1 262 ? 0.281 34.906 5.562 1 89.44 262 PHE B CA 1
ATOM 5969 C C . PHE B 1 262 ? -0.951 34 5.562 1 89.44 262 PHE B C 1
ATOM 5971 O O . PHE B 1 262 ? -0.866 32.812 5.215 1 89.44 262 PHE B O 1
ATOM 5978 N N . PRO B 1 263 ? -2.059 34.469 5.809 1 86.25 263 PRO B N 1
ATOM 5979 C CA . PRO B 1 263 ? -3.275 33.688 5.961 1 86.25 263 PRO B CA 1
ATOM 5980 C C . PRO B 1 263 ? -3.648 32.938 4.684 1 86.25 263 PRO B C 1
ATOM 5982 O O . PRO B 1 263 ? -3.484 33.438 3.582 1 86.25 263 PRO B O 1
ATOM 5985 N N . ALA B 1 264 ? -4.059 31.719 4.816 1 84.69 264 ALA B N 1
ATOM 5986 C CA . ALA B 1 264 ? -4.625 30.875 3.773 1 84.69 264 ALA B CA 1
ATOM 5987 C C . ALA B 1 264 ? -3.523 30.234 2.932 1 84.69 264 ALA B C 1
ATOM 5989 O O . ALA B 1 264 ? -3.793 29.328 2.123 1 84.69 264 ALA B O 1
ATOM 5990 N N . THR B 1 265 ? -2.271 30.625 3.15 1 83.94 265 THR B N 1
ATOM 5991 C CA . THR B 1 265 ? -1.185 30.078 2.342 1 83.94 265 THR B CA 1
ATOM 5992 C C . THR B 1 265 ? -0.969 28.594 2.648 1 83.94 265 THR B C 1
ATOM 5994 O O . THR B 1 265 ? -0.902 27.766 1.735 1 83.94 265 THR B O 1
ATOM 5997 N N . SER B 1 266 ? -0.992 28.297 3.904 1 86.81 266 SER B N 1
ATOM 5998 C CA . SER B 1 266 ? -0.741 26.922 4.32 1 86.81 266 SER B CA 1
ATOM 5999 C C . SER B 1 266 ? -1.883 26 3.904 1 86.81 266 SER B C 1
ATOM 6001 O O . SER B 1 266 ? -1.65 24.875 3.482 1 86.81 266 SER B O 1
ATOM 6003 N N . ARG B 1 267 ? -3.057 26.484 4.004 1 88.94 267 ARG B N 1
ATOM 6004 C CA . ARG B 1 267 ? -4.219 25.703 3.596 1 88.94 267 ARG B CA 1
ATOM 6005 C C . ARG B 1 267 ? -4.199 25.438 2.096 1 88.94 267 ARG B C 1
ATOM 6007 O O . ARG B 1 267 ? -4.539 24.344 1.648 1 88.94 267 ARG B O 1
ATOM 6014 N N . ARG B 1 268 ? -3.826 26.406 1.354 1 89 268 ARG B N 1
ATOM 6015 C CA . ARG B 1 268 ? -3.707 26.266 -0.095 1 89 268 ARG B CA 1
ATOM 6016 C C . ARG B 1 268 ? -2.619 25.266 -0.461 1 89 268 ARG B C 1
ATOM 6018 O O . ARG B 1 268 ? -2.799 24.453 -1.37 1 89 268 ARG B O 1
ATOM 6025 N N . GLU B 1 269 ? -1.609 25.359 0.23 1 88.69 269 GLU B N 1
ATOM 6026 C CA . GLU B 1 269 ? -0.509 24.422 0.003 1 88.69 269 GLU B CA 1
ATOM 6027 C C . GLU B 1 269 ? -0.933 22.984 0.292 1 88.69 269 GLU B C 1
ATOM 6029 O O . GLU B 1 269 ? -0.575 22.078 -0.448 1 88.69 269 GLU B O 1
ATOM 6034 N N . ASP B 1 270 ? -1.627 22.812 1.324 1 90.88 270 ASP B N 1
ATOM 6035 C CA . ASP B 1 270 ? -2.123 21.484 1.671 1 90.88 270 ASP B CA 1
ATOM 6036 C C . ASP B 1 270 ? -3.029 20.938 0.572 1 90.88 270 ASP B C 1
ATOM 6038 O O . ASP B 1 270 ? -2.936 19.766 0.216 1 90.88 270 ASP B O 1
ATOM 6042 N N . ALA B 1 271 ? -3.854 21.812 0.122 1 89.06 271 ALA B N 1
ATOM 6043 C CA . ALA B 1 271 ? -4.762 21.422 -0.952 1 89.06 271 ALA B CA 1
ATOM 6044 C C . ALA B 1 271 ? -3.994 21.062 -2.219 1 89.06 271 ALA B C 1
ATOM 6046 O O . ALA B 1 271 ? -4.352 20.109 -2.924 1 89.06 271 ALA B O 1
ATOM 6047 N N . GLU B 1 272 ? -2.988 21.781 -2.459 1 88.06 272 GLU B N 1
ATOM 6048 C CA . GLU B 1 272 ? -2.152 21.516 -3.625 1 88.06 272 GLU B CA 1
ATOM 6049 C C . GLU B 1 272 ? -1.414 20.188 -3.479 1 88.06 272 GLU B C 1
ATOM 6051 O O . GLU B 1 272 ? -1.338 19.406 -4.43 1 88.06 272 GLU B O 1
ATOM 6056 N N . ASN B 1 273 ? -0.868 19.984 -2.326 1 89.06 273 ASN B N 1
ATOM 6057 C CA . ASN B 1 273 ? -0.195 18.719 -2.061 1 89.06 273 ASN B CA 1
ATOM 6058 C C . ASN B 1 273 ? -1.135 17.531 -2.256 1 89.06 273 ASN B C 1
ATOM 6060 O O . ASN B 1 273 ? -0.747 16.516 -2.834 1 89.06 273 ASN B O 1
ATOM 6064 N N . LEU B 1 274 ? -2.328 17.734 -1.826 1 89.12 274 LEU B N 1
ATOM 6065 C CA . LEU B 1 274 ? -3.336 16.688 -1.957 1 89.12 274 LEU B CA 1
ATOM 6066 C C . LEU B 1 274 ? -3.703 16.453 -3.42 1 89.12 274 LEU B C 1
ATOM 6068 O O . LEU B 1 274 ? -3.801 15.312 -3.873 1 89.12 274 LEU B O 1
ATOM 6072 N N . ALA B 1 275 ? -3.811 17.484 -4.129 1 87.44 275 ALA B N 1
ATOM 6073 C CA . ALA B 1 275 ? -4.191 17.422 -5.535 1 87.44 275 ALA B CA 1
ATOM 6074 C C . ALA B 1 275 ? -3.111 16.734 -6.367 1 87.44 275 ALA B C 1
ATOM 6076 O O . ALA B 1 275 ? -3.416 15.93 -7.246 1 87.44 275 ALA B O 1
ATOM 6077 N N . VAL B 1 276 ? -1.964 17.047 -6.062 1 83.88 276 VAL B N 1
ATOM 6078 C CA . VAL B 1 276 ? -0.838 16.453 -6.777 1 83.88 276 VAL B CA 1
ATOM 6079 C C . VAL B 1 276 ? -0.76 14.969 -6.465 1 83.88 276 VAL B C 1
ATOM 6081 O O . VAL B 1 276 ? -0.546 14.148 -7.363 1 83.88 276 VAL B O 1
ATOM 6084 N N . ALA B 1 277 ? -0.986 14.672 -5.254 1 87.12 277 ALA B N 1
ATOM 6085 C CA . ALA B 1 277 ? -0.915 13.281 -4.828 1 87.12 277 ALA B CA 1
ATOM 6086 C C . ALA B 1 277 ? -2.037 12.453 -5.453 1 87.12 277 ALA B C 1
ATOM 6088 O O . ALA B 1 277 ? -1.864 11.266 -5.734 1 87.12 277 ALA B O 1
ATOM 6089 N N . GLN B 1 278 ? -3.152 13.094 -5.715 1 86.19 278 GLN B N 1
ATOM 6090 C CA . GLN B 1 278 ? -4.301 12.398 -6.289 1 86.19 278 GLN B CA 1
ATOM 6091 C C . GLN B 1 278 ? -4.203 12.336 -7.812 1 86.19 278 GLN B C 1
ATOM 6093 O O . GLN B 1 278 ? -5.008 11.672 -8.461 1 86.19 278 GLN B O 1
ATOM 6098 N N . GLY B 1 279 ? -3.17 12.82 -8.398 1 76.5 279 GLY B N 1
ATOM 6099 C CA . GLY B 1 279 ? -2.955 12.781 -9.836 1 76.5 279 GLY B CA 1
ATOM 6100 C C . GLY B 1 279 ? -3.779 13.805 -10.594 1 76.5 279 GLY B C 1
ATOM 6101 O O . GLY B 1 279 ? -3.914 13.719 -11.82 1 76.5 279 GLY B O 1
ATOM 6102 N N . ASN B 1 280 ? -4.371 14.648 -9.969 1 66.31 280 ASN B N 1
ATOM 6103 C CA . ASN B 1 280 ? -5.27 15.625 -10.578 1 66.31 280 ASN B CA 1
ATOM 6104 C C . ASN B 1 280 ? -4.5 16.781 -11.211 1 66.31 280 ASN B C 1
ATOM 6106 O O . ASN B 1 280 ? -5.055 17.531 -12.016 1 66.31 280 ASN B O 1
ATOM 6110 N N . VAL B 1 281 ? -3.359 17.031 -10.742 1 64.62 281 VAL B N 1
ATOM 6111 C CA . VAL B 1 281 ? -2.6 18.172 -11.242 1 64.62 281 VAL B CA 1
ATOM 6112 C C . VAL B 1 281 ? -1.249 17.703 -11.773 1 64.62 281 VAL B C 1
ATOM 6114 O O . VAL B 1 281 ? -0.693 16.719 -11.289 1 64.62 281 VAL B O 1
ATOM 6117 N N . ASP B 1 282 ? -0.898 18.281 -12.945 1 60.47 282 ASP B N 1
ATOM 6118 C CA . ASP B 1 282 ? 0.374 18 -13.602 1 60.47 282 ASP B CA 1
ATOM 6119 C C . ASP B 1 282 ? 1.548 18.25 -12.656 1 60.47 282 ASP B C 1
ATOM 6121 O O . ASP B 1 282 ? 1.56 19.234 -11.914 1 60.47 282 ASP B O 1
ATOM 6125 N N . GLU B 1 283 ? 2.295 17.188 -12.336 1 61.38 283 GLU B N 1
ATOM 6126 C CA . GLU B 1 283 ? 3.465 17.156 -11.461 1 61.38 283 GLU B CA 1
ATOM 6127 C C . GLU B 1 283 ? 4.414 18.312 -11.75 1 61.38 283 GLU B C 1
ATOM 6129 O O . GLU B 1 283 ? 5.266 18.641 -10.93 1 61.38 283 GLU B O 1
ATOM 6134 N N . SER B 1 284 ? 4.305 18.859 -12.938 1 53.97 284 SER B N 1
ATOM 6135 C CA . SER B 1 284 ? 5.258 19.891 -13.336 1 53.97 284 SER B CA 1
ATOM 6136 C C . SER B 1 284 ? 5.211 21.078 -12.391 1 53.97 284 SER B C 1
ATOM 6138 O O . SER B 1 284 ? 6.227 21.75 -12.164 1 53.97 284 SER B O 1
ATOM 6140 N N . HIS B 1 285 ? 4.109 21.359 -11.961 1 52.53 285 HIS B N 1
ATOM 6141 C CA . HIS B 1 285 ? 3.994 22.531 -11.109 1 52.53 285 HIS B CA 1
ATOM 6142 C C . HIS B 1 285 ? 4.633 22.281 -9.742 1 52.53 285 HIS B C 1
ATOM 6144 O O . HIS B 1 285 ? 5.074 23.219 -9.078 1 52.53 285 HIS B O 1
ATOM 6150 N N . LEU B 1 286 ? 4.578 21.125 -9.195 1 54.06 286 LEU B N 1
ATOM 6151 C CA . LEU B 1 286 ? 5.086 20.734 -7.883 1 54.06 286 LEU B CA 1
ATOM 6152 C C . LEU B 1 286 ? 6.594 20.953 -7.801 1 54.06 286 LEU B C 1
ATOM 6154 O O . LEU B 1 286 ? 7.137 21.172 -6.715 1 54.06 286 LEU B O 1
ATOM 6158 N N . LEU B 1 287 ? 7.191 20.75 -9 1 53.16 287 LEU B N 1
ATOM 6159 C CA . LEU B 1 287 ? 8.648 20.766 -8.977 1 53.16 287 LEU B CA 1
ATOM 6160 C C . LEU B 1 287 ? 9.188 22.172 -9.266 1 53.16 287 LEU B C 1
ATOM 6162 O O . LEU B 1 287 ? 10.398 22.375 -9.328 1 53.16 287 LEU B O 1
ATOM 6166 N N . ASP B 1 288 ? 8.125 23.031 -9.398 1 53.06 288 ASP B N 1
ATOM 6167 C CA . ASP B 1 288 ? 8.641 24.375 -9.648 1 53.06 288 ASP B CA 1
ATOM 6168 C C . ASP B 1 288 ? 8.828 25.141 -8.336 1 53.06 288 ASP B C 1
ATOM 6170 O O . ASP B 1 288 ? 7.859 25.578 -7.723 1 53.06 288 ASP B O 1
ATOM 6174 N N . PRO B 1 289 ? 9.977 25.094 -7.844 1 55.59 289 PRO B N 1
ATOM 6175 C CA . PRO B 1 289 ? 10.305 25.812 -6.605 1 55.59 289 PRO B CA 1
ATOM 6176 C C . PRO B 1 289 ? 9.883 27.281 -6.645 1 55.59 289 PRO B C 1
ATOM 6178 O O . PRO B 1 289 ? 9.656 27.891 -5.598 1 55.59 289 PRO B O 1
ATOM 6181 N N . SER B 1 290 ? 9.789 27.812 -7.852 1 53.59 290 SER B N 1
ATOM 6182 C CA . SER B 1 290 ? 9.539 29.25 -7.977 1 53.59 290 SER B CA 1
ATOM 6183 C C . SER B 1 290 ? 8.125 29.594 -7.535 1 53.59 290 SER B C 1
ATOM 6185 O O . SER B 1 290 ? 7.895 30.656 -6.945 1 53.59 290 SER B O 1
ATOM 6187 N N . HIS B 1 291 ? 7.238 28.766 -7.801 1 55.06 291 HIS B N 1
ATOM 6188 C CA . HIS B 1 291 ? 5.852 29.047 -7.453 1 55.06 291 HIS B CA 1
ATOM 6189 C C . HIS B 1 291 ? 5.648 29.031 -5.941 1 55.06 291 HIS B C 1
ATOM 6191 O O . HIS B 1 291 ? 4.945 29.891 -5.398 1 55.06 291 HIS B O 1
ATOM 6197 N N . ASP B 1 292 ? 6.363 28.188 -5.328 1 58.22 292 ASP B N 1
ATOM 6198 C CA . ASP B 1 292 ? 6.238 28.062 -3.879 1 58.22 292 ASP B CA 1
ATOM 6199 C C . ASP B 1 292 ? 6.832 29.281 -3.172 1 58.22 292 ASP B C 1
ATOM 6201 O O . ASP B 1 292 ? 6.258 29.781 -2.197 1 58.22 292 ASP B O 1
ATOM 6205 N N . GLN B 1 293 ? 7.84 29.781 -3.797 1 56.28 293 GLN B N 1
ATOM 6206 C CA . GLN B 1 293 ? 8.531 30.891 -3.166 1 56.28 293 GLN B CA 1
ATOM 6207 C C . GLN B 1 293 ? 7.684 32.156 -3.23 1 56.28 293 GLN B C 1
ATOM 6209 O O . GLN B 1 293 ? 7.641 32.938 -2.271 1 56.28 293 GLN B O 1
ATOM 6214 N N . GLN B 1 294 ? 7.043 32.375 -4.293 1 51.81 294 GLN B N 1
ATOM 6215 C CA . GLN B 1 294 ? 6.273 33.594 -4.457 1 51.81 294 GLN B CA 1
ATOM 6216 C C . GLN B 1 294 ? 5.133 33.656 -3.447 1 51.81 294 GLN B C 1
ATOM 6218 O O . GLN B 1 294 ? 4.871 34.719 -2.869 1 51.81 294 GLN B O 1
ATOM 6223 N N . GLN B 1 295 ? 4.586 32.625 -3.24 1 57.09 295 GLN B N 1
ATOM 6224 C CA . GLN B 1 295 ? 3.451 32.594 -2.322 1 57.09 295 GLN B CA 1
ATOM 6225 C C . GLN B 1 295 ? 3.914 32.719 -0.873 1 57.09 295 GLN B C 1
ATOM 6227 O O . GLN B 1 295 ? 3.264 33.375 -0.06 1 57.09 295 GLN B O 1
ATOM 6232 N N . GLU B 1 296 ? 5.168 32.312 -0.738 1 60.62 296 GLU B N 1
ATOM 6233 C CA . GLU B 1 296 ? 5.664 32.312 0.634 1 60.62 296 GLU B CA 1
ATOM 6234 C C . GLU B 1 296 ? 6.207 33.656 1.044 1 60.62 296 GLU B C 1
ATOM 6236 O O . GLU B 1 296 ? 6.305 33.969 2.234 1 60.62 296 GLU B O 1
ATOM 6241 N N . ASP B 1 297 ? 6.227 34.562 0.056 1 70.25 297 ASP B N 1
ATOM 6242 C CA . ASP B 1 297 ? 6.895 35.812 0.377 1 70.25 297 ASP B CA 1
ATOM 6243 C C . ASP B 1 297 ? 5.895 36.875 0.849 1 70.25 297 ASP B C 1
ATOM 6245 O O . ASP B 1 297 ? 6.273 38 1.153 1 70.25 297 ASP B O 1
ATOM 6249 N N . GLN B 1 298 ? 4.723 36.438 1.09 1 80.06 298 GLN B N 1
ATOM 6250 C CA . GLN B 1 298 ? 3.729 37.406 1.555 1 80.06 298 GLN B CA 1
ATOM 6251 C C . GLN B 1 298 ? 3.732 37.5 3.076 1 80.06 298 GLN B C 1
ATOM 6253 O O . GLN B 1 298 ? 3.326 38.531 3.635 1 80.06 298 GLN B O 1
ATOM 6258 N N . GLY B 1 299 ? 4.293 36.594 3.738 1 90.94 299 GLY B N 1
ATOM 6259 C CA . GLY B 1 299 ? 4.289 36.594 5.191 1 90.94 299 GLY B CA 1
ATOM 6260 C C . GLY B 1 299 ? 5.5 37.25 5.805 1 90.94 299 GLY B C 1
ATOM 6261 O O . GLY B 1 299 ? 6.238 37.969 5.113 1 90.94 299 GLY B O 1
ATOM 6262 N N . MET B 1 300 ? 5.617 37.219 7.035 1 95.31 300 MET B N 1
ATOM 6263 C CA . MET B 1 300 ? 6.664 37.906 7.773 1 95.31 300 MET B CA 1
ATOM 6264 C C . MET B 1 300 ? 7.949 37.094 7.805 1 95.31 300 MET B C 1
ATOM 6266 O O . MET B 1 300 ? 8.938 37.5 8.422 1 95.31 300 MET B O 1
ATOM 6270 N N . TYR B 1 301 ? 8.016 35.969 7.098 1 95.62 301 TYR B N 1
ATOM 6271 C CA . TYR B 1 301 ? 9.164 35.094 7.121 1 95.62 301 TYR B CA 1
ATOM 6272 C C . TYR B 1 301 ? 10.453 35.844 6.816 1 95.62 301 TYR B C 1
ATOM 6274 O O . TYR B 1 301 ? 11.445 35.719 7.527 1 95.62 301 TYR B O 1
ATOM 6282 N N . GLN B 1 302 ? 10.406 36.719 5.844 1 93.88 302 GLN B N 1
ATOM 6283 C CA . GLN B 1 302 ? 11.609 37.406 5.363 1 93.88 302 GLN B CA 1
ATOM 6284 C C . GLN B 1 302 ? 12.109 38.438 6.375 1 93.88 302 GLN B C 1
ATOM 6286 O O . GLN B 1 302 ? 13.266 38.844 6.32 1 93.88 302 GLN B O 1
ATOM 6291 N N . PHE B 1 303 ? 11.227 38.812 7.301 1 94.81 303 PHE B N 1
ATOM 6292 C CA . PHE B 1 303 ? 11.586 39.844 8.258 1 94.81 303 PHE B CA 1
ATOM 6293 C C . PHE B 1 303 ? 12.055 39.25 9.57 1 94.81 303 PHE B C 1
ATOM 6295 O O . PHE B 1 303 ? 12.531 39.969 10.453 1 94.81 303 PHE B O 1
ATOM 6302 N N . LEU B 1 304 ? 11.914 37.969 9.68 1 96.12 304 LEU B N 1
ATOM 6303 C CA . LEU B 1 304 ? 12.32 37.281 10.891 1 96.12 304 LEU B CA 1
ATOM 6304 C C . LEU B 1 304 ? 13.734 36.719 10.742 1 96.12 304 LEU B C 1
ATOM 6306 O O . LEU B 1 304 ? 14.109 36.219 9.672 1 96.12 304 LEU B O 1
ATOM 6310 N N . SER B 1 305 ? 14.555 36.844 11.82 1 96.44 305 SER B N 1
ATOM 6311 C CA . SER B 1 305 ? 15.883 36.25 11.844 1 96.44 305 SER B CA 1
ATOM 6312 C C . SER B 1 305 ? 15.797 34.75 12.125 1 96.44 305 SER B C 1
ATOM 6314 O O . SER B 1 305 ? 14.75 34.25 12.539 1 96.44 305 SER B O 1
ATOM 6316 N N . SER B 1 306 ? 16.875 34 11.883 1 97.31 306 SER B N 1
ATOM 6317 C CA . SER B 1 306 ? 16.906 32.562 12.109 1 97.31 306 SER B CA 1
ATOM 6318 C C . SER B 1 306 ? 16.641 32.219 13.57 1 97.31 306 SER B C 1
ATOM 6320 O O . SER B 1 306 ? 15.812 31.344 13.867 1 97.31 306 SER B O 1
ATOM 6322 N N . PRO B 1 307 ? 17.234 32.938 14.492 1 96.94 307 PRO B N 1
ATOM 6323 C CA . PRO B 1 307 ? 16.953 32.625 15.891 1 96.94 307 PRO B CA 1
ATOM 6324 C C . PRO B 1 307 ? 15.477 32.844 16.25 1 96.94 307 PRO B C 1
ATOM 6326 O O . PRO B 1 307 ? 14.914 32.062 17.047 1 96.94 307 PRO B O 1
ATOM 6329 N N . GLN B 1 308 ? 14.914 33.875 15.703 1 96.75 308 GLN B N 1
ATOM 6330 C CA . GLN B 1 308 ? 13.508 34.156 15.961 1 96.75 308 GLN B CA 1
ATOM 6331 C C . GLN B 1 308 ? 12.617 33.062 15.391 1 96.75 308 GLN B C 1
ATOM 6333 O O . GLN B 1 308 ? 11.648 32.625 16.031 1 96.75 308 GLN B O 1
ATOM 6338 N N . LEU B 1 309 ? 12.961 32.562 14.234 1 97.75 309 LEU B N 1
ATOM 6339 C CA . LEU B 1 309 ? 12.227 31.469 13.641 1 97.75 309 LEU B CA 1
ATOM 6340 C C . LEU B 1 309 ? 12.375 30.203 14.492 1 97.75 309 LEU B C 1
ATOM 6342 O O . LEU B 1 309 ? 11.406 29.453 14.68 1 97.75 309 LEU B O 1
ATOM 6346 N N . PHE B 1 310 ? 13.562 29.969 15.039 1 97.81 310 PHE B N 1
ATOM 6347 C CA . PHE B 1 310 ? 13.789 28.812 15.898 1 97.81 310 PHE B CA 1
ATOM 6348 C C . PHE B 1 310 ? 12.969 28.906 17.172 1 97.81 310 PHE B C 1
ATOM 6350 O O . PHE B 1 310 ? 12.516 27.891 17.719 1 97.81 310 PHE B O 1
ATOM 6357 N N . MET B 1 311 ? 12.703 30.109 17.625 1 96.5 311 MET B N 1
ATOM 6358 C CA . MET B 1 311 ? 11.852 30.297 18.797 1 96.5 311 MET B CA 1
ATOM 6359 C C . MET B 1 311 ? 10.43 29.844 18.516 1 96.5 311 MET B C 1
ATOM 6361 O O . MET B 1 311 ? 9.812 29.156 19.328 1 96.5 311 MET B O 1
ATOM 6365 N N . PHE B 1 312 ? 9.969 30.25 17.344 1 97.12 312 PHE B N 1
ATOM 6366 C CA . PHE B 1 312 ? 8.633 29.828 16.953 1 97.12 312 PHE B CA 1
ATOM 6367 C C . PHE B 1 312 ? 8.562 28.312 16.828 1 97.12 312 PHE B C 1
ATOM 6369 O O . PHE B 1 312 ? 7.602 27.688 17.281 1 97.12 312 PHE B O 1
ATOM 6376 N N . THR B 1 313 ? 9.57 27.688 16.156 1 97.75 313 THR B N 1
ATOM 6377 C CA . THR B 1 313 ? 9.562 26.234 15.969 1 97.75 313 THR B CA 1
ATOM 6378 C C . THR B 1 313 ? 9.625 25.516 17.312 1 97.75 313 THR B C 1
ATOM 6380 O O . THR B 1 313 ? 9.016 24.453 17.484 1 97.75 313 THR B O 1
ATOM 6383 N N . ASP B 1 314 ? 10.297 26.078 18.234 1 95.88 314 ASP B N 1
ATOM 6384 C CA . ASP B 1 314 ? 10.367 25.484 19.578 1 95.88 314 ASP B CA 1
ATOM 6385 C C . ASP B 1 314 ? 9 25.516 20.266 1 95.88 314 ASP B C 1
ATOM 6387 O O . ASP B 1 314 ? 8.594 24.547 20.891 1 95.88 314 ASP B O 1
ATOM 6391 N N . CYS B 1 315 ? 8.297 26.672 20.172 1 95.25 315 CYS B N 1
ATOM 6392 C CA . CYS B 1 315 ? 6.953 26.797 20.719 1 95.25 315 CYS B CA 1
ATOM 6393 C C . CYS B 1 315 ? 6.016 25.766 20.094 1 95.25 315 CYS B C 1
ATOM 6395 O O . CYS B 1 315 ? 5.266 25.094 20.812 1 95.25 315 CYS B O 1
ATOM 6397 N N . LEU B 1 316 ? 6.109 25.672 18.844 1 98 316 LEU B N 1
ATOM 6398 C CA . LEU B 1 316 ? 5.25 24.75 18.109 1 98 316 LEU B CA 1
ATOM 6399 C C . LEU B 1 316 ? 5.539 23.297 18.5 1 98 316 LEU B C 1
ATOM 6401 O O . LEU B 1 316 ? 4.613 22.5 18.656 1 98 316 LEU B O 1
ATOM 6405 N N . LEU B 1 317 ? 6.797 22.969 18.641 1 97.56 317 LEU B N 1
ATOM 6406 C CA . LEU B 1 317 ? 7.191 21.625 19.031 1 97.56 317 LEU B CA 1
ATOM 6407 C C . LEU B 1 317 ? 6.668 21.281 20.422 1 97.56 317 LEU B C 1
ATOM 6409 O O . LEU B 1 317 ? 6.195 20.172 20.656 1 97.56 317 LEU B O 1
ATOM 6413 N N . GLN B 1 318 ? 6.723 22.234 21.297 1 95.25 318 GLN B N 1
ATOM 6414 C CA . GLN B 1 318 ? 6.203 22.031 22.656 1 95.25 318 GLN B CA 1
ATOM 6415 C C . GLN B 1 318 ? 4.699 21.797 22.641 1 95.25 318 GLN B C 1
ATOM 6417 O O . GLN B 1 318 ? 4.195 20.922 23.359 1 95.25 318 GLN B O 1
ATOM 6422 N N . SER B 1 319 ? 4.066 22.609 21.875 1 96.25 319 SER B N 1
ATOM 6423 C CA . SER B 1 319 ? 2.627 22.422 21.734 1 96.25 319 SER B CA 1
ATOM 6424 C C . SER B 1 319 ? 2.305 21.031 21.188 1 96.25 319 SER B C 1
ATOM 6426 O O . SER B 1 319 ? 1.393 20.359 21.688 1 96.25 319 SER B O 1
ATOM 6428 N N . HIS B 1 320 ? 3.029 20.625 20.188 1 97.56 320 HIS B N 1
ATOM 6429 C CA . HIS B 1 320 ? 2.846 19.312 19.594 1 97.56 320 HIS B CA 1
ATOM 6430 C C . HIS B 1 320 ? 3.082 18.203 20.625 1 97.56 320 HIS B C 1
ATOM 6432 O O . HIS B 1 320 ? 2.271 17.281 20.75 1 97.56 320 HIS B O 1
ATOM 6438 N N . ARG B 1 321 ? 4.148 18.297 21.312 1 97.19 321 ARG B N 1
ATOM 6439 C CA . ARG B 1 321 ? 4.504 17.25 22.266 1 97.19 321 ARG B CA 1
ATOM 6440 C C . ARG B 1 321 ? 3.473 17.172 23.391 1 97.19 321 ARG B C 1
ATOM 6442 O O . ARG B 1 321 ? 3.145 16.078 23.844 1 97.19 321 ARG B O 1
ATOM 6449 N N . PHE B 1 322 ? 2.975 18.266 23.812 1 97.06 322 PHE B N 1
ATOM 6450 C CA . PHE B 1 322 ? 1.921 18.266 24.812 1 97.06 322 PHE B CA 1
ATOM 6451 C C . PHE B 1 322 ? 0.667 17.578 24.297 1 97.06 322 PHE B C 1
ATOM 6453 O O . PHE B 1 322 ? 0.103 16.703 24.969 1 97.06 322 PHE B O 1
ATOM 6460 N N . ALA B 1 323 ? 0.254 18.031 23.109 1 97.69 323 ALA B N 1
ATOM 6461 C CA . ALA B 1 323 ? -0.947 17.453 22.516 1 97.69 323 ALA B CA 1
ATOM 6462 C C . ALA B 1 323 ? -0.774 15.953 22.281 1 97.69 323 ALA B C 1
ATOM 6464 O O . ALA B 1 323 ? -1.699 15.172 22.516 1 97.69 323 ALA B O 1
ATOM 6465 N N . LYS B 1 324 ? 0.366 15.594 21.781 1 97.5 324 LYS B N 1
ATOM 6466 C CA . LYS B 1 324 ? 0.697 14.195 21.562 1 97.5 324 LYS B CA 1
ATOM 6467 C C . LYS B 1 324 ? 0.591 13.391 22.859 1 97.5 324 LYS B C 1
ATOM 6469 O O . LYS B 1 324 ? -0.002 12.312 22.875 1 97.5 324 LYS B O 1
ATOM 6474 N N . GLN B 1 325 ? 1.149 13.906 23.891 1 97.31 325 GLN B N 1
ATOM 6475 C CA . GLN B 1 325 ? 1.108 13.25 25.203 1 97.31 325 GLN B CA 1
ATOM 6476 C C . GLN B 1 325 ? -0.329 13.062 25.672 1 97.31 325 GLN B C 1
ATOM 6478 O O . GLN B 1 325 ? -0.685 12.008 26.203 1 97.31 325 GLN B O 1
ATOM 6483 N N . PHE B 1 326 ? -1.095 14.039 25.516 1 97.31 326 PHE B N 1
ATOM 6484 C CA . PHE B 1 326 ? -2.492 13.977 25.922 1 97.31 326 PHE B CA 1
ATOM 6485 C C . PHE B 1 326 ? -3.25 12.938 25.109 1 97.31 326 PHE B C 1
ATOM 6487 O O . PHE B 1 326 ? -3.971 12.109 25.656 1 97.31 326 PHE B O 1
ATOM 6494 N N . ASN B 1 327 ? -3.072 12.992 23.781 1 96.81 327 ASN B N 1
ATOM 6495 C CA . ASN B 1 327 ? -3.793 12.094 22.891 1 96.81 327 ASN B CA 1
ATOM 6496 C C . ASN B 1 327 ? -3.373 10.641 23.094 1 96.81 327 ASN B C 1
ATOM 6498 O O . ASN B 1 327 ? -4.172 9.719 22.906 1 96.81 327 ASN B O 1
ATOM 6502 N N . ALA B 1 328 ? -2.152 10.406 23.469 1 95.69 328 ALA B N 1
ATOM 6503 C CA . ALA B 1 328 ? -1.624 9.062 23.656 1 95.69 328 ALA B CA 1
ATOM 6504 C C . ALA B 1 328 ? -2.068 8.484 25 1 95.69 328 ALA B C 1
ATOM 6506 O O . ALA B 1 328 ? -1.997 7.27 25.203 1 95.69 328 ALA B O 1
ATOM 6507 N N . ASN B 1 329 ? -2.502 9.328 25.906 1 95.19 329 ASN B N 1
ATOM 6508 C CA . ASN B 1 329 ? -2.928 8.891 27.234 1 95.19 329 ASN B CA 1
ATOM 6509 C C . ASN B 1 329 ? -4.418 8.57 27.266 1 95.19 329 ASN B C 1
ATOM 6511 O O . ASN B 1 329 ? -5.219 9.375 27.75 1 95.19 329 ASN B O 1
ATOM 6515 N N . HIS B 1 330 ? -4.734 7.43 26.875 1 94.56 330 HIS B N 1
ATOM 6516 C CA . HIS B 1 330 ? -6.129 7.008 26.766 1 94.56 330 HIS B CA 1
ATOM 6517 C C . HIS B 1 330 ? -6.797 6.973 28.141 1 94.56 330 HIS B C 1
ATOM 6519 O O . HIS B 1 330 ? -7.965 7.336 28.281 1 94.56 330 HIS B O 1
ATOM 6525 N N . GLU B 1 331 ? -6.047 6.57 29.094 1 95.38 331 GLU B N 1
ATOM 6526 C CA . GLU B 1 331 ? -6.586 6.5 30.453 1 95.38 331 GLU B CA 1
ATOM 6527 C C . GLU B 1 331 ? -7.012 7.879 30.953 1 95.38 331 GLU B C 1
ATOM 6529 O O . GLU B 1 331 ? -8.133 8.055 31.422 1 95.38 331 GLU B O 1
ATOM 6534 N N . GLN B 1 332 ? -6.129 8.805 30.812 1 95.81 332 GLN B N 1
ATOM 6535 C CA . GLN B 1 332 ? -6.406 10.172 31.25 1 95.81 332 GLN B CA 1
ATOM 6536 C C . GLN B 1 332 ? -7.582 10.766 30.469 1 95.81 332 GLN B C 1
ATOM 6538 O O . GLN B 1 332 ? -8.43 11.453 31.047 1 95.81 332 GLN B O 1
ATOM 6543 N N . ARG B 1 333 ? -7.676 10.555 29.219 1 95.94 333 ARG B N 1
ATOM 6544 C CA . ARG B 1 333 ? -8.766 11.062 28.375 1 95.94 333 ARG B CA 1
ATOM 6545 C C . ARG B 1 333 ? -10.102 10.453 28.797 1 95.94 333 ARG B C 1
ATOM 6547 O O . ARG B 1 333 ? -11.125 11.141 28.812 1 95.94 333 ARG B O 1
ATOM 6554 N N . ASN B 1 334 ? -10.07 9.219 29.172 1 95.25 334 ASN B N 1
ATOM 6555 C CA . ASN B 1 334 ? -11.281 8.555 29.641 1 95.25 334 ASN B CA 1
ATOM 6556 C C . ASN B 1 334 ? -11.758 9.156 30.969 1 95.25 334 ASN B C 1
ATOM 6558 O O . ASN B 1 334 ? -12.961 9.328 31.172 1 95.25 334 ASN B O 1
ATOM 6562 N N . ILE B 1 335 ? -10.82 9.352 31.812 1 94.81 335 ILE B N 1
ATOM 6563 C CA . ILE B 1 335 ? -11.148 9.953 33.094 1 94.81 335 ILE B CA 1
ATOM 6564 C C . ILE B 1 335 ? -11.844 11.297 32.875 1 94.81 335 ILE B C 1
ATOM 6566 O O . ILE B 1 335 ? -12.875 11.578 33.5 1 94.81 335 ILE B O 1
ATOM 6570 N N . LEU B 1 336 ? -11.352 12.07 32.031 1 95 336 LEU B N 1
ATOM 6571 C CA . LEU B 1 336 ? -11.922 13.383 31.734 1 95 336 LEU B CA 1
ATOM 6572 C C . LEU B 1 336 ? -13.281 13.242 31.047 1 95 336 LEU B C 1
ATOM 6574 O O . LEU B 1 336 ? -14.203 14.008 31.344 1 95 336 LEU B O 1
ATOM 6578 N N . TRP B 1 337 ? -13.336 12.266 30.219 1 94.12 337 TRP B N 1
ATOM 6579 C CA . TRP B 1 337 ? -14.586 12 29.5 1 94.12 337 TRP B CA 1
ATOM 6580 C C . TRP B 1 337 ? -15.703 11.641 30.469 1 94.12 337 TRP B C 1
ATOM 6582 O O . TRP B 1 337 ? -16.797 12.203 30.406 1 94.12 337 TRP B O 1
ATOM 6592 N N . LYS B 1 338 ? -15.383 10.812 31.359 1 92.69 338 LYS B N 1
ATOM 6593 C CA . LYS B 1 338 ? -16.359 10.375 32.375 1 92.69 338 LYS B CA 1
ATOM 6594 C C . LYS B 1 338 ? -16.75 11.516 33.281 1 92.69 338 LYS B C 1
ATOM 6596 O O . LYS B 1 338 ? -17.875 11.57 33.781 1 92.69 338 LYS B O 1
ATOM 6601 N N . ALA B 1 339 ? -15.859 12.391 33.469 1 92 339 ALA B N 1
ATOM 6602 C CA . ALA B 1 339 ? -16.109 13.531 34.344 1 92 339 ALA B CA 1
ATOM 6603 C C . ALA B 1 339 ? -16.906 14.617 33.625 1 92 339 ALA B C 1
ATOM 6605 O O . ALA B 1 339 ? -17.281 15.633 34.219 1 92 339 ALA B O 1
ATOM 6606 N N . GLY B 1 340 ? -17.094 14.453 32.281 1 90.5 340 GLY B N 1
ATOM 6607 C CA . GLY B 1 340 ? -17.906 15.375 31.531 1 90.5 340 GLY B CA 1
ATOM 6608 C C . GLY B 1 340 ? -17.141 16.578 31.016 1 90.5 340 GLY B C 1
ATOM 6609 O O . GLY B 1 340 ? -17.703 17.656 30.828 1 90.5 340 GLY B O 1
ATOM 6610 N N . PHE B 1 341 ? -15.914 16.547 30.828 1 90.81 341 PHE B N 1
ATOM 6611 C CA . PHE B 1 341 ? -15.039 17.625 30.391 1 90.81 341 PHE B CA 1
ATOM 6612 C C . PHE B 1 341 ? -15.508 18.219 29.078 1 90.81 341 PHE B C 1
ATOM 6614 O O . PHE B 1 341 ? -15.586 19.438 28.922 1 90.81 341 PHE B O 1
ATOM 6621 N N . LYS B 1 342 ? -15.773 17.422 28.062 1 85.25 342 LYS B N 1
ATOM 6622 C CA . LYS B 1 342 ? -16.156 17.906 26.734 1 85.25 342 LYS B CA 1
ATOM 6623 C C . LYS B 1 342 ? -17.5 17.297 26.312 1 85.25 342 LYS B C 1
ATOM 6625 O O . LYS B 1 342 ? -17.625 16.781 25.188 1 85.25 342 LYS B O 1
ATOM 6630 N N . GLY B 1 343 ? -18.359 17.359 27.172 1 82.56 343 GLY B N 1
ATOM 6631 C CA . GLY B 1 343 ? -19.688 16.859 26.828 1 82.56 343 GLY B CA 1
ATOM 6632 C C . GLY B 1 343 ? -19.703 15.359 26.594 1 82.56 343 GLY B C 1
ATOM 6633 O O . GLY B 1 343 ? -19.219 14.578 27.406 1 82.56 343 GLY B O 1
ATOM 6634 N N . LYS B 1 344 ? -20.141 15 25.266 1 86.69 344 LYS B N 1
ATOM 6635 C CA . LYS B 1 344 ? -20.406 13.594 25 1 86.69 344 LYS B CA 1
ATOM 6636 C C . LYS B 1 344 ? -19.234 12.922 24.297 1 86.69 344 LYS B C 1
ATOM 6638 O O . LYS B 1 344 ? -19.094 11.703 24.328 1 86.69 344 LYS B O 1
ATOM 6643 N N . ALA B 1 345 ? -18.375 13.711 23.766 1 90.06 345 ALA B N 1
ATOM 6644 C CA . ALA B 1 345 ? -17.297 13.109 22.984 1 90.06 345 ALA B CA 1
ATOM 6645 C C . ALA B 1 345 ? -16.016 13.008 23.812 1 90.06 345 ALA B C 1
ATOM 6647 O O . ALA B 1 345 ? -15.758 13.859 24.672 1 90.06 345 ALA B O 1
ATOM 6648 N N . LYS B 1 346 ? -15.344 11.977 23.656 1 93.81 346 LYS B N 1
ATOM 6649 C CA . LYS B 1 346 ? -14.031 11.836 24.281 1 93.81 346 LYS B CA 1
ATOM 6650 C C . LYS B 1 346 ? -13.094 12.961 23.844 1 93.81 346 LYS B C 1
ATOM 6652 O O . LYS B 1 346 ? -12.922 13.203 22.656 1 93.81 346 LYS B O 1
ATOM 6657 N N . PRO B 1 347 ? -12.523 13.695 24.812 1 95.62 347 PRO B N 1
ATOM 6658 C CA . PRO B 1 347 ? -11.695 14.852 24.469 1 95.62 347 PRO B CA 1
ATOM 6659 C C . PRO B 1 347 ? -10.406 14.469 23.734 1 95.62 347 PRO B C 1
ATOM 6661 O O . PRO B 1 347 ? -9.836 13.414 24.016 1 95.62 347 PRO B O 1
ATOM 6664 N N . ASN B 1 348 ? -9.984 15.258 22.797 1 96.06 348 ASN B N 1
ATOM 6665 C CA . ASN B 1 348 ? -8.734 15.07 22.078 1 96.06 348 ASN B CA 1
ATOM 6666 C C . ASN B 1 348 ? -8.141 16.391 21.609 1 96.06 348 ASN B C 1
ATOM 6668 O O . ASN B 1 348 ? -8.797 17.438 21.688 1 96.06 348 ASN B O 1
ATOM 6672 N N . LEU B 1 349 ? -6.879 16.422 21.344 1 97.12 349 LEU B N 1
ATOM 6673 C CA . LEU B 1 349 ? -6.148 17.578 20.828 1 97.12 349 LEU B CA 1
ATOM 6674 C C . LEU B 1 349 ? -5.5 17.25 19.484 1 97.12 349 LEU B C 1
ATOM 6676 O O . LEU B 1 349 ? -4.324 17.562 19.281 1 97.12 349 LEU B O 1
ATOM 6680 N N . LEU B 1 350 ? -6.273 16.609 18.562 1 97.19 350 LEU B N 1
ATOM 6681 C CA . LEU B 1 350 ? -5.738 16.125 17.281 1 97.19 350 LEU B CA 1
ATOM 6682 C C . LEU B 1 350 ? -5.34 17.312 16.391 1 97.19 350 LEU B C 1
ATOM 6684 O O . LEU B 1 350 ? -4.305 17.266 15.727 1 97.19 350 LEU B O 1
ATOM 6688 N N . LYS B 1 351 ? -6.156 18.344 16.406 1 97.44 351 LYS B N 1
ATOM 6689 C CA . LYS B 1 351 ? -5.844 19.5 15.586 1 97.44 351 LYS B CA 1
ATOM 6690 C C . LYS B 1 351 ? -4.559 20.188 16.062 1 97.44 351 LYS B C 1
ATOM 6692 O O . LYS B 1 351 ? -3.693 20.516 15.242 1 97.44 351 LYS B O 1
ATOM 6697 N N . GLN B 1 352 ? -4.422 20.391 17.391 1 97.62 352 GLN B N 1
ATOM 6698 C CA . GLN B 1 352 ? -3.209 20.984 17.953 1 97.62 352 GLN B CA 1
ATOM 6699 C C . GLN B 1 352 ? -1.985 20.125 17.625 1 97.62 352 GLN B C 1
ATOM 6701 O O . GLN B 1 352 ? -0.936 20.656 17.25 1 97.62 352 GLN B O 1
ATOM 6706 N N . GLU B 1 353 ? -2.199 18.828 17.719 1 98 353 GLU B N 1
ATOM 6707 C CA . GLU B 1 353 ? -1.129 17.875 17.5 1 98 353 GLU B CA 1
ATOM 6708 C C . GLU B 1 353 ? -0.607 17.953 16.062 1 98 353 GLU B C 1
ATOM 6710 O O . GLU B 1 353 ? 0.602 18.031 15.836 1 98 353 GLU B O 1
ATOM 6715 N N . THR B 1 354 ? -1.479 17.984 15.125 1 98 354 THR B N 1
ATOM 6716 C CA . THR B 1 354 ? -1.089 17.891 13.719 1 98 354 THR B CA 1
ATOM 6717 C C . THR B 1 354 ? -0.735 19.281 13.164 1 98 354 THR B C 1
ATOM 6719 O O . THR B 1 354 ? 0.249 19.422 12.438 1 98 354 THR B O 1
ATOM 6722 N N . GLN B 1 355 ? -1.502 20.344 13.516 1 97.69 355 GLN B N 1
ATOM 6723 C CA . GLN B 1 355 ? -1.298 21.672 12.938 1 97.69 355 GLN B CA 1
ATOM 6724 C C . GLN B 1 355 ? -0.013 22.312 13.453 1 97.69 355 GLN B C 1
ATOM 6726 O O . GLN B 1 355 ? 0.659 23.047 12.727 1 97.69 355 GLN B O 1
ATOM 6731 N N . SER B 1 356 ? 0.306 22.062 14.711 1 98.06 356 SER B N 1
ATOM 6732 C CA . SER B 1 356 ? 1.554 22.594 15.25 1 98.06 356 SER B CA 1
ATOM 6733 C C . SER B 1 356 ? 2.762 22 14.523 1 98.06 356 SER B C 1
ATOM 6735 O O . SER B 1 356 ? 3.662 22.734 14.117 1 98.06 356 SER B O 1
ATOM 6737 N N . LEU B 1 357 ? 2.684 20.703 14.32 1 98.19 357 LEU B N 1
ATOM 6738 C CA . LEU B 1 357 ? 3.783 20.031 13.641 1 98.19 357 LEU B CA 1
ATOM 6739 C C . LEU B 1 357 ? 3.85 20.438 12.172 1 98.19 357 LEU B C 1
ATOM 6741 O O . LEU B 1 357 ? 4.938 20.609 11.617 1 98.19 357 LEU B O 1
ATOM 6745 N N . ALA B 1 358 ? 2.725 20.578 11.539 1 98 358 ALA B N 1
ATOM 6746 C CA . ALA B 1 358 ? 2.682 21.016 10.148 1 98 358 ALA B CA 1
ATOM 6747 C C . ALA B 1 358 ? 3.326 22.391 9.984 1 98 358 ALA B C 1
ATOM 6749 O O . ALA B 1 358 ? 4.141 22.594 9.086 1 98 358 ALA B O 1
ATOM 6750 N N . CYS B 1 359 ? 2.916 23.297 10.844 1 97.88 359 CYS B N 1
ATOM 6751 C CA . CYS B 1 359 ? 3.479 24.656 10.797 1 97.88 359 CYS B CA 1
ATOM 6752 C C . CYS B 1 359 ? 4.98 24.625 11.039 1 97.88 359 CYS B C 1
ATOM 6754 O O . CYS B 1 359 ? 5.742 25.312 10.359 1 97.88 359 CYS B O 1
ATOM 6756 N N . LEU B 1 360 ? 5.387 23.844 12.023 1 98.38 360 LEU B N 1
ATOM 6757 C CA . LEU B 1 360 ? 6.805 23.672 12.328 1 98.38 360 LEU B CA 1
ATOM 6758 C C . LEU B 1 360 ? 7.574 23.203 11.094 1 98.38 360 LEU B C 1
ATOM 6760 O O . LEU B 1 360 ? 8.602 23.797 10.75 1 98.38 360 LEU B O 1
ATOM 6764 N N . PHE B 1 361 ? 7.078 22.219 10.43 1 98.06 361 PHE B N 1
ATOM 6765 C CA . PHE B 1 361 ? 7.742 21.656 9.258 1 98.06 361 PHE B CA 1
ATOM 6766 C C . PHE B 1 361 ? 7.789 22.688 8.133 1 98.06 361 PHE B C 1
ATOM 6768 O O . PHE B 1 361 ? 8.797 22.797 7.434 1 98.06 361 PHE B O 1
ATOM 6775 N N . ARG B 1 362 ? 6.742 23.406 7.926 1 96.88 362 ARG B N 1
ATOM 6776 C CA . ARG B 1 362 ? 6.734 24.422 6.871 1 96.88 362 ARG B CA 1
ATOM 6777 C C . ARG B 1 362 ? 7.836 25.453 7.094 1 96.88 362 ARG B C 1
ATOM 6779 O O . ARG B 1 362 ? 8.523 25.844 6.148 1 96.88 362 ARG B O 1
ATOM 6786 N N . ILE B 1 363 ? 7.984 25.859 8.32 1 97.5 363 ILE B N 1
ATOM 6787 C CA . ILE B 1 363 ? 9.016 26.828 8.641 1 97.5 363 ILE B CA 1
ATOM 6788 C C . ILE B 1 363 ? 10.398 26.234 8.383 1 97.5 363 ILE B C 1
ATOM 6790 O O . ILE B 1 363 ? 11.227 26.828 7.699 1 97.5 363 ILE B O 1
ATOM 6794 N N . LEU B 1 364 ? 10.625 25.016 8.875 1 98.19 364 LEU B N 1
ATOM 6795 C CA . LEU B 1 364 ? 11.938 24.391 8.766 1 98.19 364 LEU B CA 1
ATOM 6796 C C . LEU B 1 364 ? 12.281 24.094 7.305 1 98.19 364 LEU B C 1
ATOM 6798 O O . LEU B 1 364 ? 13.406 24.328 6.867 1 98.19 364 LEU B O 1
ATOM 6802 N N . PHE B 1 365 ? 11.344 23.594 6.57 1 97.06 365 PHE B N 1
ATOM 6803 C CA . PHE B 1 365 ? 11.609 23.297 5.168 1 97.06 365 PHE B CA 1
ATOM 6804 C C . PHE B 1 365 ? 11.883 24.562 4.379 1 97.06 365 PHE B C 1
ATOM 6806 O O . PHE B 1 365 ? 12.719 24.578 3.475 1 97.06 365 PHE B O 1
ATOM 6813 N N . ARG B 1 366 ? 11.156 25.625 4.691 1 95.5 366 ARG B N 1
ATOM 6814 C CA . ARG B 1 366 ? 11.43 26.891 4.027 1 95.5 366 ARG B CA 1
ATOM 6815 C C . ARG B 1 366 ? 12.836 27.391 4.348 1 95.5 366 ARG B C 1
ATOM 6817 O O . ARG B 1 366 ? 13.555 27.844 3.459 1 95.5 366 ARG B O 1
ATOM 6824 N N . MET B 1 367 ? 13.219 27.312 5.59 1 97.19 367 MET B N 1
ATOM 6825 C CA . MET B 1 367 ? 14.562 27.719 5.996 1 97.19 367 MET B CA 1
ATOM 6826 C C . MET B 1 367 ? 15.617 26.875 5.289 1 97.19 367 MET B C 1
ATOM 6828 O O . MET B 1 367 ? 16.672 27.375 4.902 1 97.19 367 MET B O 1
ATOM 6832 N N . TYR B 1 368 ? 15.328 25.578 5.141 1 96.56 368 TYR B N 1
ATOM 6833 C CA . TYR B 1 368 ? 16.25 24.625 4.555 1 96.56 368 TYR B CA 1
ATOM 6834 C C . TYR B 1 368 ? 16.5 24.938 3.084 1 96.56 368 TYR B C 1
ATOM 6836 O O . TYR B 1 368 ? 17.562 24.594 2.541 1 96.56 368 TYR B O 1
ATOM 6844 N N . ASN B 1 369 ? 15.555 25.594 2.439 1 93.62 369 ASN B N 1
ATOM 6845 C CA . ASN B 1 369 ? 15.656 25.938 1.023 1 93.62 369 ASN B CA 1
ATOM 6846 C C . ASN B 1 369 ? 16.031 27.391 0.818 1 93.62 369 ASN B C 1
ATOM 6848 O O . ASN B 1 369 ? 16.141 27.859 -0.318 1 93.62 369 ASN B O 1
ATOM 6852 N N . ASP B 1 370 ? 16.219 28.078 1.844 1 94.19 370 ASP B N 1
ATOM 6853 C CA . ASP B 1 370 ? 16.531 29.516 1.775 1 94.19 370 ASP B CA 1
ATOM 6854 C C . ASP B 1 370 ? 18.047 29.734 1.729 1 94.19 370 ASP B C 1
ATOM 6856 O O . ASP B 1 370 ? 18.734 29.594 2.742 1 94.19 370 ASP B O 1
ATOM 6860 N N . GLU B 1 371 ? 18.547 30.219 0.633 1 94.25 371 GLU B N 1
ATOM 6861 C CA . GLU B 1 371 ? 19.984 30.438 0.435 1 94.25 371 GLU B CA 1
ATOM 6862 C C . GLU B 1 371 ? 20.5 31.578 1.308 1 94.25 371 GLU B C 1
ATOM 6864 O O . GLU B 1 371 ? 21.688 31.656 1.594 1 94.25 371 GLU B O 1
ATOM 6869 N N . ALA B 1 372 ? 19.578 32.375 1.707 1 93.56 372 ALA B N 1
ATOM 6870 C CA . ALA B 1 372 ? 19.969 33.5 2.559 1 93.56 372 ALA B CA 1
ATOM 6871 C C . ALA B 1 372 ? 20.25 33.031 3.984 1 93.56 372 ALA B C 1
ATOM 6873 O O . ALA B 1 372 ? 20.812 33.781 4.785 1 93.56 372 ALA B O 1
ATOM 6874 N N . ARG B 1 373 ? 19.953 31.812 4.273 1 96 373 ARG B N 1
ATOM 6875 C CA . ARG B 1 373 ? 20.109 31.312 5.633 1 96 373 ARG B CA 1
ATOM 6876 C C . ARG B 1 373 ? 21.031 30.094 5.668 1 96 373 ARG B C 1
ATOM 6878 O O . ARG B 1 373 ? 20.766 29.125 6.391 1 96 373 ARG B O 1
ATOM 6885 N N . MET B 1 374 ? 22.047 30.047 4.973 1 95.88 374 MET B N 1
ATOM 6886 C CA . MET B 1 374 ? 22.984 28.938 4.859 1 95.88 374 MET B CA 1
ATOM 6887 C C . MET B 1 374 ? 23.656 28.641 6.199 1 95.88 374 MET B C 1
ATOM 6889 O O . MET B 1 374 ? 23.953 27.5 6.512 1 95.88 374 MET B O 1
ATOM 6893 N N . ASP B 1 375 ? 23.812 29.641 6.941 1 96.06 375 ASP B N 1
ATOM 6894 C CA . ASP B 1 375 ? 24.469 29.5 8.242 1 96.06 375 ASP B CA 1
ATOM 6895 C C . ASP B 1 375 ? 23.609 28.672 9.188 1 96.06 375 ASP B C 1
ATOM 6897 O O . ASP B 1 375 ? 24.125 28.031 10.109 1 96.06 375 ASP B O 1
ATOM 6901 N N . ALA B 1 376 ? 22.297 28.688 9 1 97.62 376 ALA B N 1
ATOM 6902 C CA . ALA B 1 376 ? 21.375 27.984 9.898 1 97.62 376 ALA B CA 1
ATOM 6903 C C . ALA B 1 376 ? 21.094 26.578 9.398 1 97.62 376 ALA B C 1
ATOM 6905 O O . ALA B 1 376 ? 20.453 25.781 10.094 1 97.62 376 ALA B O 1
ATOM 6906 N N . TRP B 1 377 ? 21.609 26.188 8.266 1 97.5 377 TRP B N 1
ATOM 6907 C CA . TRP B 1 377 ? 21.266 24.938 7.586 1 97.5 377 TRP B CA 1
ATOM 6908 C C . TRP B 1 377 ? 21.609 23.734 8.445 1 97.5 377 TRP B C 1
ATOM 6910 O O . TRP B 1 377 ? 20.812 22.797 8.578 1 97.5 377 TRP B O 1
ATOM 6920 N N . PRO B 1 378 ? 22.766 23.703 9.008 1 97.88 378 PRO B N 1
ATOM 6921 C CA . PRO B 1 378 ? 23.109 22.516 9.805 1 97.88 378 PRO B CA 1
ATOM 6922 C C . PRO B 1 378 ? 22.141 22.281 10.953 1 97.88 378 PRO B C 1
ATOM 6924 O O . PRO B 1 378 ? 21.719 21.156 11.203 1 97.88 378 PRO B O 1
ATOM 6927 N N . GLN B 1 379 ? 21.766 23.344 11.602 1 97.88 379 GLN B N 1
ATOM 6928 C CA . GLN B 1 379 ? 20.812 23.219 12.703 1 97.88 379 GLN B CA 1
ATOM 6929 C C . GLN B 1 379 ? 19.422 22.828 12.188 1 97.88 379 GLN B C 1
ATOM 6931 O O . GLN B 1 379 ? 18.734 22.016 12.805 1 97.88 379 GLN B O 1
ATOM 6936 N N . VAL B 1 380 ? 19.047 23.438 11.109 1 98.44 380 VAL B N 1
ATOM 6937 C CA . VAL B 1 380 ? 17.766 23.141 10.492 1 98.44 380 VAL B CA 1
ATOM 6938 C C . VAL B 1 380 ? 17.719 21.656 10.094 1 98.44 380 VAL B C 1
ATOM 6940 O O . VAL B 1 380 ? 16.719 20.969 10.359 1 98.44 380 VAL B O 1
ATOM 6943 N N . GLU B 1 381 ? 18.734 21.188 9.469 1 98.19 381 GLU B N 1
ATOM 6944 C CA . GLU B 1 381 ? 18.812 19.797 9.031 1 98.19 381 GLU B CA 1
ATOM 6945 C C . GLU B 1 381 ? 18.703 18.844 10.211 1 98.19 381 GLU B C 1
ATOM 6947 O O . GLU B 1 381 ? 17.984 17.844 10.148 1 98.19 381 GLU B O 1
ATOM 6952 N N . ARG B 1 382 ? 19.406 19.125 11.203 1 98.12 382 ARG B N 1
ATOM 6953 C CA . ARG B 1 382 ? 19.375 18.297 12.398 1 98.12 382 ARG B CA 1
ATOM 6954 C C . ARG B 1 382 ? 17.969 18.25 12.984 1 98.12 382 ARG B C 1
ATOM 6956 O O . ARG B 1 382 ? 17.469 17.172 13.352 1 98.12 382 ARG B O 1
ATOM 6963 N N . LEU B 1 383 ? 17.344 19.391 13.109 1 98.06 383 LEU B N 1
ATOM 6964 C CA . LEU B 1 383 ? 15.992 19.453 13.648 1 98.06 383 LEU B CA 1
ATOM 6965 C C . LEU B 1 383 ? 15.008 18.703 12.773 1 98.06 383 LEU B C 1
ATOM 6967 O O . LEU B 1 383 ? 14.156 17.969 13.281 1 98.06 383 LEU B O 1
ATOM 6971 N N . LEU B 1 384 ? 15.188 18.906 11.492 1 98.38 384 LEU B N 1
ATOM 6972 C CA . LEU B 1 384 ? 14.312 18.203 10.555 1 98.38 384 LEU B CA 1
ATOM 6973 C C . LEU B 1 384 ? 14.461 16.688 10.695 1 98.38 384 LEU B C 1
ATOM 6975 O O . LEU B 1 384 ? 13.453 15.977 10.781 1 98.38 384 LEU B O 1
ATOM 6979 N N . LEU B 1 385 ? 15.664 16.234 10.719 1 98.19 385 LEU B N 1
ATOM 6980 C CA . LEU B 1 385 ? 15.922 14.797 10.82 1 98.19 385 LEU B CA 1
ATOM 6981 C C . LEU B 1 385 ? 15.32 14.227 12.102 1 98.19 385 LEU B C 1
ATOM 6983 O O . LEU B 1 385 ? 14.609 13.219 12.07 1 98.19 385 LEU B O 1
ATOM 6987 N N . ASP B 1 386 ? 15.469 14.914 13.141 1 97.94 386 ASP B N 1
ATOM 6988 C CA . ASP B 1 386 ? 15.016 14.43 14.438 1 97.94 386 ASP B CA 1
ATOM 6989 C C . ASP B 1 386 ? 13.492 14.461 14.539 1 97.94 386 ASP B C 1
ATOM 6991 O O . ASP B 1 386 ? 12.867 13.461 14.898 1 97.94 386 ASP B O 1
ATOM 6995 N N . VAL B 1 387 ? 12.906 15.578 14.25 1 98.19 387 VAL B N 1
ATOM 6996 C CA . VAL B 1 387 ? 11.477 15.766 14.445 1 98.19 387 VAL B CA 1
ATOM 6997 C C . VAL B 1 387 ? 10.703 14.906 13.438 1 98.19 387 VAL B C 1
ATOM 6999 O O . VAL B 1 387 ? 9.68 14.312 13.773 1 98.19 387 VAL B O 1
ATOM 7002 N N . CYS B 1 388 ? 11.203 14.836 12.188 1 97.88 388 CYS B N 1
ATOM 7003 C CA . CYS B 1 388 ? 10.547 13.992 11.195 1 97.88 388 CYS B CA 1
ATOM 7004 C C . CYS B 1 388 ? 10.602 12.523 11.602 1 97.88 388 CYS B C 1
ATOM 7006 O O . CYS B 1 388 ? 9.609 11.805 11.469 1 97.88 388 CYS B O 1
ATOM 7008 N N . HIS B 1 389 ? 11.758 12.117 12 1 97.69 389 HIS B N 1
ATOM 7009 C CA . HIS B 1 389 ? 11.898 10.734 12.445 1 97.69 389 HIS B CA 1
ATOM 7010 C C . HIS B 1 389 ? 10.93 10.414 13.578 1 97.69 389 HIS B C 1
ATOM 7012 O O . HIS B 1 389 ? 10.258 9.383 13.547 1 97.69 389 HIS B O 1
ATOM 7018 N N . GLU B 1 390 ? 10.883 11.312 14.523 1 97.56 390 GLU B N 1
ATOM 7019 C CA . GLU B 1 390 ? 9.969 11.141 15.648 1 97.56 390 GLU B CA 1
ATOM 7020 C C . GLU B 1 390 ? 8.516 11.086 15.172 1 97.56 390 GLU B C 1
ATOM 7022 O O . GLU B 1 390 ? 7.723 10.289 15.672 1 97.56 390 GLU B O 1
ATOM 7027 N N . ALA B 1 391 ? 8.195 11.93 14.312 1 97.88 391 ALA B N 1
ATOM 7028 C CA . ALA B 1 391 ? 6.84 12 13.781 1 97.88 391 ALA B CA 1
ATOM 7029 C C . ALA B 1 391 ? 6.457 10.711 13.062 1 97.88 391 ALA B C 1
ATOM 7031 O O . ALA B 1 391 ? 5.367 10.172 13.266 1 97.88 391 ALA B O 1
ATOM 7032 N N . LEU B 1 392 ? 7.367 10.203 12.227 1 97.69 392 LEU B N 1
ATOM 7033 C CA . LEU B 1 392 ? 7.105 8.977 11.477 1 97.69 392 LEU B CA 1
ATOM 7034 C C . LEU B 1 392 ? 6.977 7.785 12.422 1 97.69 392 LEU B C 1
ATOM 7036 O O . LEU B 1 392 ? 6.094 6.941 12.242 1 97.69 392 LEU B O 1
ATOM 7040 N N . GLU B 1 393 ? 7.785 7.727 13.398 1 97.81 393 GLU B N 1
ATOM 7041 C CA . GLU B 1 393 ? 7.688 6.668 14.398 1 97.81 393 GLU B CA 1
ATOM 7042 C C . GLU B 1 393 ? 6.344 6.711 15.117 1 97.81 393 GLU B C 1
ATOM 7044 O O . GLU B 1 393 ? 5.73 5.668 15.359 1 97.81 393 GLU B O 1
ATOM 7049 N N . TYR B 1 394 ? 5.945 7.867 15.492 1 97.56 394 TYR B N 1
ATOM 7050 C CA . TYR B 1 394 ? 4.664 8.039 16.156 1 97.56 394 TYR B CA 1
ATOM 7051 C C . TYR B 1 394 ? 3.512 7.605 15.266 1 97.56 394 TYR B C 1
ATOM 7053 O O . TYR B 1 394 ? 2.619 6.875 15.703 1 97.56 394 TYR B O 1
ATOM 7061 N N . PHE B 1 395 ? 3.541 7.98 14.047 1 96.94 395 PHE B N 1
ATOM 7062 C CA . PHE B 1 395 ? 2.514 7.598 13.086 1 96.94 395 PHE B CA 1
ATOM 7063 C C . PHE B 1 395 ? 2.365 6.082 13.023 1 96.94 395 PHE B C 1
ATOM 7065 O O . PHE B 1 395 ? 1.25 5.562 13.047 1 96.94 395 PHE B O 1
ATOM 7072 N N . LEU B 1 396 ? 3.498 5.426 12.938 1 96.81 396 LEU B N 1
ATOM 7073 C CA . LEU B 1 396 ? 3.521 3.973 12.82 1 96.81 396 LEU B CA 1
ATOM 7074 C C . LEU B 1 396 ? 2.971 3.316 14.078 1 96.81 396 LEU B C 1
ATOM 7076 O O . LEU B 1 396 ? 2.438 2.207 14.023 1 96.81 396 LEU B O 1
ATOM 7080 N N . SER B 1 397 ? 3.066 3.959 15.203 1 96.38 397 SER B N 1
ATOM 7081 C CA . SER B 1 397 ? 2.668 3.383 16.484 1 96.38 397 SER B CA 1
ATOM 7082 C C . SER B 1 397 ? 1.188 3.627 16.766 1 96.38 397 SER B C 1
ATOM 7084 O O . SER B 1 397 ? 0.627 3.062 17.703 1 96.38 397 SER B O 1
ATOM 7086 N N . LEU B 1 398 ? 0.554 4.512 15.969 1 94.94 398 LEU B N 1
ATOM 7087 C CA . LEU B 1 398 ? -0.847 4.852 16.188 1 94.94 398 LEU B CA 1
ATOM 7088 C C . LEU B 1 398 ? -1.739 3.631 16 1 94.94 398 LEU B C 1
ATOM 7090 O O . LEU B 1 398 ? -1.535 2.848 15.07 1 94.94 398 LEU B O 1
ATOM 7094 N N . GLN B 1 399 ? -2.734 3.438 16.797 1 90.56 399 GLN B N 1
ATOM 7095 C CA . GLN B 1 399 ? -3.6 2.264 16.766 1 90.56 399 GLN B CA 1
ATOM 7096 C C . GLN B 1 399 ? -4.941 2.588 16.109 1 90.56 399 GLN B C 1
ATOM 7098 O O . GLN B 1 399 ? -5.566 1.722 15.5 1 90.56 399 GLN B O 1
ATOM 7103 N N . SER B 1 400 ? -5.363 3.811 16.266 1 91 400 SER B N 1
ATOM 7104 C CA . SER B 1 400 ? -6.66 4.223 15.75 1 91 400 SER B CA 1
ATOM 7105 C C . SER B 1 400 ? -6.555 4.688 14.297 1 91 400 SER B C 1
ATOM 7107 O O . SER B 1 400 ? -5.684 5.496 13.961 1 91 400 SER B O 1
ATOM 7109 N N . ASP B 1 401 ? -7.496 4.211 13.461 1 90.38 401 ASP B N 1
ATOM 7110 C CA . ASP B 1 401 ? -7.52 4.617 12.062 1 90.38 401 ASP B CA 1
ATOM 7111 C C . ASP B 1 401 ? -7.895 6.09 11.922 1 90.38 401 ASP B C 1
ATOM 7113 O O . ASP B 1 401 ? -7.395 6.785 11.039 1 90.38 401 ASP B O 1
ATOM 7117 N N . SER B 1 402 ? -8.742 6.508 12.766 1 92.31 402 SER B N 1
ATOM 7118 C CA . SER B 1 402 ? -9.156 7.906 12.719 1 92.31 402 SER B CA 1
ATOM 7119 C C . SER B 1 402 ? -7.984 8.836 13.055 1 92.31 402 SER B C 1
ATOM 7121 O O . SER B 1 402 ? -7.84 9.898 12.445 1 92.31 402 SER B O 1
ATOM 7123 N N . HIS B 1 403 ? -7.191 8.422 14.055 1 95 403 HIS B N 1
ATOM 7124 C CA . HIS B 1 403 ? -5.996 9.18 14.414 1 95 403 HIS B CA 1
ATOM 7125 C C . HIS B 1 403 ? -5 9.219 13.258 1 95 403 HIS B C 1
ATOM 7127 O O . HIS B 1 403 ? -4.445 10.273 12.945 1 95 403 HIS B O 1
ATOM 7133 N N . ARG B 1 404 ? -4.855 8.102 12.578 1 94.31 404 ARG B N 1
ATOM 7134 C CA . ARG B 1 404 ? -3.951 8.031 11.438 1 94.31 404 ARG B CA 1
ATOM 7135 C C . ARG B 1 404 ? -4.449 8.906 10.289 1 94.31 404 ARG B C 1
ATOM 7137 O O . ARG B 1 404 ? -3.652 9.562 9.609 1 94.31 404 ARG B O 1
ATOM 7144 N N . GLU B 1 405 ? -5.668 8.906 10.117 1 93.94 405 GLU B N 1
ATOM 7145 C CA . GLU B 1 405 ? -6.25 9.734 9.07 1 93.94 405 GLU B CA 1
ATOM 7146 C C . GLU B 1 405 ? -5.973 11.219 9.328 1 93.94 405 GLU B C 1
ATOM 7148 O O . GLU B 1 405 ? -5.719 11.977 8.391 1 93.94 405 GLU B O 1
ATOM 7153 N N . ALA B 1 406 ? -6.023 11.617 10.594 1 95.06 406 ALA B N 1
ATOM 7154 C CA . ALA B 1 406 ? -5.746 13 10.961 1 95.06 406 ALA B CA 1
ATOM 7155 C C . ALA B 1 406 ? -4.305 13.383 10.633 1 95.06 406 ALA B C 1
ATOM 7157 O O . ALA B 1 406 ? -3.998 14.555 10.406 1 95.06 406 ALA B O 1
ATOM 7158 N N . TRP B 1 407 ? -3.402 12.383 10.57 1 96.5 407 TRP B N 1
ATOM 7159 C CA . TRP B 1 407 ? -1.98 12.609 10.336 1 96.5 407 TRP B CA 1
ATOM 7160 C C . TRP B 1 407 ? -1.655 12.547 8.852 1 96.5 407 TRP B C 1
ATOM 7162 O O . TRP B 1 407 ? -0.532 12.852 8.438 1 96.5 407 TRP B O 1
ATOM 7172 N N . SER B 1 408 ? -2.623 12.172 7.961 1 93.81 408 SER B N 1
ATOM 7173 C CA . SER B 1 408 ? -2.383 11.953 6.539 1 93.81 408 SER B CA 1
ATOM 7174 C C . SER B 1 408 ? -1.812 13.195 5.871 1 93.81 408 SER B C 1
ATOM 7176 O O . SER B 1 408 ? -0.868 13.109 5.082 1 93.81 408 SER B O 1
ATOM 7178 N N . SER B 1 409 ? -2.406 14.344 6.223 1 94.38 409 SER B N 1
ATOM 7179 C CA . SER B 1 409 ? -1.962 15.586 5.609 1 94.38 409 SER B CA 1
ATOM 7180 C C . SER B 1 409 ? -0.522 15.914 5.996 1 94.38 409 SER B C 1
ATOM 7182 O O . SER B 1 409 ? 0.22 16.5 5.203 1 94.38 409 SER B O 1
ATOM 7184 N N . LEU B 1 410 ? -0.173 15.555 7.199 1 96.19 410 LEU B N 1
ATOM 7185 C CA . LEU B 1 410 ? 1.18 15.797 7.688 1 96.19 410 LEU B CA 1
ATOM 7186 C C . LEU B 1 410 ? 2.191 14.938 6.938 1 96.19 410 LEU B C 1
ATOM 7188 O O . LEU B 1 410 ? 3.258 15.422 6.551 1 96.19 410 LEU B O 1
ATOM 7192 N N . LEU B 1 411 ? 1.838 13.703 6.711 1 96 411 LEU B N 1
ATOM 7193 C CA . LEU B 1 411 ? 2.721 12.812 5.965 1 96 411 LEU B CA 1
ATOM 7194 C C . LEU B 1 411 ? 2.873 13.281 4.523 1 96 411 LEU B C 1
ATOM 7196 O O . LEU B 1 411 ? 3.971 13.234 3.965 1 96 411 LEU B O 1
ATOM 7200 N N . LEU B 1 412 ? 1.768 13.688 3.949 1 96.12 412 LEU B N 1
ATOM 7201 C CA . LEU B 1 412 ? 1.814 14.227 2.594 1 96.12 412 LEU B CA 1
ATOM 7202 C C . LEU B 1 412 ? 2.766 15.414 2.516 1 96.12 412 LEU B C 1
ATOM 7204 O O . LEU B 1 412 ? 3.553 15.523 1.571 1 96.12 412 LEU B O 1
ATOM 7208 N N . LEU B 1 413 ? 2.699 16.266 3.51 1 96.38 413 LEU B N 1
ATOM 7209 C CA . LEU B 1 413 ? 3.564 17.438 3.566 1 96.38 413 LEU B CA 1
ATOM 7210 C C . LEU B 1 413 ? 5.031 17.031 3.65 1 96.38 413 LEU B C 1
ATOM 7212 O O . LEU B 1 413 ? 5.859 17.516 2.875 1 96.38 413 LEU B O 1
ATOM 7216 N N . ILE B 1 414 ? 5.383 16.094 4.547 1 97.25 414 ILE B N 1
ATOM 7217 C CA . ILE B 1 414 ? 6.754 15.664 4.801 1 97.25 414 ILE B CA 1
ATOM 7218 C C . ILE B 1 414 ? 7.34 15.039 3.539 1 97.25 414 ILE B C 1
ATOM 7220 O O . ILE B 1 414 ? 8.422 15.422 3.094 1 97.25 414 ILE B O 1
ATOM 7224 N N . ILE B 1 415 ? 6.59 14.141 2.959 1 97.19 415 ILE B N 1
ATOM 7225 C CA . ILE B 1 415 ? 7.113 13.383 1.825 1 97.19 415 ILE B CA 1
ATOM 7226 C C . ILE B 1 415 ? 7.191 14.289 0.598 1 97.19 415 ILE B C 1
ATOM 7228 O O . ILE B 1 415 ? 8.156 14.227 -0.164 1 97.19 415 ILE B O 1
ATOM 7232 N N . THR B 1 416 ? 6.219 15.133 0.376 1 95.88 416 THR B N 1
ATOM 7233 C CA . THR B 1 416 ? 6.242 16.062 -0.747 1 95.88 416 THR B CA 1
ATOM 7234 C C . THR B 1 416 ? 7.457 16.984 -0.662 1 95.88 416 THR B C 1
ATOM 7236 O O . THR B 1 416 ? 8.141 17.219 -1.663 1 95.88 416 THR B O 1
ATOM 7239 N N . ARG B 1 417 ? 7.703 17.5 0.524 1 96.06 417 ARG B N 1
ATOM 7240 C CA . ARG B 1 417 ? 8.844 18.391 0.706 1 96.06 417 ARG B CA 1
ATOM 7241 C C . ARG B 1 417 ? 10.156 17.641 0.52 1 96.06 417 ARG B C 1
ATOM 7243 O O . ARG B 1 417 ? 11.133 18.203 0.004 1 96.06 417 ARG B O 1
ATOM 7250 N N . MET B 1 418 ? 10.242 16.391 0.917 1 96.19 418 MET B N 1
ATOM 7251 C CA . MET B 1 418 ? 11.422 15.57 0.685 1 96.19 418 MET B CA 1
ATOM 7252 C C . MET B 1 418 ? 11.688 15.406 -0.808 1 96.19 418 MET B C 1
ATOM 7254 O O . MET B 1 418 ? 12.828 15.477 -1.253 1 96.19 418 MET B O 1
ATOM 7258 N N . LEU B 1 419 ? 10.594 15.211 -1.56 1 95.38 419 LEU B N 1
ATOM 7259 C CA . LEU B 1 419 ? 10.695 14.969 -2.994 1 95.38 419 LEU B CA 1
ATOM 7260 C C . LEU B 1 419 ? 11.203 16.203 -3.721 1 95.38 419 LEU B C 1
ATOM 7262 O O . LEU B 1 419 ? 11.773 16.109 -4.812 1 95.38 419 LEU B O 1
ATOM 7266 N N . LYS B 1 420 ? 11.055 17.359 -3.094 1 93.5 420 LYS B N 1
ATOM 7267 C CA . LYS B 1 420 ? 11.469 18.625 -3.709 1 93.5 420 LYS B CA 1
ATOM 7268 C C . LYS B 1 420 ? 12.914 18.953 -3.344 1 93.5 420 LYS B C 1
ATOM 7270 O O . LYS B 1 420 ? 13.492 19.906 -3.883 1 93.5 420 LYS B O 1
ATOM 7275 N N . MET B 1 421 ? 13.578 18.219 -2.527 1 95.44 421 MET B N 1
ATOM 7276 C CA . MET B 1 421 ? 14.945 18.469 -2.076 1 95.44 421 MET B CA 1
ATOM 7277 C C . MET B 1 421 ? 15.945 18.188 -3.195 1 95.44 421 MET B C 1
ATOM 7279 O O . MET B 1 421 ? 15.648 17.438 -4.133 1 95.44 421 MET B O 1
ATOM 7283 N N . SER B 1 422 ? 17.078 18.875 -3.066 1 95.31 422 SER B N 1
ATOM 7284 C CA . SER B 1 422 ? 18.203 18.484 -3.924 1 95.31 422 SER B CA 1
ATOM 7285 C C . SER B 1 422 ? 18.609 17.031 -3.695 1 95.31 422 SER B C 1
ATOM 7287 O O . SER B 1 422 ? 18.281 16.453 -2.662 1 95.31 422 SER B O 1
ATOM 7289 N N . GLU B 1 423 ? 19.281 16.484 -4.633 1 95.38 423 GLU B N 1
ATOM 7290 C CA . GLU B 1 423 ? 19.625 15.062 -4.562 1 95.38 423 GLU B CA 1
ATOM 7291 C C . GLU B 1 423 ? 20.453 14.758 -3.312 1 95.38 423 GLU B C 1
ATOM 7293 O O . GLU B 1 423 ? 20.203 13.766 -2.629 1 95.38 423 GLU B O 1
ATOM 7298 N N . ASP B 1 424 ? 21.391 15.609 -3.033 1 95.94 424 ASP B N 1
ATOM 7299 C CA . ASP B 1 424 ? 22.25 15.383 -1.875 1 95.94 424 ASP B CA 1
ATOM 7300 C C . ASP B 1 424 ? 21.453 15.422 -0.578 1 95.94 424 ASP B C 1
ATOM 7302 O O . ASP B 1 424 ? 21.625 14.57 0.294 1 95.94 424 ASP B O 1
ATOM 7306 N N . ARG B 1 425 ? 20.594 16.422 -0.423 1 96.5 425 ARG B N 1
ATOM 7307 C CA . ARG B 1 425 ? 19.766 16.547 0.777 1 96.5 425 ARG B CA 1
ATOM 7308 C C . ARG B 1 425 ? 18.766 15.406 0.867 1 96.5 425 ARG B C 1
ATOM 7310 O O . ARG B 1 425 ? 18.516 14.875 1.951 1 96.5 425 ARG B O 1
ATOM 7317 N N . PHE B 1 426 ? 18.25 15.086 -0.299 1 97.25 426 PHE B N 1
ATOM 7318 C CA . PHE B 1 426 ? 17.297 13.984 -0.343 1 97.25 426 PHE B CA 1
ATOM 7319 C C . PHE B 1 426 ? 17.938 12.695 0.161 1 97.25 426 PHE B C 1
ATOM 7321 O O . PHE B 1 426 ? 17.312 11.953 0.921 1 97.25 426 PHE B O 1
ATOM 7328 N N . ARG B 1 427 ? 19.125 12.398 -0.267 1 96.75 427 ARG B N 1
ATOM 7329 C CA . ARG B 1 427 ? 19.828 11.18 0.121 1 96.75 427 ARG B CA 1
ATOM 7330 C C . ARG B 1 427 ? 20 11.102 1.635 1 96.75 427 ARG B C 1
ATOM 7332 O O . ARG B 1 427 ? 19.812 10.039 2.234 1 96.75 427 ARG B O 1
ATOM 7339 N N . VAL B 1 428 ? 20.297 12.227 2.23 1 96.69 428 VAL B N 1
ATOM 7340 C CA . VAL B 1 428 ? 20.5 12.273 3.674 1 96.69 428 VAL B CA 1
ATOM 7341 C C . VAL B 1 428 ? 19.203 11.953 4.395 1 96.69 428 VAL B C 1
ATOM 7343 O O . VAL B 1 428 ? 19.156 11.086 5.27 1 96.69 428 VAL B O 1
ATOM 7346 N N . HIS B 1 429 ? 18.172 12.648 4.031 1 97.38 429 HIS B N 1
ATOM 7347 C CA . HIS B 1 429 ? 16.875 12.5 4.699 1 97.38 429 HIS B CA 1
ATOM 7348 C C . HIS B 1 429 ? 16.25 11.148 4.375 1 97.38 429 HIS B C 1
ATOM 7350 O O . HIS B 1 429 ? 15.734 10.469 5.266 1 97.38 429 HIS B O 1
ATOM 7356 N N . ALA B 1 430 ? 16.312 10.742 3.086 1 96.94 430 ALA B N 1
ATOM 7357 C CA . ALA B 1 430 ? 15.711 9.484 2.658 1 96.94 430 ALA B CA 1
ATOM 7358 C C . ALA B 1 430 ? 16.359 8.297 3.367 1 96.94 430 ALA B C 1
ATOM 7360 O O . ALA B 1 430 ? 15.672 7.363 3.787 1 96.94 430 ALA B O 1
ATOM 7361 N N . ALA B 1 431 ? 17.641 8.336 3.436 1 96.81 431 ALA B N 1
ATOM 7362 C CA . ALA B 1 431 ? 18.359 7.25 4.094 1 96.81 431 ALA B CA 1
ATOM 7363 C C . ALA B 1 431 ? 17.906 7.094 5.543 1 96.81 431 ALA B C 1
ATOM 7365 O O . ALA B 1 431 ? 17.781 5.973 6.039 1 96.81 431 ALA B O 1
ATOM 7366 N N . PHE B 1 432 ? 17.656 8.211 6.152 1 96.31 432 PHE B N 1
ATOM 7367 C CA . PHE B 1 432 ? 17.312 8.211 7.57 1 96.31 432 PHE B CA 1
ATOM 7368 C C . PHE B 1 432 ? 15.875 7.75 7.785 1 96.31 432 PHE B C 1
ATOM 7370 O O . PHE B 1 432 ? 15.57 7.098 8.781 1 96.31 432 PHE B O 1
ATOM 7377 N N . TYR B 1 433 ? 15 8.047 6.891 1 97.56 433 TYR B N 1
ATOM 7378 C CA . TYR B 1 433 ? 13.57 7.785 7.055 1 97.56 433 TYR B CA 1
ATOM 7379 C C . TYR B 1 433 ? 13.172 6.492 6.352 1 97.56 433 TYR B C 1
ATOM 7381 O O . TYR B 1 433 ? 12.078 5.973 6.578 1 97.56 433 TYR B O 1
ATOM 7389 N N . TYR B 1 434 ? 14.016 5.895 5.52 1 97.62 434 TYR B N 1
ATOM 7390 C CA . TYR B 1 434 ? 13.68 4.82 4.59 1 97.62 434 TYR B CA 1
ATOM 7391 C C . TYR B 1 434 ? 13.086 3.627 5.328 1 97.62 434 TYR B C 1
ATOM 7393 O O . TYR B 1 434 ? 12.016 3.129 4.957 1 97.62 434 TYR B O 1
ATOM 7401 N N . PRO B 1 435 ? 13.695 3.158 6.398 1 97.06 435 PRO B N 1
ATOM 7402 C CA . PRO B 1 435 ? 13.117 1.999 7.082 1 97.06 435 PRO B CA 1
ATOM 7403 C C . PRO B 1 435 ? 11.695 2.26 7.59 1 97.06 435 PRO B C 1
ATOM 7405 O O . PRO B 1 435 ? 10.844 1.366 7.543 1 97.06 435 PRO B O 1
ATOM 7408 N N . LEU B 1 436 ? 11.484 3.412 8.086 1 97.62 436 LEU B N 1
ATOM 7409 C CA . LEU B 1 436 ? 10.172 3.762 8.617 1 97.62 436 LEU B CA 1
ATOM 7410 C C . LEU B 1 436 ? 9.141 3.852 7.496 1 97.62 436 LEU B C 1
ATOM 7412 O O . LEU B 1 436 ? 7.996 3.422 7.664 1 97.62 436 LEU B O 1
ATOM 7416 N N . LEU B 1 437 ? 9.586 4.445 6.391 1 97.62 437 LEU B N 1
ATOM 7417 C CA . LEU B 1 437 ? 8.672 4.582 5.266 1 97.62 437 LEU B CA 1
ATOM 7418 C C . LEU B 1 437 ? 8.328 3.219 4.672 1 97.62 437 LEU B C 1
ATOM 7420 O O . LEU B 1 437 ? 7.227 3.016 4.164 1 97.62 437 LEU B O 1
ATOM 7424 N N . CYS B 1 438 ? 9.242 2.234 4.711 1 97.12 438 CYS B N 1
ATOM 7425 C CA . CYS B 1 438 ? 8.938 0.864 4.312 1 97.12 438 CYS B CA 1
ATOM 7426 C C . CYS B 1 438 ? 7.812 0.286 5.172 1 97.12 438 CYS B C 1
ATOM 7428 O O . CYS B 1 438 ? 6.91 -0.377 4.656 1 97.12 438 CYS B O 1
ATOM 7430 N N . GLU B 1 439 ? 7.828 0.591 6.445 1 96.56 439 GLU B N 1
ATOM 7431 C CA . GLU B 1 439 ? 6.816 0.075 7.359 1 96.56 439 GLU B CA 1
ATOM 7432 C C . GLU B 1 439 ? 5.445 0.668 7.059 1 96.56 439 GLU B C 1
ATOM 7434 O O . GLU B 1 439 ? 4.418 0.044 7.336 1 96.56 439 GLU B O 1
ATOM 7439 N N . THR B 1 440 ? 5.43 1.853 6.512 1 95.69 440 THR B N 1
ATOM 7440 C CA . THR B 1 440 ? 4.168 2.523 6.223 1 95.69 440 THR B CA 1
ATOM 7441 C C . THR B 1 440 ? 3.377 1.753 5.168 1 95.69 440 THR B C 1
ATOM 7443 O O . THR B 1 440 ? 2.152 1.874 5.094 1 95.69 440 THR B O 1
ATOM 7446 N N . ILE B 1 441 ? 4.043 0.913 4.41 1 94.38 441 ILE B N 1
ATOM 7447 C CA . ILE B 1 441 ? 3.418 0.142 3.342 1 94.38 441 ILE B CA 1
ATOM 7448 C C . ILE B 1 441 ? 2.408 -0.839 3.936 1 94.38 441 ILE B C 1
ATOM 7450 O O . ILE B 1 441 ? 1.448 -1.231 3.27 1 94.38 441 ILE B O 1
ATOM 7454 N N . MET B 1 442 ? 2.531 -1.193 5.145 1 92.94 442 MET B N 1
ATOM 7455 C CA . MET B 1 442 ? 1.699 -2.197 5.801 1 92.94 442 MET B CA 1
ATOM 7456 C C . MET B 1 442 ? 0.29 -1.664 6.039 1 92.94 442 MET B C 1
ATOM 7458 O O . MET B 1 442 ? -0.641 -2.439 6.266 1 92.94 442 MET B O 1
ATOM 7462 N N . PHE B 1 443 ? 0.161 -0.416 5.996 1 92.75 443 PHE B N 1
ATOM 7463 C CA . PHE B 1 443 ? -1.128 0.174 6.332 1 92.75 443 PHE B CA 1
ATOM 7464 C C . PHE B 1 443 ? -2.023 0.263 5.102 1 92.75 443 PHE B C 1
ATOM 7466 O O . PHE B 1 443 ? -1.532 0.298 3.973 1 92.75 443 PHE B O 1
ATOM 7473 N N . ASP B 1 444 ? -3.312 0.198 5.367 1 90.88 444 ASP B N 1
ATOM 7474 C CA . ASP B 1 444 ? -4.285 0.452 4.312 1 90.88 444 ASP B CA 1
ATOM 7475 C C . ASP B 1 444 ? -4.418 1.947 4.031 1 90.88 444 ASP B C 1
ATOM 7477 O O . ASP B 1 444 ? -5.277 2.619 4.605 1 90.88 444 ASP B O 1
ATOM 7481 N N . LEU B 1 445 ? -3.635 2.428 3.162 1 90.94 445 LEU B N 1
ATOM 7482 C CA . LEU B 1 445 ? -3.51 3.857 2.898 1 90.94 445 LEU B CA 1
ATOM 7483 C C . LEU B 1 445 ? -4.461 4.289 1.785 1 90.94 445 LEU B C 1
ATOM 7485 O O . LEU B 1 445 ? -4.793 3.492 0.905 1 90.94 445 LEU B O 1
ATOM 7489 N N . LYS B 1 446 ? -4.906 5.484 1.851 1 92.56 446 LYS B N 1
ATOM 7490 C CA . LYS B 1 446 ? -5.68 6.074 0.762 1 92.56 446 LYS B CA 1
ATOM 7491 C C . LYS B 1 446 ? -4.812 6.297 -0.472 1 92.56 446 LYS B C 1
ATOM 7493 O O . LYS B 1 446 ? -3.584 6.219 -0.396 1 92.56 446 LYS B O 1
ATOM 7498 N N . VAL B 1 447 ? -5.434 6.574 -1.555 1 92.69 447 VAL B N 1
ATOM 7499 C CA . VAL B 1 447 ? -4.773 6.629 -2.854 1 92.69 447 VAL B CA 1
ATOM 7500 C C . VAL B 1 447 ? -3.725 7.742 -2.852 1 92.69 447 VAL B C 1
ATOM 7502 O O . VAL B 1 447 ? -2.654 7.594 -3.445 1 92.69 447 VAL B O 1
ATOM 7505 N N . GLU B 1 448 ? -3.994 8.883 -2.209 1 93.69 448 GLU B N 1
ATOM 7506 C CA . GLU B 1 448 ? -3.062 10.008 -2.199 1 93.69 448 GLU B CA 1
ATOM 7507 C C . GLU B 1 448 ? -1.762 9.641 -1.49 1 93.69 448 GLU B C 1
ATOM 7509 O O . GLU B 1 448 ? -0.678 10.023 -1.931 1 93.69 448 GLU B O 1
ATOM 7514 N N . MET B 1 449 ? -1.917 8.906 -0.423 1 94.12 449 MET B N 1
ATOM 7515 C CA . MET B 1 449 ? -0.743 8.477 0.33 1 94.12 449 MET B CA 1
ATOM 7516 C C . MET B 1 449 ? 0.061 7.445 -0.458 1 94.12 449 MET B C 1
ATOM 7518 O O . MET B 1 449 ? 1.292 7.492 -0.474 1 94.12 449 MET B O 1
ATOM 7522 N N . ARG B 1 450 ? -0.593 6.512 -1.107 1 94.94 450 ARG B N 1
ATOM 7523 C CA . ARG B 1 450 ? 0.085 5.512 -1.928 1 94.94 450 ARG B CA 1
ATOM 7524 C C . ARG B 1 450 ? 0.859 6.172 -3.064 1 94.94 450 ARG B C 1
ATOM 7526 O O . ARG B 1 450 ? 1.998 5.797 -3.348 1 94.94 450 ARG B O 1
ATOM 7533 N N . SER B 1 451 ? 0.25 7.121 -3.656 1 95.44 451 SER B N 1
ATOM 7534 C CA . SER B 1 451 ? 0.857 7.832 -4.777 1 95.44 451 SER B CA 1
ATOM 7535 C C . SER B 1 451 ? 2.156 8.508 -4.363 1 95.44 451 SER B C 1
ATOM 7537 O O . SER B 1 451 ? 3.174 8.391 -5.047 1 95.44 451 SER B O 1
ATOM 7539 N N . ILE B 1 452 ? 2.084 9.242 -3.27 1 95.25 452 ILE B N 1
ATOM 7540 C CA . ILE B 1 452 ? 3.26 9.992 -2.844 1 95.25 452 ILE B CA 1
ATOM 7541 C C . ILE B 1 452 ? 4.344 9.023 -2.373 1 95.25 452 ILE B C 1
ATOM 7543 O O . ILE B 1 452 ? 5.535 9.281 -2.559 1 95.25 452 ILE B O 1
ATOM 7547 N N . LEU B 1 453 ? 3.99 7.914 -1.707 1 96.31 453 LEU B N 1
ATOM 7548 C CA . LEU B 1 453 ? 4.953 6.895 -1.305 1 96.31 453 LEU B CA 1
ATOM 7549 C C . LEU B 1 453 ? 5.629 6.273 -2.523 1 96.31 453 LEU B C 1
ATOM 7551 O O . LEU B 1 453 ? 6.844 6.047 -2.516 1 96.31 453 LEU B O 1
ATOM 7555 N N . ARG B 1 454 ? 4.832 5.957 -3.537 1 96.56 454 ARG B N 1
ATOM 7556 C CA . ARG B 1 454 ? 5.375 5.434 -4.785 1 96.56 454 ARG B CA 1
ATOM 7557 C C . ARG B 1 454 ? 6.438 6.367 -5.352 1 96.56 454 ARG B C 1
ATOM 7559 O O . ARG B 1 454 ? 7.512 5.918 -5.766 1 96.56 454 ARG B O 1
ATOM 7566 N N . LYS B 1 455 ? 6.152 7.637 -5.379 1 96 455 LYS B N 1
ATOM 7567 C CA . LYS B 1 455 ? 7.09 8.633 -5.891 1 96 455 LYS B CA 1
ATOM 7568 C C . LYS B 1 455 ? 8.359 8.672 -5.047 1 96 455 LYS B C 1
ATOM 7570 O O . LYS B 1 455 ? 9.461 8.82 -5.582 1 96 455 LYS B O 1
ATOM 7575 N N . PHE B 1 456 ? 8.148 8.578 -3.764 1 97.31 456 PHE B N 1
ATOM 7576 C CA . PHE B 1 456 ? 9.297 8.555 -2.857 1 97.31 456 PHE B CA 1
ATOM 7577 C C . PHE B 1 456 ? 10.211 7.379 -3.166 1 97.31 456 PHE B C 1
ATOM 7579 O O . PHE B 1 456 ? 11.422 7.551 -3.33 1 97.31 456 PHE B O 1
ATOM 7586 N N . PHE B 1 457 ? 9.656 6.188 -3.246 1 97.56 457 PHE B N 1
ATOM 7587 C CA . PHE B 1 457 ? 10.453 4.992 -3.496 1 97.56 457 PHE B CA 1
ATOM 7588 C C . PHE B 1 457 ? 11.086 5.043 -4.883 1 97.56 457 PHE B C 1
ATOM 7590 O O . PHE B 1 457 ? 12.219 4.598 -5.07 1 97.56 457 PHE B O 1
ATOM 7597 N N . ALA B 1 458 ? 10.352 5.523 -5.848 1 96.56 458 ALA B N 1
ATOM 7598 C CA . ALA B 1 458 ? 10.906 5.676 -7.191 1 96.56 458 ALA B CA 1
ATOM 7599 C C . ALA B 1 458 ? 12.141 6.574 -7.18 1 96.56 458 ALA B C 1
ATOM 7601 O O . ALA B 1 458 ? 13.148 6.262 -7.816 1 96.56 458 ALA B O 1
ATOM 7602 N N . ARG B 1 459 ? 12.039 7.656 -6.43 1 96.38 459 ARG B N 1
ATOM 7603 C CA . ARG B 1 459 ? 13.164 8.578 -6.352 1 96.38 459 ARG B CA 1
ATOM 7604 C C . ARG B 1 459 ? 14.344 7.949 -5.609 1 96.38 459 ARG B C 1
ATOM 7606 O O . ARG B 1 459 ? 15.5 8.219 -5.938 1 96.38 459 ARG B O 1
ATOM 7613 N N . VAL B 1 460 ? 14.078 7.215 -4.582 1 97 460 VAL B N 1
ATOM 7614 C CA . VAL B 1 460 ? 15.133 6.5 -3.865 1 97 460 VAL B CA 1
ATOM 7615 C C . VAL B 1 460 ? 15.898 5.605 -4.836 1 97 460 VAL B C 1
ATOM 7617 O O . VAL B 1 460 ? 17.125 5.531 -4.777 1 97 460 VAL B O 1
ATOM 7620 N N . GLY B 1 461 ? 15.172 4.883 -5.73 1 95.94 461 GLY B N 1
ATOM 7621 C CA . GLY B 1 461 ? 15.805 4.031 -6.719 1 95.94 461 GLY B CA 1
ATOM 7622 C C . GLY B 1 461 ? 16.812 4.766 -7.578 1 95.94 461 GLY B C 1
ATOM 7623 O O . GLY B 1 461 ? 17.922 4.273 -7.801 1 95.94 461 GLY B O 1
ATOM 7624 N N . SER B 1 462 ? 16.469 5.957 -8.016 1 94.62 462 SER B N 1
ATOM 7625 C CA . SER B 1 462 ? 17.328 6.762 -8.859 1 94.62 462 SER B CA 1
ATOM 7626 C C . SER B 1 462 ? 18.469 7.379 -8.055 1 94.62 462 SER B C 1
ATOM 7628 O O . SER B 1 462 ? 19.625 7.359 -8.484 1 94.62 462 SER B O 1
ATOM 7630 N N . ALA B 1 463 ? 18.156 7.906 -6.879 1 94.94 463 ALA B N 1
ATOM 7631 C CA . ALA B 1 463 ? 19.125 8.648 -6.062 1 94.94 463 ALA B CA 1
ATOM 7632 C C . ALA B 1 463 ? 20.203 7.723 -5.523 1 94.94 463 ALA B C 1
ATOM 7634 O O . ALA B 1 463 ? 21.359 8.141 -5.359 1 94.94 463 ALA B O 1
ATOM 7635 N N . PHE B 1 464 ? 19.875 6.508 -5.281 1 94.62 464 PHE B N 1
ATOM 7636 C CA . PHE B 1 464 ? 20.828 5.598 -4.664 1 94.62 464 PHE B CA 1
ATOM 7637 C C . PHE B 1 464 ? 21.344 4.578 -5.68 1 94.62 464 PHE B C 1
ATOM 7639 O O . PHE B 1 464 ? 22.031 3.625 -5.312 1 94.62 464 PHE B O 1
ATOM 7646 N N . GLY B 1 465 ? 20.953 4.652 -6.91 1 92.44 465 GLY B N 1
ATOM 7647 C CA . GLY B 1 465 ? 21.5 3.85 -7.992 1 92.44 465 GLY B CA 1
ATOM 7648 C C . GLY B 1 465 ? 20.922 2.453 -8.055 1 92.44 465 GLY B C 1
ATOM 7649 O O . GLY B 1 465 ? 21.609 1.496 -8.398 1 92.44 465 GLY B O 1
ATOM 7650 N N . VAL B 1 466 ? 19.781 2.27 -7.508 1 92.88 466 VAL B N 1
ATOM 7651 C CA . VAL B 1 466 ? 19.078 1.001 -7.691 1 92.88 466 VAL B CA 1
ATOM 7652 C C . VAL B 1 466 ? 18.703 0.826 -9.156 1 92.88 466 VAL B C 1
ATOM 7654 O O . VAL B 1 466 ? 18.891 -0.248 -9.734 1 92.88 466 VAL B O 1
ATOM 7657 N N . THR B 1 467 ? 18.125 1.837 -9.703 1 89.31 467 THR B N 1
ATOM 7658 C CA . THR B 1 467 ? 17.781 1.87 -11.117 1 89.31 467 THR B CA 1
ATOM 7659 C C . THR B 1 467 ? 18.75 2.771 -11.883 1 89.31 467 THR B C 1
ATOM 7661 O O . THR B 1 467 ? 19.344 3.684 -11.312 1 89.31 467 THR B O 1
ATOM 7664 N N . ALA B 1 468 ? 19.016 2.371 -13.109 1 75.88 468 ALA B N 1
ATOM 7665 C CA . ALA B 1 468 ? 19.859 3.23 -13.93 1 75.88 468 ALA B CA 1
ATOM 7666 C C . ALA B 1 468 ? 19.234 4.609 -14.117 1 75.88 468 ALA B C 1
ATOM 7668 O O . ALA B 1 468 ? 18 4.734 -14.18 1 75.88 468 ALA B O 1
ATOM 7669 N N . LYS B 1 469 ? 20.078 5.629 -13.766 1 60.97 469 LYS B N 1
ATOM 7670 C CA . LYS B 1 469 ? 19.625 7 -13.969 1 60.97 469 LYS B CA 1
ATOM 7671 C C . LYS B 1 469 ? 19.016 7.172 -15.367 1 60.97 469 LYS B C 1
ATOM 7673 O O . LYS B 1 469 ? 19.578 6.688 -16.344 1 60.97 469 LYS B O 1
ATOM 7678 N N . ALA B 1 470 ? 17.828 7.555 -15.336 1 42.09 470 ALA B N 1
ATOM 7679 C CA . ALA B 1 470 ? 17.328 7.945 -16.656 1 42.09 470 ALA B CA 1
ATOM 7680 C C . ALA B 1 470 ? 18.219 9 -17.297 1 42.09 470 ALA B C 1
ATOM 7682 O O . ALA B 1 470 ? 18.625 9.961 -16.641 1 42.09 470 ALA B O 1
#

pLDDT: mean 83.56, std 22.89, range [16.72, 98.44]

Radius of gyration: 44.91 Å; Cα contacts (8 Å, |Δi|>4): 855; chains: 2; bounding box: 74×153×126 Å

Foldseek 3Di:
DPQPPLCCCVVPPVVVLLLVLLVQLLPHDDVSNLVSLVVNLVCCLVCVVSDALVSVLVSVVSLCVLVPPVSADPDPVSNLVSLQRVVLSSLLSVLVSCLSPVVRCVVRCVVVNLVSLLSQLQDLHLNSNLSSLVSLLVSCLSCVVVDDQVNLVVSLVSLLVSLVNLQLLCLLPDFQPDPPPPPPPPPPPPDPDDDDPDDDDDDDDDDDDDPPDPDPPPPPPCPVVPVLRPCDPVNVSSLSSNVSSLVSLLSSLQSVLCQQQNPPLLVVVLVVLLCVLLVNDDCVVLQPPVVNVVSRPSHSNVVDDPVSLVSLLVSLVVQQVSQLSSQVCPVSQVSCCSNQSPHNDRDHSLSSNQSSVQSSVVSLLVLCPDPVNVVCNVVSLVCLLVSVQVLLVSLLVDDDPVSNVSNLSVLSSSLSSLLNDDLVSNCVNCVSCVVSLVSVVPDPDDSSSVSSSVSSVVSVCQSVVVDDND/DPQPPLCCCVVPPVVVVLVVLLVQLLPHDDVSNLVSLVVNLVCCLVPVVSDALVSVLVSVVSLCVLVPPVSADPDPVSNLVSLQRVVLSSLLSVLVSCLSPVVSCVVRCVVVNLVSLLSQLQDLHLNSNLSSLVSLLVSCLSCVVVDDQVNLVVSLVSLLVSLVVLQLPCLLPDFQPPPPPPPPPPPPPPPDDDDDDDDYDDDDDDDDDPPVPPPPPPPPPCPVPPVLRPCDPVNVSSLSSNVSSLVSLLSSLQSLLCQQQNPPLLVVVLVVLLCVLLVNDDCVVLLPPVVNVVSRPSHSNVVDDPVSLVSLLVSLVVQQVSQLSSQVCPVSQVSCCSNQSPHNDRDHSLSSNQSSVSSSVVSLLVLCPDPVNVVCNVVSLVVLLVSVQVLLVSLLVDDDPVSNVSNQSVLSSSLSSLLNDDLVSNCVNCVSCVVSLVSVVPDPDDSSSVSSSVSSVVSVCQSVVVDDND

Solvent-accessible surface area (backbone atoms only — not comparable to full-atom values): 53004 Å² total; per-residue (Å²): 129,85,65,54,78,84,44,40,58,41,69,71,44,50,47,53,52,54,50,51,37,53,48,42,41,74,69,47,55,70,73,57,17,53,49,33,50,52,51,56,50,48,47,46,65,70,51,43,85,75,54,49,68,69,55,50,52,56,51,49,58,57,56,54,47,72,72,35,66,90,70,42,53,86,48,66,70,53,28,49,50,41,40,58,46,56,42,38,52,49,50,53,50,49,48,52,46,42,61,75,42,35,85,66,37,48,88,74,40,44,68,61,50,52,50,48,37,48,52,35,45,69,42,92,37,60,64,32,16,46,47,23,49,50,47,53,39,51,47,41,67,74,38,46,91,72,51,50,72,65,53,47,51,51,52,51,50,48,50,50,50,46,53,64,71,35,59,53,66,56,70,75,65,70,71,79,79,69,76,80,77,72,75,75,79,73,79,71,77,71,81,78,71,82,73,83,82,78,83,81,87,85,84,80,88,80,90,81,86,85,77,82,71,85,75,80,70,78,70,75,74,71,68,70,64,64,77,54,59,80,66,47,71,69,47,53,56,49,40,51,43,42,52,41,25,52,52,46,51,42,50,46,46,49,34,52,42,30,38,36,34,24,76,67,42,66,60,50,48,50,52,48,55,49,35,44,30,62,66,76,38,72,64,68,60,76,68,36,63,65,63,58,47,63,59,43,63,69,20,44,48,87,74,49,54,70,69,56,51,51,50,52,38,51,52,25,49,50,48,17,52,51,24,45,53,50,58,70,32,58,67,53,34,48,54,39,28,63,59,45,63,52,60,88,47,72,62,75,38,64,64,41,27,43,52,18,45,44,48,34,48,53,52,46,54,51,47,65,71,33,79,91,39,60,87,51,32,67,60,41,51,51,50,48,55,51,52,50,50,51,50,53,53,49,58,72,67,55,82,50,67,69,61,47,57,66,41,46,66,49,51,53,51,55,52,53,55,47,72,64,41,54,69,72,58,28,52,57,52,45,34,71,42,42,70,61,56,33,57,56,48,63,50,92,67,55,64,39,57,26,39,47,50,26,54,51,52,48,46,49,27,46,76,58,60,48,29,80,71,126,129,87,64,54,78,85,44,40,57,40,69,71,44,51,47,54,54,53,50,50,36,52,47,44,41,75,72,48,54,71,71,57,18,53,50,33,50,51,52,55,51,50,47,46,65,71,52,42,85,76,55,50,68,70,55,50,54,56,52,48,57,57,55,55,48,72,72,36,67,89,70,42,52,88,48,65,69,54,29,51,47,40,39,59,45,56,44,40,53,49,52,54,50,49,49,50,46,43,61,75,43,37,84,66,36,46,87,75,41,44,69,60,50,52,52,49,37,47,50,34,45,68,42,91,37,59,64,30,16,47,47,24,49,48,46,53,35,50,48,43,67,74,40,47,91,73,50,50,73,66,52,47,51,52,49,51,49,48,52,52,50,46,52,64,72,35,59,52,66,56,70,77,67,69,68,80,81,70,73,81,75,72,72,75,78,71,79,71,75,76,74,84,80,80,85,77,86,80,84,86,88,82,80,85,79,84,88,75,79,81,73,80,71,84,74,79,72,77,72,74,77,73,71,71,68,64,78,57,63,82,67,48,72,68,46,53,55,50,40,49,44,41,52,42,24,53,53,45,50,43,48,48,45,49,33,53,43,28,38,36,33,23,75,66,43,66,60,49,48,52,51,48,54,48,35,43,30,61,65,75,38,72,65,68,62,75,69,36,65,64,65,57,48,62,58,43,65,68,19,45,47,87,77,50,53,71,70,57,50,51,50,51,38,50,53,25,50,51,49,16,52,50,24,45,53,49,59,70,33,58,67,54,33,47,55,41,29,63,58,45,62,52,59,89,47,71,61,73,38,64,64,41,27,44,52,18,46,44,47,34,48,53,52,44,55,50,48,66,69,33,78,91,37,59,87,51,33,66,60,42,51,52,49,48,54,51,52,49,49,52,49,53,54,49,59,73,68,54,83,49,68,68,61,50,57,66,42,46,65,49,51,53,50,54,52,54,54,49,70,65,43,55,69,71,58,28,52,56,54,45,32,71,42,42,68,61,57,31,57,55,50,61,51,93,65,54,65,38,56,26,38,47,50,26,52,49,52,47,48,48,27,44,76,58,58,49,28,81,70,127

Secondary structure (DSSP, 8-state):
----GGGHHIIIIIHHHHHHHHHHHHHS-HHHHHHHHHHHHHHHHHHGGG--HHHHHHHHHHHGGGG-GGGS-SSHHHHHHIIIIIIHHHHHHHHHHHHHTHHHHHHHHHHHHHHHHHHHHTSS-HHHHHHHHHHHHHHHHHHGGG--HHHHHHHHHHHHHHHHHH--THHHH-----------------------------------------------------------HHHHHHHHHHHHHHHHHHHHHHHHHHHHH-TTHHHHHHHHHHHHHTT-S-GGGTT-HHHHHHHHTTSSGGGS-HHHHHHHHHHHHHHHHHHHHHHH-HHHHHHHHHTTTTTTSPP--HHHHHHHHHHHHHHHHHHHT-GGGGGGHHHHHHHHHHHHHHHHHHHHH---HHHHHHHHHHHHHHHHHHHTS-HHHHHHHHHHHHHHHHHHTTS---HHHHHHHHHHHHHHHHHTTSS---/----HHHHHIIIIIHHHHHHHHHHHHHS-HHHHHHHHHHHHHHHHHHGGG--HHHHHHHHHHHGGGG-GGGS-SSHHHHHHIIIIIIHHHHHHHHHHHHHTHHHHHHHHHHHHHHHHHHHHTSS-HHHHHHHHHHHHHHHHHHGGG--HHHHHHHHHHHHHHHHHH--THHHH-----------------------------------------------------------HHHHHHHHHHHHHHHHHHHHHHHHHHHHH-TTHHHHHHHHHHHHHTT-S-GGGTT-HHHHHHHHTTSSGGGS-HHHHHHHHHHHHHHHHHHHHHHH-HHHHHHHHHTTTTTTSPP--HHHHHHHHHHHHHHHHHHHT-GGGGGGHHHHHHHHHHHHHHHHHHHHH---HHHHHHHHHHHHHHHHHHHTS-HHHHHHHHHHHHHHHHHHTTS---HHHHHHHHHHHHHHHHHTTSS---